Protein AF-0000000079774645 (afdb_homodimer)

Sequence (1010 aa):
MSSVELDLESVDPEIYQLCKGEEQRQRNCIELIASENFVSKAVLCAISSAFHNKYSEGVVGSRYYGGVEVVDAMESLCIERALKLFKLSPEDWGVNVQPYSGSPANIAVYMGLVGPQGRIMGLNLPDGGHLTHGFFTPSGKKISASSIFFESMPYCVDTSTGLIDFEALAASAKLFRPRLIVAGASAYPRQLDYSRFRQIADSVGALMMVDMAHISGLIASGLHPSPFEYADVVTTTTHKTLRAARGAMIFFRRRKLAPPPKKMVKNGPIVGGVSDKLLINGSTSASIDLSHQFCGILLVYEGDGPIYVATDFEQRISDAVFPGLQGGPHNNNIAGIAVGLHEALQPEFDQYIHRVVENSKYLAARLQDLGYTITTGGTDTHLFLMDFRPLKIDGVRVSTVLEAIGITVNKNTVPGDVSAFRPSGIRVGTPAVTSRGFGLAEMDRVAGFIHAGVQIAVKVAAGLKSPAIKEFEAALSLNAEAQAAISSLRREVTEFAATFPLPGFMSSVELDLESVDPEIYQLCKGEEQRQRNCIELIASENFVSKAVLCAISSAFHNKYSEGVVGSRYYGGVEVVDAMESLCIERALKLFKLSPEDWGVNVQPYSGSPANIAVYMGLVGPQGRIMGLNLPDGGHLTHGFFTPSGKKISASSIFFESMPYCVDTSTGLIDFEALAASAKLFRPRLIVAGASAYPRQLDYSRFRQIADSVGALMMVDMAHISGLIASGLHPSPFEYADVVTTTTHKTLRAARGAMIFFRRRKLAPPPKKMVKNGPIVGGVSDKLLINGSTSASIDLSHQFCGILLVYEGDGPIYVATDFEQRISDAVFPGLQGGPHNNNIAGIAVGLHEALQPEFDQYIHRVVENSKYLAARLQDLGYTITTGGTDTHLFLMDFRPLKIDGVRVSTVLEAIGITVNKNTVPGDVSAFRPSGIRVGTPAVTSRGFGLAEMDRVAGFIHAGVQIAVKVAAGLKSPAIKEFEAALSLNAEAQAAISSLRREVTEFAATFPLPGF

pLDDT: mean 90.16, std 19.74, range [22.38, 98.94]

InterPro domains:
  IPR001085 Serine hydroxymethyltransferase [MF_00051] (7-504)
  IPR001085 Serine hydroxymethyltransferase [PIRSF000412] (7-504)
  IPR001085 Serine hydroxymethyltransferase [cd00378] (11-461)
  IPR015421 Pyridoxal phosphate-dependent transferase, major domain [G3DSA:3.40.640.10] (37-278)
  IPR015421 Pyridoxal phosphate-dependent transferase, major domain [G3DSA:3.40.640.10] (293-349)
  IPR015422 Pyridoxal phosphate-dependent transferase, small domain [G3DSA:3.90.1150.10] (350-505)
  IPR015424 Pyridoxal phosphate-dependent transferase [SSF53383] (7-504)
  IPR019798 Serine hydroxymethyltransferase, pyridoxal phosphate binding site [PS00096] (232-248)
  IPR039429 Serine hydroxymethyltransferase-like domain [PF00464] (8-254)
  IPR039429 Serine hydroxymethyltransferase-like domain [PF00464] (309-450)
  IPR049943 Serine hydroxymethyltransferase-like [PTHR11680] (7-254)

Radius of gyration: 30.62 Å; Cα contacts (8 Å, |Δi|>4): 2106; chains: 2; bounding box: 86×91×86 Å

Foldseek 3Di:
DPLVPDDCCVNPVPVVVVVVVVVLLLLQFAEFALQAAFAFLVLVVLLPDPLQVDFFFDAQPDTPDPPCVVLSVLLVLLFVLVCVLLVHDPQWKGKDFFFAAQLLLLVLLCCLQQNFQAEEEEAEALLFADLSRQYDAPVRHNDGPNVVRYPYDYFHPDLVQSHGDLVVVLVVCQVRLGQEYEAEGRARQEATDLVSVLVSCVVSVHAYEYECASCVLCSSLVLGDDNSVRHQKYKYFCCRLLNFFGGMMIMGTFKDFDDDPDPPPPDDDPPDDDDPPPPPDPDDPPPPCPPPDDPPQPQPPDPPDTTIGGDCSVVSSSVCSPPNPDGGGSSSRSSRSSVSSVVSSDVVSSVLQVQLQVLQQLLQVLLVVVPWDWRSRGGSHQKTKTFCVVLVAWQLLLQVLSVLLRYHWARGAGRPDNDGVTHRIIMTGRNHVSSQPDGSVNSNVVSVLSVLSVVLSSVQVVPDPDPDPVVSVVSCVPPPVNVVSSVVSSVVSSVSSNVTDRRSD/DPLVPDDCCVNPVPVVVVVVVVVLLLLQFAEFALQAAFAFLVLVVLLPDPLQVDFFFDAQPDTPDPPCVVLSVLLVLLFVLVCVLLVHDPQWKGKDFFFAAQLLLLVLLCCLQQNFQAEEEEAEALLFADLSRQYDAPVRHNDGPNVVRYPYDYFHADLVQSHGDLVVVLVVCQVRLGQEYEAEGRARQEATDLVSVLVSCVVSVHAYEYECASCVLCSSLVLGDDNSVRHQKYKYFCCRLLNFFGGMMIMGTFKDFDDDPDPPPPDDDPPDDDDPPPPPDPDDPPPPCPPPDDPPQPQPPDDPDTTIGGDCSVVSSSVCSPPNPDGGGSSSRSSRSSVSSVVSSDVVSSVLQVQLQVLQQLLQVLLVVVPWDWRSRGGSHQKTKTFCVVLVAWQVLLQVLSVLLRYHWARGAGRPDNDGVTHRIIMTGRNHVSSQPDGSVNSNVVSVLSVLSVVLSSVQVVPDPDPDPVVSVVSCVPPPVNVVSSVVSSVVSSVSSNVTDRRSD

Organism: Taenia asiatica (NCBI:txid60517)

Nearest PDB structures (foldseek):
  6smn-assembly1_C  TM=9.754E-01  e=2.323E-60  Arabidopsis thaliana
  6fl5-assembly1_D  TM=9.600E-01  e=1.533E-59  Homo sapiens
  7e13-assembly1_A  TM=9.818E-01  e=2.817E-58  Erigeron canadensis
  8r7h-assembly1_A  TM=9.597E-01  e=2.271E-58  Homo sapiens
  6cd0-assembly1_C  TM=9.462E-01  e=1.993E-56  Medicago truncatula

Solvent-accessible surface area (backbone atoms only — not comparable to full-atom values): 51385 Å² total; per-residue (Å²): 127,68,76,34,71,37,50,33,60,76,76,36,48,68,61,38,51,43,42,51,49,40,42,49,50,60,34,33,25,48,54,20,34,56,73,29,26,58,40,32,28,28,26,33,51,34,42,45,33,54,41,60,41,47,67,51,35,68,50,80,95,50,56,75,44,58,88,38,67,53,56,37,52,53,52,50,50,28,45,52,40,55,33,54,49,65,71,46,51,75,77,45,33,47,63,47,63,53,38,77,25,43,45,49,41,54,49,19,46,42,50,36,75,52,33,81,60,28,36,35,29,9,30,28,47,50,54,16,17,38,60,70,37,25,32,52,46,95,87,63,49,57,52,13,47,39,25,64,51,23,36,51,51,65,35,51,44,33,58,87,54,54,42,74,31,60,68,59,39,45,57,47,39,68,73,67,50,32,48,31,38,45,52,45,50,72,56,61,29,59,83,78,64,53,68,60,51,40,54,47,23,60,74,52,71,21,42,35,34,31,43,34,32,63,46,46,30,38,34,53,58,65,69,36,83,71,56,76,88,59,40,50,30,39,37,27,35,28,24,24,51,44,32,18,32,72,22,16,38,40,36,31,34,36,42,42,78,48,73,76,78,75,79,77,78,78,70,78,83,76,69,74,77,78,81,72,76,80,69,78,72,82,84,74,93,73,79,79,78,71,63,78,80,58,67,89,59,59,66,57,74,76,70,101,59,87,46,42,33,68,49,65,45,62,59,33,36,46,36,19,41,43,59,17,53,33,64,50,41,61,44,7,41,40,47,5,32,32,45,17,40,55,49,56,64,36,72,68,36,43,54,51,48,52,47,17,32,50,42,27,38,50,35,50,50,53,38,37,74,73,68,47,48,44,52,67,77,41,46,66,32,46,30,38,40,40,47,30,60,90,74,72,46,44,9,58,57,34,39,52,42,27,43,67,26,36,33,32,44,31,59,24,46,36,59,78,49,86,47,81,87,70,12,36,5,33,35,44,12,27,46,28,40,37,67,34,64,54,47,66,69,49,34,52,52,49,41,50,53,51,49,54,26,44,50,51,34,51,56,59,51,69,74,48,91,63,87,47,66,68,57,49,54,50,48,48,73,68,32,64,68,56,43,51,52,36,54,52,45,25,51,50,40,26,58,58,34,53,74,39,61,42,52,46,102,126,67,77,33,72,38,49,33,59,78,74,37,46,67,61,39,51,44,41,51,48,40,42,48,49,61,34,34,26,48,52,20,35,55,74,31,25,58,40,32,27,26,28,34,50,34,43,46,31,55,40,60,42,47,68,50,35,68,49,79,97,48,57,74,46,59,88,38,66,53,56,35,51,52,52,49,51,27,46,52,40,54,33,56,49,66,71,46,52,76,77,44,34,47,65,46,64,52,38,75,26,44,45,49,40,54,49,18,47,42,52,37,75,53,34,81,60,27,36,35,30,9,31,29,47,52,54,15,16,38,59,70,37,26,32,52,44,95,89,62,50,58,54,13,46,40,24,63,50,23,36,52,49,66,36,51,44,34,58,87,55,54,43,75,33,61,68,60,39,43,56,48,39,66,72,66,51,31,49,31,39,44,53,42,50,74,57,61,29,59,82,79,64,50,67,60,52,41,53,47,23,59,73,51,70,21,42,34,34,31,44,33,33,62,47,46,29,37,35,53,58,64,71,33,82,71,54,76,87,58,39,47,31,38,36,26,35,28,24,23,52,44,33,17,32,71,20,16,37,40,36,28,34,36,42,42,75,48,74,74,78,74,77,76,76,81,70,80,81,78,69,77,75,80,81,73,78,78,71,79,73,83,86,73,92,73,79,76,78,70,64,77,82,58,69,89,58,58,66,57,73,75,70,102,58,87,48,42,32,65,50,65,46,62,61,33,36,46,37,20,42,43,58,18,55,34,65,50,42,60,45,7,41,41,45,3,32,32,45,18,40,56,50,56,63,36,71,68,34,44,52,50,47,52,47,16,33,50,41,27,37,50,34,50,50,53,36,39,74,73,69,46,48,44,53,67,78,42,47,65,32,45,30,37,38,41,47,30,61,89,74,72,46,44,10,58,55,35,41,51,40,26,42,67,26,36,32,32,44,31,59,24,45,37,59,78,48,87,48,80,86,70,11,35,6,34,34,44,13,27,46,28,40,38,69,35,62,53,46,64,72,48,32,53,52,50,41,50,52,52,51,53,28,43,51,51,33,51,55,57,52,69,73,48,93,62,88,48,66,69,56,47,55,51,47,48,72,66,32,64,67,56,43,52,53,37,55,52,44,25,51,52,39,26,59,57,33,54,73,41,60,42,52,46,101

Structure (mmCIF, N/CA/C/O backbone):
data_AF-0000000079774645-model_v1
#
loop_
_entity.id
_entity.type
_entity.pdbx_description
1 polymer 'Serine hydroxymethyltransferase'
#
loop_
_atom_site.group_PDB
_atom_site.id
_atom_site.type_symbol
_atom_site.label_atom_id
_atom_site.label_alt_id
_atom_site.label_comp_id
_atom_site.label_asym_id
_atom_site.label_entity_id
_atom_site.label_seq_id
_atom_site.pdbx_PDB_ins_code
_atom_site.Cartn_x
_atom_site.Cartn_y
_atom_site.Cartn_z
_atom_site.occupancy
_atom_site.B_iso_or_equiv
_atom_site.auth_seq_id
_atom_site.auth_comp_id
_atom_site.auth_asym_id
_atom_site.auth_atom_id
_atom_site.pdbx_PDB_model_num
ATOM 1 N N . MET A 1 1 ? 21.953 4.879 25.953 1 36.5 1 MET A N 1
ATOM 2 C CA . MET A 1 1 ? 21.688 4.805 24.516 1 36.5 1 MET A CA 1
ATOM 3 C C . MET A 1 1 ? 20.188 4.715 24.25 1 36.5 1 MET A C 1
ATOM 5 O O . MET A 1 1 ? 19.5 3.867 24.828 1 36.5 1 MET A O 1
ATOM 9 N N . SER A 1 2 ? 19.594 5.77 23.812 1 51.28 2 SER A N 1
ATOM 10 C CA . SER A 1 2 ? 18.156 5.844 23.562 1 51.28 2 SER A CA 1
ATOM 11 C C . SER A 1 2 ? 17.688 4.652 22.734 1 51.28 2 SER A C 1
ATOM 13 O O . SER A 1 2 ? 18.406 4.172 21.859 1 51.28 2 SER A O 1
ATOM 15 N N . SER A 1 3 ? 16.891 3.803 23.312 1 53.78 3 SER A N 1
ATOM 16 C CA . SER A 1 3 ? 16.312 2.578 22.781 1 53.78 3 SER A CA 1
ATOM 17 C C . SER A 1 3 ? 16.109 2.672 21.266 1 53.78 3 SER A C 1
ATOM 19 O O . SER A 1 3 ? 16.141 1.658 20.562 1 53.78 3 SER A O 1
ATOM 21 N N . VAL A 1 4 ? 16.359 3.828 20.688 1 70 4 VAL A N 1
ATOM 22 C CA . VAL A 1 4 ? 16.031 4.02 19.281 1 70 4 VAL A CA 1
ATOM 23 C C . VAL A 1 4 ? 17.234 3.666 18.406 1 70 4 VAL A C 1
ATOM 25 O O . VAL A 1 4 ? 17.094 3.428 17.203 1 70 4 VAL A O 1
ATOM 28 N N . GLU A 1 5 ? 18.375 3.303 19.047 1 75.81 5 GLU A N 1
ATOM 29 C CA . GLU A 1 5 ? 19.578 2.998 18.281 1 75.81 5 GLU A CA 1
ATOM 30 C C . GLU A 1 5 ? 19.953 1.525 18.406 1 75.81 5 GLU A C 1
ATOM 32 O O . GLU A 1 5 ? 20.875 1.053 17.734 1 75.81 5 GLU A O 1
ATOM 37 N N . LEU A 1 6 ? 19.109 0.853 19.125 1 80.44 6 LEU A N 1
ATOM 38 C CA . LEU A 1 6 ? 19.422 -0.55 19.375 1 80.44 6 LEU A CA 1
ATOM 39 C C . LEU A 1 6 ? 18.953 -1.424 18.219 1 80.44 6 LEU A C 1
ATOM 41 O O . LEU A 1 6 ? 18.031 -1.06 17.5 1 80.44 6 LEU A O 1
ATOM 45 N N . ASP A 1 7 ? 19.578 -2.514 18.156 1 89.81 7 ASP A N 1
ATOM 46 C CA . ASP A 1 7 ? 19.266 -3.426 17.062 1 89.81 7 ASP A CA 1
ATOM 47 C C . ASP A 1 7 ? 18 -4.223 17.375 1 89.81 7 ASP A C 1
ATOM 49 O O . ASP A 1 7 ? 17.484 -4.191 18.5 1 89.81 7 ASP A O 1
ATOM 53 N N . LEU A 1 8 ? 17.469 -4.883 16.422 1 95.44 8 LEU A N 1
ATOM 54 C CA . LEU A 1 8 ? 16.203 -5.609 16.5 1 95.44 8 LEU A CA 1
ATOM 55 C C . LEU A 1 8 ? 16.281 -6.703 17.562 1 95.44 8 LEU A C 1
ATOM 57 O O . LEU A 1 8 ? 15.336 -6.879 18.344 1 95.44 8 LEU A O 1
ATOM 61 N N . GLU A 1 9 ? 17.375 -7.422 17.625 1 96 9 GLU A N 1
ATOM 62 C CA . GLU A 1 9 ? 17.531 -8.516 18.578 1 96 9 GLU A CA 1
ATOM 63 C C . GLU A 1 9 ? 17.422 -8.008 20.016 1 96 9 GLU A C 1
ATOM 65 O O . GLU A 1 9 ? 16.828 -8.68 20.859 1 96 9 GLU A O 1
ATOM 70 N N . SER A 1 10 ? 17.938 -6.828 20.266 1 95.81 10 SER A N 1
ATOM 71 C CA . SER A 1 10 ? 17.922 -6.25 21.609 1 95.81 10 SER A CA 1
ATOM 72 C C . SER A 1 10 ? 16.547 -5.684 21.953 1 95.81 10 SER A C 1
ATOM 74 O O . SER A 1 10 ? 16.078 -5.832 23.078 1 95.81 10 SER A O 1
ATOM 76 N N . VAL A 1 11 ? 15.898 -5.07 21.016 1 96 11 VAL A N 1
ATOM 77 C CA . VAL A 1 11 ? 14.648 -4.355 21.266 1 96 11 VAL A CA 1
ATOM 78 C C . VAL A 1 11 ? 13.484 -5.34 21.281 1 96 11 VAL A C 1
ATOM 80 O O . VAL A 1 11 ? 12.594 -5.242 22.141 1 96 11 VAL A O 1
ATOM 83 N N . ASP A 1 12 ? 13.5 -6.273 20.359 1 97.94 12 ASP A N 1
ATOM 84 C CA . ASP A 1 12 ? 12.383 -7.199 20.172 1 97.94 12 ASP A CA 1
ATOM 85 C C . ASP A 1 12 ? 12.891 -8.578 19.766 1 97.94 12 ASP A C 1
ATOM 87 O O . ASP A 1 12 ? 12.766 -8.977 18.594 1 97.94 12 ASP A O 1
ATOM 91 N N . PRO A 1 13 ? 13.305 -9.336 20.703 1 98.12 13 PRO A N 1
ATOM 92 C CA . PRO A 1 13 ? 13.875 -10.656 20.406 1 98.12 13 PRO A CA 1
ATOM 93 C C . PRO A 1 13 ? 12.859 -11.602 19.75 1 98.12 13 PRO A C 1
ATOM 95 O O . PRO A 1 13 ? 13.242 -12.469 18.969 1 98.12 13 PRO A O 1
ATOM 98 N N . GLU A 1 14 ? 11.578 -11.461 20.031 1 98.56 14 GLU A N 1
ATOM 99 C CA . GLU A 1 14 ? 10.57 -12.344 19.469 1 98.56 14 GLU A CA 1
ATOM 100 C C . GLU A 1 14 ? 10.453 -12.148 17.953 1 98.56 14 GLU A C 1
ATOM 102 O O . GLU A 1 14 ? 10.5 -13.117 17.188 1 98.56 14 GLU A O 1
ATOM 107 N N . ILE A 1 15 ? 10.344 -10.883 17.531 1 98.75 15 ILE A N 1
ATOM 108 C CA . ILE A 1 15 ? 10.281 -10.617 16.094 1 98.75 15 ILE A CA 1
ATOM 109 C C . ILE A 1 15 ? 11.617 -10.969 15.445 1 98.75 15 ILE A C 1
ATOM 111 O O . ILE A 1 15 ? 11.656 -11.461 14.312 1 98.75 15 ILE A O 1
ATOM 115 N N . TYR A 1 16 ? 12.742 -10.711 16.172 1 98.44 16 TYR A N 1
ATOM 116 C CA . TYR A 1 16 ? 14.055 -11.078 15.648 1 98.44 16 TYR A CA 1
ATOM 117 C C . TYR A 1 16 ? 14.109 -12.562 15.32 1 98.44 16 TYR A C 1
ATOM 119 O O . TYR A 1 16 ? 14.57 -12.953 14.242 1 98.44 16 TYR A O 1
ATOM 127 N N . GLN A 1 17 ? 13.57 -13.398 16.203 1 98.69 17 GLN A N 1
ATOM 128 C CA . GLN A 1 17 ? 13.594 -14.844 16.016 1 98.69 17 GLN A CA 1
ATOM 129 C C . GLN A 1 17 ? 12.688 -15.25 14.859 1 98.69 17 GLN A C 1
ATOM 131 O O . GLN A 1 17 ? 13.008 -16.172 14.109 1 98.69 17 GLN A O 1
ATOM 136 N N . LEU A 1 18 ? 11.617 -14.617 14.703 1 98.81 18 LEU A N 1
ATOM 137 C CA . LEU A 1 18 ? 10.727 -14.906 13.586 1 98.81 18 LEU A CA 1
ATOM 138 C C . LEU A 1 18 ? 11.367 -14.516 12.258 1 98.81 18 LEU A C 1
ATOM 140 O O . LEU A 1 18 ? 11.219 -15.219 11.258 1 98.81 18 LEU A O 1
ATOM 144 N N . CYS A 1 19 ? 12.078 -13.328 12.242 1 98.31 19 CYS A N 1
ATOM 145 C CA . CYS A 1 19 ? 12.812 -12.93 11.047 1 98.31 19 CYS A CA 1
ATOM 146 C C . CYS A 1 19 ? 13.836 -14 10.664 1 98.31 19 CYS A C 1
ATOM 148 O O . CYS A 1 19 ? 13.922 -14.383 9.492 1 98.31 19 CYS A O 1
ATOM 150 N N . LYS A 1 20 ? 14.539 -14.5 11.625 1 98.12 20 LYS A N 1
ATOM 151 C CA . LYS A 1 20 ? 15.531 -15.539 11.383 1 98.12 20 LYS A CA 1
ATOM 152 C C . LYS A 1 20 ? 14.859 -16.844 10.953 1 98.12 20 LYS A C 1
ATOM 154 O O . LYS A 1 20 ? 15.391 -17.562 10.109 1 98.12 20 LYS A O 1
ATOM 159 N N . GLY A 1 21 ? 13.758 -17.125 11.594 1 98.38 21 GLY A N 1
ATOM 160 C CA . GLY A 1 21 ? 13 -18.312 11.211 1 98.38 21 GLY A CA 1
ATOM 161 C C . GLY A 1 21 ? 12.57 -18.297 9.758 1 98.38 21 GLY A C 1
ATOM 162 O O . GLY A 1 21 ? 12.664 -19.312 9.062 1 98.38 21 GLY A O 1
ATOM 163 N N . GLU A 1 22 ? 12.07 -17.172 9.273 1 98.31 22 GLU A N 1
ATOM 164 C CA . GLU A 1 22 ? 11.648 -17.047 7.879 1 98.31 22 GLU A CA 1
ATOM 165 C C . GLU A 1 22 ? 12.836 -17.156 6.93 1 98.31 22 GLU A C 1
ATOM 167 O O . GLU A 1 22 ? 12.734 -17.766 5.859 1 98.31 22 GLU A O 1
ATOM 172 N N . GLU A 1 23 ? 13.969 -16.547 7.324 1 97.69 23 GLU A N 1
ATOM 173 C CA . GLU A 1 23 ? 15.195 -16.672 6.547 1 97.69 23 GLU A CA 1
ATOM 174 C C . GLU A 1 23 ? 15.609 -18.125 6.391 1 97.69 23 GLU A C 1
ATOM 176 O O . GLU A 1 23 ? 15.938 -18.578 5.289 1 97.69 23 GLU A O 1
ATOM 181 N N . GLN A 1 24 ? 15.516 -18.844 7.465 1 97.81 24 GLN A N 1
ATOM 182 C CA . GLN A 1 24 ? 15.891 -20.25 7.457 1 97.81 24 GLN A CA 1
ATOM 183 C C . GLN A 1 24 ? 14.914 -21.078 6.617 1 97.81 24 GLN A C 1
ATOM 185 O O . GLN A 1 24 ? 15.328 -21.984 5.891 1 97.81 24 GLN A O 1
ATOM 190 N N . ARG A 1 25 ? 13.672 -20.766 6.77 1 97.81 25 ARG A N 1
ATOM 191 C CA . ARG A 1 25 ? 12.68 -21.469 5.965 1 97.81 25 ARG A CA 1
ATOM 192 C C . ARG A 1 25 ? 12.953 -21.281 4.477 1 97.81 25 ARG A C 1
ATOM 194 O O . ARG A 1 25 ? 12.93 -22.25 3.715 1 97.81 25 ARG A O 1
ATOM 201 N N . GLN A 1 26 ? 13.227 -20.094 4.09 1 97.81 26 GLN A N 1
ATOM 202 C CA . GLN A 1 26 ? 13.469 -19.797 2.684 1 97.81 26 GLN A CA 1
ATOM 203 C C . GLN A 1 26 ? 14.766 -20.438 2.203 1 97.81 26 GLN A C 1
ATOM 205 O O . GLN A 1 26 ? 14.867 -20.844 1.044 1 97.81 26 GLN A O 1
ATOM 210 N N . ARG A 1 27 ? 15.742 -20.578 3.061 1 97.81 27 ARG A N 1
ATOM 211 C CA . ARG A 1 27 ? 17.016 -21.219 2.736 1 97.81 27 ARG A CA 1
ATOM 212 C C . ARG A 1 27 ? 16.844 -22.719 2.559 1 97.81 27 ARG A C 1
ATOM 214 O O . ARG A 1 27 ? 17.484 -23.328 1.703 1 97.81 27 ARG A O 1
ATOM 221 N N . ASN A 1 28 ? 15.93 -23.281 3.346 1 98.12 28 ASN A N 1
ATOM 222 C CA . ASN A 1 28 ? 15.852 -24.719 3.465 1 98.12 28 ASN A CA 1
ATOM 223 C C . ASN A 1 28 ? 14.766 -25.312 2.568 1 98.12 28 ASN A C 1
ATOM 225 O O . ASN A 1 28 ? 14.609 -26.531 2.48 1 98.12 28 ASN A O 1
ATOM 229 N N . CYS A 1 29 ? 14.023 -24.469 1.898 1 98.31 29 CYS A N 1
ATOM 230 C CA . CYS A 1 29 ? 12.93 -24.938 1.051 1 98.31 29 CYS A CA 1
ATOM 231 C C . CYS A 1 29 ? 13.141 -24.5 -0.396 1 98.31 29 CYS A C 1
ATOM 233 O O . CYS A 1 29 ? 14.008 -23.688 -0.682 1 98.31 29 CYS A O 1
ATOM 235 N N . ILE A 1 30 ? 12.445 -25.156 -1.28 1 98.62 30 ILE A N 1
ATOM 236 C CA . ILE A 1 30 ? 12.445 -24.797 -2.695 1 98.62 30 ILE A CA 1
ATOM 237 C C . ILE A 1 30 ? 11.188 -24 -3.031 1 98.62 30 ILE A C 1
ATOM 239 O O . ILE A 1 30 ? 10.07 -24.516 -2.924 1 98.62 30 ILE A O 1
ATOM 243 N N . GLU A 1 31 ? 11.398 -22.719 -3.367 1 98.25 31 GLU A N 1
ATOM 244 C CA . GLU A 1 31 ? 10.281 -21.844 -3.674 1 98.25 31 GLU A CA 1
ATOM 245 C C . GLU A 1 31 ? 9.977 -21.828 -5.168 1 98.25 31 GLU A C 1
ATOM 247 O O . GLU A 1 31 ? 10.773 -21.328 -5.965 1 98.25 31 GLU A O 1
ATOM 252 N N . LEU A 1 32 ? 8.766 -22.312 -5.516 1 98.62 32 LEU A N 1
ATOM 253 C CA . LEU A 1 32 ? 8.383 -22.391 -6.918 1 98.62 32 LEU A CA 1
ATOM 254 C C . LEU A 1 32 ? 7.102 -21.609 -7.18 1 98.62 32 LEU A C 1
ATOM 256 O O . LEU A 1 32 ? 6.398 -21.859 -8.156 1 98.62 32 LEU A O 1
ATOM 260 N N . ILE A 1 33 ? 6.762 -20.719 -6.281 1 97.81 33 ILE A N 1
ATOM 261 C CA . ILE A 1 33 ? 5.652 -19.797 -6.516 1 97.81 33 ILE A CA 1
ATOM 262 C C . ILE A 1 33 ? 6.035 -18.781 -7.586 1 97.81 33 ILE A C 1
ATOM 264 O O . ILE A 1 33 ? 7.016 -18.047 -7.43 1 97.81 33 ILE A O 1
ATOM 268 N N . ALA A 1 34 ? 5.191 -18.641 -8.57 1 97.88 34 ALA A N 1
ATOM 269 C CA . ALA A 1 34 ? 5.535 -17.891 -9.773 1 97.88 34 ALA A CA 1
ATOM 270 C C . ALA A 1 34 ? 5.652 -16.391 -9.461 1 97.88 34 ALA A C 1
ATOM 272 O O . ALA A 1 34 ? 6.367 -15.664 -10.156 1 97.88 34 ALA A O 1
ATOM 273 N N . SER A 1 35 ? 4.973 -15.938 -8.438 1 97.19 35 SER A N 1
ATOM 274 C CA . SER A 1 35 ? 4.906 -14.508 -8.133 1 97.19 35 SER A CA 1
ATOM 275 C C . SER A 1 35 ? 5.898 -14.133 -7.039 1 97.19 35 SER A C 1
ATOM 277 O O . SER A 1 35 ? 5.867 -13.008 -6.527 1 97.19 35 SER A O 1
ATOM 279 N N . GLU A 1 36 ? 6.785 -15.031 -6.605 1 97.38 36 GLU A N 1
ATOM 280 C CA . GLU A 1 36 ? 7.746 -14.742 -5.547 1 97.38 36 GLU A CA 1
ATOM 281 C C . GLU A 1 36 ? 9.172 -14.742 -6.082 1 97.38 36 GLU A C 1
ATOM 283 O O . GLU A 1 36 ? 9.469 -15.414 -7.074 1 97.38 36 GLU A O 1
ATOM 288 N N . ASN A 1 37 ? 9.938 -13.93 -5.465 1 98.06 37 ASN A N 1
ATOM 289 C CA . ASN A 1 37 ? 11.352 -13.82 -5.785 1 98.06 37 ASN A CA 1
ATOM 290 C C . ASN A 1 37 ? 12.156 -13.289 -4.598 1 98.06 37 ASN A C 1
ATOM 292 O O . ASN A 1 37 ? 11.594 -13 -3.543 1 98.06 37 ASN A O 1
ATOM 296 N N . PHE A 1 38 ? 13.508 -13.312 -4.754 1 97.31 38 PHE A N 1
ATOM 297 C CA . PHE A 1 38 ? 14.422 -12.789 -3.74 1 97.31 38 PHE A CA 1
ATOM 298 C C . PHE A 1 38 ? 15.062 -11.492 -4.203 1 97.31 38 PHE A C 1
ATOM 300 O O . PHE A 1 38 ? 15.641 -11.43 -5.293 1 97.31 38 PHE A O 1
ATOM 307 N N . VAL A 1 39 ? 14.977 -10.492 -3.389 1 96.19 39 VAL A N 1
ATOM 308 C CA . VAL A 1 39 ? 15.609 -9.219 -3.709 1 96.19 39 VAL A CA 1
ATOM 309 C C . VAL A 1 39 ? 17.062 -9.219 -3.215 1 96.19 39 VAL A C 1
ATOM 311 O O . VAL A 1 39 ? 17.422 -10.031 -2.363 1 96.19 39 VAL A O 1
ATOM 314 N N . SER A 1 40 ? 17.844 -8.32 -3.754 1 96.62 40 SER A N 1
ATOM 315 C CA . SER A 1 40 ? 19.25 -8.188 -3.359 1 96.62 40 SER A CA 1
ATOM 316 C C . SER A 1 40 ? 19.375 -7.488 -2.01 1 96.62 40 SER A C 1
ATOM 318 O O . SER A 1 40 ? 18.438 -6.84 -1.55 1 96.62 40 SER A O 1
ATOM 320 N N . LYS A 1 41 ? 20.516 -7.645 -1.417 1 96.5 41 LYS A N 1
ATOM 321 C CA . LYS A 1 41 ? 20.844 -6.926 -0.185 1 96.5 41 LYS A CA 1
ATOM 322 C C . LYS A 1 41 ? 20.766 -5.414 -0.395 1 96.5 41 LYS A C 1
ATOM 324 O O . LYS A 1 41 ? 20.359 -4.676 0.506 1 96.5 41 LYS A O 1
ATOM 329 N N . ALA A 1 42 ? 21.203 -4.941 -1.561 1 97.69 42 ALA A N 1
ATOM 330 C CA . ALA A 1 42 ? 21.172 -3.514 -1.877 1 97.69 42 ALA A CA 1
ATOM 331 C C . ALA A 1 42 ? 19.75 -2.971 -1.866 1 97.69 42 ALA A C 1
ATOM 333 O O . ALA A 1 42 ? 19.5 -1.871 -1.368 1 97.69 42 ALA A O 1
ATOM 334 N N . VAL A 1 43 ? 18.812 -3.734 -2.465 1 97.88 43 VAL A N 1
ATOM 335 C CA . VAL A 1 43 ? 17.406 -3.34 -2.463 1 97.88 43 VAL A CA 1
ATOM 336 C C . VAL A 1 43 ? 16.906 -3.252 -1.026 1 97.88 43 VAL A C 1
ATOM 338 O O . VAL A 1 43 ? 16.234 -2.279 -0.656 1 97.88 43 VAL A O 1
ATOM 341 N N . LEU A 1 44 ? 17.219 -4.246 -0.207 1 97.12 44 LEU A N 1
ATOM 342 C CA . LEU A 1 44 ? 16.781 -4.266 1.185 1 97.12 44 LEU A CA 1
ATOM 343 C C . LEU A 1 44 ? 17.359 -3.086 1.954 1 97.12 44 LEU A C 1
ATOM 345 O O . LEU A 1 44 ? 16.688 -2.502 2.809 1 97.12 44 LEU A O 1
ATOM 349 N N . CYS A 1 45 ? 18.578 -2.736 1.661 1 96.62 45 CYS A N 1
ATOM 350 C CA . CYS A 1 45 ? 19.219 -1.597 2.303 1 96.62 45 CYS A CA 1
ATOM 351 C C . CYS A 1 45 ? 18.484 -0.302 1.979 1 96.62 45 CYS A C 1
ATOM 353 O O . CYS A 1 45 ? 18.281 0.542 2.855 1 96.62 45 CYS A O 1
ATOM 355 N N . ALA A 1 46 ? 18.094 -0.136 0.764 1 97.69 46 ALA A N 1
ATOM 356 C CA . ALA A 1 46 ? 17.391 1.071 0.344 1 97.69 46 ALA A CA 1
ATOM 357 C C . ALA A 1 46 ? 16.031 1.182 1.037 1 97.69 46 ALA A C 1
ATOM 359 O O . ALA A 1 46 ? 15.602 2.279 1.394 1 97.69 46 ALA A O 1
ATOM 360 N N . ILE A 1 47 ? 15.375 0.057 1.246 1 97.06 47 ILE A N 1
ATOM 361 C CA . ILE A 1 47 ? 14.062 0.027 1.877 1 97.06 47 ILE A CA 1
ATOM 362 C C . ILE A 1 47 ? 14.172 0.505 3.324 1 97.06 47 ILE A C 1
ATOM 364 O O . ILE A 1 47 ? 13.227 1.081 3.867 1 97.06 47 ILE A O 1
ATOM 368 N N . SER A 1 48 ? 15.273 0.318 3.938 1 95.44 48 SER A N 1
ATOM 369 C CA . SER A 1 48 ? 15.469 0.684 5.336 1 95.44 48 SER A CA 1
ATOM 370 C C . SER A 1 48 ? 16.172 2.035 5.461 1 95.44 48 SER A C 1
ATOM 372 O O . SER A 1 48 ? 16.812 2.314 6.477 1 95.44 48 SER A O 1
ATOM 374 N N . SER A 1 49 ? 16.062 2.875 4.453 1 96.69 49 SER A N 1
ATOM 375 C CA . SER A 1 49 ? 16.703 4.191 4.453 1 96.69 49 SER A CA 1
ATOM 376 C C . SER A 1 49 ? 15.805 5.234 5.117 1 96.69 49 SER A C 1
ATOM 378 O O . SER A 1 49 ? 14.656 4.949 5.457 1 96.69 49 SER A O 1
ATOM 380 N N . ALA A 1 50 ? 16.359 6.465 5.207 1 97.12 50 ALA A N 1
ATOM 381 C CA . ALA A 1 50 ? 15.672 7.582 5.848 1 97.12 50 ALA A CA 1
ATOM 382 C C . ALA A 1 50 ? 14.492 8.055 5 1 97.12 50 ALA A C 1
ATOM 384 O O . ALA A 1 50 ? 13.633 8.797 5.48 1 97.12 50 ALA A O 1
ATOM 385 N N . PHE A 1 51 ? 14.375 7.547 3.799 1 98.12 51 PHE A N 1
ATOM 386 C CA . PHE A 1 51 ? 13.234 7.883 2.957 1 98.12 51 PHE A CA 1
ATOM 387 C C . PHE A 1 51 ? 11.938 7.395 3.582 1 98.12 51 PHE A C 1
ATOM 389 O O . PHE A 1 51 ? 10.859 7.883 3.246 1 98.12 51 PHE A O 1
ATOM 396 N N . HIS A 1 52 ? 12.055 6.414 4.488 1 97.12 52 HIS A N 1
ATOM 397 C CA . HIS A 1 52 ? 10.891 5.859 5.172 1 97.12 52 HIS A CA 1
ATOM 398 C C . HIS A 1 52 ? 10.141 6.938 5.938 1 97.12 52 HIS A C 1
ATOM 400 O O . HIS A 1 52 ? 8.906 6.887 6.039 1 97.12 52 HIS A O 1
ATOM 406 N N . ASN A 1 53 ? 10.812 7.941 6.383 1 96.69 53 ASN A N 1
ATOM 407 C CA . ASN A 1 53 ? 10.266 8.891 7.352 1 96.69 53 ASN A CA 1
ATOM 408 C C . ASN A 1 53 ? 9.531 10.039 6.66 1 96.69 53 ASN A C 1
ATOM 410 O O . ASN A 1 53 ? 8.812 10.797 7.309 1 96.69 53 ASN A O 1
ATOM 414 N N . LYS A 1 54 ? 9.695 10.141 5.367 1 96.06 54 LYS A N 1
ATOM 415 C CA . LYS A 1 54 ? 9.289 11.383 4.715 1 96.06 54 LYS A CA 1
ATOM 416 C C . LYS A 1 54 ? 8.008 11.188 3.904 1 96.06 54 LYS A C 1
ATOM 418 O O . LYS A 1 54 ? 7.859 10.18 3.209 1 96.06 54 LYS A O 1
ATOM 423 N N . TYR A 1 55 ? 7.094 12.102 4.059 1 91.75 55 TYR A N 1
ATOM 424 C CA . TYR A 1 55 ? 5.934 12.219 3.182 1 91.75 55 TYR A CA 1
ATOM 425 C C . TYR A 1 55 ? 6.273 13.023 1.932 1 91.75 55 TYR A C 1
ATOM 427 O O . TYR A 1 55 ? 7.098 13.938 1.98 1 91.75 55 TYR A O 1
ATOM 435 N N . SER A 1 56 ? 5.586 12.688 0.852 1 96.19 56 SER A N 1
ATOM 436 C CA . SER A 1 56 ? 5.824 13.43 -0.382 1 96.19 56 SER A CA 1
ATOM 437 C C . SER A 1 56 ? 4.594 13.414 -1.28 1 96.19 56 SER A C 1
ATOM 439 O O . SER A 1 56 ? 4.695 13.141 -2.479 1 96.19 56 SER A O 1
ATOM 441 N N . GLU A 1 57 ? 3.424 13.695 -0.771 1 94.69 57 GLU A N 1
ATOM 442 C CA . GLU A 1 57 ? 2.219 13.781 -1.591 1 94.69 57 GLU A CA 1
ATOM 443 C C . GLU A 1 57 ? 2.418 14.727 -2.771 1 94.69 57 GLU A C 1
ATOM 445 O O . GLU A 1 57 ? 3.088 15.75 -2.645 1 94.69 57 GLU A O 1
ATOM 450 N N . GLY A 1 58 ? 1.815 14.375 -3.887 1 95.44 58 GLY A N 1
ATOM 451 C CA . GLY A 1 58 ? 2.051 15.078 -5.137 1 95.44 58 GLY A CA 1
ATOM 452 C C . GLY A 1 58 ? 3.037 14.367 -6.047 1 95.44 58 GLY A C 1
ATOM 453 O O . GLY A 1 58 ? 3.314 13.18 -5.859 1 95.44 58 GLY A O 1
ATOM 454 N N . VAL A 1 59 ? 3.477 15.086 -7.105 1 96 59 VAL A N 1
ATOM 455 C CA . VAL A 1 59 ? 4.426 14.531 -8.062 1 96 59 VAL A CA 1
ATOM 456 C C . VAL A 1 59 ? 5.719 15.344 -8.047 1 96 59 VAL A C 1
ATOM 458 O O . VAL A 1 59 ? 5.777 16.406 -7.43 1 96 59 VAL A O 1
ATOM 461 N N . VAL A 1 60 ? 6.73 14.82 -8.578 1 96.75 60 VAL A N 1
ATOM 462 C CA . VAL A 1 60 ? 8.016 15.5 -8.664 1 96.75 60 VAL A CA 1
ATOM 463 C C . VAL A 1 60 ? 7.82 16.922 -9.188 1 96.75 60 VAL A C 1
ATOM 465 O O . VAL A 1 60 ? 7.152 17.125 -10.203 1 96.75 60 VAL A O 1
ATOM 468 N N . GLY A 1 61 ? 8.297 17.844 -8.492 1 93.5 61 GLY A N 1
ATOM 469 C CA . GLY A 1 61 ? 8.219 19.234 -8.914 1 93.5 61 GLY A CA 1
ATOM 470 C C . GLY A 1 61 ? 6.949 19.922 -8.445 1 93.5 61 GLY A C 1
ATOM 471 O O . GLY A 1 61 ? 6.848 21.156 -8.516 1 93.5 61 GLY A O 1
ATOM 472 N N . SER A 1 62 ? 6 19.203 -7.934 1 92.12 62 SER A N 1
ATOM 473 C CA . SER A 1 62 ? 4.742 19.734 -7.418 1 92.12 62 SER A CA 1
ATOM 474 C C . SER A 1 62 ? 4.273 18.953 -6.199 1 92.12 62 SER A C 1
ATOM 476 O O . SER A 1 62 ? 3.41 18.078 -6.309 1 92.12 62 SER A O 1
ATOM 478 N N . ARG A 1 63 ? 4.809 19.359 -5.078 1 92.88 63 ARG A N 1
ATOM 479 C CA . ARG A 1 63 ? 4.57 18.625 -3.838 1 92.88 63 ARG A CA 1
ATOM 480 C C . ARG A 1 63 ? 3.732 19.453 -2.869 1 92.88 63 ARG A C 1
ATOM 482 O O . ARG A 1 63 ? 3.779 20.688 -2.896 1 92.88 63 ARG A O 1
ATOM 489 N N . TYR A 1 64 ? 3.02 18.766 -2.014 1 87.31 64 TYR A N 1
ATOM 490 C CA . TYR A 1 64 ? 2.232 19.406 -0.97 1 87.31 64 TYR A CA 1
ATOM 491 C C . TYR A 1 64 ? 3.049 19.578 0.305 1 87.31 64 TYR A C 1
ATOM 493 O O . TYR A 1 64 ? 2.631 20.281 1.231 1 87.31 64 TYR A O 1
ATOM 501 N N . TYR A 1 65 ? 4.156 18.953 0.285 1 86.31 65 TYR A N 1
ATOM 502 C CA . TYR A 1 65 ? 5.035 19 1.448 1 86.31 65 TYR A CA 1
ATOM 503 C C . TYR A 1 65 ? 6.34 19.719 1.121 1 86.31 65 TYR A C 1
ATOM 505 O O . TYR A 1 65 ? 6.777 19.719 -0.031 1 86.31 65 TYR A O 1
ATOM 513 N N . GLY A 1 66 ? 6.918 20.312 2.148 1 89.38 66 GLY A N 1
ATOM 514 C CA . GLY A 1 66 ? 8.273 20.828 2.031 1 89.38 66 GLY A CA 1
ATOM 515 C C . GLY A 1 66 ? 9.336 19.812 2.375 1 89.38 66 GLY A C 1
ATOM 516 O O . GLY A 1 66 ? 9.023 18.734 2.889 1 89.38 66 GLY A O 1
ATOM 517 N N . GLY A 1 67 ? 10.555 20.078 2.025 1 93.5 67 GLY A N 1
ATOM 518 C CA . GLY A 1 67 ? 11.672 19.219 2.373 1 93.5 67 GLY A CA 1
ATOM 519 C C . GLY A 1 67 ? 11.766 17.984 1.503 1 93.5 67 GLY A C 1
ATOM 520 O O . GLY A 1 67 ? 12.141 16.906 1.978 1 93.5 67 GLY A O 1
ATOM 521 N N . VAL A 1 68 ? 11.375 18.109 0.292 1 96.62 68 VAL A N 1
ATOM 522 C CA . VAL A 1 68 ? 11.25 16.922 -0.536 1 96.62 68 VAL A CA 1
ATOM 523 C C . VAL A 1 68 ? 12.297 16.953 -1.652 1 96.62 68 VAL A C 1
ATOM 525 O O . VAL A 1 68 ? 12.18 16.219 -2.639 1 96.62 68 VAL A O 1
ATOM 528 N N . GLU A 1 69 ? 13.32 17.781 -1.553 1 96.62 69 GLU A N 1
ATOM 529 C CA . GLU A 1 69 ? 14.281 17.938 -2.639 1 96.62 69 GLU A CA 1
ATOM 530 C C . GLU A 1 69 ? 14.992 16.609 -2.934 1 96.62 69 GLU A C 1
ATOM 532 O O . GLU A 1 69 ? 15.141 16.234 -4.094 1 96.62 69 GLU A O 1
ATOM 537 N N . VAL A 1 70 ? 15.438 15.938 -1.881 1 98.38 70 VAL A N 1
ATOM 538 C CA . VAL A 1 70 ? 16.156 14.68 -2.074 1 98.38 70 VAL A CA 1
ATOM 539 C C . VAL A 1 70 ? 15.188 13.594 -2.521 1 98.38 70 VAL A C 1
ATOM 541 O O . VAL A 1 70 ? 15.539 12.75 -3.354 1 98.38 70 VAL A O 1
ATOM 544 N N . VAL A 1 71 ? 14.008 13.617 -2.006 1 98.44 71 VAL A N 1
ATOM 545 C CA . VAL A 1 71 ? 12.961 12.68 -2.414 1 98.44 71 VAL A CA 1
ATOM 546 C C . VAL A 1 71 ? 12.672 12.844 -3.906 1 98.44 71 VAL A C 1
ATOM 548 O O . VAL A 1 71 ? 12.555 11.859 -4.633 1 98.44 71 VAL A O 1
ATOM 551 N N . ASP A 1 72 ? 12.57 14.094 -4.328 1 98.5 72 ASP A N 1
ATOM 552 C CA . ASP A 1 72 ? 12.297 14.367 -5.738 1 98.5 72 ASP A CA 1
ATOM 553 C C . ASP A 1 72 ? 13.43 13.844 -6.625 1 98.5 72 ASP A C 1
ATOM 555 O O . ASP A 1 72 ? 13.18 13.32 -7.711 1 98.5 72 ASP A O 1
ATOM 559 N N . ALA A 1 73 ? 14.648 14.055 -6.176 1 98.81 73 ALA A N 1
ATOM 560 C CA . ALA A 1 73 ? 15.789 13.555 -6.938 1 98.81 73 ALA A CA 1
ATOM 561 C C . ALA A 1 73 ? 15.734 12.031 -7.059 1 98.81 73 ALA A C 1
ATOM 563 O O . ALA A 1 73 ? 15.961 11.484 -8.141 1 98.81 73 ALA A O 1
ATOM 564 N N . MET A 1 74 ? 15.445 11.367 -5.992 1 98.81 74 MET A N 1
ATOM 565 C CA . MET A 1 74 ? 15.367 9.906 -5.965 1 98.81 74 MET A CA 1
ATOM 566 C C . MET A 1 74 ? 14.227 9.406 -6.844 1 98.81 74 MET A C 1
ATOM 568 O O . MET A 1 74 ? 14.406 8.477 -7.629 1 98.81 74 MET A O 1
ATOM 572 N N . GLU A 1 75 ? 13.039 10 -6.711 1 98.81 75 GLU A N 1
ATOM 573 C CA . GLU A 1 75 ? 11.891 9.594 -7.512 1 98.81 75 GLU A CA 1
ATOM 574 C C . GLU A 1 75 ? 12.133 9.859 -9 1 98.81 75 GLU A C 1
ATOM 576 O O . GLU A 1 75 ? 11.734 9.055 -9.852 1 98.81 75 GLU A O 1
ATOM 581 N N . SER A 1 76 ? 12.781 10.984 -9.312 1 98.81 76 SER A N 1
ATOM 582 C CA . SER A 1 76 ? 13.133 11.289 -10.695 1 98.81 76 SER A CA 1
ATOM 583 C C . SER A 1 76 ? 14.07 10.234 -11.273 1 98.81 76 SER A C 1
ATOM 585 O O . SER A 1 76 ? 13.922 9.828 -12.422 1 98.81 76 SER A O 1
ATOM 587 N N . LEU A 1 77 ? 15.016 9.844 -10.469 1 98.88 77 LEU A N 1
ATOM 588 C CA . LEU A 1 77 ? 15.945 8.805 -10.906 1 98.88 77 LEU A CA 1
ATOM 589 C C . LEU A 1 77 ? 15.211 7.492 -11.164 1 98.88 77 LEU A C 1
ATOM 591 O O . LEU A 1 77 ? 15.516 6.789 -12.133 1 98.88 77 LEU A O 1
ATOM 595 N N . CYS A 1 78 ? 14.297 7.152 -10.305 1 98.88 78 CYS A N 1
ATOM 596 C CA . CYS A 1 78 ? 13.492 5.953 -10.492 1 98.88 78 CYS A CA 1
ATOM 597 C C . CYS A 1 78 ? 12.719 6.012 -11.805 1 98.88 78 CYS A C 1
ATOM 599 O O . CYS A 1 78 ? 12.688 5.039 -12.555 1 98.88 78 CYS A O 1
ATOM 601 N N . ILE A 1 79 ? 12.102 7.152 -12.07 1 98.88 79 ILE A N 1
ATOM 602 C CA . ILE A 1 79 ? 11.328 7.371 -13.297 1 98.88 79 ILE A CA 1
ATOM 603 C C . ILE A 1 79 ? 12.234 7.207 -14.516 1 98.88 79 ILE A C 1
ATOM 605 O O . ILE A 1 79 ? 11.883 6.496 -15.461 1 98.88 79 ILE A O 1
ATOM 609 N N . GLU A 1 80 ? 13.367 7.797 -14.469 1 98.81 80 GLU A N 1
ATOM 610 C CA . GLU A 1 80 ? 14.32 7.727 -15.57 1 98.81 80 GLU A CA 1
ATOM 611 C C . GLU A 1 80 ? 14.75 6.285 -15.836 1 98.81 80 GLU A C 1
ATOM 613 O O . GLU A 1 80 ? 14.773 5.84 -16.984 1 98.81 80 GLU A O 1
ATOM 618 N N . ARG A 1 81 ? 15.062 5.562 -14.805 1 98.94 81 ARG A N 1
ATOM 619 C CA . ARG A 1 81 ? 15.531 4.188 -14.938 1 98.94 81 ARG A CA 1
ATOM 620 C C . ARG A 1 81 ? 14.43 3.281 -15.469 1 98.94 81 ARG A C 1
ATOM 622 O O . ARG A 1 81 ? 14.695 2.355 -16.234 1 98.94 81 ARG A O 1
ATOM 629 N N . ALA A 1 82 ? 13.211 3.525 -15.062 1 98.94 82 ALA A N 1
ATOM 630 C CA . ALA A 1 82 ? 12.078 2.742 -15.547 1 98.94 82 ALA A CA 1
ATOM 631 C C . ALA A 1 82 ? 11.906 2.916 -17.047 1 98.94 82 ALA A C 1
ATOM 633 O O . ALA A 1 82 ? 11.727 1.936 -17.781 1 98.94 82 ALA A O 1
ATOM 634 N N . LEU A 1 83 ? 11.906 4.148 -17.5 1 98.88 83 LEU A N 1
ATOM 635 C CA . LEU A 1 83 ? 11.766 4.418 -18.922 1 98.88 83 LEU A CA 1
ATOM 636 C C . LEU A 1 83 ? 12.93 3.828 -19.703 1 98.88 83 LEU A C 1
ATOM 638 O O . LEU A 1 83 ? 12.734 3.23 -20.766 1 98.88 83 LEU A O 1
ATOM 642 N N . LYS A 1 84 ? 14.094 3.949 -19.172 1 98.81 84 LYS A N 1
ATOM 643 C CA . LYS A 1 84 ? 15.289 3.438 -19.844 1 98.81 84 LYS A CA 1
ATOM 644 C C . LYS A 1 84 ? 15.234 1.918 -19.969 1 98.81 84 LYS A C 1
ATOM 646 O O . LYS A 1 84 ? 15.594 1.364 -21.016 1 98.81 84 LYS A O 1
ATOM 651 N N . LEU A 1 85 ? 14.812 1.231 -18.938 1 98.81 85 LEU A N 1
ATOM 652 C CA . LEU A 1 85 ? 14.797 -0.227 -18.906 1 98.81 85 LEU A CA 1
ATOM 653 C C . LEU A 1 85 ? 13.945 -0.787 -20.031 1 98.81 85 LEU A C 1
ATOM 655 O O . LEU A 1 85 ? 14.312 -1.793 -20.656 1 98.81 85 LEU A O 1
ATOM 659 N N . PHE A 1 86 ? 12.844 -0.163 -20.312 1 98.75 86 PHE A N 1
ATOM 660 C CA . PHE A 1 86 ? 11.93 -0.666 -21.328 1 98.75 86 PHE A CA 1
ATOM 661 C C . PHE A 1 86 ? 12.102 0.095 -22.641 1 98.75 86 PHE A C 1
ATOM 663 O O . PHE A 1 86 ? 11.258 0.005 -23.531 1 98.75 86 PHE A O 1
ATOM 670 N N . LYS A 1 87 ? 13.133 0.946 -22.766 1 98.19 87 LYS A N 1
ATOM 671 C CA . LYS A 1 87 ? 13.539 1.659 -23.969 1 98.19 87 LYS A CA 1
ATOM 672 C C . LYS A 1 87 ? 12.438 2.584 -24.469 1 98.19 87 LYS A C 1
ATOM 674 O O . LYS A 1 87 ? 12.102 2.582 -25.641 1 98.19 87 LYS A O 1
ATOM 679 N N . LEU A 1 88 ? 11.938 3.35 -23.547 1 98.56 88 LEU A N 1
ATOM 680 C CA . LEU A 1 88 ? 10.836 4.254 -23.859 1 98.56 88 LEU A CA 1
ATOM 681 C C . LEU A 1 88 ? 11.312 5.703 -23.875 1 98.56 88 LEU A C 1
ATOM 683 O O . LEU A 1 88 ? 12.055 6.133 -23 1 98.56 88 LEU A O 1
ATOM 687 N N . SER A 1 89 ? 10.906 6.402 -24.875 1 97 89 SER A N 1
ATOM 688 C CA . SER A 1 89 ? 11.195 7.828 -24.953 1 97 89 SER A CA 1
ATOM 689 C C . SER A 1 89 ? 10.289 8.625 -24.016 1 97 89 SER A C 1
ATOM 691 O O . SER A 1 89 ? 9.07 8.422 -24 1 97 89 SER A O 1
ATOM 693 N N . PRO A 1 90 ? 10.891 9.555 -23.297 1 96.75 90 PRO A N 1
ATOM 694 C CA . PRO A 1 90 ? 10.078 10.367 -22.391 1 96.75 90 PRO A CA 1
ATOM 695 C C . PRO A 1 90 ? 9.086 11.258 -23.125 1 96.75 90 PRO A C 1
ATOM 697 O O . PRO A 1 90 ? 8.164 11.805 -22.516 1 96.75 90 PRO A O 1
ATOM 700 N N . GLU A 1 91 ? 9.219 11.453 -24.391 1 95 91 GLU A N 1
ATOM 701 C CA . GLU A 1 91 ? 8.266 12.203 -25.203 1 95 91 GLU A CA 1
ATOM 702 C C . GLU A 1 91 ? 7 11.398 -25.453 1 95 91 GLU A C 1
ATOM 704 O O . GLU A 1 91 ? 5.902 11.953 -25.531 1 95 91 GLU A O 1
ATOM 709 N N . ASP A 1 92 ? 7.18 10.078 -25.547 1 96.56 92 ASP A N 1
ATOM 710 C CA . ASP A 1 92 ? 6.07 9.211 -25.922 1 96.56 92 ASP A CA 1
ATOM 711 C C . ASP A 1 92 ? 5.406 8.594 -24.703 1 96.56 92 ASP A C 1
ATOM 713 O O . ASP A 1 92 ? 4.199 8.336 -24.703 1 96.56 92 ASP A O 1
ATOM 717 N N . TRP A 1 93 ? 6.277 8.367 -23.734 1 98.38 93 TRP A N 1
ATOM 718 C CA . TRP A 1 93 ? 5.77 7.633 -22.578 1 98.38 93 TRP A CA 1
ATOM 719 C C . TRP A 1 93 ? 6.156 8.32 -21.266 1 98.38 93 TRP A C 1
ATOM 721 O O . TRP A 1 93 ? 7.234 8.906 -21.172 1 98.38 93 TRP A O 1
ATOM 731 N N . GLY A 1 94 ? 5.227 8.32 -20.312 1 98.56 94 GLY A N 1
ATOM 732 C CA . GLY A 1 94 ? 5.516 8.617 -18.922 1 98.56 94 GLY A CA 1
ATOM 733 C C . GLY A 1 94 ? 5.312 7.434 -18 1 98.56 94 GLY A C 1
ATOM 734 O O . GLY A 1 94 ? 4.809 6.391 -18.422 1 98.56 94 GLY A O 1
ATOM 735 N N . VAL A 1 95 ? 5.781 7.598 -16.781 1 98.88 95 VAL A N 1
ATOM 736 C CA . VAL A 1 95 ? 5.59 6.52 -15.812 1 98.88 95 VAL A CA 1
ATOM 737 C C . VAL A 1 95 ? 5.352 7.113 -14.422 1 98.88 95 VAL A C 1
ATOM 739 O O . VAL A 1 95 ? 5.988 8.094 -14.039 1 98.88 95 VAL A O 1
ATOM 742 N N . ASN A 1 96 ? 4.336 6.672 -13.734 1 98.88 96 ASN A N 1
ATOM 743 C CA . ASN A 1 96 ? 4.102 6.902 -12.312 1 98.88 96 ASN A CA 1
ATOM 744 C C . ASN A 1 96 ? 4.645 5.758 -11.461 1 98.88 96 ASN A C 1
ATOM 746 O O . ASN A 1 96 ? 4.234 4.609 -11.633 1 98.88 96 ASN A O 1
ATOM 750 N N . VAL A 1 97 ? 5.559 6.023 -10.5 1 98.88 97 VAL A N 1
ATOM 751 C CA . VAL A 1 97 ? 6.246 4.973 -9.75 1 98.88 97 VAL A CA 1
ATOM 752 C C . VAL A 1 97 ? 5.758 4.961 -8.305 1 98.88 97 VAL A C 1
ATOM 754 O O . VAL A 1 97 ? 6.43 4.426 -7.418 1 98.88 97 VAL A O 1
ATOM 757 N N . GLN A 1 98 ? 4.555 5.52 -8.047 1 98.75 98 GLN A N 1
ATOM 758 C CA . GLN A 1 98 ? 4.164 5.82 -6.676 1 98.75 98 GLN A CA 1
ATOM 759 C C . GLN A 1 98 ? 3.223 4.754 -6.125 1 98.75 98 GLN A C 1
ATOM 761 O O . GLN A 1 98 ? 3.027 4.656 -4.91 1 98.75 98 GLN A O 1
ATOM 766 N N . PRO A 1 99 ? 2.518 3.916 -7.004 1 98.69 99 PRO A N 1
ATOM 767 C CA . PRO A 1 99 ? 1.557 2.967 -6.438 1 98.69 99 PRO A CA 1
ATOM 768 C C . PRO A 1 99 ? 2.195 2.016 -5.426 1 98.69 99 PRO A C 1
ATOM 770 O O . PRO A 1 99 ? 3.332 1.576 -5.621 1 98.69 99 PRO A O 1
ATOM 773 N N . TYR A 1 100 ? 1.387 1.615 -4.41 1 98.06 100 TYR A N 1
ATOM 774 C CA . TYR A 1 100 ? 1.896 0.789 -3.32 1 98.06 100 TYR A CA 1
ATOM 775 C C . TYR A 1 100 ? 2.119 -0.646 -3.783 1 98.06 100 TYR A C 1
ATOM 777 O O . TYR A 1 100 ? 2.902 -1.384 -3.182 1 98.06 100 TYR A O 1
ATOM 785 N N . SER A 1 101 ? 1.347 -1.087 -4.758 1 98.19 101 SER A N 1
ATOM 786 C CA . SER A 1 101 ? 1.396 -2.451 -5.277 1 98.19 101 SER A CA 1
ATOM 787 C C . SER A 1 101 ? 0.609 -2.578 -6.578 1 98.19 101 SER A C 1
ATOM 789 O O . SER A 1 101 ? 0.098 -1.586 -7.098 1 98.19 101 SER A O 1
ATOM 791 N N . GLY A 1 102 ? 0.553 -3.801 -7.094 1 98.06 102 GLY A N 1
ATOM 792 C CA . GLY A 1 102 ? -0.054 -4.031 -8.398 1 98.06 102 GLY A CA 1
ATOM 793 C C . GLY A 1 102 ? -1.556 -3.814 -8.398 1 98.06 102 GLY A C 1
ATOM 794 O O . GLY A 1 102 ? -2.1 -3.223 -9.336 1 98.06 102 GLY A O 1
ATOM 795 N N . SER A 1 103 ? -2.27 -4.289 -7.387 1 98 103 SER A N 1
ATOM 796 C CA . SER A 1 103 ? -3.723 -4.16 -7.348 1 98 103 SER A CA 1
ATOM 797 C C . SER A 1 103 ? -4.148 -2.697 -7.301 1 98 103 SER A C 1
ATOM 799 O O . SER A 1 103 ? -4.977 -2.26 -8.102 1 98 103 SER A O 1
ATOM 801 N N . PRO A 1 104 ? -3.555 -1.921 -6.406 1 97.94 104 PRO A N 1
ATOM 802 C CA . PRO A 1 104 ? -3.912 -0.5 -6.422 1 97.94 104 PRO A CA 1
ATOM 803 C C . PRO A 1 104 ? -3.525 0.189 -7.73 1 97.94 104 PRO A C 1
ATOM 805 O O . PRO A 1 104 ? -4.203 1.125 -8.164 1 97.94 104 PRO A O 1
ATOM 808 N N . ALA A 1 105 ? -2.436 -0.214 -8.344 1 98.75 105 ALA A N 1
ATOM 809 C CA . ALA A 1 105 ? -2.047 0.37 -9.625 1 98.75 105 ALA A CA 1
ATOM 810 C C . ALA A 1 105 ? -3.117 0.123 -10.688 1 98.75 105 ALA A C 1
ATOM 812 O O . ALA A 1 105 ? -3.488 1.036 -11.422 1 98.75 105 ALA A O 1
ATOM 813 N N . ASN A 1 106 ? -3.605 -1.125 -10.766 1 98.81 106 ASN A N 1
ATOM 814 C CA . ASN A 1 106 ? -4.648 -1.443 -11.734 1 98.81 106 ASN A CA 1
ATOM 815 C C . ASN A 1 106 ? -5.926 -0.651 -11.461 1 98.81 106 ASN A C 1
ATOM 817 O O . ASN A 1 106 ? -6.551 -0.137 -12.391 1 98.81 106 ASN A O 1
ATOM 821 N N . ILE A 1 107 ? -6.293 -0.518 -10.227 1 98.44 107 ILE A N 1
ATOM 822 C CA . ILE A 1 107 ? -7.5 0.219 -9.867 1 98.44 107 ILE A CA 1
ATOM 823 C C . ILE A 1 107 ? -7.336 1.692 -10.234 1 98.44 107 ILE A C 1
ATOM 825 O O . ILE A 1 107 ? -8.289 2.342 -10.672 1 98.44 107 ILE A O 1
ATOM 829 N N . ALA A 1 108 ? -6.113 2.201 -10.023 1 98.75 108 ALA A N 1
ATOM 830 C CA . ALA A 1 108 ? -5.848 3.586 -10.406 1 98.75 108 ALA A CA 1
ATOM 831 C C . ALA A 1 108 ? -6.09 3.805 -11.898 1 98.75 108 ALA A C 1
ATOM 833 O O . ALA A 1 108 ? -6.656 4.824 -12.297 1 98.75 108 ALA A O 1
ATOM 834 N N . VAL A 1 109 ? -5.656 2.869 -12.711 1 98.88 109 VAL A N 1
ATOM 835 C CA . VAL A 1 109 ? -5.879 2.975 -14.148 1 98.88 109 VAL A CA 1
ATOM 836 C C . VAL A 1 109 ? -7.375 2.969 -14.445 1 98.88 109 VAL A C 1
ATOM 838 O O . VAL A 1 109 ? -7.867 3.797 -15.211 1 98.88 109 VAL A O 1
ATOM 841 N N . TYR A 1 110 ? -8.133 2.041 -13.82 1 98.81 110 TYR A N 1
ATOM 842 C CA . TYR A 1 110 ? -9.57 1.962 -14.055 1 98.81 110 TYR A CA 1
ATOM 843 C C . TYR A 1 110 ? -10.266 3.244 -13.609 1 98.81 110 TYR A C 1
ATOM 845 O O . TYR A 1 110 ? -11.109 3.783 -14.328 1 98.81 110 TYR A O 1
ATOM 853 N N . MET A 1 111 ? -9.891 3.721 -12.461 1 98.19 111 MET A N 1
ATOM 854 C CA . MET A 1 111 ? -10.508 4.93 -11.93 1 98.19 111 MET A CA 1
ATOM 855 C C . MET A 1 111 ? -10.18 6.141 -12.797 1 98.19 111 MET A C 1
ATOM 857 O O . MET A 1 111 ? -11.047 6.965 -13.078 1 98.19 111 MET A O 1
ATOM 861 N N . GLY A 1 112 ? -9 6.242 -13.203 1 98.38 112 GLY A N 1
ATOM 862 C CA . GLY A 1 112 ? -8.523 7.402 -13.945 1 98.38 112 GLY A CA 1
ATOM 863 C C . GLY A 1 112 ? -8.992 7.414 -15.391 1 98.38 112 GLY A C 1
ATOM 864 O O . GLY A 1 112 ? -9.305 8.469 -15.938 1 98.38 112 GLY A O 1
ATOM 865 N N . LEU A 1 113 ? -9.062 6.211 -16.016 1 98.44 113 LEU A N 1
ATOM 866 C CA . LEU A 1 113 ? -9.242 6.199 -17.469 1 98.44 113 LEU A CA 1
ATOM 867 C C . LEU A 1 113 ? -10.617 5.656 -17.828 1 98.44 113 LEU A C 1
ATOM 869 O O . LEU A 1 113 ? -11.148 5.965 -18.906 1 98.44 113 LEU A O 1
ATOM 873 N N . VAL A 1 114 ? -11.219 4.836 -16.984 1 98.06 114 VAL A N 1
ATOM 874 C CA . VAL A 1 114 ? -12.5 4.207 -17.281 1 98.06 114 VAL A CA 1
ATOM 875 C C . VAL A 1 114 ? -13.617 4.922 -16.516 1 98.06 114 VAL A C 1
ATOM 877 O O . VAL A 1 114 ? -14.664 5.227 -17.094 1 98.06 114 VAL A O 1
ATOM 880 N N . GLY A 1 115 ? -13.336 5.27 -15.234 1 96 115 GLY A N 1
ATOM 881 C CA . GLY A 1 115 ? -14.336 5.902 -14.391 1 96 115 GLY A CA 1
ATOM 882 C C . GLY A 1 115 ? -15.281 4.91 -13.727 1 96 115 GLY A C 1
ATOM 883 O O . GLY A 1 115 ? -15.414 3.775 -14.188 1 96 115 GLY A O 1
ATOM 884 N N . PRO A 1 116 ? -15.891 5.32 -12.664 1 94.56 116 PRO A N 1
ATOM 885 C CA . PRO A 1 116 ? -16.797 4.43 -11.938 1 94.56 116 PRO A CA 1
ATOM 886 C C . PRO A 1 116 ? -17.906 3.863 -12.82 1 94.56 116 PRO A C 1
ATOM 888 O O . PRO A 1 116 ? -18.438 4.57 -13.68 1 94.56 116 PRO A O 1
ATOM 891 N N . GLN A 1 117 ? -18.156 2.586 -12.703 1 95.44 117 GLN A N 1
ATOM 892 C CA . GLN A 1 117 ? -19.219 1.854 -13.406 1 95.44 117 GLN A CA 1
ATOM 893 C C . GLN A 1 117 ? -18.875 1.673 -14.883 1 95.44 117 GLN A C 1
ATOM 895 O O . GLN A 1 117 ? -19.688 1.16 -15.648 1 95.44 117 GLN A O 1
ATOM 900 N N . GLY A 1 118 ? -17.703 2.111 -15.25 1 97.62 118 GLY A N 1
ATOM 901 C CA . GLY A 1 118 ? -17.25 1.852 -16.609 1 97.62 118 GLY A CA 1
ATOM 902 C C . GLY A 1 118 ? -17.016 0.381 -16.891 1 97.62 118 GLY A C 1
ATOM 903 O O . GLY A 1 118 ? -16.844 -0.413 -15.961 1 97.62 118 GLY A O 1
ATOM 904 N N . ARG A 1 119 ? -16.969 0.017 -18.156 1 98.62 119 ARG A N 1
ATOM 905 C CA . ARG A 1 119 ? -16.938 -1.383 -18.562 1 98.62 119 ARG A CA 1
ATOM 906 C C . ARG A 1 119 ? -15.516 -1.82 -18.906 1 98.62 119 ARG A C 1
ATOM 908 O O . ARG A 1 119 ? -14.836 -1.168 -19.688 1 98.62 119 ARG A O 1
ATOM 915 N N . ILE A 1 120 ? -15.094 -2.928 -18.328 1 98.75 120 ILE A N 1
ATOM 916 C CA . ILE A 1 120 ? -13.758 -3.457 -18.609 1 98.75 120 ILE A CA 1
ATOM 917 C C . ILE A 1 120 ? -13.859 -4.941 -18.953 1 98.75 120 ILE A C 1
ATOM 919 O O . ILE A 1 120 ? -14.797 -5.621 -18.531 1 98.75 120 ILE A O 1
ATOM 923 N N . MET A 1 121 ? -12.961 -5.426 -19.75 1 98.81 121 MET A N 1
ATOM 924 C CA . MET A 1 121 ? -12.805 -6.848 -20.031 1 98.81 121 MET A CA 1
ATOM 925 C C . MET A 1 121 ? -11.398 -7.328 -19.672 1 98.81 121 MET A C 1
ATOM 927 O O . MET A 1 121 ? -10.414 -6.672 -20.016 1 98.81 121 MET A O 1
ATOM 931 N N . GLY A 1 122 ? -11.305 -8.336 -18.953 1 98.56 122 GLY A N 1
ATOM 932 C CA . GLY A 1 122 ? -10.055 -8.992 -18.609 1 98.56 122 GLY A CA 1
ATOM 933 C C . GLY A 1 122 ? -10.148 -10.508 -18.641 1 98.56 122 GLY A C 1
ATOM 934 O O . GLY A 1 122 ? -11.242 -11.062 -18.703 1 98.56 122 GLY A O 1
ATOM 935 N N . LEU A 1 123 ? -9.039 -11.133 -18.625 1 98.25 123 LEU A N 1
ATOM 936 C CA . LEU A 1 123 ? -9.016 -12.594 -18.641 1 98.25 123 LEU A CA 1
ATOM 937 C C . LEU A 1 123 ? -9.648 -13.164 -17.375 1 98.25 123 LEU A C 1
ATOM 939 O O . LEU A 1 123 ? -9.344 -12.711 -16.281 1 98.25 123 LEU A O 1
ATOM 943 N N . ASN A 1 124 ? -10.477 -14.164 -17.625 1 95.5 124 ASN A N 1
ATOM 944 C CA . ASN A 1 124 ? -11.156 -14.836 -16.516 1 95.5 124 ASN A CA 1
ATOM 945 C C . ASN A 1 124 ? -10.156 -15.469 -15.547 1 95.5 124 ASN A C 1
ATOM 947 O O . ASN A 1 124 ? -9.164 -16.062 -15.969 1 95.5 124 ASN A O 1
ATOM 951 N N . LEU A 1 125 ? -10.469 -15.359 -14.242 1 93.5 125 LEU A N 1
ATOM 952 C CA . LEU A 1 125 ? -9.547 -15.828 -13.211 1 93.5 125 LEU A CA 1
ATOM 953 C C . LEU A 1 125 ? -9.258 -17.312 -13.367 1 93.5 125 LEU A C 1
ATOM 955 O O . LEU A 1 125 ? -8.094 -17.734 -13.391 1 93.5 125 LEU A O 1
ATOM 959 N N . PRO A 1 126 ? -10.195 -18.234 -13.523 1 93.12 126 PRO A N 1
ATOM 960 C CA . PRO A 1 126 ? -9.906 -19.656 -13.664 1 93.12 126 PRO A CA 1
ATOM 961 C C . PRO A 1 126 ? -9.141 -19.984 -14.945 1 93.12 126 PRO A C 1
ATOM 963 O O . PRO A 1 126 ? -8.57 -21.062 -15.07 1 93.12 126 PRO A O 1
ATOM 966 N N . ASP A 1 127 ? -9.203 -19.031 -15.852 1 95.06 127 ASP A N 1
ATOM 967 C CA . ASP A 1 127 ? -8.531 -19.219 -17.125 1 95.06 127 ASP A CA 1
ATOM 968 C C . ASP A 1 127 ? -7.129 -18.625 -17.109 1 95.06 127 ASP A C 1
ATOM 970 O O . ASP A 1 127 ? -6.457 -18.562 -18.141 1 95.06 127 ASP A O 1
ATOM 974 N N . GLY A 1 128 ? -6.77 -18.109 -15.969 1 95.69 128 GLY A N 1
ATOM 975 C CA . GLY A 1 128 ? -5.402 -17.641 -15.828 1 95.69 128 GLY A CA 1
ATOM 976 C C . GLY A 1 128 ? -5.316 -16.141 -15.602 1 95.69 128 GLY A C 1
ATOM 977 O O . GLY A 1 128 ? -4.219 -15.586 -15.484 1 95.69 128 GLY A O 1
ATOM 978 N N . GLY A 1 129 ? -6.461 -15.453 -15.5 1 96.06 129 GLY A N 1
ATOM 979 C CA . GLY A 1 129 ? -6.477 -14.023 -15.234 1 96.06 129 GLY A CA 1
ATOM 980 C C . GLY A 1 129 ? -6.148 -13.68 -13.797 1 96.06 129 GLY A C 1
ATOM 981 O O . GLY A 1 129 ? -5.539 -14.484 -13.086 1 96.06 129 GLY A O 1
ATOM 982 N N . HIS A 1 130 ? -6.359 -12.492 -13.43 1 96.5 130 HIS A N 1
ATOM 983 C CA . HIS A 1 130 ? -6.121 -12 -12.078 1 96.5 130 HIS A CA 1
ATOM 984 C C . HIS A 1 130 ? -7.387 -11.398 -11.477 1 96.5 130 HIS A C 1
ATOM 986 O O . HIS A 1 130 ? -8.273 -10.953 -12.203 1 96.5 130 HIS A O 1
ATOM 992 N N . LEU A 1 131 ? -7.414 -11.375 -10.195 1 95.44 131 LEU A N 1
ATOM 993 C CA . LEU A 1 131 ? -8.555 -10.836 -9.469 1 95.44 131 LEU A CA 1
ATOM 994 C C . LEU A 1 131 ? -8.867 -9.414 -9.938 1 95.44 131 LEU A C 1
ATOM 996 O O . LEU A 1 131 ? -10.039 -9.039 -10.062 1 95.44 131 LEU A O 1
ATOM 1000 N N . THR A 1 132 ? -7.855 -8.641 -10.258 1 97.88 132 THR A N 1
ATOM 1001 C CA . THR A 1 132 ? -8.023 -7.223 -10.562 1 97.88 132 THR A CA 1
ATOM 1002 C C . THR A 1 132 ? -8.508 -7.035 -12 1 97.88 132 THR A C 1
ATOM 1004 O O . THR A 1 132 ? -8.742 -5.906 -12.438 1 97.88 132 THR A O 1
ATOM 1007 N N . HIS A 1 133 ? -8.617 -8.117 -12.766 1 98.19 133 HIS A N 1
ATOM 1008 C CA . HIS A 1 133 ? -9.023 -8.008 -14.164 1 98.19 133 HIS A CA 1
ATOM 1009 C C . HIS A 1 133 ? -10.539 -8.07 -14.305 1 98.19 133 HIS A C 1
ATOM 1011 O O . HIS A 1 133 ? -11.047 -8.492 -15.352 1 98.19 133 HIS A O 1
ATOM 1017 N N . GLY A 1 134 ? -11.266 -7.809 -13.195 1 96.88 134 GLY A N 1
ATOM 1018 C CA . GLY A 1 134 ? -12.719 -7.711 -13.234 1 96.88 134 GLY A CA 1
ATOM 1019 C C . GLY A 1 134 ? -13.406 -8.977 -12.758 1 96.88 134 GLY A C 1
ATOM 1020 O O . GLY A 1 134 ? -14.578 -9.203 -13.078 1 96.88 134 GLY A O 1
ATOM 1021 N N . PHE A 1 135 ? -12.789 -9.719 -11.922 1 93.06 135 PHE A N 1
ATOM 1022 C CA . PHE A 1 135 ? -13.305 -11.039 -11.562 1 93.06 135 PHE A CA 1
ATOM 1023 C C . PHE A 1 135 ? -14.531 -10.914 -10.672 1 93.06 135 PHE A C 1
ATOM 1025 O O . PHE A 1 135 ? -14.562 -10.086 -9.758 1 93.06 135 PHE A O 1
ATOM 1032 N N . PHE A 1 136 ? -15.508 -11.641 -10.969 1 91.56 136 PHE A N 1
ATOM 1033 C CA . PHE A 1 136 ? -16.656 -11.977 -10.133 1 91.56 136 PHE A CA 1
ATOM 1034 C C . PHE A 1 136 ? -16.984 -13.453 -10.234 1 91.56 136 PHE A C 1
ATOM 1036 O O . PHE A 1 136 ? -16.688 -14.102 -11.234 1 91.56 136 PHE A O 1
ATOM 1043 N N . THR A 1 137 ? -17.562 -13.992 -9.281 1 88.31 137 THR A N 1
ATOM 1044 C CA . THR A 1 137 ? -17.812 -15.43 -9.234 1 88.31 137 THR A CA 1
ATOM 1045 C C . THR A 1 137 ? -18.906 -15.828 -10.219 1 88.31 137 THR A C 1
ATOM 1047 O O . THR A 1 137 ? -19.672 -14.984 -10.68 1 88.31 137 THR A O 1
ATOM 1050 N N . PRO A 1 138 ? -18.953 -17.078 -10.484 1 85.44 138 PRO A N 1
ATOM 1051 C CA . PRO A 1 138 ? -20 -17.547 -11.391 1 85.44 138 PRO A CA 1
ATOM 1052 C C . PRO A 1 138 ? -21.406 -17.234 -10.883 1 85.44 138 PRO A C 1
ATOM 1054 O O . PRO A 1 138 ? -22.328 -17.078 -11.68 1 85.44 138 PRO A O 1
ATOM 1057 N N . SER A 1 139 ? -21.531 -17.109 -9.586 1 87.56 139 SER A N 1
ATOM 1058 C CA . SER A 1 139 ? -22.828 -16.766 -8.992 1 87.56 139 SER A CA 1
ATOM 1059 C C . SER A 1 139 ? -23.125 -15.281 -9.141 1 87.56 139 SER A C 1
ATOM 1061 O O . SER A 1 139 ? -24.219 -14.828 -8.805 1 87.56 139 SER A O 1
ATOM 1063 N N . GLY A 1 140 ? -22.141 -14.578 -9.578 1 89.94 140 GLY A N 1
ATOM 1064 C CA . GLY A 1 140 ? -22.328 -13.148 -9.789 1 89.94 140 GLY A CA 1
ATOM 1065 C C . GLY A 1 140 ? -21.844 -12.312 -8.625 1 89.94 140 GLY A C 1
ATOM 1066 O O . GLY A 1 140 ? -21.984 -11.086 -8.633 1 89.94 140 GLY A O 1
ATOM 1067 N N . LYS A 1 141 ? -21.312 -13.008 -7.77 1 91.5 141 LYS A N 1
ATOM 1068 C CA . LYS A 1 141 ? -20.797 -12.273 -6.613 1 91.5 141 LYS A CA 1
ATOM 1069 C C . LYS A 1 141 ? -19.547 -11.484 -6.965 1 91.5 141 LYS A C 1
ATOM 1071 O O . LYS A 1 141 ? -18.578 -12.047 -7.48 1 91.5 141 LYS A O 1
ATOM 1076 N N . LYS A 1 142 ? -19.578 -10.188 -6.66 1 94.38 142 LYS A N 1
ATOM 1077 C CA . LYS A 1 142 ? -18.453 -9.297 -6.895 1 94.38 142 LYS A CA 1
ATOM 1078 C C . LYS A 1 142 ? -17.5 -9.281 -5.695 1 94.38 142 LYS A C 1
ATOM 1080 O O . LYS A 1 142 ? -17.906 -8.938 -4.586 1 94.38 142 LYS A O 1
ATOM 1085 N N . ILE A 1 143 ? -16.25 -9.57 -5.965 1 91.31 143 ILE A N 1
ATOM 1086 C CA . ILE A 1 143 ? -15.391 -9.773 -4.805 1 91.31 143 ILE A CA 1
ATOM 1087 C C . ILE A 1 143 ? -14.203 -8.82 -4.871 1 91.31 143 ILE A C 1
ATOM 1089 O O . ILE A 1 143 ? -13.578 -8.523 -3.85 1 91.31 143 ILE A O 1
ATOM 1093 N N . SER A 1 144 ? -13.82 -8.367 -6.016 1 94.69 144 SER A N 1
ATOM 1094 C CA . SER A 1 144 ? -12.711 -7.434 -6.184 1 94.69 144 SER A CA 1
ATOM 1095 C C . SER A 1 144 ? -13.219 -6.027 -6.488 1 94.69 144 SER A C 1
ATOM 1097 O O . SER A 1 144 ? -14.289 -5.859 -7.074 1 94.69 144 SER A O 1
ATOM 1099 N N . ALA A 1 145 ? -12.383 -5.035 -6.121 1 96.88 145 ALA A N 1
ATOM 1100 C CA . ALA A 1 145 ? -12.75 -3.646 -6.383 1 96.88 145 ALA A CA 1
ATOM 1101 C C . ALA A 1 145 ? -13.031 -3.426 -7.867 1 96.88 145 ALA A C 1
ATOM 1103 O O . ALA A 1 145 ? -13.891 -2.619 -8.234 1 96.88 145 ALA A O 1
ATOM 1104 N N . SER A 1 146 ? -12.336 -4.184 -8.711 1 96.88 146 SER A N 1
ATOM 1105 C CA . SER A 1 146 ? -12.492 -4.027 -10.156 1 96.88 146 SER A CA 1
ATOM 1106 C C . SER A 1 146 ? -13.859 -4.512 -10.617 1 96.88 146 SER A C 1
ATOM 1108 O O . SER A 1 146 ? -14.336 -4.109 -11.68 1 96.88 146 SER A O 1
ATOM 1110 N N . SER A 1 147 ? -14.492 -5.383 -9.852 1 96.69 147 SER A N 1
ATOM 1111 C CA . SER A 1 147 ? -15.844 -5.82 -10.195 1 96.69 147 SER A CA 1
ATOM 1112 C C . SER A 1 147 ? -16.891 -5.086 -9.367 1 96.69 147 SER A C 1
ATOM 1114 O O . SER A 1 147 ? -18.031 -4.938 -9.805 1 96.69 147 SER A O 1
ATOM 1116 N N . ILE A 1 148 ? -16.469 -4.605 -8.234 1 96.81 148 ILE A N 1
ATOM 1117 C CA . ILE A 1 148 ? -17.406 -3.943 -7.332 1 96.81 148 ILE A CA 1
ATOM 1118 C C . ILE A 1 148 ? -17.688 -2.531 -7.836 1 96.81 148 ILE A C 1
ATOM 1120 O O . ILE A 1 148 ? -18.844 -2.098 -7.859 1 96.81 148 ILE A O 1
ATOM 1124 N N . PHE A 1 149 ? -16.656 -1.855 -8.305 1 97.44 149 PHE A N 1
ATOM 1125 C CA . PHE A 1 149 ? -16.812 -0.446 -8.648 1 97.44 149 PHE A CA 1
ATOM 1126 C C . PHE A 1 149 ? -16.938 -0.266 -10.156 1 97.44 149 PHE A C 1
ATOM 1128 O O . PHE A 1 149 ? -17.234 0.835 -10.633 1 97.44 149 PHE A O 1
ATOM 1135 N N . PHE A 1 150 ? -16.75 -1.376 -10.938 1 97.88 150 PHE A N 1
ATOM 1136 C CA . PHE A 1 150 ? -16.828 -1.33 -12.398 1 97.88 150 PHE A CA 1
ATOM 1137 C C . PHE A 1 150 ? -17.703 -2.469 -12.922 1 97.88 150 PHE A C 1
ATOM 1139 O O . PHE A 1 150 ? -18.062 -3.381 -12.172 1 97.88 150 PHE A O 1
ATOM 1146 N N . GLU A 1 151 ? -18.062 -2.318 -14.188 1 97.5 151 GLU A N 1
ATOM 1147 C CA . GLU A 1 151 ? -18.719 -3.422 -14.883 1 97.5 151 GLU A CA 1
ATOM 1148 C C . GLU A 1 151 ? -17.703 -4.27 -15.648 1 97.5 151 GLU A C 1
ATOM 1150 O O . GLU A 1 151 ? -16.812 -3.732 -16.297 1 97.5 151 GLU A O 1
ATOM 1155 N N . SER A 1 152 ? -17.875 -5.574 -15.469 1 97.38 152 SER A N 1
ATOM 1156 C CA . SER A 1 152 ? -16.844 -6.406 -16.094 1 97.38 152 SER A CA 1
ATOM 1157 C C . SER A 1 152 ? -17.469 -7.594 -16.812 1 97.38 152 SER A C 1
ATOM 1159 O O . SER A 1 152 ? -18.531 -8.07 -16.438 1 97.38 152 SER A O 1
ATOM 1161 N N . MET A 1 153 ? -16.891 -7.945 -17.875 1 97.56 153 MET A N 1
ATOM 1162 C CA . MET A 1 153 ? -17.141 -9.188 -18.609 1 97.56 153 MET A CA 1
ATOM 1163 C C . MET A 1 153 ? -15.828 -9.867 -18.969 1 97.56 153 MET A C 1
ATOM 1165 O O . MET A 1 153 ? -14.984 -9.281 -19.656 1 97.56 153 MET A O 1
ATOM 1169 N N . PRO A 1 154 ? -15.695 -11.062 -18.562 1 97.19 154 PRO A N 1
ATOM 1170 C CA . PRO A 1 154 ? -14.422 -11.727 -18.828 1 97.19 154 PRO A CA 1
ATOM 1171 C C . PRO A 1 154 ? -14.328 -12.289 -20.234 1 97.19 154 PRO A C 1
ATOM 1173 O O . PRO A 1 154 ? -15.352 -12.602 -20.844 1 97.19 154 PRO A O 1
ATOM 1176 N N . TYR A 1 155 ? -13.109 -12.305 -20.766 1 98.06 155 TYR A N 1
ATOM 1177 C CA . TYR A 1 155 ? -12.82 -13.203 -21.891 1 98.06 155 TYR A CA 1
ATOM 1178 C C . TYR A 1 155 ? -12.094 -14.453 -21.406 1 98.06 155 TYR A C 1
ATOM 1180 O O . TYR A 1 155 ? -11.609 -14.492 -20.266 1 98.06 155 TYR A O 1
ATOM 1188 N N . CYS A 1 156 ? -12.039 -15.5 -22.266 1 97.38 156 CYS A N 1
ATOM 1189 C CA . CYS A 1 156 ? -11.617 -16.812 -21.797 1 97.38 156 CYS A CA 1
ATOM 1190 C C . CYS A 1 156 ? -10.602 -17.438 -22.75 1 97.38 156 CYS A C 1
ATOM 1192 O O . CYS A 1 156 ? -10.312 -16.875 -23.797 1 97.38 156 CYS A O 1
ATOM 1194 N N . VAL A 1 157 ? -10.078 -18.5 -22.266 1 97.75 157 VAL A N 1
ATOM 1195 C CA . VAL A 1 157 ? -9.242 -19.328 -23.125 1 97.75 157 VAL A CA 1
ATOM 1196 C C . VAL A 1 157 ? -10.094 -20.438 -23.75 1 97.75 157 VAL A C 1
ATOM 1198 O O . VAL A 1 157 ? -11.195 -20.719 -23.266 1 97.75 157 VAL A O 1
ATOM 1201 N N . ASP A 1 158 ? -9.555 -20.922 -24.875 1 96.94 158 ASP A N 1
ATOM 1202 C CA . ASP A 1 158 ? -10.102 -22.172 -25.406 1 96.94 158 ASP A CA 1
ATOM 1203 C C . ASP A 1 158 ? -9.766 -23.344 -24.484 1 96.94 158 ASP A C 1
ATOM 1205 O O . ASP A 1 158 ? -8.602 -23.594 -24.188 1 96.94 158 ASP A O 1
ATOM 1209 N N . THR A 1 159 ? -10.742 -24.094 -24.094 1 93.5 159 THR A N 1
ATOM 1210 C CA . THR A 1 159 ? -10.547 -25.109 -23.062 1 93.5 159 THR A CA 1
ATOM 1211 C C . THR A 1 159 ? -9.703 -26.25 -23.594 1 93.5 159 THR A C 1
ATOM 1213 O O . THR A 1 159 ? -9.07 -26.969 -22.812 1 93.5 159 THR A O 1
ATOM 1216 N N . SER A 1 160 ? -9.664 -26.438 -24.859 1 94 160 SER A N 1
ATOM 1217 C CA . SER A 1 160 ? -8.914 -27.547 -25.438 1 94 160 SER A CA 1
ATOM 1218 C C . SER A 1 160 ? -7.441 -27.188 -25.609 1 94 160 SER A C 1
ATOM 1220 O O . SER A 1 160 ? -6.562 -28 -25.328 1 94 160 SER A O 1
ATOM 1222 N N . THR A 1 161 ? -7.223 -25.938 -25.984 1 95.81 161 THR A N 1
ATOM 1223 C CA . THR A 1 161 ? -5.848 -25.562 -26.297 1 95.81 161 THR A CA 1
ATOM 1224 C C . THR A 1 161 ? -5.207 -24.828 -25.109 1 95.81 161 THR A C 1
ATOM 1226 O O . THR A 1 161 ? -3.982 -24.781 -25 1 95.81 161 THR A O 1
ATOM 1229 N N . GLY A 1 162 ? -6.027 -24.25 -24.328 1 96.62 162 GLY A N 1
ATOM 1230 C CA . GLY A 1 162 ? -5.531 -23.453 -23.219 1 96.62 162 GLY A CA 1
ATOM 1231 C C . GLY A 1 162 ? -5.059 -22.078 -23.656 1 96.62 162 GLY A C 1
ATOM 1232 O O . GLY A 1 162 ? -4.512 -21.312 -22.844 1 96.62 162 GLY A O 1
ATOM 1233 N N . LEU A 1 163 ? -5.246 -21.734 -24.906 1 98.06 163 LEU A N 1
ATOM 1234 C CA . LEU A 1 163 ? -4.836 -20.438 -25.453 1 98.06 163 LEU A CA 1
ATOM 1235 C C . LEU A 1 163 ? -6.008 -19.453 -25.469 1 98.06 163 LEU A C 1
ATOM 1237 O O . LEU A 1 163 ? -7.164 -19.875 -25.547 1 98.06 163 LEU A O 1
ATOM 1241 N N . ILE A 1 164 ? -5.746 -18.188 -25.391 1 98.44 164 ILE A N 1
ATOM 1242 C CA . ILE A 1 164 ? -6.777 -17.156 -25.375 1 98.44 164 ILE A CA 1
ATOM 1243 C C . ILE A 1 164 ? -7.652 -17.281 -26.625 1 98.44 164 ILE A C 1
ATOM 1245 O O . ILE A 1 164 ? -7.137 -17.406 -27.734 1 98.44 164 ILE A O 1
ATOM 1249 N N . ASP A 1 165 ? -8.977 -17.281 -26.438 1 98.44 165 ASP A N 1
ATOM 1250 C CA . ASP A 1 165 ? -9.938 -17.359 -27.531 1 98.44 165 ASP A CA 1
ATOM 1251 C C . ASP A 1 165 ? -10.227 -15.977 -28.109 1 98.44 165 ASP A C 1
ATOM 1253 O O . ASP A 1 165 ? -11.25 -15.367 -27.797 1 98.44 165 ASP A O 1
ATOM 1257 N N . PHE A 1 166 ? -9.445 -15.602 -29.062 1 98.62 166 PHE A N 1
ATOM 1258 C CA . PHE A 1 166 ? -9.523 -14.242 -29.609 1 98.62 166 PHE A CA 1
ATOM 1259 C C . PHE A 1 166 ? -10.805 -14.047 -30.406 1 98.62 166 PHE A C 1
ATOM 1261 O O . PHE A 1 166 ? -11.328 -12.938 -30.484 1 98.62 166 PHE A O 1
ATOM 1268 N N . GLU A 1 167 ? -11.312 -15.094 -31.016 1 98.25 167 GLU A N 1
ATOM 1269 C CA . GLU A 1 167 ? -12.57 -14.977 -31.75 1 98.25 167 GLU A CA 1
ATOM 1270 C C . GLU A 1 167 ? -13.727 -14.664 -30.797 1 98.25 167 GLU A C 1
ATOM 1272 O O . GLU A 1 167 ? -14.523 -13.758 -31.062 1 98.25 167 GLU A O 1
ATOM 1277 N N . ALA A 1 168 ? -13.742 -15.398 -29.781 1 98.5 168 ALA A N 1
ATOM 1278 C CA . ALA A 1 168 ? -14.789 -15.141 -28.781 1 98.5 168 ALA A CA 1
ATOM 1279 C C . ALA A 1 168 ? -14.617 -13.773 -28.141 1 98.5 168 ALA A C 1
ATOM 1281 O O . ALA A 1 168 ? -15.594 -13.078 -27.859 1 98.5 168 ALA A O 1
ATOM 1282 N N . LEU A 1 169 ? -13.391 -13.398 -27.891 1 98.75 169 LEU A N 1
ATOM 1283 C CA . LEU A 1 169 ? -13.102 -12.086 -27.328 1 98.75 169 LEU A CA 1
ATOM 1284 C C . LEU A 1 169 ? -13.594 -10.977 -28.25 1 98.75 169 LEU A C 1
ATOM 1286 O O . LEU A 1 169 ? -14.25 -10.031 -27.797 1 98.75 169 LEU A O 1
ATOM 1290 N N . ALA A 1 170 ? -13.312 -11.133 -29.484 1 98.75 170 ALA A N 1
ATOM 1291 C CA . ALA A 1 170 ? -13.734 -10.125 -30.453 1 98.75 170 ALA A CA 1
ATOM 1292 C C . ALA A 1 170 ? -15.25 -10.008 -30.516 1 98.75 170 ALA A C 1
ATOM 1294 O O . ALA A 1 170 ? -15.797 -8.906 -30.531 1 98.75 170 ALA A O 1
ATOM 1295 N N . ALA A 1 171 ? -15.938 -11.109 -30.516 1 98.62 171 ALA A N 1
ATOM 1296 C CA . ALA A 1 171 ? -17.406 -11.125 -30.594 1 98.62 171 ALA A CA 1
ATOM 1297 C C . ALA A 1 171 ? -18.016 -10.492 -29.344 1 98.62 171 ALA A C 1
ATOM 1299 O O . ALA A 1 171 ? -18.953 -9.695 -29.453 1 98.62 171 ALA A O 1
ATOM 1300 N N . SER A 1 172 ? -17.453 -10.859 -28.25 1 98.56 172 SER A N 1
ATOM 1301 C CA . SER A 1 172 ? -17.969 -10.344 -26.984 1 98.56 172 SER A CA 1
ATOM 1302 C C . SER A 1 172 ? -17.703 -8.852 -26.844 1 98.56 172 SER A C 1
ATOM 1304 O O . SER A 1 172 ? -18.531 -8.109 -26.312 1 98.56 172 SER A O 1
ATOM 1306 N N . ALA A 1 173 ? -16.531 -8.422 -27.266 1 98.75 173 ALA A N 1
ATOM 1307 C CA . ALA A 1 173 ? -16.188 -7.008 -27.188 1 98.75 173 ALA A CA 1
ATOM 1308 C C . ALA A 1 173 ? -17.141 -6.156 -28.016 1 98.75 173 ALA A C 1
ATOM 1310 O O . ALA A 1 173 ? -17.5 -5.051 -27.609 1 98.75 173 ALA A O 1
ATOM 1311 N N . LYS A 1 174 ? -17.547 -6.645 -29.141 1 98.38 174 LYS A N 1
ATOM 1312 C CA . LYS A 1 174 ? -18.469 -5.93 -30.016 1 98.38 174 LYS A CA 1
ATOM 1313 C C . LYS A 1 174 ? -19.828 -5.738 -29.344 1 98.38 174 LYS A C 1
ATOM 1315 O O . LYS A 1 174 ? -20.484 -4.715 -29.547 1 98.38 174 LYS A O 1
ATOM 1320 N N . LEU A 1 175 ? -20.219 -6.699 -28.578 1 98.25 175 LEU A N 1
ATOM 1321 C CA . LEU A 1 175 ? -21.516 -6.648 -27.922 1 98.25 175 LEU A CA 1
ATOM 1322 C C . LEU A 1 175 ? -21.422 -5.863 -26.609 1 98.25 175 LEU A C 1
ATOM 1324 O O . LEU A 1 175 ? -22.312 -5.07 -26.312 1 98.25 175 LEU A O 1
ATOM 1328 N N . PHE A 1 176 ? -20.344 -6.031 -25.859 1 98.25 176 PHE A N 1
ATOM 1329 C CA . PHE A 1 176 ? -20.203 -5.473 -24.516 1 98.25 176 PHE A CA 1
ATOM 1330 C C . PHE A 1 176 ? -19.703 -4.031 -24.594 1 98.25 176 PHE A C 1
ATOM 1332 O O . PHE A 1 176 ? -20.031 -3.221 -23.703 1 98.25 176 PHE A O 1
ATOM 1339 N N . ARG A 1 177 ? -18.969 -3.715 -25.578 1 98.31 177 ARG A N 1
ATOM 1340 C CA . ARG A 1 177 ? -18.422 -2.381 -25.828 1 98.31 177 ARG A CA 1
ATOM 1341 C C . ARG A 1 177 ? -17.688 -1.854 -24.609 1 98.31 177 ARG A C 1
ATOM 1343 O O . ARG A 1 177 ? -18.031 -0.807 -24.062 1 98.31 177 ARG A O 1
ATOM 1350 N N . PRO A 1 178 ? -16.609 -2.514 -24.266 1 98.75 178 PRO A N 1
ATOM 1351 C CA . PRO A 1 178 ? -15.828 -2.047 -23.125 1 98.75 178 PRO A CA 1
ATOM 1352 C C . PRO A 1 178 ? -15.109 -0.727 -23.391 1 98.75 178 PRO A C 1
ATOM 1354 O O . PRO A 1 178 ? -14.812 -0.406 -24.547 1 98.75 178 PRO A O 1
ATOM 1357 N N . ARG A 1 179 ? -14.875 -0.008 -22.281 1 98.69 179 ARG A N 1
ATOM 1358 C CA . ARG A 1 179 ? -14.023 1.173 -22.375 1 98.69 179 ARG A CA 1
ATOM 1359 C C . ARG A 1 179 ? -12.547 0.784 -22.391 1 98.69 179 ARG A C 1
ATOM 1361 O O . ARG A 1 179 ? -11.711 1.51 -22.922 1 98.69 179 ARG A O 1
ATOM 1368 N N . LEU A 1 180 ? -12.234 -0.362 -21.828 1 98.88 180 LEU A N 1
ATOM 1369 C CA . LEU A 1 180 ? -10.852 -0.803 -21.672 1 98.88 180 LEU A CA 1
ATOM 1370 C C . LEU A 1 180 ? -10.758 -2.324 -21.703 1 98.88 180 LEU A C 1
ATOM 1372 O O . LEU A 1 180 ? -11.586 -3.016 -21.109 1 98.88 180 LEU A O 1
ATOM 1376 N N . ILE A 1 181 ? -9.82 -2.83 -22.438 1 98.94 181 ILE A N 1
ATOM 1377 C CA . ILE A 1 181 ? -9.508 -4.254 -22.484 1 98.94 181 ILE A CA 1
ATOM 1378 C C . ILE A 1 181 ? -8.133 -4.492 -21.859 1 98.94 181 ILE A C 1
ATOM 1380 O O . ILE A 1 181 ? -7.148 -3.852 -22.25 1 98.94 181 ILE A O 1
ATOM 1384 N N . VAL A 1 182 ? -8.07 -5.414 -20.922 1 98.88 182 VAL A N 1
ATOM 1385 C CA . VAL A 1 182 ? -6.832 -5.734 -20.203 1 98.88 182 VAL A CA 1
ATOM 1386 C C . VAL A 1 182 ? -6.176 -6.961 -20.844 1 98.88 182 VAL A C 1
ATOM 1388 O O . VAL A 1 182 ? -6.777 -8.039 -20.891 1 98.88 182 VAL A O 1
ATOM 1391 N N . ALA A 1 183 ? -5.004 -6.785 -21.344 1 98.81 183 ALA A N 1
ATOM 1392 C CA . ALA A 1 183 ? -4.145 -7.898 -21.734 1 98.81 183 ALA A CA 1
ATOM 1393 C C . ALA A 1 183 ? -3.156 -8.25 -20.625 1 98.81 183 ALA A C 1
ATOM 1395 O O . ALA A 1 183 ? -2.127 -7.586 -20.469 1 98.81 183 ALA A O 1
ATOM 1396 N N . GLY A 1 184 ? -3.439 -9.234 -19.875 1 98.19 184 GLY A N 1
ATOM 1397 C CA . GLY A 1 184 ? -2.596 -9.664 -18.766 1 98.19 184 GLY A CA 1
ATOM 1398 C C . GLY A 1 184 ? -3.037 -10.984 -18.156 1 98.19 184 GLY A C 1
ATOM 1399 O O . GLY A 1 184 ? -4.211 -11.352 -18.25 1 98.19 184 GLY A O 1
ATOM 1400 N N . ALA A 1 185 ? -2.123 -11.609 -17.547 1 97.88 185 ALA A N 1
ATOM 1401 C CA . ALA A 1 185 ? -2.432 -12.906 -16.953 1 97.88 185 ALA A CA 1
ATOM 1402 C C . ALA A 1 185 ? -1.479 -13.234 -15.812 1 97.88 185 ALA A C 1
ATOM 1404 O O . ALA A 1 185 ? -0.326 -12.797 -15.812 1 97.88 185 ALA A O 1
ATOM 1405 N N . SER A 1 186 ? -1.986 -14.055 -14.867 1 96.56 186 SER A N 1
ATOM 1406 C CA . SER A 1 186 ? -1.177 -14.555 -13.758 1 96.56 186 SER A CA 1
ATOM 1407 C C . SER A 1 186 ? -0.767 -16 -13.984 1 96.56 186 SER A C 1
ATOM 1409 O O . SER A 1 186 ? 0.194 -16.484 -13.375 1 96.56 186 SER A O 1
ATOM 1411 N N . ALA A 1 187 ? -1.542 -16.688 -14.789 1 97.31 187 ALA A N 1
ATOM 1412 C CA . ALA A 1 187 ? -1.301 -18.109 -15.039 1 97.31 187 ALA A CA 1
ATOM 1413 C C . ALA A 1 187 ? -1.508 -18.453 -16.516 1 97.31 187 ALA A C 1
ATOM 1415 O O . ALA A 1 187 ? -2.393 -19.25 -16.859 1 97.31 187 ALA A O 1
ATOM 1416 N N . TYR A 1 188 ? -0.726 -17.875 -17.359 1 97.81 188 TYR A N 1
ATOM 1417 C CA . TYR A 1 188 ? -0.709 -18.094 -18.797 1 97.81 188 TYR A CA 1
ATOM 1418 C C . TYR A 1 188 ? 0.711 -18.328 -19.297 1 97.81 188 TYR A C 1
ATOM 1420 O O . TYR A 1 188 ? 1.515 -17.391 -19.359 1 97.81 188 TYR A O 1
ATOM 1428 N N . PRO A 1 189 ? 1.036 -19.5 -19.719 1 98.12 189 PRO A N 1
ATOM 1429 C CA . PRO A 1 189 ? 2.434 -19.875 -19.938 1 98.12 189 PRO A CA 1
ATOM 1430 C C . PRO A 1 189 ? 2.908 -19.531 -21.359 1 98.12 189 PRO A C 1
ATOM 1432 O O . PRO A 1 189 ? 3.949 -20.016 -21.797 1 98.12 189 PRO A O 1
ATOM 1435 N N . ARG A 1 190 ? 2.156 -18.703 -22.125 1 98.31 190 ARG A N 1
ATOM 1436 C CA . ARG A 1 190 ? 2.498 -18.391 -23.5 1 98.31 190 ARG A CA 1
ATOM 1437 C C . ARG A 1 190 ? 2.582 -16.875 -23.703 1 98.31 190 ARG A C 1
ATOM 1439 O O . ARG A 1 190 ? 2.141 -16.109 -22.859 1 98.31 190 ARG A O 1
ATOM 1446 N N . GLN A 1 191 ? 3.191 -16.531 -24.781 1 97.69 191 GLN A N 1
ATOM 1447 C CA . GLN A 1 191 ? 3.293 -15.117 -25.125 1 97.69 191 GLN A CA 1
ATOM 1448 C C . GLN A 1 191 ? 1.928 -14.531 -25.469 1 97.69 191 GLN A C 1
ATOM 1450 O O . GLN A 1 191 ? 1.084 -15.227 -26.047 1 97.69 191 GLN A O 1
ATOM 1455 N N . LEU A 1 192 ? 1.692 -13.297 -25.141 1 97.31 192 LEU A N 1
ATOM 1456 C CA . LEU A 1 192 ? 0.449 -12.602 -25.453 1 97.31 192 LEU A CA 1
ATOM 1457 C C . LEU A 1 192 ? 0.524 -11.953 -26.828 1 97.31 192 LEU A C 1
ATOM 1459 O O . LEU A 1 192 ? 1.561 -11.406 -27.203 1 97.31 192 LEU A O 1
ATOM 1463 N N . ASP A 1 193 ? -0.498 -12.109 -27.609 1 97.69 193 ASP A N 1
ATOM 1464 C CA . ASP A 1 193 ? -0.583 -11.508 -28.938 1 97.69 193 ASP A CA 1
ATOM 1465 C C . ASP A 1 193 ? -1.116 -10.078 -28.859 1 97.69 193 ASP A C 1
ATOM 1467 O O . ASP A 1 193 ? -2.287 -9.828 -29.156 1 97.69 193 ASP A O 1
ATOM 1471 N N . TYR A 1 194 ? -0.235 -9.141 -28.641 1 98.5 194 TYR A N 1
ATOM 1472 C CA . TYR A 1 194 ? -0.629 -7.75 -28.438 1 98.5 194 TYR A CA 1
ATOM 1473 C C . TYR A 1 194 ? -1.243 -7.152 -29.688 1 98.5 194 TYR A C 1
ATOM 1475 O O . TYR A 1 194 ? -2.117 -6.289 -29.609 1 98.5 194 TYR A O 1
ATOM 1483 N N . SER A 1 195 ? -0.781 -7.598 -30.844 1 98.25 195 SER A N 1
ATOM 1484 C CA . SER A 1 195 ? -1.325 -7.102 -32.094 1 98.25 195 SER A CA 1
ATOM 1485 C C . SER A 1 195 ? -2.809 -7.426 -32.25 1 98.25 195 SER A C 1
ATOM 1487 O O . SER A 1 195 ? -3.605 -6.574 -32.625 1 98.25 195 SER A O 1
ATOM 1489 N N . ARG A 1 196 ? -3.16 -8.609 -31.906 1 98.38 196 ARG A N 1
ATOM 1490 C CA . ARG A 1 196 ? -4.559 -9.023 -31.969 1 98.38 196 ARG A CA 1
ATOM 1491 C C . ARG A 1 196 ? -5.395 -8.266 -30.938 1 98.38 196 ARG A C 1
ATOM 1493 O O . ARG A 1 196 ? -6.523 -7.859 -31.219 1 98.38 196 ARG A O 1
ATOM 1500 N N . PHE A 1 197 ? -4.891 -8.086 -29.766 1 98.81 197 PHE A N 1
ATOM 1501 C CA . PHE A 1 197 ? -5.578 -7.297 -28.75 1 98.81 197 PHE A CA 1
ATOM 1502 C C . PHE A 1 197 ? -5.836 -5.879 -29.25 1 98.81 197 PHE A C 1
ATOM 1504 O O . PHE A 1 197 ? -6.93 -5.344 -29.078 1 98.81 197 PHE A O 1
ATOM 1511 N N . ARG A 1 198 ? -4.824 -5.301 -29.844 1 98.44 198 ARG A N 1
ATOM 1512 C CA . ARG A 1 198 ? -4.941 -3.936 -30.359 1 98.44 198 ARG A CA 1
ATOM 1513 C C . ARG A 1 198 ? -6.027 -3.84 -31.422 1 98.44 198 ARG A C 1
ATOM 1515 O O . ARG A 1 198 ? -6.828 -2.904 -31.422 1 98.44 198 ARG A O 1
ATOM 1522 N N . GLN A 1 199 ? -6.066 -4.797 -32.312 1 98.5 199 GLN A N 1
ATOM 1523 C CA . GLN A 1 199 ? -7.078 -4.832 -33.344 1 98.5 199 GLN A CA 1
ATOM 1524 C C . GLN A 1 199 ? -8.484 -4.875 -32.75 1 98.5 199 GLN A C 1
ATOM 1526 O O . GLN A 1 199 ? -9.375 -4.148 -33.219 1 98.5 199 GLN A O 1
ATOM 1531 N N . ILE A 1 200 ? -8.664 -5.684 -31.797 1 98.81 200 ILE A N 1
ATOM 1532 C CA . ILE A 1 200 ? -9.969 -5.836 -31.172 1 98.81 200 ILE A CA 1
ATOM 1533 C C . ILE A 1 200 ? -10.336 -4.555 -30.422 1 98.81 200 ILE A C 1
ATOM 1535 O O . ILE A 1 200 ? -11.461 -4.062 -30.547 1 98.81 200 ILE A O 1
ATOM 1539 N N . ALA A 1 201 ? -9.391 -4.016 -29.672 1 98.75 201 ALA A N 1
ATOM 1540 C CA . ALA A 1 201 ? -9.648 -2.773 -28.953 1 98.75 201 ALA A CA 1
ATOM 1541 C C . ALA A 1 201 ? -10.047 -1.653 -29.906 1 98.75 201 ALA A C 1
ATOM 1543 O O . ALA A 1 201 ? -11.023 -0.939 -29.672 1 98.75 201 ALA A O 1
ATOM 1544 N N . ASP A 1 202 ? -9.352 -1.488 -31.031 1 97.75 202 ASP A N 1
ATOM 1545 C CA . ASP A 1 202 ? -9.625 -0.447 -32 1 97.75 202 ASP A CA 1
ATOM 1546 C C . ASP A 1 202 ? -11.008 -0.636 -32.625 1 97.75 202 ASP A C 1
ATOM 1548 O O . ASP A 1 202 ? -11.703 0.34 -32.938 1 97.75 202 ASP A O 1
ATOM 1552 N N . SER A 1 203 ? -11.359 -1.825 -32.812 1 98.25 203 SER A N 1
ATOM 1553 C CA . SER A 1 203 ? -12.617 -2.121 -33.5 1 98.25 203 SER A CA 1
ATOM 1554 C C . SER A 1 203 ? -13.812 -1.628 -32.688 1 98.25 203 SER A C 1
ATOM 1556 O O . SER A 1 203 ? -14.891 -1.384 -33.25 1 98.25 203 SER A O 1
ATOM 1558 N N . VAL A 1 204 ? -13.648 -1.479 -31.422 1 98.38 204 VAL A N 1
ATOM 1559 C CA . VAL A 1 204 ? -14.781 -1.07 -30.594 1 98.38 204 VAL A CA 1
ATOM 1560 C C . VAL A 1 204 ? -14.461 0.244 -29.875 1 98.38 204 VAL A C 1
ATOM 1562 O O . VAL A 1 204 ? -15.188 0.672 -28.984 1 98.38 204 VAL A O 1
ATOM 1565 N N . GLY A 1 205 ? -13.328 0.844 -30.156 1 97.38 205 GLY A N 1
ATOM 1566 C CA . GLY A 1 205 ? -12.938 2.119 -29.578 1 97.38 205 GLY A CA 1
ATOM 1567 C C . GLY A 1 205 ? -12.492 2.004 -28.125 1 97.38 205 GLY A C 1
ATOM 1568 O O . GLY A 1 205 ? -12.609 2.961 -27.359 1 97.38 205 GLY A O 1
ATOM 1569 N N . ALA A 1 206 ? -11.984 0.837 -27.719 1 98.69 206 ALA A N 1
ATOM 1570 C CA . ALA A 1 206 ? -11.555 0.606 -26.344 1 98.69 206 ALA A CA 1
ATOM 1571 C C . ALA A 1 206 ? -10.078 0.966 -26.156 1 98.69 206 ALA A C 1
ATOM 1573 O O . ALA A 1 206 ? -9.281 0.841 -27.094 1 98.69 206 ALA A O 1
ATOM 1574 N N . LEU A 1 207 ? -9.742 1.407 -24.969 1 98.69 207 LEU A N 1
ATOM 1575 C CA . LEU A 1 207 ? -8.336 1.487 -24.578 1 98.69 207 LEU A CA 1
ATOM 1576 C C . LEU A 1 207 ? -7.746 0.095 -24.375 1 98.69 207 LEU A C 1
ATOM 1578 O O . LEU A 1 207 ? -8.461 -0.842 -24.016 1 98.69 207 LEU A O 1
ATOM 1582 N N . MET A 1 208 ? -6.465 -0.034 -24.641 1 98.75 208 MET A N 1
ATOM 1583 C CA . MET A 1 208 ? -5.742 -1.273 -24.375 1 98.75 208 MET A CA 1
ATOM 1584 C C . MET A 1 208 ? -4.781 -1.103 -23.203 1 98.75 208 MET A C 1
ATOM 1586 O O . MET A 1 208 ? -3.852 -0.295 -23.281 1 98.75 208 MET A O 1
ATOM 1590 N N . MET A 1 209 ? -5.02 -1.817 -22.172 1 98.94 209 MET A N 1
ATOM 1591 C CA . MET A 1 209 ? -4.129 -1.896 -21.016 1 98.94 209 MET A CA 1
ATOM 1592 C C . MET A 1 209 ? -3.385 -3.229 -21 1 98.94 209 MET A C 1
ATOM 1594 O O . MET A 1 209 ? -3.971 -4.273 -21.281 1 98.94 209 MET A O 1
ATOM 1598 N N . VAL A 1 210 ? -2.121 -3.154 -20.75 1 98.94 210 VAL A N 1
ATOM 1599 C CA . VAL A 1 210 ? -1.363 -4.387 -20.531 1 98.94 210 VAL A CA 1
ATOM 1600 C C . VAL A 1 210 ? -0.893 -4.465 -19.094 1 98.94 210 VAL A C 1
ATOM 1602 O O . VAL A 1 210 ? -0.257 -3.537 -18.578 1 98.94 210 VAL A O 1
ATOM 1605 N N . ASP A 1 211 ? -1.264 -5.516 -18.391 1 98.81 211 ASP A N 1
ATOM 1606 C CA . ASP A 1 211 ? -0.701 -5.875 -17.094 1 98.81 211 ASP A CA 1
ATOM 1607 C C . ASP A 1 211 ? 0.461 -6.852 -17.25 1 98.81 211 ASP A C 1
ATOM 1609 O O . ASP A 1 211 ? 0.248 -8.047 -17.469 1 98.81 211 ASP A O 1
ATOM 1613 N N . MET A 1 212 ? 1.657 -6.352 -17.078 1 98.75 212 MET A N 1
ATOM 1614 C CA . MET A 1 212 ? 2.812 -7.207 -17.328 1 98.75 212 MET A CA 1
ATOM 1615 C C . MET A 1 212 ? 3.488 -7.605 -16.016 1 98.75 212 MET A C 1
ATOM 1617 O O . MET A 1 212 ? 4.688 -7.887 -16 1 98.75 212 MET A O 1
ATOM 1621 N N . ALA A 1 213 ? 2.771 -7.648 -14.906 1 98.44 213 ALA A N 1
ATOM 1622 C CA . ALA A 1 213 ? 3.295 -7.895 -13.562 1 98.44 213 ALA A CA 1
ATOM 1623 C C . ALA A 1 213 ? 4.191 -9.133 -13.539 1 98.44 213 ALA A C 1
ATOM 1625 O O . ALA A 1 213 ? 5.289 -9.102 -12.984 1 98.44 213 ALA A O 1
ATOM 1626 N N . HIS A 1 214 ? 3.75 -10.172 -14.203 1 98.31 214 HIS A N 1
ATOM 1627 C CA . HIS A 1 214 ? 4.473 -11.438 -14.148 1 98.31 214 HIS A CA 1
ATOM 1628 C C . HIS A 1 214 ? 5.633 -11.453 -15.141 1 98.31 214 HIS A C 1
ATOM 1630 O O . HIS A 1 214 ? 6.645 -12.117 -14.906 1 98.31 214 HIS A O 1
ATOM 1636 N N . ILE A 1 215 ? 5.531 -10.68 -16.266 1 98.5 215 ILE A N 1
ATOM 1637 C CA . ILE A 1 215 ? 6.457 -10.945 -17.375 1 98.5 215 ILE A CA 1
ATOM 1638 C C . ILE A 1 215 ? 7.305 -9.703 -17.641 1 98.5 215 ILE A C 1
ATOM 1640 O O . ILE A 1 215 ? 7.988 -9.617 -18.656 1 98.5 215 ILE A O 1
ATOM 1644 N N . SER A 1 216 ? 7.297 -8.742 -16.75 1 98.62 216 SER A N 1
ATOM 1645 C CA . SER A 1 216 ? 8.031 -7.496 -16.969 1 98.62 216 SER A CA 1
ATOM 1646 C C . SER A 1 216 ? 9.523 -7.758 -17.141 1 98.62 216 SER A C 1
ATOM 1648 O O . SER A 1 216 ? 10.18 -7.129 -17.969 1 98.62 216 SER A O 1
ATOM 1650 N N . GLY A 1 217 ? 10.07 -8.695 -16.344 1 98.62 217 GLY A N 1
ATOM 1651 C CA . GLY A 1 217 ? 11.469 -9.039 -16.516 1 98.62 217 GLY A CA 1
ATOM 1652 C C . GLY A 1 217 ? 11.766 -9.609 -17.891 1 98.62 217 GLY A C 1
ATOM 1653 O O . GLY A 1 217 ? 12.789 -9.281 -18.5 1 98.62 217 GLY A O 1
ATOM 1654 N N . LEU A 1 218 ? 10.898 -10.438 -18.391 1 98.69 218 LEU A N 1
ATOM 1655 C CA . LEU A 1 218 ? 11.07 -11.039 -19.703 1 98.69 218 LEU A CA 1
ATOM 1656 C C . LEU A 1 218 ? 11 -9.992 -20.812 1 98.69 218 LEU A C 1
ATOM 1658 O O . LEU A 1 218 ? 11.766 -10.039 -21.766 1 98.69 218 LEU A O 1
ATOM 1662 N N . ILE A 1 219 ? 10.094 -9.07 -20.656 1 98.62 219 ILE A N 1
ATOM 1663 C CA . ILE A 1 219 ? 9.945 -7.992 -21.625 1 98.62 219 ILE A CA 1
ATOM 1664 C C . ILE A 1 219 ? 11.188 -7.105 -21.609 1 98.62 219 ILE A C 1
ATOM 1666 O O . ILE A 1 219 ? 11.703 -6.738 -22.656 1 98.62 219 ILE A O 1
ATOM 1670 N N . ALA A 1 220 ? 11.688 -6.785 -20.422 1 98.44 220 ALA A N 1
ATOM 1671 C CA . ALA A 1 220 ? 12.867 -5.938 -20.281 1 98.44 220 ALA A CA 1
ATOM 1672 C C . ALA A 1 220 ? 14.086 -6.574 -20.938 1 98.44 220 ALA A C 1
ATOM 1674 O O . ALA A 1 220 ? 14.961 -5.871 -21.453 1 98.44 220 ALA A O 1
ATOM 1675 N N . SER A 1 221 ? 14.109 -7.902 -21 1 97.62 221 SER A N 1
ATOM 1676 C CA . SER A 1 221 ? 15.266 -8.617 -21.531 1 97.62 221 SER A CA 1
ATOM 1677 C C . SER A 1 221 ? 15.047 -9.023 -22.984 1 97.62 221 SER A C 1
ATOM 1679 O O . SER A 1 221 ? 15.914 -9.656 -23.594 1 97.62 221 SER A O 1
ATOM 1681 N N . GLY A 1 222 ? 13.891 -8.727 -23.516 1 96.94 222 GLY A N 1
ATOM 1682 C CA . GLY A 1 222 ? 13.617 -9 -24.906 1 96.94 222 GLY A CA 1
ATOM 1683 C C . GLY A 1 222 ? 13.164 -10.422 -25.172 1 96.94 222 GLY A C 1
ATOM 1684 O O . GLY A 1 222 ? 13.102 -10.859 -26.312 1 96.94 222 GLY A O 1
ATOM 1685 N N . LEU A 1 223 ? 12.82 -11.172 -24.141 1 97.5 223 LEU A N 1
ATOM 1686 C CA . LEU A 1 223 ? 12.438 -12.57 -24.281 1 97.5 223 LEU A CA 1
ATOM 1687 C C . LEU A 1 223 ? 10.922 -12.711 -24.406 1 97.5 223 LEU A C 1
ATOM 1689 O O . LEU A 1 223 ? 10.406 -13.805 -24.625 1 97.5 223 LEU A O 1
ATOM 1693 N N . HIS A 1 224 ? 10.211 -11.664 -24.281 1 97.56 224 HIS A N 1
ATOM 1694 C CA . HIS A 1 224 ? 8.781 -11.547 -24.5 1 97.56 224 HIS A CA 1
ATOM 1695 C C . HIS A 1 224 ? 8.453 -10.312 -25.344 1 97.56 224 HIS A C 1
ATOM 1697 O O . HIS A 1 224 ? 9.109 -9.281 -25.219 1 97.56 224 HIS A O 1
ATOM 1703 N N . PRO A 1 225 ? 7.418 -10.422 -26.219 1 97.69 225 PRO A N 1
ATOM 1704 C CA . PRO A 1 225 ? 7.09 -9.242 -27.016 1 97.69 225 PRO A CA 1
ATOM 1705 C C . PRO A 1 225 ? 6.789 -8.016 -26.156 1 97.69 225 PRO A C 1
ATOM 1707 O O . PRO A 1 225 ? 6.168 -8.133 -25.109 1 97.69 225 PRO A O 1
ATOM 1710 N N . SER A 1 226 ? 7.223 -6.887 -26.688 1 98.12 226 SER A N 1
ATOM 1711 C CA . SER A 1 226 ? 6.969 -5.637 -25.984 1 98.12 226 SER A CA 1
ATOM 1712 C C . SER A 1 226 ? 5.547 -5.145 -26.234 1 98.12 226 SER A C 1
ATOM 1714 O O . SER A 1 226 ? 5.082 -5.105 -27.375 1 98.12 226 SER A O 1
ATOM 1716 N N . PRO A 1 227 ? 4.898 -4.738 -25.203 1 98.44 227 PRO A N 1
ATOM 1717 C CA . PRO A 1 227 ? 3.537 -4.227 -25.375 1 98.44 227 PRO A CA 1
ATOM 1718 C C . PRO A 1 227 ? 3.506 -2.752 -25.766 1 98.44 227 PRO A C 1
ATOM 1720 O O . PRO A 1 227 ? 2.457 -2.236 -26.156 1 98.44 227 PRO A O 1
ATOM 1723 N N . PHE A 1 228 ? 4.562 -2.025 -25.703 1 98.19 228 PHE A N 1
ATOM 1724 C CA . PHE A 1 228 ? 4.574 -0.567 -25.688 1 98.19 228 PHE A CA 1
ATOM 1725 C C . PHE A 1 228 ? 4.234 -0.002 -27.062 1 98.19 228 PHE A C 1
ATOM 1727 O O . PHE A 1 228 ? 3.828 1.156 -27.172 1 98.19 228 PHE A O 1
ATOM 1734 N N . GLU A 1 229 ? 4.352 -0.775 -28.109 1 95.81 229 GLU A N 1
ATOM 1735 C CA . GLU A 1 229 ? 3.928 -0.341 -29.438 1 95.81 229 GLU A CA 1
ATOM 1736 C C . GLU A 1 229 ? 2.408 -0.351 -29.562 1 95.81 229 GLU A C 1
ATOM 1738 O O . GLU A 1 229 ? 1.841 0.381 -30.375 1 95.81 229 GLU A O 1
ATOM 1743 N N . TYR A 1 230 ? 1.743 -1.114 -28.734 1 97.62 230 TYR A N 1
ATOM 1744 C CA . TYR A 1 230 ? 0.321 -1.382 -28.922 1 97.62 230 TYR A CA 1
ATOM 1745 C C . TYR A 1 230 ? -0.505 -0.738 -27.812 1 97.62 230 TYR A C 1
ATOM 1747 O O . TYR A 1 230 ? -1.601 -0.229 -28.062 1 97.62 230 TYR A O 1
ATOM 1755 N N . ALA A 1 231 ? -0.011 -0.716 -26.625 1 98.56 231 ALA A N 1
ATOM 1756 C CA . ALA A 1 231 ? -0.78 -0.412 -25.422 1 98.56 231 ALA A CA 1
ATOM 1757 C C . ALA A 1 231 ? -0.97 1.094 -25.266 1 98.56 231 ALA A C 1
ATOM 1759 O O . ALA A 1 231 ? -0.133 1.883 -25.703 1 98.56 231 ALA A O 1
ATOM 1760 N N . ASP A 1 232 ? -2.066 1.479 -24.609 1 98.5 232 ASP A N 1
ATOM 1761 C CA . ASP A 1 232 ? -2.27 2.854 -24.172 1 98.5 232 ASP A CA 1
ATOM 1762 C C . ASP A 1 232 ? -1.677 3.074 -22.781 1 98.5 232 ASP A C 1
ATOM 1764 O O . ASP A 1 232 ? -1.221 4.172 -22.453 1 98.5 232 ASP A O 1
ATOM 1768 N N . VAL A 1 233 ? -1.762 2.072 -22.016 1 98.88 233 VAL A N 1
ATOM 1769 C CA . VAL A 1 233 ? -1.265 2.074 -20.641 1 98.88 233 VAL A CA 1
ATOM 1770 C C . VAL A 1 233 ? -0.718 0.693 -20.281 1 98.88 233 VAL A C 1
ATOM 1772 O O . VAL A 1 233 ? -1.251 -0.325 -20.734 1 98.88 233 VAL A O 1
ATOM 1775 N N . VAL A 1 234 ? 0.38 0.649 -19.516 1 98.94 234 VAL A N 1
ATOM 1776 C CA . VAL A 1 234 ? 1.004 -0.592 -19.078 1 98.94 234 VAL A CA 1
ATOM 1777 C C . VAL A 1 234 ? 1.255 -0.53 -17.562 1 98.94 234 VAL A C 1
ATOM 1779 O O . VAL A 1 234 ? 1.818 0.445 -17.062 1 98.94 234 VAL A O 1
ATOM 1782 N N . THR A 1 235 ? 0.789 -1.508 -16.828 1 98.94 235 THR A N 1
ATOM 1783 C CA . THR A 1 235 ? 1.06 -1.602 -15.406 1 98.94 235 THR A CA 1
ATOM 1784 C C . THR A 1 235 ? 1.966 -2.791 -15.102 1 98.94 235 THR A C 1
ATOM 1786 O O . THR A 1 235 ? 2.016 -3.752 -15.875 1 98.94 235 THR A O 1
ATOM 1789 N N . THR A 1 236 ? 2.689 -2.689 -14.016 1 98.81 236 THR A N 1
ATOM 1790 C CA . THR A 1 236 ? 3.502 -3.816 -13.57 1 98.81 236 THR A CA 1
ATOM 1791 C C . THR A 1 236 ? 3.744 -3.748 -12.07 1 98.81 236 THR A C 1
ATOM 1793 O O . THR A 1 236 ? 3.869 -2.658 -11.5 1 98.81 236 THR A O 1
ATOM 1796 N N . THR A 1 237 ? 3.752 -4.914 -11.43 1 98.19 237 THR A N 1
ATOM 1797 C CA . THR A 1 237 ? 4.438 -5.004 -10.148 1 98.19 237 THR A CA 1
ATOM 1798 C C . THR A 1 237 ? 5.949 -5.02 -10.344 1 98.19 237 THR A C 1
ATOM 1800 O O . THR A 1 237 ? 6.438 -5.188 -11.461 1 98.19 237 THR A O 1
ATOM 1803 N N . THR A 1 238 ? 6.699 -4.887 -9.266 1 98.12 238 THR A N 1
ATOM 1804 C CA . THR A 1 238 ? 8.133 -4.688 -9.453 1 98.12 238 THR A CA 1
ATOM 1805 C C . THR A 1 238 ? 8.922 -5.82 -8.812 1 98.12 238 THR A C 1
ATOM 1807 O O . THR A 1 238 ? 10.148 -5.898 -8.977 1 98.12 238 THR A O 1
ATOM 1810 N N . HIS A 1 239 ? 8.297 -6.797 -8.141 1 95.81 239 HIS A N 1
ATOM 1811 C CA . HIS A 1 239 ? 9.07 -7.719 -7.312 1 95.81 239 HIS A CA 1
ATOM 1812 C C . HIS A 1 239 ? 9.062 -9.125 -7.906 1 95.81 239 HIS A C 1
ATOM 1814 O O . HIS A 1 239 ? 9.781 -10.008 -7.422 1 95.81 239 HIS A O 1
ATOM 1820 N N . LYS A 1 240 ? 8.234 -9.438 -8.867 1 97.56 240 LYS A N 1
ATOM 1821 C CA . LYS A 1 240 ? 8.172 -10.797 -9.406 1 97.56 240 LYS A CA 1
ATOM 1822 C C . LYS A 1 240 ? 9.391 -11.109 -10.266 1 97.56 240 LYS A C 1
ATOM 1824 O O . LYS A 1 240 ? 10.508 -11.211 -9.75 1 97.56 240 LYS A O 1
ATOM 1829 N N . THR A 1 241 ? 9.25 -11.039 -11.586 1 98.38 241 THR A N 1
ATOM 1830 C CA . THR A 1 241 ? 10.383 -11.352 -12.445 1 98.38 241 THR A CA 1
ATOM 1831 C C . THR A 1 241 ? 11.352 -10.172 -12.508 1 98.38 241 THR A C 1
ATOM 1833 O O . THR A 1 241 ? 12.531 -10.344 -12.82 1 98.38 241 THR A O 1
ATOM 1836 N N . LEU A 1 242 ? 10.875 -8.953 -12.125 1 97.5 242 LEU A N 1
ATOM 1837 C CA . LEU A 1 242 ? 11.734 -7.777 -12.133 1 97.5 242 LEU A CA 1
ATOM 1838 C C . LEU A 1 242 ? 12.633 -7.754 -10.906 1 97.5 242 LEU A C 1
ATOM 1840 O O . LEU A 1 242 ? 13.641 -7.035 -10.875 1 97.5 242 LEU A O 1
ATOM 1844 N N . ARG A 1 243 ? 12.281 -8.422 -9.859 1 96.75 243 ARG A N 1
ATOM 1845 C CA . ARG A 1 243 ? 13.102 -8.695 -8.688 1 96.75 243 ARG A CA 1
ATOM 1846 C C . ARG A 1 243 ? 13.5 -7.402 -7.984 1 96.75 243 ARG A C 1
ATOM 1848 O O . ARG A 1 243 ? 14.664 -7.219 -7.629 1 96.75 243 ARG A O 1
ATOM 1855 N N . ALA A 1 244 ? 12.711 -6.387 -8.016 1 97.69 244 ALA A N 1
ATOM 1856 C CA . ALA A 1 244 ? 12.883 -5.16 -7.242 1 97.69 244 ALA A CA 1
ATOM 1857 C C . ALA A 1 244 ? 11.992 -5.156 -6.008 1 97.69 244 ALA A C 1
ATOM 1859 O O . ALA A 1 244 ? 11.359 -6.168 -5.691 1 97.69 244 ALA A O 1
ATOM 1860 N N . ALA A 1 245 ? 12.078 -4.047 -5.254 1 97.56 245 ALA A N 1
ATOM 1861 C CA . ALA A 1 245 ? 11.227 -3.934 -4.07 1 97.56 245 ALA A CA 1
ATOM 1862 C C . ALA A 1 245 ? 9.75 -4.043 -4.445 1 97.56 245 ALA A C 1
ATOM 1864 O O . ALA A 1 245 ? 9.352 -3.645 -5.539 1 97.56 245 ALA A O 1
ATOM 1865 N N . ARG A 1 246 ? 8.977 -4.59 -3.557 1 97 246 ARG A N 1
ATOM 1866 C CA . ARG A 1 246 ? 7.547 -4.734 -3.803 1 97 246 ARG A CA 1
ATOM 1867 C C . ARG A 1 246 ? 6.891 -3.379 -4.035 1 97 246 ARG A C 1
ATOM 1869 O O . ARG A 1 246 ? 7.051 -2.459 -3.23 1 97 246 ARG A O 1
ATOM 1876 N N . GLY A 1 247 ? 6.242 -3.139 -5.02 1 97.62 247 GLY A N 1
ATOM 1877 C CA . GLY A 1 247 ? 5.566 -1.944 -5.5 1 97.62 247 GLY A CA 1
ATOM 1878 C C . GLY A 1 247 ? 4.969 -2.113 -6.883 1 97.62 247 GLY A C 1
ATOM 1879 O O . GLY A 1 247 ? 4.582 -3.221 -7.27 1 97.62 247 GLY A O 1
ATOM 1880 N N . ALA A 1 248 ? 4.73 -1.015 -7.543 1 98.81 248 ALA A N 1
ATOM 1881 C CA . ALA A 1 248 ? 4.168 -1.067 -8.891 1 98.81 248 ALA A CA 1
ATOM 1882 C C . ALA A 1 248 ? 4.477 0.212 -9.664 1 98.81 248 ALA A C 1
ATOM 1884 O O . ALA A 1 248 ? 4.902 1.21 -9.078 1 98.81 248 ALA A O 1
ATOM 1885 N N . MET A 1 249 ? 4.363 0.14 -10.906 1 98.94 249 MET A N 1
ATOM 1886 C CA . MET A 1 249 ? 4.527 1.272 -11.82 1 98.94 249 MET A CA 1
ATOM 1887 C C . MET A 1 249 ? 3.418 1.295 -12.867 1 98.94 249 MET A C 1
ATOM 1889 O O . MET A 1 249 ? 2.9 0.245 -13.25 1 98.94 249 MET A O 1
ATOM 1893 N N . ILE A 1 250 ? 3.033 2.453 -13.25 1 98.94 250 ILE A N 1
ATOM 1894 C CA . ILE A 1 250 ? 2.059 2.652 -14.32 1 98.94 250 ILE A CA 1
ATOM 1895 C C . ILE A 1 250 ? 2.691 3.461 -15.453 1 98.94 250 ILE A C 1
ATOM 1897 O O . ILE A 1 250 ? 2.949 4.656 -15.297 1 98.94 250 ILE A O 1
ATOM 1901 N N . PHE A 1 251 ? 2.938 2.803 -16.578 1 98.94 251 PHE A N 1
ATOM 1902 C CA . PHE A 1 251 ? 3.367 3.492 -17.797 1 98.94 251 PHE A CA 1
ATOM 1903 C C . PHE A 1 251 ? 2.166 3.973 -18.594 1 98.94 251 PHE A C 1
ATOM 1905 O O . PHE A 1 251 ? 1.164 3.264 -18.719 1 98.94 251 PHE A O 1
ATOM 1912 N N . PHE A 1 252 ? 2.238 5.188 -19.125 1 98.88 252 PHE A N 1
ATOM 1913 C CA . PHE A 1 252 ? 1.129 5.727 -19.906 1 98.88 252 PHE A CA 1
ATOM 1914 C C . PHE A 1 25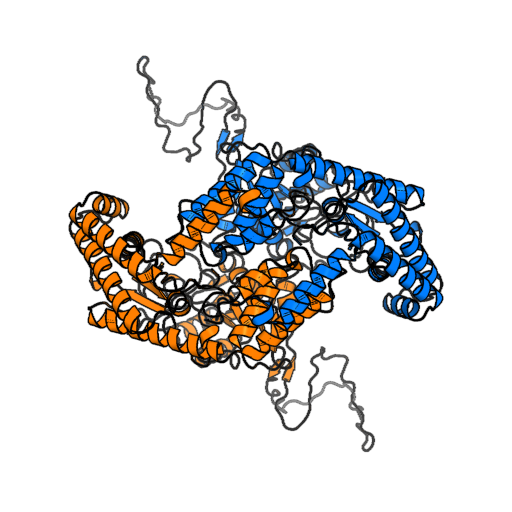2 ? 1.64 6.488 -21.125 1 98.88 252 PHE A C 1
ATOM 1916 O O . PHE A 1 252 ? 2.684 7.141 -21.062 1 98.88 252 PHE A O 1
ATOM 1923 N N . ARG A 1 253 ? 0.921 6.43 -22.203 1 97.94 253 ARG A N 1
ATOM 1924 C CA . ARG A 1 253 ? 1.248 7.184 -23.406 1 97.94 253 ARG A CA 1
ATOM 1925 C C . ARG A 1 253 ? 1.021 8.68 -23.203 1 97.94 253 ARG A C 1
ATOM 1927 O O . ARG A 1 253 ? -0.03 9.086 -22.703 1 97.94 253 ARG A O 1
ATOM 1934 N N . ARG A 1 254 ? 1.939 9.414 -23.625 1 96.88 254 ARG A N 1
ATOM 1935 C CA . ARG A 1 254 ? 1.812 10.867 -23.531 1 96.88 254 ARG A CA 1
ATOM 1936 C C . ARG A 1 254 ? 1.224 11.453 -24.812 1 96.88 254 ARG A C 1
ATOM 1938 O O . ARG A 1 254 ? 0.638 12.539 -24.781 1 96.88 254 ARG A O 1
ATOM 1945 N N . ARG A 1 255 ? 1.419 10.773 -25.922 1 92.88 255 ARG A N 1
ATOM 1946 C CA . ARG A 1 255 ? 0.866 11.203 -27.188 1 92.88 255 ARG A CA 1
ATOM 1947 C C . ARG A 1 255 ? 0.484 10.008 -28.062 1 92.88 255 ARG A C 1
ATOM 1949 O O . ARG A 1 255 ? 0.966 8.898 -27.844 1 92.88 255 ARG A O 1
ATOM 1956 N N . LYS A 1 256 ? -0.509 10.227 -28.906 1 86.62 256 LYS A N 1
ATOM 1957 C CA . LYS A 1 256 ? -0.957 9.211 -29.844 1 86.62 256 LYS A CA 1
ATOM 1958 C C . LYS A 1 256 ? -1.044 9.781 -31.266 1 86.62 256 LYS A C 1
ATOM 1960 O O . LYS A 1 256 ? -1.073 11 -31.453 1 86.62 256 LYS A O 1
ATOM 1965 N N . LEU A 1 257 ? -0.966 8.812 -32.25 1 79.31 257 LEU A N 1
ATOM 1966 C CA . LEU A 1 257 ? -1.089 9.234 -33.625 1 79.31 257 LEU A CA 1
ATOM 1967 C C . LEU A 1 257 ? -2.449 9.867 -33.906 1 79.31 257 LEU A C 1
ATOM 1969 O O . LEU A 1 257 ? -3.473 9.375 -33.406 1 79.31 257 LEU A O 1
ATOM 1973 N N . ALA A 1 258 ? -2.365 11.062 -34.5 1 73.38 258 ALA A N 1
ATOM 1974 C CA . ALA A 1 258 ? -3.607 11.75 -34.844 1 73.38 258 ALA A CA 1
ATOM 1975 C C . ALA A 1 258 ? -4.402 10.961 -35.875 1 73.38 258 ALA A C 1
ATOM 1977 O O . ALA A 1 258 ? -3.824 10.32 -36.75 1 73.38 258 ALA A O 1
ATOM 1978 N N . PRO A 1 259 ? -5.668 10.891 -35.594 1 65.56 259 PRO A N 1
ATOM 1979 C CA . PRO A 1 259 ? -6.457 10.242 -36.625 1 65.56 259 PRO A CA 1
ATOM 1980 C C . PRO A 1 259 ? -6.309 10.922 -38 1 65.56 259 PRO A C 1
ATOM 1982 O O . PRO A 1 259 ? -6.023 12.117 -38.062 1 65.56 259 PRO A O 1
ATOM 1985 N N . PRO A 1 260 ? -6.246 10.164 -39.031 1 61.34 260 PRO A N 1
ATOM 1986 C CA . PRO A 1 260 ? -6.164 10.797 -40.344 1 61.34 260 PRO A CA 1
ATOM 1987 C C . PRO A 1 260 ? -7.254 11.836 -40.562 1 61.34 260 PRO A C 1
ATOM 1989 O O . PRO A 1 260 ? -8.359 11.703 -40.031 1 61.34 260 PRO A O 1
ATOM 1992 N N . PRO A 1 261 ? -6.859 13.023 -41.031 1 52.41 261 PRO A N 1
ATOM 1993 C CA . PRO A 1 261 ? -7.895 14.031 -41.281 1 52.41 261 PRO A CA 1
ATOM 1994 C C . PRO A 1 261 ? -9.094 13.461 -42.031 1 52.41 261 PRO A C 1
ATOM 1996 O O . PRO A 1 261 ? -8.922 12.586 -42.875 1 52.41 261 PRO A O 1
ATOM 1999 N N . LYS A 1 262 ? -10.297 13.609 -41.469 1 44.16 262 LYS A N 1
ATOM 2000 C CA . LYS A 1 262 ? -11.469 13.258 -42.25 1 44.16 262 LYS A CA 1
ATOM 2001 C C . LYS A 1 262 ? -11.484 13.984 -43.594 1 44.16 262 LYS A C 1
ATOM 2003 O O . LYS A 1 262 ? -11.219 15.188 -43.625 1 44.16 262 LYS A O 1
ATOM 2008 N N . LYS A 1 263 ? -11.5 13.32 -44.625 1 36.16 263 LYS A N 1
ATOM 2009 C CA . LYS A 1 263 ? -11.75 13.953 -45.906 1 36.16 263 LYS A CA 1
ATOM 2010 C C . LYS A 1 263 ? -13.023 14.789 -45.875 1 36.16 263 LYS A C 1
ATOM 2012 O O . LYS A 1 263 ? -14.094 14.281 -45.531 1 36.16 263 LYS A O 1
ATOM 2017 N N . MET A 1 264 ? -13.055 16.078 -45.625 1 31.52 264 MET A N 1
ATOM 2018 C CA . MET A 1 264 ? -14.227 16.938 -45.812 1 31.52 264 MET A CA 1
ATOM 2019 C C . MET A 1 264 ? -14.828 16.734 -47.219 1 31.52 264 MET A C 1
ATOM 2021 O O . MET A 1 264 ? -14.148 16.938 -48.219 1 31.52 264 MET A O 1
ATOM 2025 N N . VAL A 1 265 ? -15.758 15.883 -47.406 1 26.62 265 VAL A N 1
ATOM 2026 C CA . VAL A 1 265 ? -16.516 15.891 -48.656 1 26.62 265 VAL A CA 1
ATOM 2027 C C . VAL A 1 265 ? -17.078 17.297 -48.906 1 26.62 265 VAL A C 1
ATOM 2029 O O . VAL A 1 265 ? -17.719 17.875 -48 1 26.62 265 VAL A O 1
ATOM 2032 N N . LYS A 1 266 ? -16.609 18.094 -49.812 1 31.19 266 LYS A N 1
ATOM 2033 C CA . LYS A 1 266 ? -16.969 19.391 -50.375 1 31.19 266 LYS A CA 1
ATOM 2034 C C . LYS A 1 266 ? -18.422 19.406 -50.812 1 31.19 266 LYS A C 1
ATOM 2036 O O . LYS A 1 266 ? -18.828 20.266 -51.594 1 31.19 266 LYS A O 1
ATOM 2041 N N . ASN A 1 267 ? -19.359 18.516 -50.344 1 29.39 267 ASN A N 1
ATOM 2042 C CA . ASN A 1 267 ? -20.531 18.75 -51.188 1 29.39 267 ASN A CA 1
ATOM 2043 C C . ASN A 1 267 ? -21.062 20.172 -51 1 29.39 267 ASN A C 1
ATOM 2045 O O . ASN A 1 267 ? -21.328 20.875 -52 1 29.39 267 ASN A O 1
ATOM 2049 N N . GLY A 1 268 ? -22.094 20.5 -50.094 1 30.41 268 GLY A N 1
ATOM 2050 C CA . GLY A 1 268 ? -23.125 21.469 -50.375 1 30.41 268 GLY A CA 1
ATOM 2051 C C . GLY A 1 268 ? -22.672 22.906 -50.188 1 30.41 268 GLY A C 1
ATOM 2052 O O . GLY A 1 268 ? -21.625 23.156 -49.562 1 30.41 268 GLY A O 1
ATOM 2053 N N . PRO A 1 269 ? -23.234 23.969 -50.969 1 28.44 269 PRO A N 1
ATOM 2054 C CA . PRO A 1 269 ? -23 25.422 -50.969 1 28.44 269 PRO A CA 1
ATOM 2055 C C . PRO A 1 269 ? -22.969 26 -49.562 1 28.44 269 PRO A C 1
ATOM 2057 O O . PRO A 1 269 ? -23.719 25.562 -48.688 1 28.44 269 PRO A O 1
ATOM 2060 N N . ILE A 1 270 ? -21.797 26.219 -49.062 1 28.5 270 ILE A N 1
ATOM 2061 C CA . ILE A 1 270 ? -21.641 26.875 -47.781 1 28.5 270 ILE A CA 1
ATOM 2062 C C . ILE A 1 270 ? -22.484 28.156 -47.75 1 28.5 270 ILE A C 1
ATOM 2064 O O . ILE A 1 270 ? -22.203 29.109 -48.5 1 28.5 270 ILE A O 1
ATOM 2068 N N . VAL A 1 271 ? -23.703 28.109 -47.969 1 25.95 271 VAL A N 1
ATOM 2069 C CA . VAL A 1 271 ? -24.469 29.344 -48.031 1 25.95 271 VAL A CA 1
ATOM 2070 C C . VAL A 1 271 ? -24.156 30.203 -46.812 1 25.95 271 VAL A C 1
ATOM 2072 O O . VAL A 1 271 ? -24.562 31.359 -46.719 1 25.95 271 VAL A O 1
ATOM 2075 N N . GLY A 1 272 ? -23.875 29.609 -45.656 1 25.09 272 GLY A N 1
ATOM 2076 C CA . GLY A 1 272 ? -23.984 30.641 -44.625 1 25.09 272 GLY A CA 1
ATOM 2077 C C . GLY A 1 272 ? -22.844 31.641 -44.656 1 25.09 272 GLY A C 1
ATOM 2078 O O . GLY A 1 272 ? -21.781 31.359 -45.219 1 25.09 272 GLY A O 1
ATOM 2079 N N . GLY A 1 273 ? -22.953 32.969 -44.438 1 23.56 273 GLY A N 1
ATOM 2080 C CA . GLY A 1 273 ? -22.438 34.344 -44.5 1 23.56 273 GLY A CA 1
ATOM 2081 C C . GLY A 1 273 ? -21.094 34.5 -43.812 1 23.56 273 GLY A C 1
ATOM 2082 O O . GLY A 1 273 ? -20.656 35.625 -43.562 1 23.56 273 GLY A O 1
ATOM 2083 N N . VAL A 1 274 ? -20.359 33.531 -43.312 1 22.38 274 VAL A N 1
ATOM 2084 C CA . VAL A 1 274 ? -19.203 34.156 -42.625 1 22.38 274 VAL A CA 1
ATOM 2085 C C . VAL A 1 274 ? -18.219 34.688 -43.688 1 22.38 274 VAL A C 1
ATOM 2087 O O . VAL A 1 274 ? -17.953 34.031 -44.688 1 22.38 274 VAL A O 1
ATOM 2090 N N . SER A 1 275 ? -17.984 35.969 -43.781 1 23.41 275 SER A N 1
ATOM 2091 C CA . SER A 1 275 ? -17.078 36.844 -44.5 1 23.41 275 SER A CA 1
ATOM 2092 C C . SER A 1 275 ? -15.672 36.281 -44.562 1 23.41 275 SER A C 1
ATOM 2094 O O . SER A 1 275 ? -15.203 35.656 -43.594 1 23.41 275 SER A O 1
ATOM 2096 N N . ASP A 1 276 ? -15.086 36 -45.719 1 25.08 276 ASP A N 1
ATOM 2097 C CA . ASP A 1 276 ? -13.914 35.5 -46.438 1 25.08 276 ASP A CA 1
ATOM 2098 C C . ASP A 1 276 ? -12.641 36.188 -45.969 1 25.08 276 ASP A C 1
ATOM 2100 O O . ASP A 1 276 ? -11.562 35.969 -46.531 1 25.08 276 ASP A O 1
ATOM 2104 N N . LYS A 1 277 ? -12.727 37.438 -45.438 1 24.06 277 LYS A N 1
ATOM 2105 C CA . LYS A 1 277 ? -11.578 38.312 -45.688 1 24.06 277 LYS A CA 1
ATOM 2106 C C . LYS A 1 277 ? -10.312 37.719 -45.062 1 24.06 277 LYS A C 1
ATOM 2108 O O . LYS A 1 277 ? -9.344 38.469 -44.812 1 24.06 277 LYS A O 1
ATOM 2113 N N . LEU A 1 278 ? -10.219 36.469 -44.594 1 23.14 278 LEU A N 1
ATOM 2114 C CA . LEU A 1 278 ? -8.875 36.25 -44.062 1 23.14 278 LEU A CA 1
ATOM 2115 C C . LEU A 1 278 ? -7.836 36.25 -45.188 1 23.14 278 LEU A C 1
ATOM 2117 O O . LEU A 1 278 ? -7.746 35.281 -45.938 1 23.14 278 LEU A O 1
ATOM 2121 N N . LEU A 1 279 ? -7.648 37.281 -45.906 1 22.78 279 LEU A N 1
ATOM 2122 C CA . LEU A 1 279 ? -6.629 37.469 -46.938 1 22.78 279 LEU A CA 1
ATOM 2123 C C . LEU A 1 279 ? -5.242 37.156 -46.375 1 22.78 279 LEU A C 1
ATOM 2125 O O . LEU A 1 279 ? -4.789 37.75 -45.406 1 22.78 279 LEU A O 1
ATOM 2129 N N . ILE A 1 280 ? -4.836 35.938 -46.406 1 24.25 280 ILE A N 1
ATOM 2130 C CA . ILE A 1 280 ? -3.457 35.531 -46.156 1 24.25 280 ILE A CA 1
ATOM 2131 C C . ILE A 1 280 ? -2.527 36.219 -47.156 1 24.25 280 ILE A C 1
ATOM 2133 O O . ILE A 1 280 ? -2.57 35.938 -48.375 1 24.25 280 ILE A O 1
ATOM 2137 N N . ASN A 1 281 ? -2.367 37.5 -47 1 23.59 281 ASN A N 1
ATOM 2138 C CA . ASN A 1 281 ? -1.393 38.188 -47.875 1 23.59 281 ASN A CA 1
ATOM 2139 C C . ASN A 1 281 ? -0.062 37.438 -47.906 1 23.59 281 ASN A C 1
ATOM 2141 O O . ASN A 1 281 ? 0.245 36.656 -46.969 1 23.59 281 ASN A O 1
ATOM 2145 N N . GLY A 1 282 ? 0.779 37.5 -48.938 1 24.05 282 GLY A N 1
ATOM 2146 C CA . GLY A 1 282 ? 1.978 36.906 -49.5 1 24.05 282 GLY A CA 1
ATOM 2147 C C . GLY A 1 282 ? 3.115 36.781 -48.5 1 24.05 282 GLY A C 1
ATOM 2148 O O . GLY A 1 282 ? 3.756 35.719 -48.438 1 24.05 282 GLY A O 1
ATOM 2149 N N . SER A 1 283 ? 3.92 37.812 -48.281 1 23.78 283 SER A N 1
ATOM 2150 C CA . SER A 1 283 ? 5.344 37.719 -47.969 1 23.78 283 SER A CA 1
ATOM 2151 C C . SER A 1 283 ? 5.582 37.094 -46.594 1 23.78 283 SER A C 1
ATOM 2153 O O . SER A 1 283 ? 6.5 36.312 -46.438 1 23.78 283 SER A O 1
ATOM 2155 N N . THR A 1 284 ? 5.352 37.875 -45.438 1 23.66 284 THR A N 1
ATOM 2156 C CA . THR A 1 284 ? 5.949 37.781 -44.094 1 23.66 284 THR A CA 1
ATOM 2157 C C . THR A 1 284 ? 5.379 36.594 -43.312 1 23.66 284 THR A C 1
ATOM 2159 O O . THR A 1 284 ? 4.207 36.25 -43.5 1 23.66 284 THR A O 1
ATOM 2162 N N . SER A 1 285 ? 6.238 35.688 -42.5 1 25.42 285 SER A N 1
ATOM 2163 C CA . SER A 1 285 ? 6.055 34.469 -41.719 1 25.42 285 SER A CA 1
ATOM 2164 C C . SER A 1 285 ? 4.836 34.562 -40.812 1 25.42 285 SER A C 1
ATOM 2166 O O . SER A 1 285 ? 4.914 35.125 -39.719 1 25.42 285 SER A O 1
ATOM 2168 N N . ALA A 1 286 ? 3.617 34.938 -41.156 1 23.75 286 ALA A N 1
ATOM 2169 C CA . ALA A 1 286 ? 2.467 35.25 -40.312 1 23.75 286 ALA A CA 1
ATOM 2170 C C . ALA A 1 286 ? 1.965 34 -39.594 1 23.75 286 ALA A C 1
ATOM 2172 O O . ALA A 1 286 ? 1.529 33.031 -40.219 1 23.75 286 ALA A O 1
ATOM 2173 N N . SER A 1 287 ? 2.414 33.688 -38.281 1 26.78 287 SER A N 1
ATOM 2174 C CA . SER A 1 287 ? 1.99 32.688 -37.312 1 26.78 287 SER A CA 1
ATOM 2175 C C . SER A 1 287 ? 0.49 32.75 -37.062 1 26.78 287 SER A C 1
ATOM 2177 O O . SER A 1 287 ? -0.017 33.812 -36.625 1 26.78 287 SER A O 1
ATOM 2179 N N . ILE A 1 288 ? -0.394 32.312 -37.906 1 26.45 288 ILE A N 1
ATOM 2180 C CA . ILE A 1 288 ? -1.832 32.312 -37.656 1 26.45 288 ILE A CA 1
ATOM 2181 C C . ILE A 1 288 ? -2.121 31.672 -36.281 1 26.45 288 ILE A C 1
ATOM 2183 O O . ILE A 1 288 ? -1.721 30.531 -36.031 1 26.45 288 ILE A O 1
ATOM 2187 N N . ASP A 1 289 ? -2.395 32.531 -35.281 1 26.48 289 ASP A N 1
ATOM 2188 C CA . ASP A 1 289 ? -2.754 32.188 -33.906 1 26.48 289 ASP A CA 1
ATOM 2189 C C . ASP A 1 289 ? -4.109 31.484 -33.844 1 26.48 289 ASP A C 1
ATOM 2191 O O . ASP A 1 289 ? -5.152 32.125 -33.875 1 26.48 289 ASP A O 1
ATOM 2195 N N . LEU A 1 290 ? -4.395 30.438 -34.594 1 27 290 LEU A N 1
ATOM 2196 C CA . LEU A 1 290 ? -5.609 29.641 -34.469 1 27 290 LEU A CA 1
ATOM 2197 C C . LEU A 1 290 ? -5.758 29.125 -33.031 1 27 290 LEU A C 1
ATOM 2199 O O . LEU A 1 290 ? -6.352 28.078 -32.812 1 27 290 LEU A O 1
ATOM 2203 N N . SER A 1 291 ? -5.176 29.812 -32.062 1 28.44 291 SER A N 1
ATOM 2204 C CA . SER A 1 291 ? -5.137 29.344 -30.672 1 28.44 291 SER A CA 1
ATOM 2205 C C . SER A 1 291 ? -6.543 29.203 -30.094 1 28.44 291 SER A C 1
ATOM 2207 O O . SER A 1 291 ? -6.73 28.547 -29.062 1 28.44 291 SER A O 1
ATOM 2209 N N . HIS A 1 292 ? -7.5 29.969 -30.469 1 28.77 292 HIS A N 1
ATOM 2210 C CA . HIS A 1 292 ? -8.617 30.109 -29.531 1 28.77 292 HIS A CA 1
ATOM 2211 C C . HIS A 1 292 ? -9.477 28.844 -29.5 1 28.77 292 HIS A C 1
ATOM 2213 O O . HIS A 1 292 ? -10.055 28.516 -28.469 1 28.77 292 HIS A O 1
ATOM 2219 N N . GLN A 1 293 ? -10.125 28.547 -30.641 1 28.28 293 GLN A N 1
ATOM 2220 C CA . GLN A 1 293 ? -11.211 27.594 -30.516 1 28.28 293 GLN A CA 1
ATOM 2221 C C . GLN A 1 293 ? -10.688 26.203 -30.172 1 28.28 293 GLN A C 1
ATOM 2223 O O . GLN A 1 293 ? -11.445 25.328 -29.734 1 28.28 293 GLN A O 1
ATOM 2228 N N . PHE A 1 294 ? -9.719 25.688 -30.953 1 27.92 294 PHE A N 1
ATOM 2229 C CA . PHE A 1 294 ? -9.273 24.312 -30.812 1 27.92 294 PHE A CA 1
ATOM 2230 C C . PHE A 1 294 ? -8.523 24.109 -29.5 1 27.92 294 PHE A C 1
ATOM 2232 O O . PHE A 1 294 ? -7.633 24.891 -29.172 1 27.92 294 PHE A O 1
ATOM 2239 N N . CYS A 1 295 ? -9.164 23.438 -28.484 1 29.11 295 CYS A N 1
ATOM 2240 C CA . CYS A 1 295 ? -8.461 22.969 -27.297 1 29.11 295 CYS A CA 1
ATOM 2241 C C . CYS A 1 295 ? -7 22.672 -27.609 1 29.11 295 CYS A C 1
ATOM 2243 O O . CYS A 1 295 ? -6.645 22.438 -28.766 1 29.11 295 CYS A O 1
ATOM 2245 N N . GLY A 1 296 ? -6.074 22.859 -26.531 1 31.23 296 GLY A N 1
ATOM 2246 C CA . GLY A 1 296 ? -4.633 22.734 -26.391 1 31.23 296 GLY A CA 1
ATOM 2247 C C . GLY A 1 296 ? -4.059 21.547 -27.141 1 31.23 296 GLY A C 1
ATOM 2248 O O . GLY A 1 296 ? -3.391 20.703 -26.547 1 31.23 296 GLY A O 1
ATOM 2249 N N . ILE A 1 297 ? -4.867 21.031 -28.016 1 33.75 297 ILE A N 1
ATOM 2250 C CA . ILE A 1 297 ? -4.156 20 -28.766 1 33.75 297 ILE A CA 1
ATOM 2251 C C . ILE A 1 297 ? -2.959 20.609 -29.484 1 33.75 297 ILE A C 1
ATOM 2253 O O . ILE A 1 297 ? -3.123 21.484 -30.344 1 33.75 297 ILE A O 1
ATOM 2257 N N . LEU A 1 298 ? -1.91 20.969 -28.844 1 32.59 298 LEU A N 1
ATOM 2258 C CA . LEU A 1 298 ? -0.669 21.297 -29.531 1 32.59 298 LEU A CA 1
ATOM 2259 C C . LEU A 1 298 ? -0.38 20.266 -30.625 1 32.59 298 LEU A C 1
ATOM 2261 O O . LEU A 1 298 ? -0.148 19.094 -30.328 1 32.59 298 LEU A O 1
ATOM 2265 N N . LEU A 1 299 ? -1.014 20.5 -31.75 1 36.47 299 LEU A N 1
ATOM 2266 C CA . LEU A 1 299 ? -0.51 19.781 -32.906 1 36.47 299 LEU A CA 1
ATOM 2267 C C . LEU A 1 299 ? 0.967 20.078 -33.125 1 36.47 299 LEU A C 1
ATOM 2269 O O . LEU A 1 299 ? 1.35 21.234 -33.281 1 36.47 299 LEU A O 1
ATOM 2273 N N . VAL A 1 300 ? 1.822 19.406 -32.562 1 35.62 300 VAL A N 1
ATOM 2274 C CA . VAL A 1 300 ? 3.23 19.562 -32.906 1 35.62 300 VAL A CA 1
ATOM 2275 C C . VAL A 1 300 ? 3.447 19.156 -34.344 1 35.62 300 VAL A C 1
ATOM 2277 O O . VAL A 1 300 ? 3.254 18 -34.719 1 35.62 300 VAL A O 1
ATOM 2280 N N . TYR A 1 301 ? 3.098 20.078 -35.188 1 36.84 301 TYR A N 1
ATOM 2281 C CA . TYR A 1 301 ? 3.332 19.859 -36.625 1 36.84 301 TYR A CA 1
ATOM 2282 C C . TYR A 1 301 ? 4.82 19.938 -36.938 1 36.84 301 TYR A C 1
ATOM 2284 O O . TYR A 1 301 ? 5.41 21.016 -36.938 1 36.84 301 TYR A O 1
ATOM 2292 N N . GLU A 1 302 ? 5.648 19.109 -36.5 1 39.97 302 GLU A N 1
ATOM 2293 C CA . GLU A 1 302 ? 6.934 19.312 -37.156 1 39.97 302 GLU A CA 1
ATOM 2294 C C . GLU A 1 302 ? 6.824 19.125 -38.656 1 39.97 302 GLU A C 1
ATOM 2296 O O . GLU A 1 302 ? 7.035 20.062 -39.438 1 39.97 302 GLU A O 1
ATOM 2301 N N . GLY A 1 303 ? 7.734 18.375 -39.406 1 42.59 303 GLY A N 1
ATOM 2302 C CA . GLY A 1 303 ? 7.957 18.016 -40.812 1 42.59 303 GLY A CA 1
ATOM 2303 C C . GLY A 1 303 ? 6.914 17.062 -41.344 1 42.59 303 GLY A C 1
ATOM 2304 O O . GLY A 1 303 ? 5.898 16.812 -40.688 1 42.59 303 GLY A O 1
ATOM 2305 N N . ASP A 1 304 ? 7.215 16.391 -42.562 1 51.69 304 ASP A N 1
ATOM 2306 C CA . ASP A 1 304 ? 6.492 15.398 -43.344 1 51.69 304 ASP A CA 1
ATOM 2307 C C . ASP A 1 304 ? 6.121 14.195 -42.5 1 51.69 304 ASP A C 1
ATOM 2309 O O . ASP A 1 304 ? 5.656 13.172 -43 1 51.69 304 ASP A O 1
ATOM 2313 N N . GLY A 1 305 ? 6.344 14.219 -41.156 1 59 305 GLY A N 1
ATOM 2314 C CA . GLY A 1 305 ? 6.141 13.031 -40.312 1 59 305 GLY A CA 1
ATOM 2315 C C . GLY A 1 305 ? 4.766 12.977 -39.688 1 59 305 GLY A C 1
ATOM 2316 O O . GLY A 1 305 ? 3.959 13.898 -39.844 1 59 305 GLY A O 1
ATOM 2317 N N . PRO A 1 306 ? 4.391 11.828 -39.125 1 69.69 306 PRO A N 1
ATOM 2318 C CA . PRO A 1 306 ? 3.1 11.617 -38.469 1 69.69 306 PRO A CA 1
ATOM 2319 C C . PRO A 1 306 ? 2.785 12.688 -37.406 1 69.69 306 PRO A C 1
ATOM 2321 O O . PRO A 1 306 ? 3.699 13.227 -36.781 1 69.69 306 PRO A O 1
ATOM 2324 N N . ILE A 1 307 ? 1.556 13.18 -37.469 1 76.25 307 ILE A N 1
ATOM 2325 C CA . ILE A 1 307 ? 1.06 14.172 -36.5 1 76.25 307 ILE A CA 1
ATOM 2326 C C . ILE A 1 307 ? 0.59 13.469 -35.25 1 76.25 307 ILE A C 1
ATOM 2328 O O . ILE A 1 307 ? -0.148 12.484 -35.312 1 76.25 307 ILE A O 1
ATOM 2332 N N . TYR A 1 308 ? 1.2 13.836 -34.031 1 84.25 308 TYR A N 1
ATOM 2333 C CA . TYR A 1 308 ? 0.832 13.273 -32.719 1 84.25 308 TYR A CA 1
ATOM 2334 C C . TYR A 1 308 ? -0.026 14.242 -31.938 1 84.25 308 TYR A C 1
ATOM 2336 O O . TYR A 1 308 ? 0.126 15.461 -32.062 1 84.25 308 TYR A O 1
ATOM 2344 N N . VAL A 1 309 ? -1.002 13.711 -31.25 1 87 309 VAL A N 1
ATOM 2345 C CA . VAL A 1 309 ? -1.828 14.484 -30.328 1 87 309 VAL A CA 1
ATOM 2346 C C . VAL A 1 309 ? -1.536 14.062 -28.891 1 87 309 VAL A C 1
ATOM 2348 O O . VAL A 1 309 ? -1.377 12.875 -28.594 1 87 309 VAL A O 1
ATOM 2351 N N . ALA A 1 310 ? -1.472 14.992 -28.031 1 91.75 310 ALA A N 1
ATOM 2352 C CA . ALA A 1 310 ? -1.193 14.734 -26.625 1 91.75 310 ALA A CA 1
ATOM 2353 C C . ALA A 1 310 ? -2.363 14.008 -25.953 1 91.75 310 ALA A C 1
ATOM 2355 O O . ALA A 1 310 ? -3.525 14.305 -26.234 1 91.75 310 ALA A O 1
ATOM 2356 N N . THR A 1 311 ? -1.987 13.031 -25.062 1 95.94 311 THR A N 1
ATOM 2357 C CA . THR A 1 311 ? -3.018 12.422 -24.234 1 95.94 311 THR A CA 1
ATOM 2358 C C . THR A 1 311 ? -3.105 13.125 -22.875 1 95.94 311 THR A C 1
ATOM 2360 O O . THR A 1 311 ? -2.236 13.93 -22.531 1 95.94 311 THR A O 1
ATOM 2363 N N . ASP A 1 312 ? -4.164 12.867 -22.141 1 97.12 312 ASP A N 1
ATOM 2364 C CA . ASP A 1 312 ? -4.301 13.406 -20.781 1 97.12 312 ASP A CA 1
ATOM 2365 C C . ASP A 1 312 ? -4.105 12.312 -19.734 1 97.12 312 ASP A C 1
ATOM 2367 O O . ASP A 1 312 ? -4.555 12.445 -18.594 1 97.12 312 ASP A O 1
ATOM 2371 N N . PHE A 1 313 ? -3.469 11.195 -20.203 1 98.25 313 PHE A N 1
ATOM 2372 C CA . PHE A 1 313 ? -3.34 10.016 -19.344 1 98.25 313 PHE A CA 1
ATOM 2373 C C . PHE A 1 313 ? -2.492 10.336 -18.109 1 98.25 313 PHE A C 1
ATOM 2375 O O . PHE A 1 313 ? -2.777 9.852 -17.016 1 98.25 313 PHE A O 1
ATOM 2382 N N . GLU A 1 314 ? -1.473 11.102 -18.281 1 98 314 GLU A N 1
ATOM 2383 C CA . GLU A 1 314 ? -0.566 11.422 -17.172 1 98 314 GLU A CA 1
ATOM 2384 C C . GLU A 1 314 ? -1.313 12.07 -16.016 1 98 314 GLU A C 1
ATOM 2386 O O . GLU A 1 314 ? -1.177 11.648 -14.867 1 98 314 GLU A O 1
ATOM 2391 N N . GLN A 1 315 ? -2.053 13.055 -16.328 1 97.44 315 GLN A N 1
ATOM 2392 C CA . GLN A 1 315 ? -2.797 13.766 -15.289 1 97.44 315 GLN A CA 1
ATOM 2393 C C . GLN A 1 315 ? -3.848 12.867 -14.641 1 97.44 315 GLN A C 1
ATOM 2395 O O . GLN A 1 315 ? -3.957 12.812 -13.414 1 97.44 315 GLN A O 1
ATOM 2400 N N . ARG A 1 316 ? -4.59 12.172 -15.445 1 98 316 ARG A N 1
ATOM 2401 C CA . ARG A 1 316 ? -5.691 11.344 -14.953 1 98 316 ARG A CA 1
ATOM 2402 C C . ARG A 1 316 ? -5.172 10.211 -14.078 1 98 316 ARG A C 1
ATOM 2404 O O . ARG A 1 316 ? -5.762 9.898 -13.039 1 98 316 ARG A O 1
ATOM 2411 N N . ILE A 1 317 ? -4.098 9.594 -14.508 1 98.5 317 ILE A N 1
ATOM 2412 C CA . ILE A 1 317 ? -3.516 8.492 -13.75 1 98.5 317 ILE A CA 1
ATOM 2413 C C . ILE A 1 317 ? -2.896 9.016 -12.461 1 98.5 317 ILE A C 1
ATOM 2415 O O . ILE A 1 317 ? -3.08 8.43 -11.391 1 98.5 317 ILE A O 1
ATOM 2419 N N . SER A 1 318 ? -2.182 10.086 -12.508 1 98.12 318 SER A N 1
ATOM 2420 C CA . SER A 1 318 ? -1.567 10.664 -11.32 1 98.12 318 SER A CA 1
ATOM 2421 C C . SER A 1 318 ? -2.621 11.078 -10.297 1 98.12 318 SER A C 1
ATOM 2423 O O . SER A 1 318 ? -2.445 10.875 -9.094 1 98.12 318 SER A O 1
ATOM 2425 N N . ASP A 1 319 ? -3.732 11.664 -10.812 1 97.56 319 ASP A N 1
ATOM 2426 C CA . ASP A 1 319 ? -4.824 12.055 -9.93 1 97.56 319 ASP A CA 1
ATOM 2427 C C . ASP A 1 319 ? -5.484 10.836 -9.289 1 97.56 319 ASP A C 1
ATOM 2429 O O . ASP A 1 319 ? -5.949 10.898 -8.148 1 97.56 319 ASP A O 1
ATOM 2433 N N . ALA A 1 320 ? -5.531 9.766 -10.07 1 98.44 320 ALA A N 1
ATOM 2434 C CA . ALA A 1 320 ? -6.125 8.539 -9.547 1 98.44 320 ALA A CA 1
ATOM 2435 C C . ALA A 1 320 ? -5.258 7.934 -8.453 1 98.44 320 ALA A C 1
ATOM 2437 O O . ALA A 1 320 ? -5.773 7.402 -7.465 1 98.44 320 ALA A O 1
ATOM 2438 N N . VAL A 1 321 ? -3.953 7.984 -8.664 1 98.5 321 VAL A N 1
ATOM 2439 C CA . VAL A 1 321 ? -3.037 7.488 -7.645 1 98.5 321 VAL A CA 1
ATOM 2440 C C . VAL A 1 321 ? -3.113 8.375 -6.402 1 98.5 321 VAL A C 1
ATOM 2442 O O . VAL A 1 321 ? -3.486 7.906 -5.324 1 98.5 321 VAL A O 1
ATOM 2445 N N . PHE A 1 322 ? -2.881 9.602 -6.52 1 97.75 322 PHE A N 1
ATOM 2446 C CA . PHE A 1 322 ? -3.068 10.609 -5.48 1 97.75 322 PHE A CA 1
ATOM 2447 C C . PHE A 1 322 ? -3.67 11.883 -6.062 1 97.75 322 PHE A C 1
ATOM 2449 O O . PHE A 1 322 ? -3.156 12.43 -7.039 1 97.75 322 PHE A O 1
ATOM 2456 N N . PRO A 1 323 ? -4.66 12.297 -5.492 1 95.5 323 PRO A N 1
ATOM 2457 C CA . PRO A 1 323 ? -5.266 12.039 -4.184 1 95.5 323 PRO A CA 1
ATOM 2458 C C . PRO A 1 323 ? -6.363 10.977 -4.238 1 95.5 323 PRO A C 1
ATOM 2460 O O . PRO A 1 323 ? -7.129 10.836 -3.285 1 95.5 323 PRO A O 1
ATOM 2463 N N . GLY A 1 324 ? -6.449 10.242 -5.258 1 96.94 324 GLY A N 1
ATOM 2464 C CA . GLY A 1 324 ? -7.559 9.328 -5.469 1 96.94 324 GLY A CA 1
ATOM 2465 C C . GLY A 1 324 ? -7.551 8.156 -4.508 1 96.94 324 GLY A C 1
ATOM 2466 O O . GLY A 1 324 ? -8.375 8.086 -3.596 1 96.94 324 GLY A O 1
ATOM 2467 N N . LEU A 1 325 ? -6.523 7.344 -4.633 1 97.69 325 LEU A N 1
ATOM 2468 C CA . LEU A 1 325 ? -6.594 6.035 -3.994 1 97.69 325 LEU A CA 1
ATOM 2469 C C . LEU A 1 325 ? -5.652 5.969 -2.795 1 97.69 325 LEU A C 1
ATOM 2471 O O . LEU A 1 325 ? -5.785 5.082 -1.948 1 97.69 325 LEU A O 1
ATOM 2475 N N . GLN A 1 326 ? -4.672 6.797 -2.793 1 97.62 326 GLN A N 1
ATOM 2476 C CA . GLN A 1 326 ? -3.703 6.73 -1.704 1 97.62 326 GLN A CA 1
ATOM 2477 C C . GLN A 1 326 ? -3.262 8.125 -1.273 1 97.62 326 GLN A C 1
ATOM 2479 O O . GLN A 1 326 ? -3.65 9.125 -1.887 1 97.62 326 GLN A O 1
ATOM 2484 N N . GLY A 1 327 ? -2.602 8.195 -0.102 1 94.94 327 GLY A N 1
ATOM 2485 C CA . GLY A 1 327 ? -1.888 9.391 0.308 1 94.94 327 GLY A CA 1
ATOM 2486 C C . GLY A 1 327 ? -0.469 9.453 -0.226 1 94.94 327 GLY A C 1
ATOM 2487 O O . GLY A 1 327 ? -0.237 9.219 -1.414 1 94.94 327 GLY A O 1
ATOM 2488 N N . GLY A 1 328 ? 0.44 9.789 0.601 1 93.69 328 GLY A N 1
ATOM 2489 C CA . GLY A 1 328 ? 1.819 9.883 0.152 1 93.69 328 GLY A CA 1
ATOM 2490 C C . GLY A 1 328 ? 2.414 8.539 -0.235 1 93.69 328 GLY A C 1
ATOM 2491 O O . GLY A 1 328 ? 2.094 7.516 0.371 1 93.69 328 GLY A O 1
ATOM 2492 N N . PRO A 1 329 ? 3.246 8.555 -1.261 1 97.25 329 PRO A N 1
ATOM 2493 C CA . PRO A 1 329 ? 3.945 7.312 -1.604 1 97.25 329 PRO A CA 1
ATOM 2494 C C . PRO A 1 329 ? 4.926 6.867 -0.521 1 97.25 329 PRO A C 1
ATOM 2496 O O . PRO A 1 329 ? 5.242 7.641 0.386 1 97.25 329 PRO A O 1
ATOM 2499 N N . HIS A 1 330 ? 5.23 5.598 -0.516 1 97.88 330 HIS A N 1
ATOM 2500 C CA . HIS A 1 330 ? 6.301 5.078 0.333 1 97.88 330 HIS A CA 1
ATOM 2501 C C . HIS A 1 330 ? 7.664 5.273 -0.318 1 97.88 330 HIS A C 1
ATOM 2503 O O . HIS A 1 330 ? 8.109 4.43 -1.101 1 97.88 330 HIS A O 1
ATOM 2509 N N . ASN A 1 331 ? 8.32 6.348 0.111 1 98.5 331 ASN A N 1
ATOM 2510 C CA . ASN A 1 331 ? 9.531 6.793 -0.571 1 98.5 331 ASN A CA 1
ATOM 2511 C C . ASN A 1 331 ? 10.656 5.766 -0.457 1 98.5 331 ASN A C 1
ATOM 2513 O O . ASN A 1 331 ? 11.453 5.613 -1.379 1 98.5 331 ASN A O 1
ATOM 2517 N N . ASN A 1 332 ? 10.766 5.113 0.668 1 98.31 332 ASN A N 1
ATOM 2518 C CA . ASN A 1 332 ? 11.789 4.082 0.819 1 98.31 332 ASN A CA 1
ATOM 2519 C C . ASN A 1 332 ? 11.586 2.941 -0.175 1 98.31 332 ASN A C 1
ATOM 2521 O O . ASN A 1 332 ? 12.547 2.385 -0.696 1 98.31 332 ASN A O 1
ATOM 2525 N N . ASN A 1 333 ? 10.359 2.576 -0.418 1 98.06 333 ASN A N 1
ATOM 2526 C CA . ASN A 1 333 ? 10.062 1.543 -1.404 1 98.06 333 ASN A CA 1
ATOM 2527 C C . ASN A 1 333 ? 10.438 1.991 -2.814 1 98.06 333 ASN A C 1
ATOM 2529 O O . ASN A 1 333 ? 10.938 1.196 -3.611 1 98.06 333 ASN A O 1
ATOM 2533 N N . ILE A 1 334 ? 10.102 3.25 -3.125 1 98.81 334 ILE A N 1
ATOM 2534 C CA . ILE A 1 334 ? 10.477 3.775 -4.434 1 98.81 334 ILE A CA 1
ATOM 2535 C C . ILE A 1 334 ? 11.992 3.721 -4.594 1 98.81 334 ILE A C 1
ATOM 2537 O O . ILE A 1 334 ? 12.5 3.393 -5.672 1 98.81 334 ILE A O 1
ATOM 2541 N N . ALA A 1 335 ? 12.719 4.043 -3.529 1 98.88 335 ALA A N 1
ATOM 2542 C CA . ALA A 1 335 ? 14.172 3.912 -3.564 1 98.88 335 ALA A CA 1
ATOM 2543 C C . ALA A 1 335 ? 14.586 2.473 -3.854 1 98.88 335 ALA A C 1
ATOM 2545 O O . ALA A 1 335 ? 15.5 2.23 -4.645 1 98.88 335 ALA A O 1
ATOM 2546 N N . GLY A 1 336 ? 13.914 1.521 -3.189 1 98.69 336 GLY A N 1
ATOM 2547 C CA . GLY A 1 336 ? 14.18 0.116 -3.455 1 98.69 336 GLY A CA 1
ATOM 2548 C C . GLY A 1 336 ? 13.883 -0.287 -4.887 1 98.69 336 GLY A C 1
ATOM 2549 O O . GLY A 1 336 ? 14.617 -1.084 -5.477 1 98.69 336 GLY A O 1
ATOM 2550 N N . ILE A 1 337 ? 12.828 0.227 -5.441 1 98.88 337 ILE A N 1
ATOM 2551 C CA . ILE A 1 337 ? 12.484 -0.035 -6.836 1 98.88 337 ILE A CA 1
ATOM 2552 C C . ILE A 1 337 ? 13.578 0.527 -7.746 1 98.88 337 ILE A C 1
ATOM 2554 O O . ILE A 1 337 ? 14 -0.132 -8.703 1 98.88 337 ILE A O 1
ATOM 2558 N N . ALA A 1 338 ? 14.055 1.713 -7.418 1 98.94 338 ALA A N 1
ATOM 2559 C CA . ALA A 1 338 ? 15.094 2.35 -8.219 1 98.94 338 ALA A CA 1
ATOM 2560 C C . ALA A 1 338 ? 16.359 1.491 -8.258 1 98.94 338 ALA A C 1
ATOM 2562 O O . ALA A 1 338 ? 17 1.366 -9.305 1 98.94 338 ALA A O 1
ATOM 2563 N N . VAL A 1 339 ? 16.734 0.922 -7.137 1 98.81 339 VAL A N 1
ATOM 2564 C CA . VAL A 1 339 ? 17.906 0.05 -7.07 1 98.81 339 VAL A CA 1
ATOM 2565 C C . VAL A 1 339 ? 17.672 -1.192 -7.926 1 98.81 339 VAL A C 1
ATOM 2567 O O . VAL A 1 339 ? 18.547 -1.599 -8.695 1 98.81 339 VAL A O 1
ATOM 2570 N N . GLY A 1 340 ? 16.469 -1.796 -7.793 1 98.44 340 GLY A N 1
ATOM 2571 C CA . GLY A 1 340 ? 16.141 -2.961 -8.602 1 98.44 340 GLY A CA 1
ATOM 2572 C C . GLY A 1 340 ? 16.188 -2.682 -10.094 1 98.44 340 GLY A C 1
ATOM 2573 O O . GLY A 1 340 ? 16.625 -3.527 -10.875 1 98.44 340 GLY A O 1
ATOM 2574 N N . LEU A 1 341 ? 15.688 -1.52 -10.461 1 98.88 341 LEU A N 1
ATOM 2575 C CA . LEU A 1 341 ? 15.719 -1.136 -11.867 1 98.88 341 LEU A CA 1
ATOM 2576 C C . LEU A 1 341 ? 17.156 -0.951 -12.352 1 98.88 341 LEU A C 1
ATOM 2578 O O . LEU A 1 341 ? 17.469 -1.281 -13.492 1 98.88 341 LEU A O 1
ATOM 2582 N N . HIS A 1 342 ? 18.016 -0.381 -11.508 1 98.69 342 HIS A N 1
ATOM 2583 C CA . HIS A 1 342 ? 19.422 -0.273 -11.828 1 98.69 342 HIS A CA 1
ATOM 2584 C C . HIS A 1 342 ? 20.047 -1.646 -12.078 1 98.69 342 HIS A C 1
ATOM 2586 O O . HIS A 1 342 ? 20.797 -1.829 -13.039 1 98.69 342 HIS A O 1
ATOM 2592 N N . GLU A 1 343 ? 19.719 -2.59 -11.234 1 98 343 GLU A N 1
ATOM 2593 C CA . GLU A 1 343 ? 20.188 -3.959 -11.406 1 98 343 GLU A CA 1
ATOM 2594 C C . GLU A 1 343 ? 19.672 -4.559 -12.711 1 98 343 GLU A C 1
ATOM 2596 O O . GLU A 1 343 ? 20.406 -5.25 -13.422 1 98 343 GLU A O 1
ATOM 2601 N N . ALA A 1 344 ? 18.438 -4.277 -13.055 1 98.44 344 ALA A N 1
ATOM 2602 C CA . ALA A 1 344 ? 17.797 -4.836 -14.242 1 98.44 344 ALA A CA 1
ATOM 2603 C C . ALA A 1 344 ? 18.391 -4.254 -15.516 1 98.44 344 ALA A C 1
ATOM 2605 O O . ALA A 1 344 ? 18.25 -4.828 -16.594 1 98.44 344 ALA A O 1
ATOM 2606 N N . LEU A 1 345 ? 19.062 -3.143 -15.383 1 98.38 345 LEU A N 1
ATOM 2607 C CA . LEU A 1 345 ? 19.688 -2.484 -16.516 1 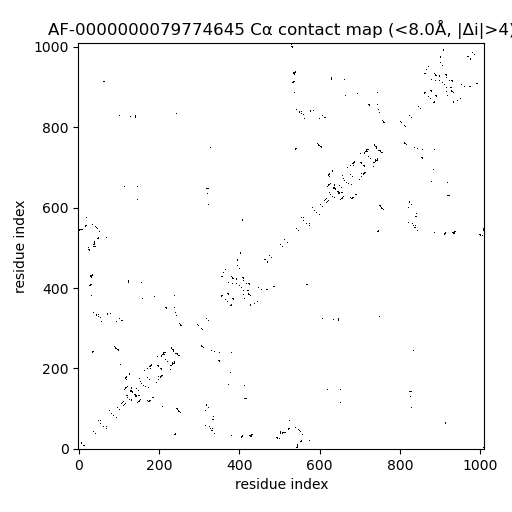98.38 345 LEU A CA 1
ATOM 2608 C C . LEU A 1 345 ? 21.078 -3.068 -16.781 1 98.38 345 LEU A C 1
ATOM 2610 O O . LEU A 1 345 ? 21.688 -2.783 -17.828 1 98.38 345 LEU A O 1
ATOM 2614 N N . GLN A 1 346 ? 21.578 -3.932 -15.844 1 97.5 346 GLN A N 1
ATOM 2615 C CA . GLN A 1 346 ? 22.906 -4.516 -16 1 97.5 346 GLN A CA 1
ATOM 2616 C C . GLN A 1 346 ? 22.859 -5.781 -16.859 1 97.5 346 GLN A C 1
ATOM 2618 O O . GLN A 1 346 ? 21.828 -6.465 -16.891 1 97.5 346 GLN A O 1
ATOM 2623 N N . PRO A 1 347 ? 23.906 -6.195 -17.516 1 97.25 347 PRO A N 1
ATOM 2624 C CA . PRO A 1 347 ? 23.938 -7.398 -18.344 1 97.25 347 PRO A CA 1
ATOM 2625 C C . PRO A 1 347 ? 23.656 -8.672 -17.562 1 97.25 347 PRO A C 1
ATOM 2627 O O . PRO A 1 347 ? 23.094 -9.625 -18.094 1 97.25 347 PRO A O 1
ATOM 2630 N N . GLU A 1 348 ? 24.062 -8.648 -16.297 1 96.38 348 GLU A N 1
ATOM 2631 C CA . GLU A 1 348 ? 23.844 -9.812 -15.453 1 96.38 348 GLU A CA 1
ATOM 2632 C C . GLU A 1 348 ? 22.359 -10.125 -15.312 1 96.38 348 GLU A C 1
ATOM 2634 O O . GLU A 1 348 ? 21.969 -11.289 -15.18 1 96.38 348 GLU A O 1
ATOM 2639 N N . PHE A 1 349 ? 21.578 -9.094 -15.398 1 97.44 349 PHE A N 1
ATOM 2640 C CA . PHE A 1 349 ? 20.141 -9.289 -15.289 1 97.44 349 PHE A CA 1
ATOM 2641 C C . PHE A 1 349 ? 19.609 -10.008 -16.531 1 97.44 349 PHE A C 1
ATOM 2643 O O . PHE A 1 349 ? 18.75 -10.883 -16.422 1 97.44 349 PHE A O 1
ATOM 2650 N N . ASP A 1 350 ? 20.031 -9.656 -17.625 1 97.56 350 ASP A N 1
ATOM 2651 C CA . ASP A 1 350 ? 19.641 -10.328 -18.859 1 97.56 350 ASP A CA 1
ATOM 2652 C C . ASP A 1 350 ? 19.984 -11.812 -18.812 1 97.56 350 ASP A C 1
ATOM 2654 O O . ASP A 1 350 ? 19.188 -12.656 -19.219 1 97.56 350 ASP A O 1
ATOM 2658 N N . GLN A 1 351 ? 21.125 -12.109 -18.328 1 97.88 351 GLN A N 1
ATOM 2659 C CA . GLN A 1 351 ? 21.531 -13.5 -18.172 1 97.88 351 GLN A CA 1
ATOM 2660 C C . GLN A 1 351 ? 20.625 -14.234 -17.203 1 97.88 351 GLN A C 1
ATOM 2662 O O . GLN A 1 351 ? 20.25 -15.383 -17.453 1 97.88 351 GLN A O 1
ATOM 2667 N N . TYR A 1 352 ? 20.391 -13.578 -16.125 1 97.81 352 TYR A N 1
ATOM 2668 C CA . TYR A 1 352 ? 19.484 -14.141 -15.125 1 97.81 352 TYR A CA 1
ATOM 2669 C C . TYR A 1 352 ? 18.141 -14.492 -15.742 1 97.81 352 TYR A C 1
ATOM 2671 O O . TYR A 1 352 ? 17.625 -15.602 -15.539 1 97.81 352 TYR A O 1
ATOM 2679 N N . ILE A 1 353 ? 17.5 -13.594 -16.531 1 98.69 353 ILE A N 1
ATOM 2680 C CA . ILE A 1 353 ? 16.172 -13.812 -17.094 1 98.69 353 ILE A CA 1
ATOM 2681 C C . ILE A 1 353 ? 16.234 -14.938 -18.125 1 98.69 353 ILE A C 1
ATOM 2683 O O . ILE A 1 353 ? 15.312 -15.75 -18.219 1 98.69 353 ILE A O 1
ATOM 2687 N N . HIS A 1 354 ? 17.234 -15.008 -18.906 1 98.5 354 HIS A N 1
ATOM 2688 C CA . HIS A 1 354 ? 17.406 -16.109 -19.844 1 98.5 354 HIS A CA 1
ATOM 2689 C C . HIS A 1 354 ? 17.406 -17.453 -19.125 1 98.5 354 HIS A C 1
ATOM 2691 O O . HIS A 1 354 ? 16.766 -18.406 -19.562 1 98.5 354 HIS A O 1
ATOM 2697 N N . ARG A 1 355 ? 18.109 -17.484 -18.016 1 98.69 355 ARG A N 1
ATOM 2698 C CA . ARG A 1 355 ? 18.156 -18.719 -17.234 1 98.69 355 ARG A CA 1
ATOM 2699 C C . ARG A 1 355 ? 16.781 -19.031 -16.641 1 98.69 355 ARG A C 1
ATOM 2701 O O . ARG A 1 355 ? 16.406 -20.203 -16.531 1 98.69 355 ARG A O 1
ATOM 2708 N N . VAL A 1 356 ? 16.031 -18 -16.234 1 98.81 356 VAL A N 1
ATOM 2709 C CA . VAL A 1 356 ? 14.688 -18.203 -15.688 1 98.81 356 VAL A CA 1
ATOM 2710 C C . VAL A 1 356 ? 13.82 -18.938 -16.703 1 98.81 356 VAL A C 1
ATOM 2712 O O . VAL A 1 356 ? 13.164 -19.922 -16.375 1 98.81 356 VAL A O 1
ATOM 2715 N N . VAL A 1 357 ? 13.82 -18.484 -17.938 1 98.81 357 VAL A N 1
ATOM 2716 C CA . VAL A 1 357 ? 12.977 -19.062 -18.984 1 98.81 357 VAL A CA 1
ATOM 2717 C C . VAL A 1 357 ? 13.508 -20.438 -19.375 1 98.81 357 VAL A C 1
ATOM 2719 O O . VAL A 1 357 ? 12.734 -21.375 -19.578 1 98.81 357 VAL A O 1
ATOM 2722 N N . GLU A 1 358 ? 14.812 -20.594 -19.438 1 98.75 358 GLU A N 1
ATOM 2723 C CA . GLU A 1 358 ? 15.422 -21.875 -19.75 1 98.75 358 GLU A CA 1
ATOM 2724 C C . GLU A 1 358 ? 15.062 -22.922 -18.703 1 98.75 358 GLU A C 1
ATOM 2726 O O . GLU A 1 358 ? 14.719 -24.062 -19.031 1 98.75 358 GLU A O 1
ATOM 2731 N N . ASN A 1 359 ? 15.203 -22.516 -17.453 1 98.88 359 ASN A N 1
ATOM 2732 C CA . ASN A 1 359 ? 14.836 -23.406 -16.344 1 98.88 359 ASN A CA 1
ATOM 2733 C C . ASN A 1 359 ? 13.375 -23.828 -16.438 1 98.88 359 ASN A C 1
ATOM 2735 O O . ASN A 1 359 ? 13.047 -24.984 -16.203 1 98.88 359 ASN A O 1
ATOM 2739 N N . SER A 1 360 ? 12.531 -22.891 -16.734 1 98.88 360 SER A N 1
ATOM 2740 C CA . SER A 1 360 ? 11.102 -23.172 -16.828 1 98.88 360 SER A CA 1
ATOM 2741 C C . SER A 1 360 ? 10.797 -24.156 -17.953 1 98.88 360 SER A C 1
ATOM 2743 O O . SER A 1 360 ? 10.07 -25.125 -17.766 1 98.88 360 SER A O 1
ATOM 2745 N N . LYS A 1 361 ? 11.336 -23.953 -19.094 1 98.75 361 LYS A N 1
ATOM 2746 C CA . LYS A 1 361 ? 11.148 -24.828 -20.25 1 98.75 361 LYS A CA 1
ATOM 2747 C C . LYS A 1 361 ? 11.672 -26.234 -19.969 1 98.75 361 LYS A C 1
ATOM 2749 O O . LYS A 1 361 ? 11.016 -27.219 -20.281 1 98.75 361 LYS A O 1
ATOM 2754 N N . TYR A 1 362 ? 12.82 -26.266 -19.391 1 98.88 362 TYR A N 1
ATOM 2755 C CA . TYR A 1 362 ? 13.445 -27.547 -19.094 1 98.88 362 TYR A CA 1
ATOM 2756 C C . TYR A 1 362 ? 12.625 -28.328 -18.062 1 98.88 362 TYR A C 1
ATOM 2758 O O . TYR A 1 362 ? 12.375 -29.516 -18.25 1 98.88 362 TYR A O 1
ATOM 2766 N N . LEU A 1 363 ? 12.266 -27.672 -16.969 1 98.88 363 LEU A N 1
ATOM 2767 C CA . LEU A 1 363 ? 11.492 -28.328 -15.922 1 98.88 363 LEU A CA 1
ATOM 2768 C C . LEU A 1 363 ? 10.172 -28.859 -16.469 1 98.88 363 LEU A C 1
ATOM 2770 O O . LEU A 1 363 ? 9.773 -29.984 -16.156 1 98.88 363 LEU A O 1
ATOM 2774 N N . ALA A 1 364 ? 9.477 -28.047 -17.281 1 98.88 364 ALA A N 1
ATOM 2775 C CA . ALA A 1 364 ? 8.219 -28.469 -17.891 1 98.88 364 ALA A CA 1
ATOM 2776 C C . ALA A 1 364 ? 8.43 -29.703 -18.766 1 98.88 364 ALA A C 1
ATOM 2778 O O . ALA A 1 364 ? 7.656 -30.672 -18.688 1 98.88 364 ALA A O 1
ATOM 2779 N N . ALA A 1 365 ? 9.453 -29.688 -19.547 1 98.75 365 ALA A N 1
ATOM 2780 C CA . ALA A 1 365 ? 9.742 -30.812 -20.438 1 98.75 365 ALA A CA 1
ATOM 2781 C C . ALA A 1 365 ? 10.086 -32.062 -19.656 1 98.75 365 ALA A C 1
ATOM 2783 O O . ALA A 1 365 ? 9.641 -33.156 -20.016 1 98.75 365 ALA A O 1
ATOM 2784 N N . ARG A 1 366 ? 10.875 -31.906 -18.672 1 98.75 366 ARG A N 1
ATOM 2785 C CA . ARG A 1 366 ? 11.266 -33.031 -17.844 1 98.75 366 ARG A CA 1
ATOM 2786 C C . ARG A 1 366 ? 10.055 -33.688 -17.172 1 98.75 366 ARG A C 1
ATOM 2788 O O . ARG A 1 366 ? 9.977 -34.906 -17.047 1 98.75 366 ARG A O 1
ATOM 2795 N N . LEU A 1 367 ? 9.18 -32.875 -16.703 1 98.81 367 LEU A N 1
ATOM 2796 C CA . LEU A 1 367 ? 7.969 -33.406 -16.078 1 98.81 367 LEU A CA 1
ATOM 2797 C C . LEU A 1 367 ? 7.059 -34.062 -17.094 1 98.81 367 LEU A C 1
ATOM 2799 O O . LEU A 1 367 ? 6.367 -35.031 -16.781 1 98.81 367 LEU A O 1
ATOM 2803 N N . GLN A 1 368 ? 7.031 -33.562 -18.281 1 98.56 368 GLN A N 1
ATOM 2804 C CA . GLN A 1 368 ? 6.312 -34.25 -19.359 1 98.56 368 GLN A CA 1
ATOM 2805 C C . GLN A 1 368 ? 6.914 -35.625 -19.641 1 98.56 368 GLN A C 1
ATOM 2807 O O . GLN A 1 368 ? 6.184 -36.594 -19.859 1 98.56 368 GLN A O 1
ATOM 2812 N N . ASP A 1 369 ? 8.219 -35.656 -19.625 1 98.44 369 ASP A N 1
ATOM 2813 C CA . ASP A 1 369 ? 8.906 -36.938 -19.828 1 98.44 369 ASP A CA 1
ATOM 2814 C C . ASP A 1 369 ? 8.508 -37.969 -18.766 1 98.44 369 ASP A C 1
ATOM 2816 O O . ASP A 1 369 ? 8.508 -39.156 -19.016 1 98.44 369 ASP A O 1
ATOM 2820 N N . LEU A 1 370 ? 8.219 -37.406 -17.656 1 98.38 370 LEU A N 1
ATOM 2821 C CA . LEU A 1 370 ? 7.82 -38.281 -16.547 1 98.38 370 LEU A CA 1
ATOM 2822 C C . LEU A 1 370 ? 6.34 -38.625 -16.641 1 98.38 370 LEU A C 1
ATOM 2824 O O . LEU A 1 370 ? 5.809 -39.312 -15.773 1 98.38 370 LEU A O 1
ATOM 2828 N N . GLY A 1 371 ? 5.602 -38.062 -17.609 1 98 371 GLY A N 1
ATOM 2829 C CA . GLY A 1 371 ? 4.242 -38.5 -17.906 1 98 371 GLY A CA 1
ATOM 2830 C C . GLY A 1 371 ? 3.195 -37.469 -17.484 1 98 371 GLY A C 1
ATOM 2831 O O . GLY A 1 371 ? 1.995 -37.75 -17.578 1 98 371 GLY A O 1
ATOM 2832 N N . TYR A 1 372 ? 3.611 -36.344 -17.125 1 98.56 372 TYR A N 1
ATOM 2833 C CA . TYR A 1 372 ? 2.652 -35.344 -16.641 1 98.56 372 TYR A CA 1
ATOM 2834 C C . TYR A 1 372 ? 2.156 -34.469 -17.781 1 98.56 372 TYR A C 1
ATOM 2836 O O . TYR A 1 372 ? 2.854 -34.281 -18.781 1 98.56 372 TYR A O 1
ATOM 2844 N N . THR A 1 373 ? 0.942 -34 -17.594 1 98.06 373 THR A N 1
ATOM 2845 C CA . THR A 1 373 ? 0.346 -33.094 -18.578 1 98.06 373 THR A CA 1
ATOM 2846 C C . THR A 1 373 ? 0.647 -31.625 -18.234 1 98.06 373 THR A C 1
ATOM 2848 O O . THR A 1 373 ? 0.31 -31.172 -17.141 1 98.06 373 THR A O 1
ATOM 2851 N N . ILE A 1 374 ? 1.284 -30.969 -19.125 1 98.19 374 ILE A N 1
ATOM 2852 C CA . ILE A 1 374 ? 1.537 -29.531 -19.031 1 98.19 374 ILE A CA 1
ATOM 2853 C C . ILE A 1 374 ? 0.581 -28.781 -19.953 1 98.19 374 ILE A C 1
ATOM 2855 O O . ILE A 1 374 ? 0.523 -29.047 -21.156 1 98.19 374 ILE A O 1
ATOM 2859 N N . THR A 1 375 ? -0.203 -27.859 -19.359 1 97.06 375 THR A N 1
ATOM 2860 C CA . THR A 1 375 ? -1.163 -27.109 -20.156 1 97.06 375 THR A CA 1
ATOM 2861 C C . THR A 1 375 ? -0.459 -26.375 -21.297 1 97.06 375 THR A C 1
ATOM 2863 O O . THR A 1 375 ? 0.686 -25.938 -21.141 1 97.06 375 THR A O 1
ATOM 2866 N N . THR A 1 376 ? -1.08 -26.266 -22.453 1 97.5 376 THR A N 1
ATOM 2867 C CA . THR A 1 376 ? -0.649 -25.578 -23.656 1 97.5 376 THR A CA 1
ATOM 2868 C C . THR A 1 376 ? 0.553 -26.297 -24.281 1 97.5 376 THR A C 1
ATOM 2870 O O . THR A 1 376 ? 1.179 -25.766 -25.203 1 97.5 376 THR A O 1
ATOM 2873 N N . GLY A 1 377 ? 1.037 -27.375 -23.734 1 97.19 377 GLY A N 1
ATOM 2874 C CA . GLY A 1 377 ? 2.09 -28.203 -24.297 1 97.19 377 GLY A CA 1
ATOM 2875 C C . GLY A 1 377 ? 3.482 -27.75 -23.891 1 97.19 377 GLY A C 1
ATOM 2876 O O . GLY A 1 377 ? 4.477 -28.281 -24.391 1 97.19 377 GLY A O 1
ATOM 2877 N N . GLY A 1 378 ? 3.553 -26.844 -23.047 1 97.81 378 GLY A N 1
ATOM 2878 C CA . GLY A 1 378 ? 4.82 -26.281 -22.625 1 97.81 378 GLY A CA 1
ATOM 2879 C C . GLY A 1 378 ? 4.707 -24.844 -22.172 1 97.81 378 GLY A C 1
ATOM 2880 O O . GLY A 1 378 ? 3.656 -24.422 -21.672 1 97.81 378 GLY A O 1
ATOM 2881 N N . THR A 1 379 ? 5.848 -24.141 -22.203 1 98.56 379 THR A N 1
ATOM 2882 C CA . THR A 1 379 ? 5.824 -22.75 -21.781 1 98.56 379 THR A CA 1
ATOM 2883 C C . THR A 1 379 ? 6.828 -21.922 -22.578 1 98.56 379 THR A C 1
ATOM 2885 O O . THR A 1 379 ? 7.816 -22.453 -23.078 1 98.56 379 THR A O 1
ATOM 2888 N N . ASP A 1 380 ? 6.473 -20.625 -22.75 1 97.38 380 ASP A N 1
ATOM 2889 C CA . ASP A 1 380 ? 7.383 -19.625 -23.297 1 97.38 380 ASP A CA 1
ATOM 2890 C C . ASP A 1 380 ? 7.816 -18.625 -22.219 1 97.38 380 ASP A C 1
ATOM 2892 O O . ASP A 1 380 ? 8.523 -17.656 -22.516 1 97.38 380 ASP A O 1
ATOM 2896 N N . THR A 1 381 ? 7.398 -18.828 -21.016 1 98.44 381 THR A N 1
ATOM 2897 C CA . THR A 1 381 ? 7.582 -17.828 -19.984 1 98.44 381 THR A CA 1
ATOM 2898 C C . THR A 1 381 ? 8.273 -18.422 -18.766 1 98.44 381 THR A C 1
ATOM 2900 O O . THR A 1 381 ? 8.969 -19.438 -18.875 1 98.44 381 THR A O 1
ATOM 2903 N N . HIS A 1 382 ? 8.133 -17.734 -17.625 1 98.75 382 HIS A N 1
ATOM 2904 C CA . HIS A 1 382 ? 8.797 -18.125 -16.391 1 98.75 382 HIS A CA 1
ATOM 2905 C C . HIS A 1 382 ? 7.953 -19.125 -15.602 1 98.75 382 HIS A C 1
ATOM 2907 O O . HIS A 1 382 ? 8.352 -19.562 -14.516 1 98.75 382 HIS A O 1
ATOM 2913 N N . LEU A 1 383 ? 6.77 -19.516 -16.125 1 98.75 383 LEU A N 1
ATOM 2914 C CA . LEU A 1 383 ? 5.867 -20.375 -15.359 1 98.75 383 LEU A CA 1
ATOM 2915 C C . LEU A 1 383 ? 5.16 -21.375 -16.266 1 98.75 383 LEU A C 1
ATOM 2917 O O . LEU A 1 383 ? 5.18 -21.219 -17.5 1 98.75 383 LEU A O 1
ATOM 2921 N N . PHE A 1 384 ? 4.641 -22.422 -15.688 1 98.69 384 PHE A N 1
ATOM 2922 C CA . PHE A 1 384 ? 3.797 -23.391 -16.391 1 98.69 384 PHE A CA 1
ATOM 2923 C C . PHE A 1 384 ? 2.795 -24.031 -15.438 1 98.69 384 PHE A C 1
ATOM 2925 O O . PHE A 1 384 ? 2.9 -23.859 -14.219 1 98.69 384 PHE A O 1
ATOM 2932 N N . LEU A 1 385 ? 1.788 -24.641 -16.031 1 98.38 385 LEU A N 1
ATOM 2933 C CA . LEU A 1 385 ? 0.731 -25.281 -15.258 1 98.38 385 LEU A CA 1
ATOM 2934 C C . LEU A 1 385 ? 0.73 -26.797 -15.469 1 98.38 385 LEU A C 1
ATOM 2936 O O . LEU A 1 385 ? 0.848 -27.266 -16.594 1 98.38 385 LEU A O 1
ATOM 2940 N N . MET A 1 386 ? 0.659 -27.5 -14.391 1 98.62 386 MET A N 1
ATOM 2941 C CA . MET A 1 386 ? 0.48 -28.953 -14.438 1 98.62 386 MET A CA 1
ATOM 2942 C C . MET A 1 386 ? -0.979 -29.328 -14.211 1 98.62 386 MET A C 1
ATOM 2944 O O . MET A 1 386 ? -1.603 -28.859 -13.25 1 98.62 386 MET A O 1
ATOM 2948 N N . ASP A 1 387 ? -1.476 -30.141 -15.055 1 97.69 387 ASP A N 1
ATOM 2949 C CA . ASP A 1 387 ? -2.848 -30.625 -14.977 1 97.69 387 ASP A CA 1
ATOM 2950 C C . ASP A 1 387 ? -2.885 -32.062 -14.445 1 97.69 387 ASP A C 1
ATOM 2952 O O . ASP A 1 387 ? -2.355 -32.969 -15.07 1 97.69 387 ASP A O 1
ATOM 2956 N N . PHE A 1 388 ? -3.619 -32.281 -13.359 1 97.31 388 PHE A N 1
ATOM 2957 C CA . PHE A 1 388 ? -3.58 -33.594 -12.703 1 97.31 388 PHE A CA 1
ATOM 2958 C C . PHE A 1 388 ? -4.863 -34.375 -12.961 1 97.31 388 PHE A C 1
ATOM 2960 O O . PHE A 1 388 ? -5.043 -35.469 -12.445 1 97.31 388 PHE A O 1
ATOM 2967 N N . ARG A 1 389 ? -5.754 -33.906 -13.758 1 93.62 389 ARG A N 1
ATOM 2968 C CA . ARG A 1 389 ? -7.004 -34.594 -14.07 1 93.62 389 ARG A CA 1
ATOM 2969 C C . ARG A 1 389 ? -6.738 -36 -14.641 1 93.62 389 ARG A C 1
ATOM 2971 O O . ARG A 1 389 ? -7.449 -36.938 -14.328 1 93.62 389 ARG A O 1
ATOM 2978 N N . PRO A 1 390 ? -5.707 -36.094 -15.453 1 95.88 390 PRO A N 1
ATOM 2979 C CA . PRO A 1 390 ? -5.414 -37.438 -15.969 1 95.88 390 PRO A CA 1
ATOM 2980 C C . PRO A 1 390 ? -5.035 -38.438 -14.875 1 95.88 390 PRO A C 1
ATOM 2982 O O . PRO A 1 390 ? -5.168 -39.656 -15.055 1 95.88 390 PRO A O 1
ATOM 2985 N N . LEU A 1 391 ? -4.551 -37.969 -13.797 1 96.19 391 LEU A N 1
ATOM 2986 C CA . LEU A 1 391 ? -4.152 -38.812 -12.68 1 96.19 391 LEU A CA 1
ATOM 2987 C C . LEU A 1 391 ? -5.277 -38.938 -11.664 1 96.19 391 LEU A C 1
ATOM 2989 O O . LEU A 1 391 ? -5.117 -39.594 -10.625 1 96.19 391 LEU A O 1
ATOM 2993 N N . LYS A 1 392 ? -6.391 -38.25 -11.891 1 93.56 392 LYS A N 1
ATOM 2994 C CA . LYS A 1 392 ? -7.582 -38.281 -11.047 1 93.56 392 LYS A CA 1
ATOM 2995 C C . LYS A 1 392 ? -7.273 -37.75 -9.648 1 93.56 392 LYS A C 1
ATOM 2997 O O . LYS A 1 392 ? -7.688 -38.344 -8.648 1 93.56 392 LYS A O 1
ATOM 3002 N N . ILE A 1 393 ? -6.523 -36.75 -9.578 1 94.69 393 ILE A N 1
ATOM 3003 C CA . ILE A 1 393 ? -6.223 -36.062 -8.336 1 94.69 393 ILE A CA 1
ATOM 3004 C C . ILE A 1 393 ? -6.281 -34.531 -8.555 1 94.69 393 ILE A C 1
ATOM 3006 O O . ILE A 1 393 ? -6.477 -34.094 -9.68 1 94.69 393 ILE A O 1
ATOM 3010 N N . ASP A 1 394 ? -6.316 -33.781 -7.465 1 94.31 394 ASP A N 1
ATOM 3011 C CA . ASP A 1 394 ? -6.434 -32.344 -7.598 1 94.31 394 ASP A CA 1
ATOM 3012 C C . ASP A 1 394 ? -5.172 -31.625 -7.102 1 94.31 394 ASP A C 1
ATOM 3014 O O . ASP A 1 394 ? -4.266 -32.281 -6.57 1 94.31 394 ASP A O 1
ATOM 3018 N N . GLY A 1 395 ? -5.16 -30.344 -7.352 1 95.88 395 GLY A N 1
ATOM 3019 C CA . GLY A 1 395 ? -3.99 -29.547 -7.023 1 95.88 395 GLY A CA 1
ATOM 3020 C C . GLY A 1 395 ? -3.799 -29.344 -5.531 1 95.88 395 GLY A C 1
ATOM 3021 O O . GLY A 1 395 ? -2.678 -29.125 -5.066 1 95.88 395 GLY A O 1
ATOM 3022 N N . VAL A 1 396 ? -4.848 -29.422 -4.773 1 95.19 396 VAL A N 1
ATOM 3023 C CA . VAL A 1 396 ? -4.773 -29.203 -3.332 1 95.19 396 VAL A CA 1
ATOM 3024 C C . VAL A 1 396 ? -3.98 -30.328 -2.676 1 95.19 396 VAL A C 1
ATOM 3026 O O . VAL A 1 396 ? -3.084 -30.078 -1.867 1 95.19 396 VAL A O 1
ATOM 3029 N N . ARG A 1 397 ? -4.27 -31.578 -3.025 1 96 397 ARG A N 1
ATOM 3030 C CA . ARG A 1 397 ? -3.602 -32.719 -2.441 1 96 397 ARG A CA 1
ATOM 3031 C C . ARG A 1 397 ? -2.127 -32.75 -2.828 1 96 397 ARG A C 1
ATOM 3033 O O . ARG A 1 397 ? -1.265 -33.031 -1.984 1 96 397 ARG A O 1
ATOM 3040 N N . VAL A 1 398 ? -1.904 -32.469 -4.078 1 97.69 398 VAL A N 1
ATOM 3041 C CA . VAL A 1 398 ? -0.524 -32.469 -4.551 1 97.69 398 VAL A CA 1
ATOM 3042 C C . VAL A 1 398 ? 0.272 -31.375 -3.852 1 97.69 398 VAL A C 1
ATOM 3044 O O . VAL A 1 398 ? 1.379 -31.609 -3.363 1 97.69 398 VAL A O 1
ATOM 3047 N N . SER A 1 399 ? -0.271 -30.156 -3.832 1 97.06 399 SER A N 1
ATOM 3048 C CA . SER A 1 399 ? 0.432 -29.047 -3.209 1 97.06 399 SER A CA 1
ATOM 3049 C C . SER A 1 399 ? 0.663 -29.297 -1.724 1 97.06 399 SER A C 1
ATOM 3051 O O . SER A 1 399 ? 1.676 -28.875 -1.166 1 97.06 399 SER A O 1
ATOM 3053 N N . THR A 1 400 ? -0.231 -29.984 -1.067 1 96.19 400 THR A N 1
ATOM 3054 C CA . THR A 1 400 ? -0.099 -30.312 0.348 1 96.19 400 THR A CA 1
ATOM 3055 C C . THR A 1 400 ? 1.113 -31.219 0.584 1 96.19 400 THR A C 1
ATOM 3057 O O . THR A 1 400 ? 1.899 -30.969 1.504 1 96.19 400 THR A O 1
ATOM 3060 N N . VAL A 1 401 ? 1.246 -32.219 -0.203 1 98.19 401 VAL A N 1
ATOM 3061 C CA . VAL A 1 401 ? 2.367 -33.125 -0.056 1 98.19 401 VAL A CA 1
ATOM 3062 C C . VAL A 1 401 ? 3.672 -32.406 -0.399 1 98.19 401 VAL A C 1
ATOM 3064 O O . VAL A 1 401 ? 4.68 -32.594 0.291 1 98.19 401 VAL A O 1
ATOM 3067 N N . LEU A 1 402 ? 3.635 -31.625 -1.477 1 98.62 402 LEU A N 1
ATOM 3068 C CA . LEU A 1 402 ? 4.832 -30.891 -1.857 1 98.62 402 LEU A CA 1
ATOM 3069 C C . LEU A 1 402 ? 5.27 -29.953 -0.739 1 98.62 402 LEU A C 1
ATOM 3071 O O . LEU A 1 402 ? 6.465 -29.828 -0.449 1 98.62 402 LEU A O 1
ATOM 3075 N N . GLU A 1 403 ? 4.363 -29.312 -0.143 1 97.31 403 GLU A N 1
ATOM 3076 C CA . GLU A 1 403 ? 4.68 -28.438 0.981 1 97.31 403 GLU A CA 1
ATOM 3077 C C . GLU A 1 403 ? 5.305 -29.219 2.133 1 97.31 403 GLU A C 1
ATOM 3079 O O . GLU A 1 403 ? 6.23 -28.734 2.789 1 97.31 403 GLU A O 1
ATOM 3084 N N . ALA A 1 404 ? 4.773 -30.359 2.385 1 97.5 404 ALA A N 1
ATOM 3085 C CA . ALA A 1 404 ? 5.273 -31.203 3.467 1 97.5 404 ALA A CA 1
ATOM 3086 C C . ALA A 1 404 ? 6.727 -31.594 3.221 1 97.5 404 ALA A C 1
ATOM 3088 O O . ALA A 1 404 ? 7.492 -31.781 4.168 1 97.5 404 ALA A O 1
ATOM 3089 N N . ILE A 1 405 ? 7.109 -31.719 1.988 1 98.31 405 ILE A N 1
ATOM 3090 C CA . ILE A 1 405 ? 8.477 -32.156 1.722 1 98.31 405 ILE A CA 1
ATOM 3091 C C . ILE A 1 405 ? 9.367 -30.938 1.5 1 98.31 405 ILE A C 1
ATOM 3093 O O . ILE A 1 405 ? 10.547 -31.078 1.16 1 98.31 405 ILE A O 1
ATOM 3097 N N . GLY A 1 406 ? 8.789 -29.672 1.582 1 98.25 406 GLY A N 1
ATOM 3098 C CA . GLY A 1 406 ? 9.594 -28.469 1.557 1 98.25 406 GLY A CA 1
ATOM 3099 C C . GLY A 1 406 ? 9.586 -27.766 0.21 1 98.25 406 GLY A C 1
ATOM 3100 O O . GLY A 1 406 ? 10.484 -26.984 -0.096 1 98.25 406 GLY A O 1
ATOM 3101 N N . ILE A 1 407 ? 8.633 -28.078 -0.63 1 98.62 407 ILE A N 1
ATOM 3102 C CA . ILE A 1 407 ? 8.469 -27.406 -1.919 1 98.62 407 ILE A CA 1
ATOM 3103 C C . ILE A 1 407 ? 7.16 -26.609 -1.928 1 98.62 407 ILE A C 1
ATOM 3105 O O . ILE A 1 407 ? 6.09 -27.172 -1.687 1 98.62 407 ILE A O 1
ATOM 3109 N N . THR A 1 408 ? 7.316 -25.328 -2.215 1 97.75 408 THR A N 1
ATOM 3110 C CA . THR A 1 408 ? 6.117 -24.5 -2.219 1 97.75 408 THR A CA 1
ATOM 3111 C C . THR A 1 408 ? 5.699 -24.156 -3.646 1 97.75 408 THR A C 1
ATOM 3113 O O . THR A 1 408 ? 6.504 -23.656 -4.43 1 97.75 408 THR A O 1
ATOM 3116 N N . VAL A 1 409 ? 4.434 -24.469 -3.977 1 97.62 409 VAL A N 1
ATOM 3117 C CA . VAL A 1 409 ? 3.814 -24.141 -5.258 1 97.62 409 VAL A CA 1
ATOM 3118 C C . VAL A 1 409 ? 2.428 -23.547 -5.031 1 97.62 409 VAL A C 1
ATOM 3120 O O . VAL A 1 409 ? 1.944 -23.5 -3.896 1 97.62 409 VAL A O 1
ATOM 3123 N N . ASN A 1 410 ? 1.851 -23.094 -6.094 1 95 410 ASN A N 1
ATOM 3124 C CA . ASN A 1 410 ? 0.464 -22.641 -6.031 1 95 410 ASN A CA 1
ATOM 3125 C C . ASN A 1 410 ? -0.497 -23.719 -6.539 1 95 410 ASN A C 1
ATOM 3127 O O . ASN A 1 410 ? -0.345 -24.219 -7.652 1 95 410 ASN A O 1
ATOM 3131 N N . LYS A 1 411 ? -1.496 -24.062 -5.664 1 95 411 LYS A N 1
ATOM 3132 C CA . LYS A 1 411 ? -2.637 -24.703 -6.301 1 95 411 LYS A CA 1
ATOM 3133 C C . LYS A 1 411 ? -3.32 -23.766 -7.293 1 95 411 LYS A C 1
ATOM 3135 O O . LYS A 1 411 ? -3.447 -22.578 -7.039 1 95 411 LYS A O 1
ATOM 3140 N N . ASN A 1 412 ? -3.633 -24.281 -8.438 1 95.81 412 ASN A N 1
ATOM 3141 C CA . ASN A 1 412 ? -4.074 -23.391 -9.508 1 95.81 412 ASN A CA 1
ATOM 3142 C C . ASN A 1 412 ? -5.07 -24.078 -10.43 1 95.81 412 ASN A C 1
ATOM 3144 O O . ASN A 1 412 ? -4.93 -25.266 -10.727 1 95.81 412 ASN A O 1
ATOM 3148 N N . THR A 1 413 ? -5.996 -23.312 -10.859 1 94.94 413 THR A N 1
ATOM 3149 C CA . THR A 1 413 ? -6.914 -23.797 -11.883 1 94.94 413 THR A CA 1
ATOM 3150 C C . THR A 1 413 ? -6.184 -24.016 -13.203 1 94.94 413 THR A C 1
ATOM 3152 O O . THR A 1 413 ? -5.172 -23.375 -13.477 1 94.94 413 THR A O 1
ATOM 3155 N N . VAL A 1 414 ? -6.68 -24.969 -13.922 1 95.62 414 VAL A N 1
ATOM 3156 C CA . VAL A 1 414 ? -6.273 -25.188 -15.305 1 95.62 414 VAL A CA 1
ATOM 3157 C C . VAL A 1 414 ? -7.477 -25.047 -16.234 1 95.62 414 VAL A C 1
ATOM 3159 O O . VAL A 1 414 ? -8.625 -25.062 -15.773 1 95.62 414 VAL A O 1
ATOM 3162 N N . PRO A 1 415 ? -7.195 -24.766 -17.5 1 92.5 415 PRO A N 1
ATOM 3163 C CA . PRO A 1 415 ? -8.328 -24.578 -18.406 1 92.5 415 PRO A CA 1
ATOM 3164 C C . PRO A 1 415 ? -9.383 -25.688 -18.266 1 92.5 415 PRO A C 1
ATOM 3166 O O . PRO A 1 415 ? -9.047 -26.875 -18.328 1 92.5 415 PRO A O 1
ATOM 3169 N N . GLY A 1 416 ? -10.648 -25.234 -18.031 1 89.94 416 GLY A N 1
ATOM 3170 C CA . GLY A 1 416 ? -11.734 -26.188 -17.875 1 89.94 416 GLY A CA 1
ATOM 3171 C C . GLY A 1 416 ? -12.211 -26.297 -16.438 1 89.94 416 GLY A C 1
ATOM 3172 O O . GLY A 1 416 ? -13.305 -26.797 -16.172 1 89.94 416 GLY A O 1
ATOM 3173 N N . ASP A 1 417 ? -11.414 -25.828 -15.531 1 90.94 417 ASP A N 1
ATOM 3174 C CA . ASP A 1 417 ? -11.828 -25.812 -14.133 1 90.94 417 ASP A CA 1
ATOM 3175 C C . ASP A 1 417 ? -12.945 -24.797 -13.898 1 90.94 417 ASP A C 1
ATOM 3177 O O . ASP A 1 417 ? -12.977 -23.75 -14.539 1 90.94 417 ASP A O 1
ATOM 3181 N N . VAL A 1 418 ? -13.797 -25.156 -12.961 1 77.31 418 VAL A N 1
ATOM 3182 C CA . VAL A 1 418 ? -14.891 -24.25 -12.648 1 77.31 418 VAL A CA 1
ATOM 3183 C C . VAL A 1 418 ? -14.641 -23.578 -11.305 1 77.31 418 VAL A C 1
ATOM 3185 O O . VAL A 1 418 ? -15.023 -22.422 -11.094 1 77.31 418 VAL A O 1
ATOM 3188 N N . SER A 1 419 ? -14.023 -24.328 -10.438 1 75.12 419 SER A N 1
ATOM 3189 C CA . SER A 1 419 ? -13.867 -23.797 -9.086 1 75.12 419 SER A CA 1
ATOM 3190 C C . SER A 1 419 ? -12.398 -23.531 -8.766 1 75.12 419 SER A C 1
ATOM 3192 O O . SER A 1 419 ? -11.547 -24.375 -9.031 1 75.12 419 SER A O 1
ATOM 3194 N N . ALA A 1 420 ? -12.156 -22.344 -8.094 1 76.25 420 ALA A N 1
ATOM 3195 C CA . ALA A 1 420 ? -10.805 -21.984 -7.656 1 76.25 420 ALA A CA 1
ATOM 3196 C C . ALA A 1 420 ? -10.484 -22.625 -6.309 1 76.25 420 ALA A C 1
ATOM 3198 O O . ALA A 1 420 ? -9.32 -22.703 -5.914 1 76.25 420 ALA A O 1
ATOM 3199 N N . PHE A 1 421 ? -11.398 -23.203 -5.637 1 77.94 421 PHE A N 1
ATOM 3200 C CA . PHE A 1 421 ? -11.195 -23.781 -4.309 1 77.94 421 PHE A CA 1
ATOM 3201 C C . PHE A 1 421 ? -10.609 -25.172 -4.402 1 77.94 421 PHE A C 1
ATOM 3203 O O . PHE A 1 421 ? -9.828 -25.594 -3.543 1 77.94 421 PHE A O 1
ATOM 3210 N N . ARG A 1 422 ? -10.984 -25.891 -5.418 1 85.94 422 ARG A N 1
ATOM 3211 C CA . ARG A 1 422 ? -10.414 -27.219 -5.668 1 85.94 422 ARG A CA 1
ATOM 3212 C C . ARG A 1 422 ? -9.922 -27.344 -7.105 1 85.94 422 ARG A C 1
ATOM 3214 O O . ARG A 1 422 ? -10.461 -28.125 -7.883 1 85.94 422 ARG A O 1
ATOM 3221 N N . PRO A 1 423 ? -8.836 -26.672 -7.273 1 94.06 423 PRO A N 1
ATOM 3222 C CA . PRO A 1 423 ? -8.328 -26.672 -8.648 1 94.06 423 PRO A CA 1
ATOM 3223 C C . PRO A 1 423 ? -7.656 -27.984 -9.039 1 94.06 423 PRO A C 1
ATOM 3225 O O . PRO A 1 423 ? -7.148 -28.703 -8.172 1 94.06 423 PRO A O 1
ATOM 3228 N N . SER A 1 424 ? -7.59 -28.234 -10.289 1 95.75 424 SER A N 1
ATOM 3229 C CA . SER A 1 424 ? -7.121 -29.5 -10.82 1 95.75 424 SER A CA 1
ATOM 3230 C C . SER A 1 424 ? -5.609 -29.5 -11.023 1 95.75 424 SER A C 1
ATOM 3232 O O . SER A 1 424 ? -5.02 -30.516 -11.398 1 95.75 424 SER A O 1
ATOM 3234 N N . GLY A 1 425 ? -5.035 -28.375 -10.742 1 97.38 425 GLY A N 1
ATOM 3235 C CA . GLY A 1 425 ? -3.617 -28.328 -11.062 1 97.38 425 GLY A CA 1
ATOM 3236 C C . GLY A 1 425 ? -2.814 -27.469 -10.109 1 97.38 425 GLY A C 1
ATOM 3237 O O . GLY A 1 425 ? -3.289 -27.125 -9.023 1 97.38 425 GLY A O 1
ATOM 3238 N N . ILE A 1 426 ? -1.491 -27.312 -10.492 1 98.06 426 ILE A N 1
ATOM 3239 C CA . ILE A 1 426 ? -0.6 -26.406 -9.781 1 98.06 426 ILE A CA 1
ATOM 3240 C C . ILE A 1 426 ? 0.108 -25.484 -10.789 1 98.06 426 ILE A C 1
ATOM 3242 O O . ILE A 1 426 ? 0.203 -25.828 -11.969 1 98.06 426 ILE A O 1
ATOM 3246 N N . ARG A 1 427 ? 0.456 -24.312 -10.352 1 98.31 427 ARG A N 1
ATOM 3247 C CA . ARG A 1 427 ? 1.294 -23.375 -11.086 1 98.31 427 ARG A CA 1
ATOM 3248 C C . ARG A 1 427 ? 2.717 -23.359 -10.539 1 98.31 427 ARG A C 1
ATOM 3250 O O . ARG A 1 427 ? 2.922 -23.234 -9.328 1 98.31 427 ARG A O 1
ATOM 3257 N N . VAL A 1 428 ? 3.674 -23.562 -11.422 1 98.75 428 VAL A N 1
ATOM 3258 C CA . VAL A 1 428 ? 5.082 -23.641 -11.055 1 98.75 428 VAL A CA 1
ATOM 3259 C C . VAL A 1 428 ? 5.855 -22.5 -11.719 1 98.75 428 VAL A C 1
ATOM 3261 O O . VAL A 1 428 ? 5.738 -22.297 -12.93 1 98.75 428 VAL A O 1
ATOM 3264 N N . GLY A 1 429 ? 6.617 -21.75 -10.93 1 98.62 429 GLY A N 1
ATOM 3265 C CA . GLY A 1 429 ? 7.453 -20.688 -11.438 1 98.62 429 GLY A CA 1
ATOM 3266 C C . GLY A 1 429 ? 8.914 -20.828 -11.055 1 98.62 429 GLY A C 1
ATOM 3267 O O . GLY A 1 429 ? 9.227 -21.375 -9.992 1 98.62 429 GLY A O 1
ATOM 3268 N N . THR A 1 430 ? 9.836 -20.25 -11.852 1 98.81 430 THR A N 1
ATOM 3269 C CA . THR A 1 430 ? 11.25 -20.578 -11.656 1 98.81 430 THR A CA 1
ATOM 3270 C C . THR A 1 430 ? 12.055 -19.344 -11.289 1 98.81 430 THR A C 1
ATOM 3272 O O . THR A 1 430 ? 13.281 -19.406 -11.18 1 98.81 430 THR A O 1
ATOM 3275 N N . PRO A 1 431 ? 11.398 -18.156 -11.109 1 98.62 431 PRO A N 1
ATOM 3276 C CA . PRO A 1 431 ? 12.211 -16.969 -10.82 1 98.62 431 PRO A CA 1
ATOM 3277 C C . PRO A 1 431 ? 12.984 -17.094 -9.516 1 98.62 431 PRO A C 1
ATOM 3279 O O . PRO A 1 431 ? 14.188 -16.797 -9.477 1 98.62 431 PRO A O 1
ATOM 3282 N N . ALA A 1 432 ? 12.414 -17.516 -8.477 1 98.31 432 ALA A N 1
ATOM 3283 C CA . ALA A 1 432 ? 13.023 -17.547 -7.152 1 98.31 432 ALA A CA 1
ATOM 3284 C C . ALA A 1 432 ? 14.203 -18.516 -7.113 1 98.31 432 ALA A C 1
ATOM 3286 O O . ALA A 1 432 ? 15.281 -18.172 -6.621 1 98.31 432 ALA A O 1
ATOM 3287 N N . VAL A 1 433 ? 14.023 -19.719 -7.637 1 98.56 433 VAL A N 1
ATOM 3288 C CA . VAL A 1 433 ? 15.086 -20.719 -7.578 1 98.56 433 VAL A CA 1
ATOM 3289 C C . VAL A 1 433 ? 16.234 -20.297 -8.484 1 98.56 433 VAL A C 1
ATOM 3291 O O . VAL A 1 433 ? 17.406 -20.609 -8.203 1 98.56 433 VAL A O 1
ATOM 3294 N N . THR A 1 434 ? 15.914 -19.641 -9.609 1 98.56 434 THR A N 1
ATOM 3295 C CA . THR A 1 434 ? 16.969 -19.141 -10.484 1 98.56 434 THR A CA 1
ATOM 3296 C C . THR A 1 434 ? 17.781 -18.062 -9.781 1 98.56 434 THR A C 1
ATOM 3298 O O . THR A 1 434 ? 19 -18 -9.93 1 98.56 434 THR A O 1
ATOM 3301 N N . SER A 1 435 ? 17.125 -17.219 -8.992 1 97.62 435 SER A N 1
ATOM 3302 C CA . SER A 1 435 ? 17.812 -16.188 -8.211 1 97.62 435 SER A CA 1
ATOM 3303 C C . SER A 1 435 ? 18.797 -16.797 -7.227 1 97.62 435 SER A C 1
ATOM 3305 O O . SER A 1 435 ? 19.812 -16.188 -6.895 1 97.62 435 SER A O 1
ATOM 3307 N N . ARG A 1 436 ? 18.516 -18.062 -6.809 1 97.25 436 ARG A N 1
ATOM 3308 C CA . ARG A 1 436 ? 19.375 -18.75 -5.852 1 97.25 436 ARG A CA 1
ATOM 3309 C C . ARG A 1 436 ? 20.547 -19.422 -6.555 1 97.25 436 ARG A C 1
ATOM 3311 O O . ARG A 1 436 ? 21.484 -19.906 -5.902 1 97.25 436 ARG A O 1
ATOM 3318 N N . GLY A 1 437 ? 20.422 -19.594 -7.875 1 97.12 437 GLY A N 1
ATOM 3319 C CA . GLY A 1 437 ? 21.531 -20.156 -8.625 1 97.12 437 GLY A CA 1
ATOM 3320 C C . GLY A 1 437 ? 21.219 -21.5 -9.227 1 97.12 437 GLY A C 1
ATOM 3321 O O . GLY A 1 437 ? 22.109 -22.156 -9.789 1 97.12 437 GLY A O 1
ATOM 3322 N N . PHE A 1 438 ? 19.953 -21.938 -9.164 1 98.31 438 PHE A N 1
ATOM 3323 C CA . PHE A 1 438 ? 19.578 -23.219 -9.758 1 98.31 438 PHE A CA 1
ATOM 3324 C C . PHE A 1 438 ? 19.75 -23.172 -11.273 1 98.31 438 PHE A C 1
ATOM 3326 O O . PHE A 1 438 ? 19.344 -22.203 -11.922 1 98.31 438 PHE A O 1
ATOM 3333 N N . GLY A 1 439 ? 20.359 -24.188 -11.844 1 98.12 439 GLY A N 1
ATOM 3334 C CA . GLY A 1 439 ? 20.453 -24.391 -13.281 1 98.12 439 GLY A CA 1
ATOM 3335 C C . GLY A 1 439 ? 19.734 -25.641 -13.75 1 98.12 439 GLY A C 1
ATOM 3336 O O . GLY A 1 439 ? 18.844 -26.156 -13.062 1 98.12 439 GLY A O 1
ATOM 3337 N N . LEU A 1 440 ? 20.047 -26.109 -14.898 1 98.5 440 LEU A N 1
ATOM 3338 C CA . LEU A 1 440 ? 19.344 -27.234 -15.523 1 98.5 440 LEU A CA 1
ATOM 3339 C C . LEU A 1 440 ? 19.531 -28.516 -14.719 1 98.5 440 LEU A C 1
ATOM 3341 O O . LEU A 1 440 ? 18.609 -29.312 -14.586 1 98.5 440 LEU A O 1
ATOM 3345 N N . ALA A 1 441 ? 20.719 -28.703 -14.18 1 98.44 441 ALA A N 1
ATOM 3346 C CA . ALA A 1 441 ? 20.953 -29.875 -13.352 1 98.44 441 ALA A CA 1
ATOM 3347 C C . ALA A 1 441 ? 20.078 -29.859 -12.102 1 98.44 441 ALA A C 1
ATOM 3349 O O . ALA A 1 441 ? 19.562 -30.906 -11.688 1 98.44 441 ALA A O 1
ATOM 3350 N N . GLU A 1 442 ? 20.047 -28.688 -11.539 1 98.62 442 GLU A N 1
ATOM 3351 C CA . GLU A 1 442 ? 19.203 -28.516 -10.367 1 98.62 442 GLU A CA 1
ATOM 3352 C C . GLU A 1 442 ? 17.719 -28.703 -10.711 1 98.62 442 GLU A C 1
ATOM 3354 O O . GLU A 1 442 ? 16.953 -29.25 -9.914 1 98.62 442 GLU A O 1
ATOM 3359 N N . MET A 1 443 ? 17.281 -28.281 -11.906 1 98.75 443 MET A N 1
ATOM 3360 C CA . MET A 1 443 ? 15.906 -28.484 -12.344 1 98.75 443 MET A CA 1
ATOM 3361 C C . MET A 1 443 ? 15.578 -29.969 -12.477 1 98.75 443 MET A C 1
ATOM 3363 O O . MET A 1 443 ? 14.445 -30.375 -12.234 1 98.75 443 MET A O 1
ATOM 3367 N N . ASP A 1 444 ? 16.562 -30.719 -12.883 1 98.56 444 ASP A N 1
ATOM 3368 C CA . ASP A 1 444 ? 16.359 -32.156 -12.945 1 98.56 444 ASP A CA 1
ATOM 3369 C C . ASP A 1 444 ? 16.047 -32.719 -11.562 1 98.56 444 ASP A C 1
ATOM 3371 O O . ASP A 1 444 ? 15.148 -33.562 -11.43 1 98.56 444 ASP A O 1
ATOM 3375 N N . ARG A 1 445 ? 16.797 -32.281 -10.586 1 98.56 445 ARG A N 1
ATOM 3376 C CA . ARG A 1 445 ? 16.547 -32.719 -9.211 1 98.56 445 ARG A CA 1
ATOM 3377 C C . ARG A 1 445 ? 15.172 -32.281 -8.734 1 98.56 445 ARG A C 1
ATOM 3379 O O . ARG A 1 445 ? 14.453 -33.031 -8.094 1 98.56 445 ARG A O 1
ATOM 3386 N N . VAL A 1 446 ? 14.836 -31.062 -9.07 1 98.88 446 VAL A N 1
ATOM 3387 C CA . VAL A 1 446 ? 13.539 -30.516 -8.688 1 98.88 446 VAL A CA 1
ATOM 3388 C C . VAL A 1 446 ? 12.422 -31.344 -9.312 1 98.88 446 VAL A C 1
ATOM 3390 O O . VAL A 1 446 ? 11.422 -31.656 -8.656 1 98.88 446 VAL A O 1
ATOM 3393 N N . ALA A 1 447 ? 12.562 -31.719 -10.578 1 98.88 447 ALA A N 1
ATOM 3394 C CA . ALA A 1 447 ? 11.586 -32.562 -11.25 1 98.88 447 ALA A CA 1
ATOM 3395 C C . ALA A 1 447 ? 11.414 -33.906 -10.516 1 98.88 447 ALA A C 1
ATOM 3397 O O . ALA A 1 447 ? 10.289 -34.375 -10.375 1 98.88 447 ALA A O 1
ATOM 3398 N N . GLY A 1 448 ? 12.508 -34.406 -10.102 1 98.75 448 GLY A N 1
ATOM 3399 C CA . GLY A 1 448 ? 12.469 -35.656 -9.336 1 98.75 448 GLY A CA 1
ATOM 3400 C C . GLY A 1 448 ? 11.711 -35.5 -8.031 1 98.75 448 GLY A C 1
ATOM 3401 O O . GLY A 1 448 ? 10.93 -36.406 -7.66 1 98.75 448 GLY A O 1
ATOM 3402 N N . PHE A 1 449 ? 11.984 -34.406 -7.312 1 98.81 449 PHE A N 1
ATOM 3403 C CA . PHE A 1 449 ? 11.281 -34.156 -6.059 1 98.81 449 PHE A CA 1
ATOM 3404 C C . PHE A 1 449 ? 9.789 -34 -6.293 1 98.81 449 PHE A C 1
ATOM 3406 O O . PHE A 1 449 ? 8.977 -34.531 -5.539 1 98.81 449 PHE A O 1
ATOM 3413 N N . ILE A 1 450 ? 9.406 -33.25 -7.328 1 98.88 450 ILE A N 1
ATOM 3414 C CA . ILE A 1 450 ? 8 -33.031 -7.645 1 98.88 450 ILE A CA 1
ATOM 3415 C C . ILE A 1 450 ? 7.348 -34.375 -7.977 1 98.88 450 ILE A C 1
ATOM 3417 O O . ILE A 1 450 ? 6.262 -34.688 -7.484 1 98.88 450 ILE A O 1
ATOM 3421 N N . HIS A 1 451 ? 8.016 -35.188 -8.789 1 98.81 451 HIS A N 1
ATOM 3422 C CA . HIS A 1 451 ? 7.516 -36.5 -9.164 1 98.81 451 HIS A CA 1
ATOM 3423 C C . HIS A 1 451 ? 7.262 -37.375 -7.93 1 98.81 451 HIS A C 1
ATOM 3425 O O . HIS A 1 451 ? 6.195 -37.969 -7.801 1 98.81 451 HIS A O 1
ATOM 3431 N N . ALA A 1 452 ? 8.25 -37.406 -7.043 1 98.69 452 ALA A N 1
ATOM 3432 C CA . ALA A 1 452 ? 8.109 -38.219 -5.82 1 98.69 452 ALA A CA 1
ATOM 3433 C C . ALA A 1 452 ? 6.918 -37.719 -4.992 1 98.69 452 ALA A C 1
ATOM 3435 O O . ALA A 1 452 ? 6.156 -38.531 -4.461 1 98.69 452 ALA A O 1
ATOM 3436 N N . GLY A 1 453 ? 6.805 -36.406 -4.867 1 98.62 453 GLY A N 1
ATOM 3437 C CA . GLY A 1 453 ? 5.68 -35.844 -4.133 1 98.62 453 GLY A CA 1
ATOM 3438 C C . GLY A 1 453 ? 4.336 -36.219 -4.742 1 98.62 453 GLY A C 1
ATOM 3439 O O . GLY A 1 453 ? 3.398 -36.562 -4.023 1 98.62 453 GLY A O 1
ATOM 3440 N N . VAL A 1 454 ? 4.215 -36.125 -6.051 1 98.62 454 VAL A N 1
ATOM 3441 C CA . VAL A 1 454 ? 2.975 -36.438 -6.746 1 98.62 454 VAL A CA 1
ATOM 3442 C C . VAL A 1 454 ? 2.633 -37.906 -6.543 1 98.62 454 VAL A C 1
ATOM 3444 O O . VAL A 1 454 ? 1.471 -38.281 -6.316 1 98.62 454 VAL A O 1
ATOM 3447 N N . GLN A 1 455 ? 3.604 -38.75 -6.578 1 98.12 455 GLN A N 1
ATOM 3448 C CA . GLN A 1 455 ? 3.375 -40.188 -6.406 1 98.12 455 GLN A CA 1
ATOM 3449 C C . GLN A 1 455 ? 2.842 -40.5 -5.008 1 98.12 455 GLN A C 1
ATOM 3451 O O . GLN A 1 455 ? 1.963 -41.344 -4.848 1 98.12 455 GLN A O 1
ATOM 3456 N N . ILE A 1 456 ? 3.404 -39.812 -4.035 1 98.25 456 ILE A N 1
ATOM 3457 C CA . ILE A 1 456 ? 2.914 -40 -2.672 1 98.25 456 ILE A CA 1
ATOM 3458 C C . ILE A 1 456 ? 1.452 -39.562 -2.59 1 98.25 456 ILE A C 1
ATOM 3460 O O . ILE A 1 456 ? 0.624 -40.281 -2.004 1 98.25 456 ILE A O 1
ATOM 3464 N N . ALA A 1 457 ? 1.14 -38.438 -3.176 1 97.94 457 ALA A N 1
ATOM 3465 C CA . ALA A 1 457 ? -0.225 -37.906 -3.156 1 97.94 457 ALA A CA 1
ATOM 3466 C C . ALA A 1 457 ? -1.192 -38.875 -3.82 1 97.94 457 ALA A C 1
ATOM 3468 O O . ALA A 1 457 ? -2.273 -39.156 -3.293 1 97.94 457 ALA A O 1
ATOM 3469 N N . VAL A 1 458 ? -0.795 -39.438 -4.941 1 97.12 458 VAL A N 1
ATOM 3470 C CA . VAL A 1 458 ? -1.63 -40.375 -5.703 1 97.12 458 VAL A CA 1
ATOM 3471 C C . VAL A 1 458 ? -1.873 -41.625 -4.887 1 97.12 458 VAL A C 1
ATOM 3473 O O . VAL A 1 458 ? -3.002 -42.125 -4.805 1 97.12 458 VAL A O 1
ATOM 3476 N N . LYS A 1 459 ? -0.869 -42.094 -4.297 1 96.5 459 LYS A N 1
ATOM 3477 C CA . LYS A 1 459 ? -0.962 -43.344 -3.523 1 96.5 459 LYS A CA 1
ATOM 3478 C C . LYS A 1 459 ? -1.896 -43.156 -2.328 1 96.5 459 LYS A C 1
ATOM 3480 O O . LYS A 1 459 ? -2.744 -44.031 -2.07 1 96.5 459 LYS A O 1
ATOM 3485 N N . VAL A 1 460 ? -1.705 -42.094 -1.601 1 96.38 460 VAL A N 1
ATOM 3486 C CA . VAL A 1 460 ? -2.521 -41.844 -0.417 1 96.38 460 VAL A CA 1
ATOM 3487 C C . VAL A 1 460 ? -3.973 -41.625 -0.829 1 96.38 460 VAL A C 1
ATOM 3489 O O . VAL A 1 460 ? -4.898 -42.094 -0.175 1 96.38 460 VAL A O 1
ATOM 3492 N N . ALA A 1 461 ? -4.176 -40.875 -1.877 1 95.12 461 ALA A N 1
ATOM 3493 C CA . ALA A 1 461 ? -5.52 -40.562 -2.357 1 95.12 461 ALA A CA 1
ATOM 3494 C C . ALA A 1 461 ? -6.242 -41.844 -2.832 1 95.12 461 ALA A C 1
ATOM 3496 O O . ALA A 1 461 ? -7.461 -41.938 -2.68 1 95.12 461 ALA A O 1
ATOM 3497 N N . ALA A 1 462 ? -5.551 -42.719 -3.412 1 92 462 ALA A N 1
ATOM 3498 C CA . ALA A 1 462 ? -6.125 -43.938 -3.959 1 92 462 ALA A CA 1
ATOM 3499 C C . ALA A 1 462 ? -6.738 -44.812 -2.857 1 92 462 ALA A C 1
ATOM 3501 O O . ALA A 1 462 ? -7.684 -45.562 -3.102 1 92 462 ALA A O 1
ATOM 3502 N N . GLY A 1 463 ? -6.301 -44.594 -1.693 1 88.12 463 GLY A N 1
ATOM 3503 C CA . GLY A 1 463 ? -6.785 -45.375 -0.58 1 88.12 463 GLY A CA 1
ATOM 3504 C C . GLY A 1 463 ? -8.016 -44.812 0.083 1 88.12 463 GLY A C 1
ATOM 3505 O O . GLY A 1 463 ? -8.594 -45.406 0.982 1 88.12 463 GLY A O 1
ATOM 3506 N N . LEU A 1 464 ? -8.398 -43.688 -0.425 1 89.62 464 LEU A N 1
ATOM 3507 C CA . LEU A 1 464 ? -9.5 -43 0.238 1 89.62 464 LEU A CA 1
ATOM 3508 C C . LEU A 1 464 ? -10.805 -43.188 -0.532 1 89.62 464 LEU A C 1
ATOM 3510 O O . LEU A 1 464 ? -10.805 -43.219 -1.764 1 89.62 464 LEU A O 1
ATOM 3514 N N . LYS A 1 465 ? -11.914 -43.281 0.208 1 84.19 465 LYS A N 1
ATOM 3515 C CA . LYS A 1 465 ? -13.242 -43.406 -0.388 1 84.19 465 LYS A CA 1
ATOM 3516 C C . LYS A 1 465 ? -13.891 -42.031 -0.552 1 84.19 465 LYS A C 1
ATOM 3518 O O . LYS A 1 465 ? -14.797 -41.844 -1.378 1 84.19 465 LYS A O 1
ATOM 3523 N N . SER A 1 466 ? -13.391 -41.094 0.241 1 82.12 466 SER A N 1
ATOM 3524 C CA . SER A 1 466 ? -13.992 -39.781 0.249 1 82.12 466 SER A CA 1
ATOM 3525 C C . SER A 1 466 ? -13.125 -38.781 -0.497 1 82.12 466 SER A C 1
ATOM 3527 O O . SER A 1 466 ? -11.891 -38.812 -0.41 1 82.12 466 SER A O 1
ATOM 3529 N N . PRO A 1 467 ? -13.82 -37.938 -1.18 1 82.56 467 PRO A N 1
ATOM 3530 C CA . PRO A 1 467 ? -13.055 -36.906 -1.866 1 82.56 467 PRO A CA 1
ATOM 3531 C C . PRO A 1 467 ? -12.727 -35.719 -0.958 1 82.56 467 PRO A C 1
ATOM 3533 O O . PRO A 1 467 ? -12.102 -34.75 -1.4 1 82.56 467 PRO A O 1
ATOM 3536 N N . ALA A 1 468 ? -13.047 -35.812 0.221 1 88.88 468 ALA A N 1
ATOM 3537 C CA . ALA A 1 468 ? -12.859 -34.688 1.139 1 88.88 468 ALA A CA 1
ATOM 3538 C C . ALA A 1 468 ? -11.375 -34.438 1.414 1 88.88 468 ALA A C 1
ATOM 3540 O O . ALA A 1 468 ? -10.633 -35.375 1.725 1 88.88 468 ALA A O 1
ATOM 3541 N N . ILE A 1 469 ? -10.969 -33.188 1.311 1 90.44 469 ILE A N 1
ATOM 3542 C CA . ILE A 1 469 ? -9.578 -32.781 1.501 1 90.44 469 ILE A CA 1
ATOM 3543 C C . ILE A 1 469 ? -9.141 -33.125 2.932 1 90.44 469 ILE A C 1
ATOM 3545 O O . ILE A 1 469 ? -8.008 -33.531 3.164 1 90.44 469 ILE A O 1
ATOM 3549 N N . LYS A 1 470 ? -10.047 -32.938 3.887 1 91.19 470 LYS A N 1
ATOM 3550 C CA . LYS A 1 470 ? -9.742 -33.188 5.293 1 91.19 470 LYS A CA 1
ATOM 3551 C C . LYS A 1 470 ? -9.391 -34.656 5.523 1 91.19 470 LYS A C 1
ATOM 3553 O O . LYS A 1 470 ? -8.531 -34.969 6.348 1 91.19 470 LYS A O 1
ATOM 3558 N N . GLU A 1 471 ? -10.094 -35.469 4.828 1 93.19 471 GLU A N 1
ATOM 3559 C CA . GLU A 1 471 ? -9.82 -36.906 4.953 1 93.19 471 GLU A CA 1
ATOM 3560 C C . GLU A 1 471 ? -8.461 -37.25 4.355 1 93.19 471 GLU A C 1
ATOM 3562 O O . GLU A 1 471 ? -7.766 -38.125 4.871 1 93.19 471 GLU A O 1
ATOM 3567 N N . PHE A 1 472 ? -8.195 -36.656 3.305 1 95.12 472 PHE A N 1
ATOM 3568 C CA . PHE A 1 472 ? -6.879 -36.875 2.703 1 95.12 472 PHE A CA 1
ATOM 3569 C C . PHE A 1 472 ? -5.773 -36.438 3.664 1 95.12 472 PHE A C 1
ATOM 3571 O O . PHE A 1 472 ? -4.789 -37.156 3.838 1 95.12 472 PHE A O 1
ATOM 3578 N N . GLU A 1 473 ? -5.871 -35.25 4.266 1 94.19 473 GLU A N 1
ATOM 3579 C CA . GLU A 1 473 ? -4.879 -34.75 5.207 1 94.19 473 GLU A CA 1
ATOM 3580 C C . GLU A 1 473 ? -4.715 -35.688 6.398 1 94.19 473 GLU A C 1
ATOM 3582 O O . GLU A 1 473 ? -3.594 -35.938 6.855 1 94.19 473 GLU A O 1
ATOM 3587 N N . ALA A 1 474 ? -5.828 -36.219 6.848 1 94.5 474 ALA A N 1
ATOM 3588 C CA . ALA A 1 474 ? -5.793 -37.156 7.945 1 94.5 474 ALA A CA 1
ATOM 3589 C C . ALA A 1 474 ? -5.09 -38.469 7.523 1 94.5 474 ALA A C 1
ATOM 3591 O O . ALA A 1 474 ? -4.273 -39 8.273 1 94.5 474 ALA A O 1
ATOM 3592 N N . ALA A 1 475 ? -5.434 -38.906 6.375 1 94.88 475 ALA A N 1
ATOM 3593 C CA . ALA A 1 475 ? -4.824 -40.125 5.859 1 94.88 475 ALA A CA 1
ATOM 3594 C C . ALA A 1 475 ? -3.32 -39.938 5.664 1 94.88 475 ALA A C 1
ATOM 3596 O O . ALA A 1 475 ? -2.541 -40.875 5.926 1 94.88 475 ALA A O 1
ATOM 3597 N N . LEU A 1 476 ? -2.979 -38.844 5.18 1 95.69 476 LEU A N 1
ATOM 3598 C CA . LEU A 1 476 ? -1.566 -38.531 4.977 1 95.69 476 LEU A CA 1
ATOM 3599 C C . LEU A 1 476 ? -0.805 -38.562 6.297 1 95.69 476 LEU A C 1
ATOM 3601 O O . LEU A 1 476 ? 0.304 -39.094 6.363 1 95.69 476 LEU A O 1
ATOM 3605 N N . SER A 1 477 ? -1.393 -38.031 7.293 1 94.94 477 SER A N 1
ATOM 3606 C CA . SER A 1 477 ? -0.75 -37.969 8.602 1 94.94 477 SER A CA 1
ATOM 3607 C C . SER A 1 477 ? -0.684 -39.312 9.266 1 94.94 477 SER A C 1
ATOM 3609 O O . SER A 1 477 ? 0.242 -39.594 10.031 1 94.94 477 SER A O 1
ATOM 3611 N N . LEU A 1 478 ? -1.588 -40.219 8.984 1 94.12 478 LEU A N 1
ATOM 3612 C CA . LEU A 1 478 ? -1.704 -41.5 9.664 1 94.12 478 LEU A CA 1
ATOM 3613 C C . LEU A 1 478 ? -0.979 -42.594 8.898 1 94.12 478 LEU A C 1
ATOM 3615 O O . LEU A 1 478 ? -0.688 -43.656 9.445 1 94.12 478 LEU A O 1
ATOM 3619 N N . ASN A 1 479 ? -0.735 -42.375 7.684 1 95.06 479 ASN A N 1
ATOM 3620 C CA . ASN A 1 479 ? -0.043 -43.344 6.855 1 95.06 479 ASN A CA 1
ATOM 3621 C C . ASN A 1 479 ? 1.453 -43.375 7.16 1 95.06 479 ASN A C 1
ATOM 3623 O O . ASN A 1 479 ? 2.197 -42.5 6.727 1 95.06 479 ASN A O 1
ATOM 3627 N N . ALA A 1 480 ? 1.906 -44.438 7.746 1 95.88 480 ALA A N 1
ATOM 3628 C CA . ALA A 1 480 ? 3.287 -44.531 8.211 1 95.88 480 ALA A CA 1
ATOM 3629 C C . ALA A 1 480 ? 4.262 -44.531 7.043 1 95.88 480 ALA A C 1
ATOM 3631 O O . ALA A 1 480 ? 5.348 -43.969 7.125 1 95.88 480 ALA A O 1
ATOM 3632 N N . GLU A 1 481 ? 3.926 -45.188 6.051 1 96 481 GLU A N 1
ATOM 3633 C CA . GLU A 1 481 ? 4.785 -45.281 4.871 1 96 481 GLU A CA 1
ATOM 3634 C C . GLU A 1 481 ? 4.93 -43.906 4.215 1 96 481 GLU A C 1
ATOM 3636 O O . GLU A 1 481 ? 6.035 -43.5 3.846 1 96 481 GLU A O 1
ATOM 3641 N N . ALA A 1 482 ? 3.805 -43.25 4.074 1 96.81 482 ALA A N 1
ATOM 3642 C CA . ALA A 1 482 ? 3.822 -41.906 3.486 1 96.81 482 ALA A CA 1
ATOM 3643 C C . ALA A 1 482 ? 4.633 -40.938 4.344 1 96.81 482 ALA A C 1
ATOM 3645 O O . ALA A 1 482 ? 5.41 -40.156 3.822 1 96.81 482 ALA A O 1
ATOM 3646 N N . GLN A 1 483 ? 4.484 -41.094 5.598 1 97.69 483 GLN A N 1
ATOM 3647 C CA . GLN A 1 483 ? 5.191 -40.188 6.516 1 97.69 483 GLN A CA 1
ATOM 3648 C C . GLN A 1 483 ? 6.695 -40.438 6.469 1 97.69 483 GLN A C 1
ATOM 3650 O O . GLN A 1 483 ? 7.488 -39.5 6.543 1 97.69 483 GLN A O 1
ATOM 3655 N N . ALA A 1 484 ? 7.055 -41.656 6.363 1 98 484 ALA A N 1
ATOM 3656 C CA . ALA A 1 484 ? 8.477 -42 6.258 1 98 484 ALA A CA 1
ATOM 3657 C C . ALA A 1 484 ? 9.07 -41.438 4.969 1 98 484 ALA A C 1
ATOM 3659 O O . ALA A 1 484 ? 10.188 -40.906 4.973 1 98 484 ALA A O 1
ATOM 3660 N N . ALA A 1 485 ? 8.359 -41.625 3.91 1 98.19 485 ALA A N 1
ATOM 3661 C CA . ALA A 1 485 ? 8.812 -41.125 2.621 1 98.19 485 ALA A CA 1
ATOM 3662 C C . ALA A 1 485 ? 8.922 -39.594 2.643 1 98.19 485 ALA A C 1
ATOM 3664 O O . ALA A 1 485 ? 9.883 -39.031 2.129 1 98.19 485 ALA A O 1
ATOM 3665 N N . ILE A 1 486 ? 7.934 -38.938 3.234 1 98.44 486 ILE A N 1
ATOM 3666 C CA . ILE A 1 486 ? 7.895 -37.469 3.32 1 98.44 486 ILE A CA 1
ATOM 3667 C C . ILE A 1 486 ? 9.07 -36.969 4.148 1 98.44 486 ILE A C 1
ATOM 3669 O O . ILE A 1 486 ? 9.75 -36.031 3.758 1 98.44 486 ILE A O 1
ATOM 3673 N N . SER A 1 487 ? 9.328 -37.594 5.25 1 98.31 487 SER A N 1
ATOM 3674 C CA . SER A 1 487 ? 10.438 -37.188 6.117 1 98.31 487 SER A CA 1
ATOM 3675 C C . SER A 1 487 ? 11.773 -37.312 5.398 1 98.31 487 SER A C 1
ATOM 3677 O O . SER A 1 487 ? 12.648 -36.469 5.547 1 98.31 487 SER A O 1
ATOM 3679 N N . SER A 1 488 ? 11.914 -38.375 4.699 1 98.5 488 SER A N 1
ATOM 3680 C CA . SER A 1 488 ? 13.148 -38.594 3.953 1 98.5 488 SER A CA 1
ATOM 3681 C C . SER A 1 488 ? 13.328 -37.562 2.852 1 98.5 488 SER A C 1
ATOM 3683 O O . SER A 1 488 ? 14.406 -36.969 2.703 1 98.5 488 SER A O 1
ATOM 3685 N N . LEU A 1 489 ? 12.297 -37.312 2.121 1 98.69 489 LEU A N 1
ATOM 3686 C CA . LEU A 1 489 ? 12.344 -36.344 1.035 1 98.69 489 LEU A CA 1
ATOM 3687 C C . LEU A 1 489 ? 12.562 -34.938 1.574 1 98.69 489 LEU A C 1
ATOM 3689 O O . LEU A 1 489 ? 13.273 -34.156 0.959 1 98.69 489 LEU A O 1
ATOM 3693 N N . ARG A 1 490 ? 11.922 -34.625 2.707 1 98.56 490 ARG A N 1
ATOM 3694 C CA . ARG A 1 490 ? 12.102 -33.344 3.34 1 98.56 490 ARG A CA 1
ATOM 3695 C C . ARG A 1 490 ? 13.562 -33.094 3.691 1 98.56 490 ARG A C 1
ATOM 3697 O O . ARG A 1 490 ? 14.086 -32 3.482 1 98.56 490 ARG A O 1
ATOM 3704 N N . ARG A 1 491 ? 14.195 -34.062 4.191 1 98.56 491 ARG A N 1
ATOM 3705 C CA . ARG A 1 491 ? 15.617 -34 4.516 1 98.56 491 ARG A CA 1
ATOM 3706 C C . ARG A 1 491 ? 16.453 -33.781 3.256 1 98.56 491 ARG A C 1
ATOM 3708 O O . ARG A 1 491 ? 17.359 -32.938 3.238 1 98.56 491 ARG A O 1
ATOM 3715 N N . GLU A 1 492 ? 16.125 -34.5 2.238 1 98.62 492 GLU A N 1
ATOM 3716 C CA . GLU A 1 492 ? 16.859 -34.375 0.983 1 98.62 492 GLU A CA 1
ATOM 3717 C C . GLU A 1 492 ? 16.672 -33 0.372 1 98.62 492 GLU A C 1
ATOM 3719 O O . GLU A 1 492 ? 17.641 -32.375 -0.115 1 98.62 492 GLU A O 1
ATOM 3724 N N . VAL A 1 493 ? 15.469 -32.5 0.392 1 98.75 493 VAL A N 1
ATOM 3725 C CA . VAL A 1 493 ? 15.156 -31.172 -0.147 1 98.75 493 VAL A CA 1
ATOM 3726 C C . VAL A 1 493 ? 15.922 -30.109 0.637 1 98.75 493 VAL A C 1
ATOM 3728 O O . VAL A 1 493 ? 16.5 -29.203 0.049 1 98.75 493 VAL A O 1
ATOM 3731 N N . THR A 1 494 ? 15.922 -30.219 1.934 1 98.69 494 THR A N 1
ATOM 3732 C CA . THR A 1 494 ? 16.609 -29.266 2.797 1 98.69 494 THR A CA 1
ATOM 3733 C C . THR A 1 494 ? 18.109 -29.25 2.514 1 98.69 494 THR A C 1
ATOM 3735 O O . THR A 1 494 ? 18.703 -28.188 2.357 1 98.69 494 THR A O 1
ATOM 3738 N N . GLU A 1 495 ? 18.672 -30.438 2.408 1 98.5 495 GLU A N 1
ATOM 3739 C CA . GLU A 1 495 ? 20.109 -30.578 2.148 1 98.5 495 GLU A CA 1
ATOM 3740 C C . GLU A 1 495 ? 20.469 -30 0.78 1 98.5 495 GLU A C 1
ATOM 3742 O O . GLU A 1 495 ? 21.5 -29.344 0.632 1 98.5 495 GLU A O 1
ATOM 3747 N N . PHE A 1 496 ? 19.688 -30.281 -0.132 1 98.44 496 PHE A N 1
ATOM 3748 C CA . PHE A 1 496 ? 19.891 -29.797 -1.489 1 98.44 496 PHE A CA 1
ATOM 3749 C C . PHE A 1 496 ? 19.781 -28.266 -1.542 1 98.44 496 PHE A C 1
ATOM 3751 O O . PHE A 1 496 ? 20.703 -27.594 -1.994 1 98.44 496 PHE A O 1
ATOM 3758 N N . ALA A 1 497 ? 18.672 -27.703 -0.998 1 98.44 497 ALA A N 1
ATOM 3759 C CA . ALA A 1 497 ? 18.375 -26.281 -1.062 1 98.44 497 ALA A CA 1
ATOM 3760 C C . ALA A 1 497 ? 19.406 -25.469 -0.286 1 98.44 497 ALA A C 1
ATOM 3762 O O . ALA A 1 497 ? 19.797 -24.375 -0.71 1 98.44 497 ALA A O 1
ATOM 3763 N N . ALA A 1 498 ? 19.906 -25.969 0.802 1 97.56 498 ALA A N 1
ATOM 3764 C CA . ALA A 1 498 ? 20.781 -25.266 1.719 1 97.56 498 ALA A CA 1
ATOM 3765 C C . ALA A 1 498 ? 22.156 -25.047 1.097 1 97.56 498 ALA A C 1
ATOM 3767 O O . ALA A 1 498 ? 22.938 -24.219 1.583 1 97.56 498 ALA A O 1
ATOM 3768 N N . THR A 1 499 ? 22.469 -25.734 0.016 1 96.81 499 THR A N 1
ATOM 3769 C CA . THR A 1 499 ? 23.781 -25.594 -0.614 1 96.81 499 THR A CA 1
ATOM 3770 C C . THR A 1 499 ? 23.844 -24.328 -1.457 1 96.81 499 THR A C 1
ATOM 3772 O O . THR A 1 499 ? 24.938 -23.891 -1.846 1 96.81 499 THR A O 1
ATOM 3775 N N . PHE A 1 500 ? 22.75 -23.719 -1.703 1 97 500 PHE A N 1
ATOM 3776 C CA . PHE A 1 500 ? 22.703 -22.531 -2.551 1 97 500 PHE A CA 1
ATOM 3777 C C . PHE A 1 500 ? 22.547 -21.281 -1.711 1 97 500 PHE A C 1
ATOM 3779 O O . PHE A 1 500 ? 21.922 -21.312 -0.647 1 97 500 PHE A O 1
ATOM 3786 N N . PRO A 1 501 ? 23.094 -20.203 -2.145 1 94.88 501 PRO A N 1
ATOM 3787 C CA . PRO A 1 501 ? 22.953 -18.953 -1.395 1 94.88 501 PRO A CA 1
ATOM 3788 C C . PRO A 1 501 ? 21.531 -18.406 -1.392 1 94.88 501 PRO A C 1
ATOM 3790 O O . PRO A 1 501 ? 20.734 -18.75 -2.271 1 94.88 501 PRO A O 1
ATOM 3793 N N . LEU A 1 502 ? 21.219 -17.672 -0.392 1 95 502 LEU A N 1
ATOM 3794 C CA . LEU A 1 502 ? 19.969 -16.938 -0.325 1 95 502 LEU A CA 1
ATOM 3795 C C . LEU A 1 502 ? 20.188 -15.453 -0.571 1 95 502 LEU A C 1
ATOM 3797 O O . LEU A 1 502 ? 20.625 -14.727 0.325 1 95 502 LEU A O 1
ATOM 3801 N N . PRO A 1 503 ? 19.828 -14.969 -1.774 1 93.38 503 PRO A N 1
ATOM 3802 C CA . PRO A 1 503 ? 20.031 -13.547 -2.035 1 93.38 503 PRO A CA 1
ATOM 3803 C C . PRO A 1 503 ? 19.453 -12.656 -0.94 1 93.38 503 PRO A C 1
ATOM 3805 O O . PRO A 1 503 ? 18.359 -12.914 -0.436 1 93.38 503 PRO A O 1
ATOM 3808 N N . GLY A 1 504 ? 20.281 -11.625 -0.622 1 91.19 504 GLY A N 1
ATOM 3809 C CA . GLY A 1 504 ? 19.844 -10.688 0.403 1 91.19 504 GLY A CA 1
ATOM 3810 C C . GLY A 1 504 ? 20.312 -11.078 1.797 1 91.19 504 GLY A C 1
ATOM 3811 O O . GLY A 1 504 ? 20.312 -10.242 2.707 1 91.19 504 GLY A O 1
ATOM 3812 N N . PHE A 1 505 ? 20.672 -12.367 1.958 1 91.25 505 PHE A N 1
ATOM 3813 C CA . PHE A 1 505 ? 20.969 -12.859 3.297 1 91.25 505 PHE A CA 1
ATOM 3814 C C . PHE A 1 505 ? 22.141 -13.844 3.262 1 91.25 505 PHE A C 1
ATOM 3816 O O . PHE A 1 505 ? 22.359 -14.508 2.246 1 91.25 505 PHE A O 1
ATOM 3823 N N . MET B 1 1 ? 31.562 -13.07 -5.914 1 36.91 1 MET B N 1
ATOM 3824 C CA . MET B 1 1 ? 30.422 -12.805 -5.031 1 36.91 1 MET B CA 1
ATOM 3825 C C . MET B 1 1 ? 29.219 -12.297 -5.82 1 36.91 1 MET B C 1
ATOM 3827 O O . MET B 1 1 ? 29.344 -11.359 -6.613 1 36.91 1 MET B O 1
ATOM 3831 N N . SER B 1 2 ? 28.25 -13.125 -6 1 51.34 2 SER B N 1
ATOM 3832 C CA . SER B 1 2 ? 27.047 -12.789 -6.77 1 51.34 2 SER B CA 1
ATOM 3833 C C . SER B 1 2 ? 26.484 -11.438 -6.348 1 51.34 2 SER B C 1
ATOM 3835 O O . SER B 1 2 ? 26.547 -11.07 -5.176 1 51.34 2 SER B O 1
ATOM 3837 N N . SER B 1 3 ? 26.516 -10.484 -7.211 1 54.34 3 SER B N 1
ATOM 3838 C CA . SER B 1 3 ? 26.078 -9.102 -7.078 1 54.34 3 SER B CA 1
ATOM 3839 C C . SER B 1 3 ? 24.9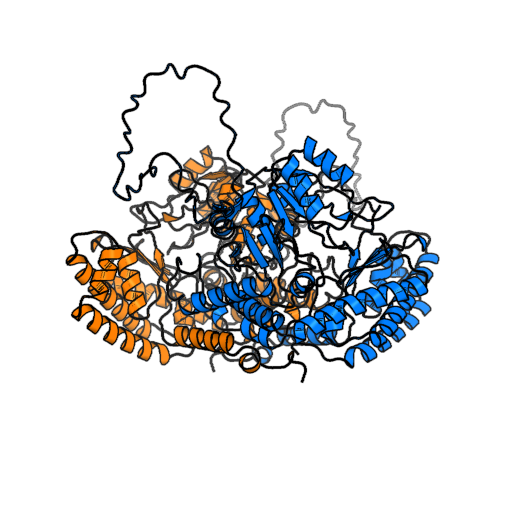06 -8.984 -6.105 1 54.34 3 SER B C 1
ATOM 3841 O O . SER B 1 3 ? 24.734 -7.945 -5.465 1 54.34 3 SER B O 1
ATOM 3843 N N . VAL B 1 4 ? 24.406 -10.102 -5.613 1 70.25 4 VAL B N 1
ATOM 3844 C CA . VAL B 1 4 ? 23.203 -10.055 -4.805 1 70.25 4 VAL B CA 1
ATOM 3845 C C . VAL B 1 4 ? 23.562 -9.945 -3.326 1 70.25 4 VAL B C 1
ATOM 3847 O O . VAL B 1 4 ? 22.734 -9.562 -2.5 1 70.25 4 VAL B O 1
ATOM 3850 N N . GLU B 1 5 ? 24.891 -9.938 -3.008 1 75.81 5 GLU B N 1
ATOM 3851 C CA . GLU B 1 5 ? 25.312 -9.883 -1.61 1 75.81 5 GLU B CA 1
ATOM 3852 C C . GLU B 1 5 ? 26.047 -8.586 -1.309 1 75.81 5 GLU B C 1
ATOM 3854 O O . GLU B 1 5 ? 26.375 -8.305 -0.153 1 75.81 5 GLU B O 1
ATOM 3859 N N . LEU B 1 6 ? 26.094 -7.793 -2.334 1 80.5 6 LEU B N 1
ATOM 3860 C CA . LEU B 1 6 ? 26.844 -6.555 -2.172 1 80.5 6 LEU B CA 1
ATOM 3861 C C . LEU B 1 6 ? 25.984 -5.473 -1.531 1 80.5 6 LEU B C 1
ATOM 3863 O O . LEU B 1 6 ? 24.766 -5.5 -1.651 1 80.5 6 LEU B O 1
ATOM 3867 N N . ASP B 1 7 ? 26.672 -4.594 -0.962 1 89.88 7 ASP B N 1
ATOM 3868 C CA . ASP B 1 7 ? 25.969 -3.523 -0.267 1 89.88 7 ASP B CA 1
ATOM 3869 C C . ASP B 1 7 ? 25.484 -2.453 -1.247 1 89.88 7 ASP B C 1
ATOM 3871 O O . ASP B 1 7 ? 25.859 -2.469 -2.422 1 89.88 7 ASP B O 1
ATOM 3875 N N . LEU B 1 8 ? 24.672 -1.589 -0.816 1 95.44 8 LEU B N 1
ATOM 3876 C CA . LEU B 1 8 ? 24.031 -0.566 -1.637 1 95.44 8 LEU B CA 1
ATOM 3877 C C . LEU B 1 8 ? 25.062 0.354 -2.268 1 95.44 8 LEU B C 1
ATOM 3879 O O . LEU B 1 8 ? 24.969 0.693 -3.447 1 95.44 8 LEU B O 1
ATOM 3883 N N . GLU B 1 9 ? 26.062 0.753 -1.505 1 96.06 9 GLU B N 1
ATOM 3884 C CA . GLU B 1 9 ? 27.078 1.663 -2.004 1 96.06 9 GLU B CA 1
ATOM 3885 C C . GLU B 1 9 ? 27.828 1.062 -3.197 1 96.06 9 GLU B C 1
ATOM 3887 O O . GLU B 1 9 ? 28.141 1.771 -4.152 1 96.06 9 GLU B O 1
ATOM 3892 N N . SER B 1 10 ? 28.047 -0.229 -3.168 1 95.88 10 SER B N 1
AT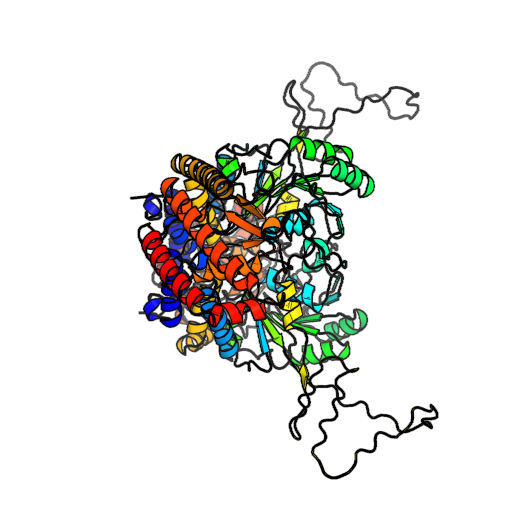OM 3893 C CA . SER B 1 10 ? 28.766 -0.92 -4.23 1 95.88 10 SER B CA 1
ATOM 3894 C C . SER B 1 10 ? 27.891 -1.138 -5.453 1 95.88 10 SER B C 1
ATOM 3896 O O . SER B 1 10 ? 28.344 -0.979 -6.59 1 95.88 10 SER B O 1
ATOM 3898 N N . VAL B 1 11 ? 26.641 -1.46 -5.258 1 96.12 11 VAL B N 1
ATOM 3899 C CA . VAL B 1 11 ? 25.75 -1.846 -6.336 1 96.12 11 VAL B CA 1
ATOM 3900 C C . VAL B 1 11 ? 25.188 -0.596 -7.023 1 96.12 11 VAL B C 1
ATOM 3902 O O . VAL B 1 11 ? 25.109 -0.543 -8.25 1 96.12 11 VAL B O 1
ATOM 3905 N N . ASP B 1 12 ? 24.844 0.383 -6.23 1 98 12 ASP B N 1
ATOM 3906 C CA . ASP B 1 12 ? 24.172 1.584 -6.727 1 98 12 ASP B CA 1
ATOM 3907 C C . ASP B 1 12 ? 24.625 2.82 -5.949 1 98 12 ASP B C 1
ATOM 3909 O O . ASP B 1 12 ? 23.875 3.352 -5.133 1 98 12 ASP B O 1
ATOM 3913 N N . PRO B 1 13 ? 25.734 3.346 -6.297 1 98.19 13 PRO B N 1
ATOM 3914 C CA . PRO B 1 13 ? 26.281 4.488 -5.562 1 98.19 13 PRO B CA 1
ATOM 3915 C C . PRO B 1 13 ? 25.391 5.727 -5.652 1 98.19 13 PRO B C 1
ATOM 3917 O O . PRO B 1 13 ? 25.359 6.543 -4.727 1 98.19 13 PRO B O 1
ATOM 3920 N N . GLU B 1 14 ? 24.625 5.895 -6.73 1 98.56 14 GLU B N 1
ATOM 3921 C CA . GLU B 1 14 ? 23.766 7.066 -6.887 1 98.56 14 GLU B CA 1
ATOM 3922 C C . GLU B 1 14 ? 22.641 7.066 -5.855 1 98.56 14 GLU B C 1
ATOM 3924 O O . GLU B 1 14 ? 22.422 8.062 -5.164 1 98.56 14 GLU B O 1
ATOM 3929 N N . ILE B 1 15 ? 21.969 5.918 -5.742 1 98.75 15 ILE B N 1
ATOM 3930 C CA . ILE B 1 15 ? 20.891 5.828 -4.746 1 98.75 15 ILE B CA 1
ATOM 3931 C C . ILE B 1 15 ? 21.5 5.879 -3.344 1 98.75 15 ILE B C 1
ATOM 3933 O O . ILE B 1 15 ? 20.906 6.457 -2.43 1 98.75 15 ILE B O 1
ATOM 3937 N N . TYR B 1 16 ? 22.703 5.27 -3.162 1 98.44 16 TYR B N 1
ATOM 3938 C CA . TYR B 1 16 ? 23.375 5.332 -1.867 1 98.44 16 TYR B CA 1
ATOM 3939 C C . TYR B 1 16 ? 23.594 6.777 -1.436 1 98.44 16 TYR B C 1
ATOM 3941 O O . TYR B 1 16 ? 23.297 7.141 -0.293 1 98.44 16 TYR B O 1
ATOM 3949 N N . GLN B 1 17 ? 24.016 7.625 -2.367 1 98.69 17 GLN B N 1
ATOM 3950 C CA . GLN B 1 17 ? 24.281 9.031 -2.066 1 98.69 17 GLN B CA 1
ATOM 3951 C C . GLN B 1 17 ? 22.984 9.773 -1.762 1 98.69 17 GLN B C 1
ATOM 3953 O O . GLN B 1 17 ? 22.953 10.656 -0.902 1 98.69 17 GLN B O 1
ATOM 3958 N N . LEU B 1 18 ? 21.969 9.461 -2.412 1 98.81 18 LEU B N 1
ATOM 3959 C CA . LEU B 1 18 ? 20.672 10.086 -2.145 1 98.81 18 LEU B CA 1
ATOM 3960 C C . LEU B 1 18 ? 20.141 9.68 -0.774 1 98.81 18 LEU B C 1
ATOM 3962 O O . LEU B 1 18 ? 19.562 10.492 -0.06 1 98.81 18 LEU B O 1
ATOM 3966 N N . CYS B 1 19 ? 20.328 8.352 -0.415 1 98.31 19 CYS B N 1
ATOM 3967 C CA . CYS B 1 19 ? 19.953 7.902 0.922 1 98.31 19 CYS B CA 1
ATOM 3968 C C . CYS B 1 19 ? 20.688 8.695 1.991 1 98.31 19 CYS B C 1
ATOM 3970 O O . CYS B 1 19 ? 20.078 9.164 2.957 1 98.31 19 CYS B O 1
ATOM 3972 N N . LYS B 1 20 ? 21.953 8.898 1.795 1 98.12 20 LYS B N 1
ATOM 3973 C CA . LYS B 1 20 ? 22.766 9.664 2.738 1 98.12 20 LYS B CA 1
ATOM 3974 C C . LYS B 1 20 ? 22.344 11.133 2.746 1 98.12 20 LYS B C 1
ATOM 3976 O O . LYS B 1 20 ? 22.344 11.781 3.799 1 98.12 20 LYS B O 1
ATOM 3981 N N . GLY B 1 21 ? 22.078 11.633 1.572 1 98.38 21 GLY B N 1
ATOM 3982 C CA . GLY B 1 21 ? 21.594 13.008 1.476 1 98.38 21 GLY B CA 1
ATOM 3983 C C . GLY B 1 21 ? 20.328 13.258 2.27 1 98.38 21 GLY B C 1
ATOM 3984 O O . GLY B 1 21 ? 20.203 14.281 2.945 1 98.38 21 GLY B O 1
ATOM 3985 N N . GLU B 1 22 ? 19.359 12.344 2.188 1 98.25 22 GLU B N 1
ATOM 3986 C CA . GLU B 1 22 ? 18.109 12.492 2.934 1 98.25 22 GLU B CA 1
ATOM 3987 C C . GLU B 1 22 ? 18.359 12.375 4.438 1 98.25 22 GLU B C 1
ATOM 3989 O O . GLU B 1 22 ? 17.734 13.086 5.227 1 98.25 22 GLU B O 1
ATOM 3994 N N . GLU B 1 23 ? 19.25 11.453 4.828 1 97.62 23 GLU B N 1
ATOM 3995 C CA . GLU B 1 23 ? 19.641 11.328 6.23 1 97.62 23 GLU B CA 1
ATOM 3996 C C . GLU B 1 23 ? 20.203 12.641 6.762 1 97.62 23 GLU B C 1
ATOM 3998 O O . GLU B 1 23 ? 19.828 13.094 7.844 1 97.62 23 GLU B O 1
ATOM 4003 N N . GLN B 1 24 ? 21.031 13.234 5.984 1 97.81 24 GLN B N 1
ATOM 4004 C CA . GLN B 1 24 ? 21.672 14.484 6.379 1 97.81 24 GLN B CA 1
ATOM 4005 C C . GLN B 1 24 ? 20.641 15.617 6.441 1 97.81 24 GLN B C 1
ATOM 4007 O O . GLN B 1 24 ? 20.688 16.453 7.344 1 97.81 24 GLN B O 1
ATOM 4012 N N . ARG B 1 25 ? 19.781 15.641 5.465 1 97.75 25 ARG B N 1
ATOM 4013 C CA . ARG B 1 25 ? 18.75 16.656 5.48 1 97.75 25 ARG B CA 1
ATOM 4014 C C . ARG B 1 25 ? 17.906 16.562 6.75 1 97.75 25 ARG B C 1
ATOM 4016 O O . ARG B 1 25 ? 17.641 17.578 7.402 1 97.75 25 ARG B O 1
ATOM 4023 N N . GLN B 1 26 ? 17.531 15.383 7.098 1 97.81 26 GLN B N 1
ATOM 4024 C CA . GLN B 1 26 ? 16.688 15.172 8.273 1 97.81 26 GLN B CA 1
ATOM 4025 C C . GLN B 1 26 ? 17.453 15.5 9.555 1 97.81 26 GLN B C 1
ATOM 4027 O O . GLN B 1 26 ? 16.859 15.977 10.531 1 97.81 26 GLN B O 1
ATOM 4032 N N . ARG B 1 27 ? 18.734 15.297 9.578 1 97.81 27 ARG B N 1
ATOM 4033 C CA . ARG B 1 27 ? 19.594 15.609 10.727 1 97.81 27 ARG B CA 1
ATOM 4034 C C . ARG B 1 27 ? 19.734 17.109 10.898 1 97.81 27 ARG B C 1
ATOM 4036 O O . ARG B 1 27 ? 19.797 17.609 12.023 1 97.81 27 ARG B O 1
ATOM 4043 N N . ASN B 1 28 ? 19.766 17.812 9.766 1 98.06 28 ASN B N 1
ATOM 4044 C CA . ASN B 1 28 ? 20.172 19.203 9.773 1 98.06 28 ASN B CA 1
ATOM 4045 C C . ASN B 1 28 ? 18.969 20.141 9.781 1 98.06 28 ASN B C 1
ATOM 4047 O O . ASN B 1 28 ? 19.125 21.359 9.859 1 98.06 28 ASN B O 1
ATOM 4051 N N . CYS B 1 29 ? 17.781 19.609 9.711 1 98.25 29 CYS B N 1
ATOM 4052 C CA . CYS B 1 29 ? 16.578 20.422 9.664 1 98.25 29 CYS B CA 1
ATOM 4053 C C . CYS B 1 29 ? 15.656 20.094 10.844 1 98.25 29 CYS B C 1
ATOM 4055 O O . CYS B 1 29 ? 15.859 19.109 11.547 1 98.25 29 CYS B O 1
ATOM 4057 N N . ILE B 1 30 ? 14.758 20.984 11.109 1 98.62 30 ILE B N 1
ATOM 4058 C CA . ILE B 1 30 ? 13.727 20.781 12.125 1 98.62 30 ILE B CA 1
ATOM 4059 C C . ILE B 1 30 ? 12.414 20.391 11.461 1 98.62 30 ILE B C 1
ATOM 4061 O O . ILE B 1 30 ? 11.836 21.172 10.695 1 98.62 30 ILE B O 1
ATOM 4065 N N . GLU B 1 31 ? 12.008 19.141 11.719 1 98.19 31 GLU B N 1
ATOM 4066 C CA . GLU B 1 31 ? 10.781 18.609 11.125 1 98.19 31 GLU B CA 1
ATOM 4067 C C . GLU B 1 31 ? 9.578 18.844 12.031 1 98.19 31 GLU B C 1
ATOM 4069 O O . GLU B 1 31 ? 9.484 18.234 13.102 1 98.19 31 GLU B O 1
ATOM 4074 N N . LEU B 1 32 ? 8.625 19.656 11.531 1 98.62 32 LEU B N 1
ATOM 4075 C CA . LEU B 1 32 ? 7.449 19.984 12.336 1 98.62 32 LEU B CA 1
ATOM 4076 C C . LEU B 1 32 ? 6.172 19.578 11.602 1 98.62 32 LEU B C 1
ATOM 4078 O O . LEU B 1 32 ? 5.094 20.094 11.906 1 98.62 32 LEU B O 1
ATOM 4082 N N . ILE B 1 33 ? 6.293 18.719 10.625 1 97.81 33 ILE B N 1
ATOM 4083 C CA . ILE B 1 33 ? 5.117 18.156 9.969 1 97.81 33 ILE B CA 1
ATOM 4084 C C . ILE B 1 33 ? 4.418 17.188 10.914 1 97.81 33 ILE B C 1
ATOM 4086 O O . ILE B 1 33 ? 5.016 16.219 11.367 1 97.81 33 ILE B O 1
ATOM 4090 N N . ALA B 1 34 ? 3.129 17.391 11.086 1 97.81 34 ALA B N 1
ATOM 4091 C CA . ALA B 1 34 ? 2.381 16.688 12.125 1 97.81 34 ALA B CA 1
ATOM 4092 C C . ALA B 1 34 ? 2.273 15.195 11.82 1 97.81 34 ALA B C 1
ATOM 4094 O O . ALA B 1 34 ? 2.125 14.383 12.734 1 97.81 34 ALA B O 1
ATOM 4095 N N . SER B 1 35 ? 2.354 14.828 10.562 1 97.19 35 SER B N 1
ATOM 4096 C CA . SER B 1 35 ? 2.131 13.445 10.141 1 97.19 35 SER B CA 1
ATOM 4097 C C . SER B 1 35 ? 3.451 12.711 9.945 1 97.19 35 SER B C 1
ATOM 4099 O O . SER B 1 35 ? 3.471 11.586 9.43 1 97.19 35 SER B O 1
ATOM 4101 N N . GLU B 1 36 ? 4.598 13.297 10.297 1 97.38 36 GLU B N 1
ATOM 4102 C CA . GLU B 1 36 ? 5.898 12.656 10.109 1 97.38 36 GLU B CA 1
ATOM 4103 C C . GLU B 1 36 ? 6.551 12.336 11.445 1 97.38 36 GLU B C 1
ATOM 4105 O O . GLU B 1 36 ? 6.281 13 12.453 1 97.38 36 GLU B O 1
ATOM 4110 N N . ASN B 1 37 ? 7.285 11.297 11.406 1 98.06 37 ASN B N 1
ATOM 4111 C CA . ASN B 1 37 ? 8.039 10.844 12.57 1 98.06 37 ASN B CA 1
ATOM 4112 C C . ASN B 1 37 ? 9.25 10.008 12.164 1 98.06 37 ASN B C 1
ATOM 4114 O O . ASN B 1 37 ? 9.469 9.766 10.977 1 98.06 37 ASN B O 1
ATOM 4118 N N . PHE B 1 38 ? 10.102 9.695 13.172 1 97.25 38 PHE B N 1
ATOM 4119 C CA . PHE B 1 38 ? 11.273 8.852 12.961 1 97.25 38 PHE B CA 1
ATOM 4120 C C . PHE B 1 38 ? 11.07 7.48 13.602 1 97.25 38 PHE B C 1
ATOM 4122 O O . PHE B 1 38 ? 10.727 7.383 14.773 1 97.25 38 PHE B O 1
ATOM 4129 N N . VAL B 1 39 ? 11.297 6.457 12.828 1 96.12 39 VAL B N 1
ATOM 4130 C CA . VAL B 1 39 ? 11.195 5.102 13.359 1 96.12 39 VAL B CA 1
ATOM 4131 C C . VAL B 1 39 ? 12.539 4.68 13.945 1 96.12 39 VAL B C 1
ATOM 4133 O O . VAL B 1 39 ? 13.578 5.27 13.641 1 96.12 39 VAL B O 1
ATOM 4136 N N . SER B 1 40 ? 12.508 3.668 14.789 1 96.62 40 SER B N 1
ATOM 4137 C CA . SER B 1 40 ? 13.719 3.133 15.406 1 96.62 40 SER B CA 1
ATOM 4138 C C . SER B 1 40 ? 14.516 2.289 14.422 1 96.62 40 SER B C 1
ATOM 4140 O O . SER B 1 40 ? 13.984 1.863 13.391 1 96.62 40 SER B O 1
ATOM 4142 N N . LYS B 1 41 ? 15.75 2.076 14.758 1 96.56 41 LYS B N 1
ATOM 4143 C CA . LYS B 1 41 ? 16.594 1.182 13.977 1 96.56 41 LYS B CA 1
ATOM 4144 C C . LYS B 1 41 ? 16.016 -0.227 13.93 1 96.56 41 LYS B C 1
ATOM 4146 O O . LYS B 1 41 ? 16.141 -0.92 12.914 1 96.56 41 LYS B O 1
ATOM 4151 N N . ALA B 1 42 ? 15.43 -0.679 15.031 1 97.75 42 ALA B N 1
ATOM 4152 C CA . ALA B 1 42 ? 14.836 -2.01 15.102 1 97.75 42 ALA B CA 1
ATOM 4153 C C . ALA B 1 42 ? 13.695 -2.156 14.094 1 97.75 42 ALA B C 1
ATOM 4155 O O . ALA B 1 42 ? 13.562 -3.197 13.445 1 97.75 42 ALA B O 1
ATOM 4156 N N . VAL B 1 43 ? 12.836 -1.122 14 1 97.88 43 VAL B N 1
ATOM 4157 C CA . VAL B 1 43 ? 11.75 -1.132 13.031 1 97.88 43 VAL B CA 1
ATOM 4158 C C . VAL B 1 43 ? 12.312 -1.229 11.617 1 97.88 43 VAL B C 1
ATOM 4160 O O . VAL B 1 43 ? 11.836 -2.023 10.805 1 97.88 43 VAL B O 1
ATOM 4163 N N . LEU B 1 44 ? 13.336 -0.437 11.32 1 97.12 44 LEU B N 1
ATOM 4164 C CA . LEU B 1 44 ? 13.953 -0.446 9.992 1 97.12 44 LEU B CA 1
ATOM 4165 C C . LEU B 1 44 ? 14.562 -1.81 9.688 1 97.12 44 LEU B C 1
ATOM 4167 O O . LEU B 1 44 ? 14.5 -2.281 8.555 1 97.12 44 LEU B O 1
ATOM 4171 N N . CYS B 1 45 ? 15.141 -2.428 10.68 1 96.62 45 CYS B N 1
ATOM 4172 C CA . CYS B 1 45 ? 15.711 -3.756 10.508 1 96.62 45 CYS B CA 1
ATOM 4173 C C . CYS B 1 45 ? 14.641 -4.773 10.133 1 96.62 45 CYS B C 1
ATOM 4175 O O . CYS B 1 45 ? 14.859 -5.617 9.266 1 96.62 45 CYS B O 1
ATOM 4177 N N . ALA B 1 46 ? 13.531 -4.715 10.766 1 97.69 46 ALA B N 1
ATOM 4178 C CA . ALA B 1 46 ? 12.438 -5.645 10.484 1 97.69 46 ALA B CA 1
ATOM 4179 C C . ALA B 1 46 ? 11.914 -5.465 9.062 1 97.69 46 ALA B C 1
ATOM 4181 O O . ALA B 1 46 ? 11.555 -6.441 8.406 1 97.69 46 ALA B O 1
ATOM 4182 N N . ILE B 1 47 ? 11.875 -4.234 8.586 1 97.06 47 ILE B N 1
ATOM 4183 C CA . ILE B 1 47 ? 11.375 -3.926 7.254 1 97.06 47 ILE B CA 1
ATOM 4184 C C . ILE B 1 47 ? 12.281 -4.562 6.203 1 97.06 47 ILE B C 1
ATOM 4186 O O . ILE B 1 47 ? 11.828 -4.922 5.113 1 97.06 47 ILE B O 1
ATOM 4190 N N . SER B 1 48 ? 13.516 -4.727 6.488 1 95.5 48 SER B N 1
ATOM 4191 C CA . SER B 1 48 ? 14.477 -5.273 5.535 1 95.5 48 SER B CA 1
ATOM 4192 C C . SER B 1 48 ? 14.695 -6.766 5.766 1 95.5 48 SER B C 1
ATOM 4194 O O . SER B 1 48 ? 15.742 -7.309 5.402 1 95.5 48 SER B O 1
ATOM 4196 N N . SER B 1 49 ? 13.734 -7.445 6.375 1 96.69 49 SER B N 1
ATOM 4197 C CA . SER B 1 49 ? 13.836 -8.875 6.656 1 96.69 49 SER B CA 1
ATOM 4198 C C . SER B 1 49 ? 13.367 -9.703 5.465 1 96.69 49 SER B C 1
ATOM 4200 O O . SER B 1 49 ? 12.859 -9.156 4.484 1 96.69 49 SER B O 1
ATOM 4202 N N . ALA B 1 50 ? 13.492 -11.047 5.641 1 97.19 50 ALA B N 1
ATOM 4203 C CA . ALA B 1 50 ? 13.141 -11.992 4.59 1 97.19 50 ALA B CA 1
ATOM 4204 C C . ALA B 1 50 ? 11.625 -12.055 4.395 1 97.19 50 ALA B C 1
ATOM 4206 O O . ALA B 1 50 ? 11.148 -12.594 3.393 1 97.19 50 ALA B O 1
ATOM 4207 N N . PHE B 1 51 ? 10.891 -11.422 5.262 1 98.12 51 PHE B N 1
ATOM 4208 C CA . PHE B 1 51 ? 9.445 -11.359 5.102 1 98.12 51 PHE B CA 1
ATOM 4209 C C . PHE B 1 51 ? 9.07 -10.617 3.824 1 98.12 51 PHE B C 1
ATOM 4211 O O . PHE B 1 51 ? 7.957 -10.766 3.314 1 98.12 51 PHE B O 1
ATOM 4218 N N . HIS B 1 52 ? 10.016 -9.797 3.326 1 97.19 52 HIS B N 1
ATOM 4219 C CA . HIS B 1 52 ? 9.789 -9.031 2.107 1 97.19 52 HIS B CA 1
ATOM 4220 C C . HIS B 1 52 ? 9.477 -9.945 0.93 1 97.19 52 HIS B C 1
ATOM 4222 O O . HIS B 1 52 ? 8.688 -9.586 0.051 1 97.19 52 HIS B O 1
ATOM 4228 N N . ASN B 1 53 ? 9.977 -11.125 0.947 1 96.81 53 ASN B N 1
ATOM 4229 C CA . ASN B 1 53 ? 9.984 -11.992 -0.228 1 96.81 53 ASN B CA 1
ATOM 4230 C C . ASN B 1 53 ? 8.711 -12.828 -0.315 1 96.81 53 ASN B C 1
ATOM 4232 O O . ASN B 1 53 ? 8.43 -13.43 -1.353 1 96.81 53 ASN B O 1
ATOM 4236 N N . LYS B 1 54 ? 7.949 -12.844 0.746 1 96.19 54 LYS B N 1
ATOM 4237 C CA . LYS B 1 54 ? 6.906 -13.859 0.833 1 96.19 54 LYS B CA 1
ATOM 4238 C C . LYS B 1 54 ? 5.523 -13.25 0.609 1 96.19 54 LYS B C 1
ATOM 4240 O O . LYS B 1 54 ? 5.23 -12.164 1.116 1 96.19 54 LYS B O 1
ATOM 4245 N N . TYR B 1 55 ? 4.734 -13.914 -0.198 1 92 55 TYR B N 1
ATOM 4246 C CA . TYR B 1 55 ? 3.309 -13.633 -0.323 1 92 55 TYR B CA 1
ATOM 4247 C C . TYR B 1 55 ? 2.508 -14.367 0.748 1 92 55 TYR B C 1
ATOM 4249 O O . TYR B 1 55 ? 2.877 -15.469 1.161 1 92 55 TYR B O 1
ATOM 4257 N N . SER B 1 56 ? 1.406 -13.742 1.131 1 96.38 56 SER B N 1
ATOM 4258 C CA . SER B 1 56 ? 0.563 -14.383 2.133 1 96.38 56 SER B CA 1
ATOM 4259 C C . SER B 1 56 ? -0.894 -13.961 1.987 1 96.38 56 SER B C 1
ATOM 4261 O O . SER B 1 56 ? -1.541 -13.594 2.973 1 96.38 56 SER B O 1
ATOM 4263 N N . GLU B 1 57 ? -1.445 -13.969 0.805 1 94.81 57 GLU B N 1
ATOM 4264 C CA . GLU B 1 57 ? -2.855 -13.648 0.607 1 94.81 57 GLU B CA 1
ATOM 4265 C C . GLU B 1 57 ? -3.746 -14.492 1.516 1 94.81 57 GLU B C 1
ATOM 4267 O O . GLU B 1 57 ? -3.461 -15.672 1.751 1 94.81 57 GLU B O 1
ATOM 4272 N N . GLY B 1 58 ? -4.816 -13.898 1.992 1 95.5 58 GLY B N 1
ATOM 4273 C CA . GLY B 1 58 ? -5.66 -14.508 3.008 1 95.5 58 GLY B CA 1
ATOM 4274 C C . GLY B 1 58 ? -5.379 -13.992 4.406 1 95.5 58 GLY B C 1
ATOM 4275 O O . GLY B 1 58 ? -4.738 -12.945 4.57 1 95.5 58 GLY B O 1
ATOM 4276 N N . VAL B 1 59 ? -5.957 -14.688 5.406 1 96.06 59 VAL B N 1
ATOM 4277 C CA . VAL B 1 59 ? -5.77 -14.297 6.801 1 96.06 59 VAL B CA 1
ATOM 4278 C C . VAL B 1 59 ? -5.062 -15.414 7.559 1 96.06 59 VAL B C 1
ATOM 4280 O O . VAL B 1 59 ? -4.898 -16.516 7.035 1 96.06 59 VAL B O 1
ATOM 4283 N N . VAL B 1 60 ? -4.562 -15.117 8.688 1 96.88 60 VAL B N 1
ATOM 4284 C CA . VAL B 1 60 ? -3.887 -16.094 9.531 1 96.88 60 VAL B CA 1
ATOM 4285 C C . VAL B 1 60 ? -4.742 -17.359 9.641 1 96.88 60 VAL B C 1
ATOM 4287 O O . VAL B 1 60 ? -5.938 -17.281 9.938 1 96.88 60 VAL B O 1
ATOM 4290 N N . GLY B 1 61 ? -4.191 -18.438 9.344 1 93.69 61 GLY B N 1
ATOM 4291 C CA . GLY B 1 61 ? -4.887 -19.719 9.469 1 93.69 61 GLY B CA 1
ATOM 4292 C C . GLY B 1 61 ? -5.648 -20.094 8.211 1 93.69 61 GLY B C 1
ATOM 4293 O O . GLY B 1 61 ? -6.078 -21.25 8.07 1 93.69 61 GLY B O 1
ATOM 4294 N N . SER B 1 62 ? -5.801 -19.219 7.281 1 92.25 62 SER B N 1
ATOM 4295 C CA . SER B 1 62 ? -6.484 -19.438 6.016 1 92.25 62 SER B CA 1
ATOM 4296 C C . SER B 1 62 ? -5.805 -18.688 4.875 1 92.25 62 SER B C 1
ATOM 4298 O O . SER B 1 62 ? -6.242 -17.594 4.496 1 92.25 62 SER B O 1
ATOM 4300 N N . ARG B 1 63 ? -4.809 -19.344 4.34 1 93 63 ARG B N 1
ATOM 4301 C CA . ARG B 1 63 ? -3.967 -18.703 3.334 1 93 63 ARG B CA 1
ATOM 4302 C C . ARG B 1 63 ? -4.129 -19.375 1.977 1 93 63 ARG B C 1
ATOM 4304 O O . ARG B 1 63 ? -4.441 -20.562 1.901 1 93 63 ARG B O 1
ATOM 4311 N N . TYR B 1 64 ? -3.883 -18.609 0.938 1 87.69 64 TYR B N 1
ATOM 4312 C CA . TYR B 1 64 ? -3.916 -19.125 -0.423 1 87.69 64 TYR B CA 1
ATOM 4313 C C . TYR B 1 64 ? -2.541 -19.625 -0.848 1 87.69 64 TYR B C 1
ATOM 4315 O O . TYR B 1 64 ? -2.404 -20.266 -1.891 1 87.69 64 TYR B O 1
ATOM 4323 N N . TYR B 1 65 ? -1.609 -19.344 -0.035 1 86.75 65 TYR B N 1
ATOM 4324 C CA . TYR B 1 65 ? -0.232 -19.719 -0.323 1 86.75 65 TYR B CA 1
ATOM 4325 C C . TYR B 1 65 ? 0.284 -20.719 0.71 1 86.75 65 TYR B C 1
ATOM 4327 O O . TYR B 1 65 ? -0.166 -20.719 1.858 1 86.75 65 TYR B O 1
ATOM 4335 N N . GLY B 1 66 ? 1.2 -21.562 0.268 1 89.81 66 GLY B N 1
ATOM 4336 C CA . GLY B 1 66 ? 1.944 -22.391 1.201 1 89.81 66 GLY B CA 1
ATOM 4337 C C . GLY B 1 66 ? 3.188 -21.719 1.745 1 89.81 66 GLY B C 1
ATOM 4338 O O . GLY B 1 66 ? 3.584 -20.656 1.259 1 89.81 66 GLY B O 1
ATOM 4339 N N . GLY B 1 67 ? 3.748 -22.266 2.783 1 93.88 67 GLY B N 1
ATOM 4340 C CA . GLY B 1 67 ? 4.988 -21.75 3.346 1 93.88 67 GLY B CA 1
ATOM 4341 C C . GLY B 1 67 ? 4.793 -20.5 4.18 1 93.88 67 GLY B C 1
ATOM 4342 O O . GLY B 1 67 ? 5.645 -19.609 4.18 1 93.88 67 GLY B O 1
ATOM 4343 N N . VAL B 1 68 ? 3.693 -20.406 4.824 1 96.75 68 VAL B N 1
ATOM 4344 C CA . VAL B 1 68 ? 3.367 -19.141 5.48 1 96.75 68 VAL B CA 1
ATOM 4345 C C . VAL B 1 68 ? 3.354 -19.344 6.996 1 96.75 68 VAL B C 1
ATOM 4347 O O . VAL B 1 68 ? 2.812 -18.516 7.73 1 96.75 68 VAL B O 1
ATOM 4350 N N . GLU B 1 69 ? 3.92 -20.422 7.512 1 96.75 69 GLU B N 1
ATOM 4351 C CA . GLU B 1 69 ? 3.842 -20.703 8.945 1 96.75 69 GLU B CA 1
ATOM 4352 C C . GLU B 1 69 ? 4.492 -19.594 9.766 1 96.75 69 GLU B C 1
ATOM 4354 O O . GLU B 1 69 ? 3.93 -19.141 10.766 1 96.75 69 GLU B O 1
ATOM 4359 N N . VAL B 1 70 ? 5.68 -19.172 9.344 1 98.38 70 VAL B N 1
ATOM 4360 C CA . VAL B 1 70 ? 6.387 -18.141 10.094 1 98.38 70 VAL B CA 1
ATOM 4361 C C . VAL B 1 70 ? 5.699 -16.797 9.891 1 98.38 70 VAL B C 1
ATOM 4363 O O . VAL B 1 70 ? 5.613 -15.984 10.828 1 98.38 70 VAL B O 1
ATOM 4366 N N . VAL B 1 71 ? 5.203 -16.562 8.711 1 98.44 71 VAL B N 1
ATOM 4367 C CA . VAL B 1 71 ? 4.445 -15.344 8.422 1 98.44 71 VAL B CA 1
ATOM 4368 C C . VAL B 1 71 ? 3.215 -15.273 9.328 1 98.44 71 VAL B C 1
ATOM 4370 O O . VAL B 1 71 ? 2.908 -14.227 9.891 1 98.44 71 VAL B O 1
ATOM 4373 N N . ASP B 1 72 ? 2.535 -16.406 9.445 1 98.5 72 ASP B N 1
ATOM 4374 C CA . ASP B 1 72 ? 1.344 -16.453 10.281 1 98.5 72 ASP B CA 1
ATOM 4375 C C . ASP B 1 72 ? 1.689 -16.156 11.742 1 98.5 72 ASP B C 1
ATOM 4377 O O . ASP B 1 72 ? 0.934 -15.484 12.445 1 98.5 72 ASP B O 1
ATOM 4381 N N . ALA B 1 73 ? 2.781 -16.719 12.188 1 98.81 73 ALA B N 1
ATOM 4382 C CA . ALA B 1 73 ? 3.209 -16.469 13.562 1 98.81 73 ALA B CA 1
ATOM 4383 C C . ALA B 1 73 ? 3.494 -14.977 13.773 1 98.81 73 ALA B C 1
ATOM 4385 O O . ALA B 1 73 ? 3.084 -14.398 14.781 1 98.81 73 ALA B O 1
ATOM 4386 N N . MET B 1 74 ? 4.172 -14.367 12.859 1 98.88 74 MET B N 1
ATOM 4387 C CA . MET B 1 74 ? 4.52 -12.953 12.938 1 98.88 74 MET B CA 1
ATOM 4388 C C . MET B 1 74 ? 3.266 -12.086 12.891 1 98.88 74 MET B C 1
ATOM 4390 O O . MET B 1 74 ? 3.119 -11.156 13.688 1 98.88 74 MET B O 1
ATOM 4394 N N . GLU B 1 75 ? 2.36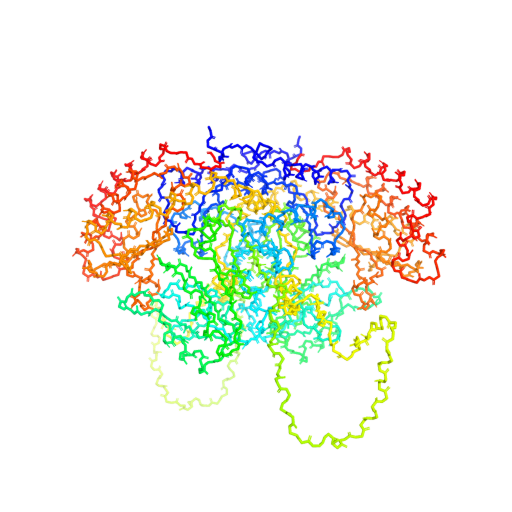5 -12.359 11.945 1 98.81 75 GLU B N 1
ATOM 4395 C CA . GLU B 1 75 ? 1.132 -11.586 11.82 1 98.81 75 GLU B CA 1
ATOM 4396 C C . GLU B 1 75 ? 0.254 -11.758 13.062 1 98.81 75 GLU B C 1
ATOM 4398 O O . GLU B 1 75 ? -0.377 -10.797 13.516 1 98.81 75 GLU B O 1
ATOM 4403 N N . SER B 1 76 ? 0.211 -12.961 13.609 1 98.81 76 SER B N 1
ATOM 4404 C CA . SER B 1 76 ? -0.533 -13.211 14.836 1 98.81 76 SER B CA 1
ATOM 4405 C C . SER B 1 76 ? 0.022 -12.391 15.992 1 98.81 76 SER B C 1
ATOM 4407 O O . SER B 1 76 ? -0.739 -11.844 16.797 1 98.81 76 SER B O 1
ATOM 4409 N N . LEU B 1 77 ? 1.314 -12.344 16.062 1 98.88 77 LEU B N 1
ATOM 4410 C CA . LEU B 1 77 ? 1.951 -11.547 17.109 1 98.88 77 LEU B CA 1
ATOM 4411 C C . LEU B 1 77 ? 1.611 -10.07 16.953 1 98.88 77 LEU B C 1
ATOM 4413 O O . LEU B 1 77 ? 1.365 -9.375 17.953 1 98.88 77 LEU B O 1
ATOM 4417 N N . CYS B 1 78 ? 1.616 -9.594 15.742 1 98.88 78 CYS B N 1
ATOM 4418 C CA . CYS B 1 78 ? 1.241 -8.211 15.469 1 98.88 78 CYS B CA 1
ATOM 4419 C C . CYS B 1 78 ? -0.186 -7.93 15.93 1 98.88 78 CYS B C 1
ATOM 4421 O O . CYS B 1 78 ? -0.448 -6.91 16.578 1 98.88 78 CYS B O 1
ATOM 4423 N N . ILE B 1 79 ? -1.089 -8.836 15.602 1 98.88 79 ILE B N 1
ATOM 4424 C CA . ILE B 1 79 ? -2.494 -8.719 15.977 1 98.88 79 ILE B CA 1
ATOM 4425 C C . ILE B 1 79 ? -2.619 -8.68 17.5 1 98.88 79 ILE B C 1
ATOM 4427 O O . ILE B 1 79 ? -3.307 -7.809 18.047 1 98.88 79 ILE B O 1
ATOM 4431 N N . GLU B 1 80 ? -1.948 -9.547 18.156 1 98.81 80 GLU B N 1
ATOM 4432 C CA . GLU B 1 80 ? -1.982 -9.617 19.609 1 98.81 80 GLU B CA 1
ATOM 4433 C C . GLU B 1 80 ? -1.482 -8.32 20.234 1 98.81 80 GLU B C 1
ATOM 4435 O O . GLU B 1 80 ? -2.109 -7.781 21.156 1 98.81 80 GLU B O 1
ATOM 4440 N N . ARG B 1 81 ? -0.4 -7.812 19.766 1 98.94 81 ARG B N 1
ATOM 4441 C CA . ARG B 1 81 ? 0.206 -6.605 20.297 1 98.94 81 ARG B CA 1
ATOM 4442 C C . ARG B 1 81 ? -0.685 -5.391 20.062 1 98.94 81 ARG B C 1
ATOM 4444 O O . ARG B 1 81 ? -0.762 -4.492 20.906 1 98.94 81 ARG B O 1
ATOM 4451 N N . ALA B 1 82 ? -1.326 -5.344 18.938 1 98.94 82 ALA B N 1
ATOM 4452 C CA . ALA B 1 82 ? -2.238 -4.246 18.625 1 98.94 82 ALA B CA 1
ATOM 4453 C C . ALA B 1 82 ? -3.404 -4.211 19.609 1 98.94 82 ALA B C 1
ATOM 4455 O O . ALA B 1 82 ? -3.752 -3.152 20.141 1 98.94 82 ALA B O 1
ATOM 4456 N N . LEU B 1 83 ? -4.016 -5.344 19.812 1 98.88 83 LEU B N 1
ATOM 4457 C CA . LEU B 1 83 ? -5.133 -5.422 20.75 1 98.88 83 LEU B CA 1
ATOM 4458 C C . LEU B 1 83 ? -4.676 -5.082 22.172 1 98.88 83 LEU B C 1
ATOM 4460 O O . LEU B 1 83 ? -5.355 -4.352 22.891 1 98.88 83 LEU B O 1
ATOM 4464 N N . LYS B 1 84 ? -3.547 -5.559 22.531 1 98.81 84 LYS B N 1
ATOM 4465 C CA . LYS B 1 84 ? -3.012 -5.316 23.859 1 98.81 84 LYS B CA 1
ATOM 4466 C C . LYS B 1 84 ? -2.732 -3.832 24.078 1 98.81 84 LYS B C 1
ATOM 4468 O O . LYS B 1 84 ? -3.025 -3.291 25.156 1 98.81 84 LYS B O 1
ATOM 4473 N N . LEU B 1 85 ? -2.158 -3.168 23.109 1 98.81 85 LEU B N 1
ATOM 4474 C CA . LEU B 1 85 ? -1.766 -1.767 23.219 1 98.81 85 LEU B CA 1
ATOM 4475 C C . LEU B 1 85 ? -2.967 -0.892 23.562 1 98.81 85 LEU B C 1
ATOM 4477 O O . LEU B 1 85 ? -2.852 0.041 24.359 1 98.81 85 LEU B O 1
ATOM 4481 N N . PHE B 1 86 ? -4.086 -1.17 22.969 1 98.75 86 PHE B N 1
ATOM 4482 C CA . PHE B 1 86 ? -5.27 -0.344 23.188 1 98.75 86 PHE B CA 1
ATOM 4483 C C . PHE B 1 86 ? -6.211 -0.99 24.188 1 98.75 86 PHE B C 1
ATOM 4485 O O . PHE B 1 86 ? -7.375 -0.594 24.297 1 98.75 86 PHE B O 1
ATOM 4492 N N . LYS B 1 87 ? -5.789 -2.066 24.875 1 98.19 87 LYS B N 1
ATOM 4493 C CA . LYS B 1 87 ? -6.484 -2.736 25.969 1 98.19 87 LYS B CA 1
ATOM 4494 C C . LYS B 1 87 ? -7.832 -3.285 25.516 1 98.19 87 LYS B C 1
ATOM 4496 O O . LYS B 1 87 ? -8.852 -3.074 26.172 1 98.19 87 LYS B O 1
ATOM 4501 N N . LEU B 1 88 ? -7.785 -3.982 24.422 1 98.56 88 LEU B N 1
ATOM 4502 C CA . LEU B 1 88 ? -9 -4.531 23.828 1 98.56 88 LEU B CA 1
ATOM 4503 C C . LEU B 1 88 ? -9.062 -6.043 24.016 1 98.56 88 LEU B C 1
ATOM 4505 O O . LEU B 1 88 ? -8.07 -6.742 23.797 1 98.56 88 LEU B O 1
ATOM 4509 N N . SER B 1 89 ? -10.188 -6.504 24.422 1 97 89 SER B N 1
ATOM 4510 C CA . SER B 1 89 ? -10.406 -7.945 24.516 1 97 89 SER B CA 1
ATOM 4511 C C . SER B 1 89 ? -10.633 -8.562 23.141 1 97 89 SER B C 1
ATOM 4513 O O . SER B 1 89 ? -11.414 -8.039 22.328 1 97 89 SER B O 1
ATOM 4515 N N . PRO B 1 90 ? -9.977 -9.688 22.906 1 96.75 90 PRO B N 1
ATOM 4516 C CA . PRO B 1 90 ? -10.164 -10.344 21.609 1 96.75 90 PRO B CA 1
ATOM 4517 C C . PRO B 1 90 ? -11.586 -10.867 21.422 1 96.75 90 PRO B C 1
ATOM 4519 O O . PRO B 1 90 ? -11.969 -11.219 20.297 1 96.75 90 PRO B O 1
ATOM 4522 N N . GLU B 1 91 ? -12.375 -10.953 22.422 1 95 91 GLU B N 1
ATOM 4523 C CA . GLU B 1 91 ? -13.773 -11.336 22.312 1 95 91 GLU B CA 1
ATOM 4524 C C . GLU B 1 91 ? -14.625 -10.203 21.75 1 95 91 GLU B C 1
ATOM 4526 O O . GLU B 1 91 ? -15.586 -10.438 21.016 1 95 91 GLU B O 1
ATOM 4531 N N . ASP B 1 92 ? -14.211 -8.984 22.078 1 96.56 92 ASP B N 1
ATOM 4532 C CA . ASP B 1 92 ? -15.016 -7.82 21.719 1 96.56 92 ASP B CA 1
ATOM 4533 C C . ASP B 1 92 ? -14.508 -7.18 20.422 1 96.56 92 ASP B C 1
ATOM 4535 O O . ASP B 1 92 ? -15.289 -6.621 19.656 1 96.56 92 ASP B O 1
ATOM 4539 N N . TRP B 1 93 ? -13.195 -7.293 20.297 1 98.38 93 TRP B N 1
ATOM 4540 C CA . TRP B 1 93 ? -12.602 -6.57 19.188 1 98.38 93 TRP B CA 1
ATOM 4541 C C . TRP B 1 93 ? -11.648 -7.465 18.406 1 98.38 93 TRP B C 1
ATOM 4543 O O . TRP B 1 93 ? -10.961 -8.305 18.984 1 98.38 93 TRP B O 1
ATOM 4553 N N . GLY B 1 94 ? -11.664 -7.324 17.062 1 98.56 94 GLY B N 1
ATOM 4554 C CA . GLY B 1 94 ? -10.617 -7.828 16.188 1 98.56 94 GLY B CA 1
ATOM 4555 C C . GLY B 1 94 ? -9.844 -6.727 15.492 1 98.56 94 GLY B C 1
ATOM 4556 O O . GLY B 1 94 ? -10.211 -5.551 15.578 1 98.56 94 GLY B O 1
ATOM 4557 N N . VAL B 1 95 ? -8.758 -7.125 14.891 1 98.88 95 VAL B N 1
ATOM 4558 C CA . VAL B 1 95 ? -7.977 -6.141 14.148 1 98.88 95 VAL B CA 1
ATOM 4559 C C . VAL B 1 95 ? -7.379 -6.785 12.898 1 98.88 95 VAL B C 1
ATOM 4561 O O . VAL B 1 95 ? -6.934 -7.938 12.938 1 98.88 95 VAL B O 1
ATOM 4564 N N . ASN B 1 96 ? -7.52 -6.168 11.766 1 98.88 96 ASN B N 1
ATOM 4565 C CA . ASN B 1 96 ? -6.809 -6.477 10.523 1 98.88 96 ASN B CA 1
ATOM 4566 C C . ASN B 1 96 ? -5.566 -5.605 10.367 1 98.88 96 ASN B C 1
ATOM 4568 O O . ASN B 1 96 ? -5.66 -4.379 10.336 1 98.88 96 ASN B O 1
ATOM 4572 N N . VAL B 1 97 ? -4.352 -6.199 10.219 1 98.88 97 VAL B N 1
ATOM 4573 C CA . VAL B 1 97 ? -3.102 -5.449 10.219 1 98.88 97 VAL B CA 1
ATOM 4574 C C . VAL B 1 97 ? -2.488 -5.465 8.828 1 98.88 97 VAL B C 1
ATOM 4576 O O . VAL B 1 97 ? -1.29 -5.215 8.664 1 98.88 97 VAL B O 1
ATOM 4579 N N . GLN B 1 98 ? -3.312 -5.707 7.793 1 98.75 98 GLN B N 1
ATOM 4580 C CA . GLN B 1 98 ? -2.766 -6.031 6.48 1 98.75 98 GLN B CA 1
ATOM 4581 C C . GLN B 1 98 ? -2.785 -4.816 5.559 1 98.75 98 GLN B C 1
ATOM 4583 O O . GLN B 1 98 ? -2.104 -4.797 4.531 1 98.75 98 GLN B O 1
ATOM 4588 N N . PRO B 1 99 ? -3.639 -3.732 5.832 1 98.69 99 PRO B N 1
ATOM 4589 C CA . PRO B 1 99 ? -3.691 -2.625 4.875 1 98.69 99 PRO B CA 1
ATOM 4590 C C . PRO B 1 99 ? -2.324 -1.983 4.641 1 98.69 99 PRO B C 1
ATOM 4592 O O . PRO B 1 99 ? -1.537 -1.842 5.578 1 98.69 99 PRO B O 1
ATOM 4595 N N . TYR B 1 100 ? -2.111 -1.485 3.398 1 98.06 100 TYR B N 1
ATOM 4596 C CA . TYR B 1 100 ? -0.818 -0.933 3.01 1 98.06 100 TYR B CA 1
ATOM 4597 C C . TYR B 1 100 ? -0.593 0.431 3.65 1 98.06 100 TYR B C 1
ATOM 4599 O O . TYR B 1 100 ? 0.549 0.871 3.805 1 98.06 100 TYR B O 1
ATOM 4607 N N . SER B 1 101 ? -1.668 1.161 3.904 1 98.19 101 SER B N 1
ATOM 4608 C CA . SER B 1 101 ? -1.618 2.508 4.465 1 98.19 101 SER B CA 1
ATOM 4609 C C . SER B 1 101 ? -2.998 2.969 4.918 1 98.19 101 SER B C 1
ATOM 4611 O O . SER B 1 101 ? -3.963 2.205 4.863 1 98.19 101 SER B O 1
ATOM 4613 N N . GLY B 1 102 ? -3.059 4.203 5.391 1 98.06 102 GLY B N 1
ATOM 4614 C CA . GLY B 1 102 ? -4.285 4.719 5.98 1 98.06 102 GLY B CA 1
ATOM 4615 C C . GLY B 1 102 ? -5.398 4.906 4.969 1 98.06 102 GLY B C 1
ATOM 4616 O O . GLY B 1 102 ? -6.555 4.574 5.242 1 98.06 102 GLY B O 1
ATOM 4617 N N . SER B 1 103 ? -5.109 5.449 3.795 1 98.06 103 SER B N 1
ATOM 4618 C CA . SER B 1 103 ? -6.137 5.707 2.791 1 98.06 103 SER B CA 1
ATOM 4619 C C . SER B 1 103 ? -6.789 4.41 2.324 1 98.06 103 SER B C 1
ATOM 4621 O O . SER B 1 103 ? -8.016 4.285 2.33 1 98.06 103 SER B O 1
ATOM 4623 N N . PRO B 1 104 ? -5.984 3.416 1.968 1 97.94 104 PRO B N 1
ATOM 4624 C CA . PRO B 1 104 ? -6.617 2.148 1.598 1 97.94 104 PRO B CA 1
ATOM 4625 C C . PRO B 1 104 ? -7.387 1.516 2.754 1 97.94 104 PRO B C 1
ATOM 4627 O O . PRO B 1 104 ? -8.398 0.841 2.531 1 97.94 104 PRO B O 1
ATOM 4630 N N . ALA B 1 105 ? -6.914 1.674 3.971 1 98.75 105 ALA B N 1
ATOM 4631 C CA . ALA B 1 105 ? -7.645 1.14 5.117 1 98.75 105 ALA B CA 1
ATOM 4632 C C . ALA B 1 105 ? -9.031 1.764 5.227 1 98.75 105 ALA B C 1
ATOM 4634 O O . ALA B 1 105 ? -10.023 1.058 5.438 1 98.75 105 ALA B O 1
ATOM 4635 N N . ASN B 1 106 ? -9.109 3.102 5.102 1 98.81 106 ASN B N 1
ATOM 4636 C CA . ASN B 1 106 ? -10.398 3.777 5.168 1 98.81 106 ASN B CA 1
ATOM 4637 C C . ASN B 1 106 ? -11.328 3.326 4.043 1 98.81 106 ASN B C 1
ATOM 4639 O O . ASN B 1 106 ? -12.516 3.09 4.27 1 98.81 106 ASN B O 1
ATOM 4643 N N . ILE B 1 107 ? -10.805 3.168 2.863 1 98.44 107 ILE B N 1
ATOM 4644 C CA . ILE B 1 107 ? -11.617 2.742 1.726 1 98.44 107 ILE B CA 1
ATOM 4645 C C . ILE B 1 107 ? -12.125 1.321 1.958 1 98.44 107 ILE B C 1
ATOM 4647 O O . ILE B 1 107 ? -13.25 0.992 1.589 1 98.44 107 ILE B O 1
ATOM 4651 N N . ALA B 1 108 ? -11.258 0.494 2.555 1 98.75 108 ALA B N 1
ATOM 4652 C CA . ALA B 1 108 ? -11.68 -0.868 2.867 1 98.75 108 ALA B CA 1
ATOM 4653 C C . ALA B 1 108 ? -12.891 -0.863 3.795 1 98.75 108 ALA B C 1
ATOM 4655 O O . ALA B 1 108 ? -13.828 -1.65 3.613 1 98.75 108 ALA B O 1
ATOM 4656 N N . VAL B 1 109 ? -12.883 0.002 4.785 1 98.88 109 VAL B N 1
ATOM 4657 C CA . VAL B 1 109 ? -14.016 0.104 5.699 1 98.88 109 VAL B CA 1
ATOM 4658 C C . VAL B 1 109 ? -15.266 0.533 4.93 1 98.88 109 VAL B C 1
ATOM 4660 O O . VAL B 1 109 ? -16.328 -0.055 5.09 1 98.88 109 VAL B O 1
ATOM 4663 N N . TYR B 1 110 ? -15.141 1.567 4.066 1 98.75 110 TYR B N 1
ATOM 4664 C CA . TYR B 1 110 ? -16.281 2.045 3.295 1 98.75 110 TYR B CA 1
ATOM 4665 C C . TYR B 1 110 ? -16.812 0.952 2.377 1 98.75 110 TYR B C 1
ATOM 4667 O O . TYR B 1 110 ? -18.031 0.729 2.305 1 98.75 110 TYR B O 1
ATOM 4675 N N . MET B 1 111 ? -15.922 0.282 1.71 1 98.19 111 MET B N 1
ATOM 4676 C CA . MET B 1 111 ? -16.328 -0.768 0.779 1 98.19 111 MET B CA 1
ATOM 4677 C C . MET B 1 111 ? -16.984 -1.93 1.52 1 98.19 111 MET B C 1
ATOM 4679 O O . MET B 1 111 ? -18 -2.463 1.072 1 98.19 111 MET B O 1
ATOM 4683 N N . GLY B 1 112 ? -16.438 -2.303 2.6 1 98.38 112 GLY B N 1
ATOM 4684 C CA . GLY B 1 112 ? -16.906 -3.467 3.34 1 98.38 112 GLY B CA 1
ATOM 4685 C C . GLY B 1 112 ? -18.188 -3.211 4.113 1 98.38 112 GLY B C 1
ATOM 4686 O O . GLY B 1 112 ? -19.047 -4.086 4.199 1 98.38 112 GLY B O 1
ATOM 4687 N N . LEU B 1 113 ? -18.328 -1.97 4.668 1 98.44 113 LEU B N 1
ATOM 4688 C CA . LEU B 1 113 ? -19.406 -1.763 5.625 1 98.44 113 LEU B CA 1
ATOM 4689 C C . LEU B 1 113 ? -20.484 -0.842 5.047 1 98.44 113 LEU B C 1
ATOM 4691 O O . LEU B 1 113 ? -21.641 -0.888 5.465 1 98.44 113 LEU B O 1
ATOM 4695 N N . VAL B 1 114 ? -20.141 0.014 4.098 1 98.06 114 VAL B N 1
ATOM 4696 C CA . VAL B 1 114 ? -21.062 0.985 3.537 1 98.06 114 VAL B CA 1
ATOM 4697 C C . VAL B 1 114 ? -21.531 0.518 2.16 1 98.06 114 VAL B C 1
ATOM 4699 O O . VAL B 1 114 ? -22.734 0.56 1.857 1 98.06 114 VAL B O 1
ATOM 4702 N N . GLY B 1 115 ? -20.578 -0.014 1.347 1 95.94 115 GLY B N 1
ATOM 4703 C CA . GLY B 1 115 ? -20.891 -0.447 -0.006 1 95.94 115 GLY B CA 1
ATOM 4704 C C . GLY B 1 115 ? -20.859 0.684 -1.017 1 95.94 115 GLY B C 1
ATOM 4705 O O . GLY B 1 115 ? -20.969 1.855 -0.649 1 95.94 115 GLY B O 1
ATOM 4706 N N . PRO B 1 116 ? -20.703 0.341 -2.26 1 94.5 116 PRO B N 1
ATOM 4707 C CA . PRO B 1 116 ? -20.625 1.358 -3.311 1 94.5 116 PRO B CA 1
ATOM 4708 C C . PRO B 1 116 ? -21.844 2.285 -3.324 1 94.5 116 PRO B C 1
ATOM 4710 O O . PRO B 1 116 ? -22.969 1.835 -3.113 1 94.5 116 PRO B O 1
ATOM 4713 N N . GLN B 1 117 ? -21.609 3.568 -3.449 1 95.44 117 GLN B N 1
ATOM 4714 C CA . GLN B 1 117 ? -22.609 4.617 -3.551 1 95.44 117 GLN B CA 1
ATOM 4715 C C . GLN B 1 117 ? -23.297 4.852 -2.209 1 95.44 117 GLN B C 1
ATOM 4717 O O . GLN B 1 117 ? -24.25 5.637 -2.119 1 95.44 117 GLN B O 1
ATOM 4722 N N . GLY B 1 118 ? -22.828 4.16 -1.2 1 97.56 118 GLY B N 1
ATOM 4723 C CA . GLY B 1 118 ? -23.344 4.43 0.13 1 97.56 118 GLY B CA 1
ATOM 4724 C C . GLY B 1 118 ? -22.969 5.809 0.648 1 97.56 118 GLY B C 1
ATOM 4725 O O . GLY B 1 118 ? -22.031 6.434 0.15 1 97.56 118 GLY B O 1
ATOM 4726 N N . ARG B 1 119 ? -23.703 6.273 1.658 1 98.62 119 ARG B N 1
ATOM 4727 C CA . ARG B 1 119 ? -23.578 7.652 2.131 1 98.62 119 ARG B CA 1
ATOM 4728 C C . ARG B 1 119 ? -22.688 7.73 3.365 1 98.62 119 ARG B C 1
ATOM 4730 O O . ARG B 1 119 ? -22.906 7.008 4.34 1 98.62 119 ARG B O 1
ATOM 4737 N N . ILE B 1 120 ? -21.719 8.617 3.334 1 98.75 120 ILE B N 1
ATOM 4738 C CA . ILE B 1 120 ? -20.828 8.805 4.473 1 98.75 120 ILE B CA 1
ATOM 4739 C C . ILE B 1 120 ? -20.734 10.289 4.824 1 98.75 120 ILE B C 1
ATOM 4741 O O . ILE B 1 120 ? -20.938 11.148 3.963 1 98.75 120 ILE B O 1
ATOM 4745 N N . MET B 1 121 ? -20.5 10.594 6.051 1 98.88 121 MET B N 1
ATOM 4746 C CA . MET B 1 121 ? -20.203 11.953 6.512 1 98.88 121 MET B CA 1
ATOM 4747 C C . MET B 1 121 ? -18.859 12.008 7.223 1 98.88 121 MET B C 1
ATOM 4749 O O . MET B 1 121 ? -18.562 11.148 8.055 1 98.88 121 MET B O 1
ATOM 4753 N N . GLY B 1 122 ? -18.031 12.875 6.848 1 98.56 122 GLY B N 1
ATOM 4754 C CA . GLY B 1 122 ? -16.766 13.141 7.488 1 98.56 122 GLY B CA 1
ATOM 4755 C C . GLY B 1 122 ? -16.453 14.617 7.605 1 98.56 122 GLY B C 1
ATOM 4756 O O . GLY B 1 122 ? -17.125 15.453 6.988 1 98.56 122 GLY B O 1
ATOM 4757 N N . LEU B 1 123 ? -15.5 14.938 8.391 1 98.25 123 LEU B N 1
ATOM 4758 C CA . LEU B 1 123 ? -15.117 16.344 8.57 1 98.25 123 LEU B CA 1
ATOM 4759 C C . LEU B 1 123 ? -14.57 16.922 7.277 1 98.25 123 LEU B C 1
ATOM 4761 O O . LEU B 1 123 ? -13.742 16.297 6.605 1 98.25 123 LEU B O 1
ATOM 4765 N N . ASN B 1 124 ? -15.047 18.109 7.008 1 95.5 124 ASN B N 1
ATOM 4766 C CA . ASN B 1 124 ? -14.617 18.828 5.805 1 95.5 124 ASN B CA 1
ATOM 4767 C C . ASN B 1 124 ? -13.109 19.062 5.812 1 95.5 124 ASN B C 1
ATOM 4769 O O . ASN B 1 124 ? -12.539 19.422 6.844 1 95.5 124 ASN B O 1
ATOM 4773 N N . LEU B 1 125 ? -12.5 18.922 4.629 1 93.5 125 LEU B N 1
ATOM 4774 C CA . LEU B 1 125 ? -11.047 19.016 4.516 1 93.5 125 LEU B CA 1
ATOM 4775 C C . LEU B 1 125 ? -10.562 20.391 4.977 1 93.5 125 LEU B C 1
ATOM 4777 O O . LEU B 1 125 ? -9.648 20.484 5.797 1 93.5 125 LEU B O 1
ATOM 4781 N N . PRO B 1 126 ? -11.078 21.531 4.555 1 93.06 126 PRO B N 1
ATOM 4782 C CA . PRO B 1 126 ? -10.602 22.844 5 1 93.06 126 PRO B CA 1
ATOM 4783 C C . PRO B 1 126 ? -10.82 23.078 6.492 1 93.06 126 PRO B C 1
ATOM 4785 O O . PRO B 1 126 ? -10.219 23.984 7.074 1 93.06 126 PRO B O 1
ATOM 4788 N N . ASP B 1 127 ? -11.719 22.266 7.035 1 95.06 127 ASP B N 1
ATOM 4789 C CA . ASP B 1 127 ? -12.031 22.406 8.453 1 95.06 127 ASP B CA 1
ATOM 4790 C C . ASP B 1 127 ? -11.195 21.453 9.305 1 95.06 127 ASP B C 1
ATOM 4792 O O . ASP B 1 127 ? -11.422 21.328 10.508 1 95.06 127 ASP B O 1
ATOM 4796 N N . GLY B 1 128 ? -10.32 20.766 8.633 1 95.69 128 GLY B N 1
ATOM 4797 C CA . GLY B 1 128 ? -9.398 19.938 9.383 1 95.69 128 GLY B CA 1
ATOM 4798 C C . GLY B 1 128 ? -9.57 18.453 9.117 1 95.69 128 GLY B C 1
ATOM 4799 O O . GLY B 1 128 ? -8.867 17.625 9.695 1 95.69 128 GLY B O 1
ATOM 4800 N N . GLY B 1 129 ? -10.492 18.078 8.219 1 96 129 GLY B N 1
ATOM 4801 C CA . GLY B 1 129 ? -10.695 16.688 7.859 1 96 129 GLY B CA 1
ATOM 4802 C C . GLY B 1 129 ? -9.609 16.141 6.965 1 96 129 GLY B C 1
ATOM 4803 O O . GLY B 1 129 ? -8.5 16.672 6.914 1 96 129 GLY B O 1
ATOM 4804 N N . HIS B 1 130 ? -9.828 15.008 6.438 1 96.5 130 HIS B N 1
ATOM 4805 C CA . HIS B 1 130 ? -8.891 14.344 5.535 1 96.5 130 HIS B CA 1
ATOM 4806 C C . HIS B 1 130 ? -9.539 14.039 4.191 1 96.5 130 HIS B C 1
ATOM 4808 O O . HIS B 1 130 ? -10.766 13.914 4.102 1 96.5 130 HIS B O 1
ATOM 4814 N N . LEU B 1 131 ? -8.727 13.898 3.217 1 95.44 131 LEU B N 1
ATOM 4815 C CA . LEU B 1 131 ? -9.195 13.602 1.868 1 95.44 131 LEU B CA 1
ATOM 4816 C C . LEU B 1 131 ? -10.094 12.367 1.862 1 95.44 131 LEU B C 1
ATOM 4818 O O . LEU B 1 131 ? -11.094 12.328 1.147 1 95.44 131 LEU B O 1
ATOM 4822 N N . THR B 1 132 ? -9.789 11.391 2.691 1 97.88 132 THR B N 1
ATOM 4823 C CA . THR B 1 132 ? -10.477 10.102 2.664 1 97.88 132 THR B CA 1
ATOM 4824 C C . THR B 1 132 ? -11.82 10.195 3.391 1 97.88 132 THR B C 1
ATOM 4826 O O . THR B 1 132 ? -12.57 9.219 3.438 1 97.88 132 THR B O 1
ATOM 4829 N N . HIS B 1 133 ? -12.125 11.344 4.004 1 98.19 133 HIS B N 1
ATOM 4830 C CA . HIS B 1 133 ? -13.359 11.484 4.766 1 98.19 133 HIS B CA 1
ATOM 4831 C C . HIS B 1 133 ? -14.5 11.953 3.873 1 98.19 133 HIS B C 1
ATOM 4833 O O . HIS B 1 133 ? -15.438 12.609 4.348 1 98.19 133 HIS B O 1
ATOM 4839 N N . GLY B 1 134 ? -14.352 11.773 2.533 1 96.88 134 GLY B N 1
ATOM 4840 C CA . GLY B 1 134 ? -15.422 12.07 1.593 1 96.88 134 GLY B CA 1
ATOM 4841 C C . GLY B 1 134 ? -15.266 13.414 0.913 1 96.88 134 GLY B C 1
ATOM 4842 O O . GLY B 1 134 ? -16.234 13.977 0.406 1 96.88 134 GLY B O 1
ATOM 4843 N N . PHE B 1 135 ? -14.078 13.891 0.777 1 93.19 135 PHE B N 1
ATOM 4844 C CA . PHE B 1 135 ? -13.867 15.25 0.305 1 93.19 135 PHE B CA 1
ATOM 4845 C C . PHE B 1 135 ? -14.172 15.359 -1.184 1 93.19 135 PHE B C 1
ATOM 4847 O O . PHE B 1 135 ? -13.805 14.484 -1.966 1 93.19 135 PHE B O 1
ATOM 4854 N N . PHE B 1 136 ? -14.852 16.344 -1.528 1 91.75 136 PHE B N 1
ATOM 4855 C CA . PHE B 1 136 ? -15.023 16.875 -2.875 1 91.75 136 PHE B CA 1
ATOM 4856 C C . PHE B 1 136 ? -14.938 18.406 -2.873 1 91.75 136 PHE B C 1
ATOM 4858 O O . PHE B 1 136 ? -15.211 19.047 -1.855 1 91.75 136 PHE B O 1
ATOM 4865 N N . THR B 1 137 ? -14.578 18.969 -3.914 1 88.44 137 THR B N 1
ATOM 4866 C CA . THR B 1 137 ? -14.336 20.406 -3.961 1 88.44 137 THR B CA 1
ATOM 4867 C C . THR B 1 137 ? -15.656 21.172 -3.904 1 88.44 137 THR B C 1
ATOM 4869 O O . THR B 1 137 ? -16.719 20.609 -4.156 1 88.44 137 THR B O 1
ATOM 4872 N N . PRO B 1 138 ? -15.523 22.406 -3.604 1 85.31 138 PRO B N 1
ATOM 4873 C CA . PRO B 1 138 ? -16.734 23.234 -3.57 1 85.31 138 PRO B CA 1
ATOM 4874 C C . PRO B 1 138 ? -17.484 23.25 -4.906 1 85.31 138 PRO B C 1
ATOM 4876 O O . PRO B 1 138 ? -18.703 23.406 -4.938 1 85.31 138 PRO B O 1
ATOM 4879 N N . SER B 1 139 ? -16.75 23.031 -5.969 1 87.75 139 SER B N 1
ATOM 4880 C CA . SER B 1 139 ? -17.359 22.984 -7.293 1 87.75 139 SER B CA 1
ATOM 4881 C C . SER B 1 139 ? -18.062 21.641 -7.531 1 87.75 139 SER B C 1
ATOM 4883 O O . SER B 1 139 ? -18.734 21.469 -8.547 1 87.75 139 SER B O 1
ATOM 4885 N N . GLY B 1 140 ? -17.844 20.75 -6.633 1 90.06 140 GLY B N 1
ATOM 4886 C CA . GLY B 1 140 ? -18.484 19.453 -6.75 1 90.06 140 GLY B CA 1
ATOM 4887 C C . GLY B 1 140 ? -17.578 18.406 -7.375 1 90.06 140 GLY B C 1
ATOM 4888 O O . GLY B 1 140 ? -18 17.266 -7.582 1 90.06 140 GLY B O 1
ATOM 4889 N N . LYS B 1 141 ? -16.453 18.844 -7.598 1 91.5 141 LYS B N 1
ATOM 4890 C CA . LYS B 1 141 ? -15.531 17.891 -8.203 1 91.5 141 LYS B CA 1
ATOM 4891 C C . LYS B 1 141 ? -15.086 16.844 -7.188 1 91.5 141 LYS B C 1
ATOM 4893 O O . LYS B 1 141 ? -14.594 17.172 -6.109 1 91.5 141 LYS B O 1
ATOM 4898 N N . LYS B 1 142 ? -15.258 15.586 -7.57 1 94.44 142 LYS B N 1
ATOM 4899 C CA . LYS B 1 142 ? -14.844 14.453 -6.742 1 94.44 142 LYS B CA 1
ATOM 4900 C C . LYS B 1 142 ? -13.391 14.078 -7 1 94.44 142 LYS B C 1
ATOM 4902 O O . LYS B 1 142 ? -13.023 13.75 -8.133 1 94.44 142 LYS B O 1
ATOM 4907 N N . ILE B 1 143 ? -12.617 14.047 -5.945 1 91.44 143 ILE B N 1
ATOM 4908 C CA . ILE B 1 143 ? -11.188 13.906 -6.211 1 91.44 143 ILE B CA 1
ATOM 4909 C C . ILE B 1 143 ? -10.641 12.68 -5.473 1 91.44 143 ILE B C 1
ATOM 4911 O O . ILE B 1 143 ? -9.594 12.141 -5.844 1 91.44 143 ILE B O 1
ATOM 4915 N N . SER B 1 144 ? -11.258 12.258 -4.43 1 94.75 144 SER B N 1
ATOM 4916 C CA . SER B 1 144 ? -10.836 11.086 -3.668 1 94.75 144 SER B CA 1
ATOM 4917 C C . SER B 1 144 ? -11.758 9.898 -3.918 1 94.75 144 SER B C 1
ATOM 4919 O O . SER B 1 144 ? -12.938 10.078 -4.211 1 94.75 144 SER B O 1
ATOM 4921 N N . ALA B 1 145 ? -11.188 8.695 -3.75 1 96.94 145 ALA B N 1
ATOM 4922 C CA . ALA B 1 145 ? -11.984 7.484 -3.939 1 96.94 145 ALA B CA 1
ATOM 4923 C C . ALA B 1 145 ? -13.219 7.492 -3.043 1 96.94 145 ALA B C 1
ATOM 4925 O O . ALA B 1 145 ? -14.273 6.984 -3.424 1 96.94 145 ALA B O 1
ATOM 4926 N N . SER B 1 146 ? -13.094 8.133 -1.873 1 96.88 146 SER B N 1
ATOM 4927 C CA . SER B 1 146 ? -14.195 8.164 -0.918 1 96.88 146 SER B CA 1
ATOM 4928 C C . SER B 1 146 ? -15.336 9.031 -1.427 1 96.88 146 SER B C 1
ATOM 4930 O O . SER B 1 146 ? -16.484 8.883 -0.987 1 96.88 146 SER B O 1
ATOM 4932 N N . SER B 1 147 ? -15.055 9.961 -2.33 1 96.75 147 SER B N 1
ATOM 4933 C CA . SER B 1 147 ? -16.109 10.766 -2.92 1 96.75 147 SER B CA 1
ATOM 4934 C C . SER B 1 147 ? -16.5 10.25 -4.305 1 96.75 147 SER B C 1
ATOM 4936 O O . SER B 1 147 ? -17.625 10.453 -4.758 1 96.75 147 SER B O 1
ATOM 4938 N N . ILE B 1 148 ? -15.57 9.562 -4.922 1 96.88 148 ILE B N 1
ATOM 4939 C CA . ILE B 1 148 ? -15.805 9.078 -6.281 1 96.88 148 ILE B CA 1
ATOM 4940 C C . ILE B 1 148 ? -16.719 7.852 -6.242 1 96.88 148 ILE B C 1
ATOM 4942 O O . ILE B 1 148 ? -17.641 7.742 -7.039 1 96.88 148 ILE B O 1
ATOM 4946 N N . PHE B 1 149 ? -16.484 6.98 -5.281 1 97.5 149 PHE B N 1
ATOM 4947 C CA . PHE B 1 149 ? -17.172 5.699 -5.27 1 97.5 149 PHE B CA 1
ATOM 4948 C C . PHE B 1 149 ? -18.312 5.711 -4.254 1 97.5 149 PHE B C 1
ATOM 4950 O O . PHE B 1 149 ? -19.109 4.773 -4.199 1 97.5 149 PHE B O 1
ATOM 4957 N N . PHE B 1 150 ? -18.406 6.812 -3.428 1 97.88 150 PHE B N 1
ATOM 4958 C CA . PHE B 1 150 ? -19.438 6.941 -2.406 1 97.88 150 PHE B CA 1
ATOM 4959 C C . PHE B 1 150 ? -20.094 8.312 -2.469 1 97.88 150 PHE B C 1
ATOM 4961 O O . PHE B 1 150 ? -19.625 9.203 -3.18 1 97.88 150 PHE B O 1
ATOM 4968 N N . GLU B 1 151 ? -21.234 8.398 -1.775 1 97.5 151 GLU B N 1
ATOM 4969 C CA . GLU B 1 151 ? -21.859 9.703 -1.578 1 97.5 151 GLU B CA 1
ATOM 4970 C C . GLU B 1 151 ? -21.438 10.328 -0.251 1 97.5 151 GLU B C 1
ATOM 4972 O O . GLU B 1 151 ? -21.375 9.641 0.771 1 97.5 151 GLU B O 1
ATOM 4977 N N . SER B 1 152 ? -21.078 11.594 -0.36 1 97.44 152 SER B N 1
ATOM 4978 C CA . SER B 1 152 ? -20.562 12.18 0.865 1 97.44 152 SER B CA 1
ATOM 4979 C C . SER B 1 152 ? -21.172 13.555 1.12 1 97.44 152 SER B C 1
ATOM 4981 O O . SER B 1 152 ? -21.531 14.266 0.179 1 97.44 152 SER B O 1
ATOM 4983 N N . MET B 1 153 ? -21.375 13.859 2.324 1 97.56 153 MET B N 1
ATOM 4984 C CA . MET B 1 153 ? -21.703 15.188 2.834 1 97.56 153 MET B CA 1
ATOM 4985 C C . MET B 1 153 ? -20.844 15.531 4.043 1 97.56 153 MET B C 1
ATOM 4987 O O . MET B 1 153 ? -20.844 14.82 5.047 1 97.56 153 MET B O 1
ATOM 4991 N N . PRO B 1 154 ? -20.156 16.594 3.938 1 97.19 154 PRO B N 1
ATOM 4992 C CA . PRO B 1 154 ? -19.266 16.922 5.047 1 97.19 154 PRO B CA 1
ATOM 4993 C C . PRO B 1 154 ? -19.984 17.578 6.219 1 97.19 154 PRO B C 1
ATOM 4995 O O . PRO B 1 154 ? -21.031 18.203 6.035 1 97.19 154 PRO B O 1
ATOM 4998 N N . TYR B 1 155 ? -19.469 17.344 7.41 1 98.06 155 TYR B N 1
ATOM 4999 C CA . TYR B 1 155 ? -19.766 18.25 8.523 1 98.06 155 TYR B CA 1
ATOM 5000 C C . TYR B 1 155 ? -18.609 19.203 8.773 1 98.06 155 TYR B C 1
ATOM 5002 O O . TYR B 1 155 ? -17.5 19 8.266 1 98.06 155 TYR B O 1
ATOM 5010 N N . CYS B 1 156 ? -18.859 20.266 9.562 1 97.38 156 CYS B N 1
ATOM 5011 C CA . CYS B 1 156 ? -17.906 21.359 9.633 1 97.38 156 CYS B CA 1
ATOM 5012 C C . CYS B 1 156 ? -17.656 21.781 11.078 1 97.38 156 CYS B C 1
ATOM 5014 O O . CYS B 1 156 ? -18.297 21.266 11.992 1 97.38 156 CYS B O 1
ATOM 5016 N N . VAL B 1 157 ? -16.688 22.625 11.172 1 97.75 157 VAL B N 1
ATOM 5017 C CA . VAL B 1 157 ? -16.453 23.297 12.453 1 97.75 157 VAL B CA 1
ATOM 5018 C C . VAL B 1 157 ? -17.172 24.641 12.477 1 97.75 157 VAL B C 1
ATOM 5020 O O . VAL B 1 157 ? -17.562 25.172 11.43 1 97.75 157 VAL B O 1
ATOM 5023 N N . ASP B 1 158 ? -17.406 25.078 13.719 1 96.94 158 ASP B N 1
ATOM 5024 C CA . ASP B 1 158 ? -17.812 26.469 13.875 1 96.94 158 ASP B CA 1
ATOM 5025 C C . ASP B 1 158 ? -16.672 27.422 13.539 1 96.94 158 ASP B C 1
ATOM 5027 O O . ASP B 1 158 ? -15.586 27.328 14.125 1 96.94 158 ASP B O 1
ATOM 5031 N N . THR B 1 159 ? -16.891 28.344 12.664 1 93.5 159 THR B N 1
ATOM 5032 C CA . THR B 1 159 ? -15.812 29.172 12.125 1 93.5 159 THR B CA 1
ATOM 5033 C C . THR B 1 159 ? -15.266 30.109 13.195 1 93.5 159 THR B C 1
ATOM 5035 O O . THR B 1 159 ? -14.117 30.547 13.117 1 93.5 159 THR B O 1
ATOM 5038 N N . SER B 1 160 ? -16.031 30.406 14.188 1 94 160 SER B N 1
ATOM 5039 C CA . SER B 1 160 ? -15.602 31.328 15.227 1 94 160 SER B CA 1
ATOM 5040 C C . SER B 1 160 ? -14.766 30.625 16.281 1 94 160 SER B C 1
ATOM 5042 O O . SER B 1 160 ? -13.758 31.156 16.75 1 94 160 SER B O 1
ATOM 5044 N N . THR B 1 161 ? -15.18 29.391 16.578 1 95.75 161 THR B N 1
ATOM 5045 C CA . THR B 1 161 ? -14.523 28.703 17.688 1 95.75 161 THR B CA 1
ATOM 5046 C C . THR B 1 161 ? -13.484 27.719 17.156 1 95.75 161 THR B C 1
ATOM 5048 O O . THR B 1 161 ? -12.555 27.344 17.875 1 95.75 161 THR B O 1
ATOM 5051 N N . GLY B 1 162 ? -13.695 27.297 15.977 1 96.56 162 GLY B N 1
ATOM 5052 C CA . GLY B 1 162 ? -12.82 26.281 15.398 1 96.56 162 GLY B CA 1
ATOM 5053 C C . GLY B 1 162 ? -13.133 24.891 15.883 1 96.56 162 GLY B C 1
ATOM 5054 O O . GLY B 1 162 ? -12.406 23.938 15.562 1 96.56 162 GLY B O 1
ATOM 5055 N N . LEU B 1 163 ? -14.195 24.734 16.656 1 98.06 163 LEU B N 1
ATOM 5056 C CA . LEU B 1 163 ? -14.594 23.438 17.188 1 98.06 163 LEU B CA 1
ATOM 5057 C C . LEU B 1 163 ? -15.688 22.812 16.328 1 98.06 163 LEU B C 1
ATOM 5059 O O . LEU B 1 163 ? -16.453 23.516 15.672 1 98.06 163 LEU B O 1
ATOM 5063 N N . ILE B 1 164 ? -15.789 21.5 16.328 1 98.44 164 ILE B N 1
ATOM 5064 C CA . ILE B 1 164 ? -16.781 20.781 15.539 1 98.44 164 ILE B CA 1
ATOM 5065 C C . ILE B 1 164 ? -18.188 21.266 15.906 1 98.44 164 ILE B C 1
ATOM 5067 O O . ILE B 1 164 ? -18.531 21.359 17.078 1 98.44 164 ILE B O 1
ATOM 5071 N N . ASP B 1 165 ? -19 21.594 14.898 1 98.44 165 ASP B N 1
ATOM 5072 C CA . ASP B 1 165 ? -20.375 22.031 15.086 1 98.44 165 ASP B CA 1
ATOM 5073 C C . ASP B 1 165 ? -21.328 20.844 15.172 1 98.44 165 ASP B C 1
ATOM 5075 O O . ASP B 1 165 ? -21.984 20.5 14.195 1 98.44 165 ASP B O 1
ATOM 5079 N N . PHE B 1 166 ? -21.5 20.359 16.359 1 98.62 166 PHE B N 1
ATOM 5080 C CA . PHE B 1 166 ? -22.266 19.141 16.578 1 98.62 166 PHE B CA 1
ATOM 5081 C C . PHE B 1 166 ? -23.75 19.375 16.297 1 98.62 166 PHE B C 1
ATOM 5083 O O . PHE B 1 166 ? -24.469 18.453 15.898 1 98.62 166 PHE B O 1
ATOM 5090 N N . GLU B 1 167 ? -24.234 20.562 16.531 1 98.25 167 GLU B N 1
ATOM 5091 C CA . GLU B 1 167 ? -25.625 20.859 16.234 1 98.25 167 GLU B CA 1
ATOM 5092 C C . GLU B 1 167 ? -25.906 20.781 14.734 1 98.25 167 GLU B C 1
ATOM 5094 O O . GLU B 1 167 ? -26.875 20.141 14.312 1 98.25 167 GLU B O 1
ATOM 5099 N N . ALA B 1 168 ? -25.062 21.375 14.031 1 98.5 168 ALA B N 1
ATOM 5100 C CA . ALA B 1 168 ? -25.203 21.312 12.578 1 98.5 168 ALA B CA 1
ATOM 5101 C C . ALA B 1 168 ? -25.016 19.891 12.07 1 98.5 168 ALA B C 1
ATOM 5103 O O . ALA B 1 168 ? -25.703 19.453 11.141 1 98.5 168 ALA B O 1
ATOM 5104 N N . LEU B 1 169 ? -24.094 19.172 12.656 1 98.75 169 LEU B N 1
ATOM 5105 C CA . LEU B 1 169 ? -23.859 17.781 12.289 1 98.75 169 LEU B CA 1
ATOM 5106 C C . LEU B 1 169 ? -25.109 16.938 12.531 1 98.75 169 LEU B C 1
ATOM 5108 O O . LEU B 1 169 ? -25.516 16.172 11.672 1 98.75 169 LEU B O 1
ATOM 5112 N N . ALA B 1 170 ? -25.688 17.141 13.656 1 98.75 170 ALA B N 1
ATOM 5113 C CA . ALA B 1 170 ? -26.875 16.375 14 1 98.75 170 ALA B CA 1
ATOM 5114 C C . ALA B 1 170 ? -28.016 16.672 13.023 1 98.75 170 ALA B C 1
ATOM 5116 O O . ALA B 1 170 ? -28.703 15.758 12.562 1 98.75 170 ALA B O 1
ATOM 5117 N N . ALA B 1 171 ? -28.219 17.922 12.688 1 98.62 171 ALA B N 1
ATOM 5118 C CA . ALA B 1 171 ? -29.281 18.328 11.781 1 98.62 171 ALA B CA 1
ATOM 5119 C C . ALA B 1 171 ? -29.062 17.75 10.383 1 98.62 171 ALA B C 1
ATOM 5121 O O . ALA B 1 171 ? -30 17.234 9.758 1 98.62 171 ALA B O 1
ATOM 5122 N N . SER B 1 172 ? -27.844 17.844 9.969 1 98.56 172 SER B N 1
ATOM 5123 C CA . SER B 1 172 ? -27.5 17.344 8.633 1 98.56 172 SER B CA 1
ATOM 5124 C C . SER B 1 172 ? -27.609 15.828 8.555 1 98.56 172 SER B C 1
ATOM 5126 O O . SER B 1 172 ? -28.047 15.289 7.535 1 98.56 172 SER B O 1
ATOM 5128 N N . ALA B 1 173 ? -27.188 15.164 9.594 1 98.75 173 ALA B N 1
ATOM 5129 C CA . ALA B 1 173 ? -27.266 13.711 9.625 1 98.75 173 ALA B CA 1
ATOM 5130 C C . ALA B 1 173 ? -28.703 13.227 9.523 1 98.75 173 ALA B C 1
ATOM 5132 O O . ALA B 1 173 ? -28.984 12.219 8.867 1 98.75 173 ALA B O 1
ATOM 5133 N N . LYS B 1 174 ? -29.609 13.922 10.133 1 98.38 174 LYS B N 1
ATOM 5134 C CA . LYS B 1 174 ? -31.031 13.562 10.102 1 98.38 174 LYS B CA 1
ATOM 5135 C C . LYS B 1 174 ? -31.594 13.672 8.688 1 98.38 174 LYS B C 1
ATOM 5137 O O . LYS B 1 174 ? -32.469 12.883 8.297 1 98.38 174 LYS B O 1
ATOM 5142 N N . LEU B 1 175 ? -31.094 14.617 7.969 1 98.31 175 LEU B N 1
ATOM 5143 C CA . LEU B 1 175 ? -31.578 14.844 6.609 1 98.31 175 LEU B CA 1
ATOM 5144 C C . LEU B 1 175 ? -30.875 13.938 5.617 1 98.31 175 LEU B C 1
ATOM 5146 O O . LEU B 1 175 ? -31.5 13.375 4.719 1 98.31 175 LEU B O 1
ATOM 5150 N N . PHE B 1 176 ? -29.578 13.727 5.785 1 98.31 176 PHE B N 1
ATOM 5151 C CA . PHE B 1 176 ? -28.734 13.016 4.828 1 98.31 176 PHE B CA 1
ATOM 5152 C C . PHE B 1 176 ? -28.812 11.508 5.047 1 98.31 176 PHE B C 1
ATOM 5154 O O . PHE B 1 176 ? -28.656 10.734 4.105 1 98.31 176 PHE B O 1
ATOM 5161 N N . ARG B 1 177 ? -29.016 11.109 6.258 1 98.31 177 ARG B N 1
ATOM 5162 C CA . ARG B 1 177 ? -29.156 9.711 6.656 1 98.31 177 ARG B CA 1
ATOM 5163 C C . ARG B 1 177 ? -27.953 8.891 6.184 1 98.31 177 ARG B C 1
ATOM 5165 O O . ARG B 1 177 ? -28.109 7.926 5.434 1 98.31 177 ARG B O 1
ATOM 5172 N N . PRO B 1 178 ? -26.812 9.203 6.707 1 98.75 178 PRO B N 1
ATOM 5173 C CA . PRO B 1 178 ? -25.625 8.438 6.32 1 98.75 178 PRO B CA 1
ATOM 5174 C C . PRO B 1 178 ? -25.641 7.012 6.859 1 98.75 178 PRO B C 1
ATOM 5176 O O . PRO B 1 178 ? -26.281 6.742 7.883 1 98.75 178 PRO B O 1
ATOM 5179 N N . ARG B 1 179 ? -24.938 6.148 6.117 1 98.69 179 ARG B N 1
ATOM 5180 C CA . ARG B 1 179 ? -24.703 4.801 6.621 1 98.69 179 ARG B CA 1
ATOM 5181 C C . ARG B 1 179 ? -23.562 4.789 7.645 1 98.69 179 ARG B C 1
ATOM 5183 O O . ARG B 1 179 ? -23.531 3.924 8.523 1 98.69 179 ARG B O 1
ATOM 5190 N N . LEU B 1 180 ? -22.688 5.75 7.555 1 98.88 180 LEU B N 1
ATOM 5191 C CA . LEU B 1 180 ? -21.484 5.797 8.391 1 98.88 180 LEU B CA 1
ATOM 5192 C C . LEU B 1 180 ? -21.047 7.234 8.633 1 98.88 180 LEU B C 1
ATOM 5194 O O . LEU B 1 180 ? -21.047 8.055 7.711 1 98.88 180 LEU B O 1
ATOM 5198 N N . ILE B 1 181 ? -20.75 7.555 9.852 1 98.94 181 ILE B N 1
ATOM 5199 C CA . ILE B 1 181 ? -20.172 8.844 10.242 1 98.94 181 ILE B CA 1
ATOM 5200 C C . ILE B 1 181 ? -18.734 8.648 10.711 1 98.94 181 ILE B C 1
ATOM 5202 O O . ILE B 1 181 ? -18.469 7.809 11.578 1 98.94 181 ILE B O 1
ATOM 5206 N N . VAL B 1 182 ? -17.828 9.422 10.148 1 98.88 182 VAL B N 1
ATOM 5207 C CA . VAL B 1 182 ? -16.406 9.328 10.477 1 98.88 182 VAL B CA 1
ATOM 5208 C C . VAL B 1 182 ? -16.047 10.398 11.5 1 98.88 182 VAL B C 1
ATOM 5210 O O . VAL B 1 182 ? -16.219 11.594 11.25 1 98.88 182 VAL B O 1
ATOM 5213 N N . ALA B 1 183 ? -15.602 9.969 12.633 1 98.81 183 ALA B N 1
ATOM 5214 C CA . ALA B 1 183 ? -14.961 10.852 13.609 1 98.81 183 ALA B CA 1
ATOM 5215 C C . ALA B 1 183 ? -13.445 10.82 13.477 1 98.81 183 ALA B C 1
ATOM 5217 O O . ALA B 1 183 ? -12.789 9.898 13.977 1 98.81 183 ALA B O 1
ATOM 5218 N N . GLY B 1 184 ? -12.883 11.758 12.828 1 98.19 184 GLY B N 1
ATOM 5219 C CA . GLY B 1 184 ? -11.445 11.836 12.602 1 98.19 184 GLY B CA 1
ATOM 5220 C C . GLY B 1 184 ? -11.008 13.156 12 1 98.19 184 GLY B C 1
ATOM 5221 O O . GLY B 1 184 ? -11.797 13.828 11.328 1 98.19 184 GLY B O 1
ATOM 5222 N N . ALA B 1 185 ? -9.797 13.461 12.188 1 97.88 185 ALA B N 1
ATOM 5223 C CA . ALA B 1 185 ? -9.281 14.734 11.688 1 97.88 185 ALA B CA 1
ATOM 5224 C C . ALA B 1 185 ? -7.77 14.672 11.492 1 97.88 185 ALA B C 1
ATOM 5226 O O . ALA B 1 185 ? -7.07 13.953 12.211 1 97.88 185 ALA B O 1
ATOM 5227 N N . SER B 1 186 ? -7.281 15.5 10.555 1 96.56 186 SER B N 1
ATOM 5228 C CA . SER B 1 186 ? -5.852 15.648 10.32 1 96.56 186 SER B CA 1
ATOM 5229 C C . SER B 1 186 ? -5.328 16.953 10.906 1 96.56 186 SER B C 1
ATOM 5231 O O . SER B 1 186 ? -4.125 17.094 11.141 1 96.56 186 SER B O 1
ATOM 5233 N N . ALA B 1 187 ? -6.23 17.906 11.062 1 97.31 187 ALA B N 1
ATOM 5234 C CA . ALA B 1 187 ? -5.848 19.234 11.547 1 97.31 187 ALA B CA 1
ATOM 5235 C C . ALA B 1 187 ? -6.875 19.766 12.547 1 97.31 187 ALA B C 1
ATOM 5237 O O . ALA B 1 187 ? -7.512 20.797 12.297 1 97.31 187 ALA B O 1
ATOM 5238 N N . TYR B 1 188 ? -7.035 19.094 13.625 1 97.81 188 TYR B N 1
ATOM 5239 C CA . TYR B 1 188 ? -7.922 19.438 14.734 1 97.81 188 TYR B CA 1
ATOM 5240 C C . TYR B 1 188 ? -7.195 19.344 16.062 1 97.81 188 TYR B C 1
ATOM 5242 O O . TYR B 1 188 ? -6.914 18.234 16.547 1 97.81 188 TYR B O 1
ATOM 5250 N N . PRO B 1 189 ? -6.922 20.422 16.703 1 98.12 189 PRO B N 1
ATOM 5251 C CA . PRO B 1 189 ? -5.996 20.422 17.844 1 98.12 189 PRO B CA 1
ATOM 5252 C C . PRO B 1 189 ? -6.688 20.125 19.172 1 98.12 189 PRO B C 1
ATOM 5254 O O . PRO B 1 189 ? -6.125 20.391 20.234 1 98.12 189 PRO B O 1
ATOM 5257 N N . ARG B 1 190 ? -7.934 19.609 19.156 1 98.31 190 ARG B N 1
ATOM 5258 C CA . ARG B 1 190 ? -8.695 19.359 20.375 1 98.31 190 ARG B CA 1
ATOM 5259 C C . ARG B 1 190 ? -9.172 17.906 20.438 1 98.31 190 ARG B C 1
ATOM 5261 O O . ARG B 1 190 ? -9.117 17.188 19.438 1 98.31 190 ARG B O 1
ATOM 5268 N N . GLN B 1 191 ? -9.555 17.516 21.609 1 97.69 191 GLN B N 1
ATOM 5269 C CA . GLN B 1 191 ? -10.078 16.172 21.781 1 97.69 191 GLN B CA 1
ATOM 5270 C C . GLN B 1 191 ? -11.422 16 21.078 1 97.69 191 GLN B C 1
ATOM 5272 O O . GLN B 1 191 ? -12.211 16.953 21.016 1 97.69 191 GLN B O 1
ATOM 5277 N N . LEU B 1 192 ? -11.688 14.852 20.547 1 97.25 192 LEU B N 1
ATOM 5278 C CA . LEU B 1 192 ? -12.945 14.539 19.891 1 97.25 192 LEU B CA 1
ATOM 5279 C C . LEU B 1 192 ? -13.977 14.031 20.891 1 97.25 192 LEU B C 1
ATOM 5281 O O . LEU B 1 192 ? -13.633 13.273 21.812 1 97.25 192 LEU B O 1
ATOM 5285 N N . ASP B 1 193 ? -15.172 14.516 20.812 1 97.69 193 ASP B N 1
ATOM 5286 C CA . ASP B 1 193 ? -16.266 14.102 21.672 1 97.69 193 ASP B CA 1
ATOM 5287 C C . ASP B 1 193 ? -16.969 12.859 21.125 1 97.69 193 ASP B C 1
ATOM 5289 O O . ASP B 1 193 ? -18.047 12.961 20.547 1 97.69 193 ASP B O 1
ATOM 5293 N N . TYR B 1 194 ? -16.453 11.695 21.453 1 98.5 194 TYR B N 1
ATOM 5294 C CA . TYR B 1 194 ? -16.953 10.445 20.891 1 98.5 194 TYR B CA 1
ATOM 5295 C C . TYR B 1 194 ? -18.375 10.156 21.359 1 98.5 194 TYR B C 1
ATOM 5297 O O . TYR B 1 194 ? -19.156 9.547 20.641 1 98.5 194 TYR B O 1
ATOM 5305 N N . SER B 1 195 ? -18.688 10.586 22.562 1 98.25 195 SER B N 1
ATOM 5306 C CA . SER B 1 195 ? -20.031 10.383 23.094 1 98.25 195 SER B CA 1
ATOM 5307 C C . SER B 1 195 ? -21.078 11.094 22.234 1 98.25 195 SER B C 1
ATOM 5309 O O . SER B 1 195 ? -22.125 10.531 21.922 1 98.25 195 SER B O 1
ATOM 5311 N N . ARG B 1 196 ? -20.797 12.289 21.891 1 98.38 196 ARG B N 1
ATOM 5312 C CA . ARG B 1 196 ? -21.719 13.055 21.047 1 98.38 196 ARG B CA 1
ATOM 5313 C C . ARG B 1 196 ? -21.828 12.453 19.656 1 98.38 196 ARG B C 1
ATOM 5315 O O . ARG B 1 196 ? -22.906 12.383 19.078 1 98.38 196 ARG B O 1
ATOM 5322 N N . PHE B 1 197 ? -20.734 12.023 19.109 1 98.81 197 PHE B N 1
ATOM 5323 C CA . PHE B 1 197 ? -20.766 11.344 17.812 1 98.81 197 PHE B CA 1
ATOM 5324 C C . PHE B 1 197 ? -21.641 10.102 17.875 1 98.81 197 PHE B C 1
ATOM 5326 O O . PHE B 1 197 ? -22.438 9.859 16.969 1 98.81 197 PHE B O 1
ATOM 5333 N N . ARG B 1 198 ? -21.469 9.344 18.922 1 98.44 198 ARG B N 1
ATOM 5334 C CA . ARG B 1 198 ? -22.25 8.117 19.078 1 98.44 198 ARG B CA 1
ATOM 5335 C C . ARG B 1 198 ? -23.734 8.414 19.156 1 98.44 198 ARG B C 1
ATOM 5337 O O . ARG B 1 198 ? -24.547 7.727 18.516 1 98.44 198 ARG B O 1
ATOM 5344 N N . GLN B 1 199 ? -24.094 9.43 19.875 1 98.5 199 GLN B N 1
ATOM 5345 C CA . GLN B 1 199 ? -25.5 9.836 20 1 98.5 199 GLN B CA 1
ATOM 5346 C C . GLN B 1 199 ? -26.078 10.188 18.625 1 98.5 199 GLN B C 1
ATOM 5348 O O . GLN B 1 199 ? -27.188 9.773 18.297 1 98.5 199 GLN B O 1
ATOM 5353 N N . ILE B 1 200 ? -25.375 10.922 17.875 1 98.81 200 ILE B N 1
ATOM 5354 C CA . ILE B 1 200 ? -25.828 11.344 16.562 1 98.81 200 ILE B CA 1
ATOM 5355 C C . ILE B 1 200 ? -25.938 10.133 15.641 1 98.81 200 ILE B C 1
ATOM 5357 O O . ILE B 1 200 ? -26.938 9.969 14.938 1 98.81 200 ILE B O 1
ATOM 5361 N N . ALA B 1 201 ? -24.922 9.289 15.648 1 98.75 201 ALA B N 1
ATOM 5362 C CA . ALA B 1 201 ? -24.938 8.094 14.812 1 98.75 201 ALA B CA 1
ATOM 5363 C C . ALA B 1 201 ? -26.141 7.215 15.148 1 98.75 201 ALA B C 1
ATOM 5365 O O . ALA B 1 201 ? -26.859 6.758 14.25 1 98.75 201 ALA B O 1
ATOM 5366 N N . ASP B 1 202 ? -26.438 6.996 16.422 1 97.75 202 ASP B N 1
ATOM 5367 C CA . ASP B 1 202 ? -27.547 6.164 16.859 1 97.75 202 ASP B CA 1
ATOM 5368 C C . ASP B 1 202 ? -28.891 6.773 16.438 1 97.75 202 ASP B C 1
ATOM 5370 O O . ASP B 1 202 ? -29.812 6.047 16.078 1 97.75 202 ASP B O 1
ATOM 5374 N N . SER B 1 203 ? -28.953 8.031 16.453 1 98.25 203 SER B N 1
ATOM 5375 C CA . SER B 1 203 ? -30.219 8.711 16.172 1 98.25 203 SER B CA 1
ATOM 5376 C C . SER B 1 203 ? -30.641 8.477 14.727 1 98.25 203 SER B C 1
ATOM 5378 O O . SER B 1 203 ? -31.828 8.57 14.398 1 98.25 203 SER B O 1
ATOM 5380 N N . VAL B 1 204 ? -29.719 8.164 13.867 1 98.31 204 VAL B N 1
ATOM 5381 C CA . VAL B 1 204 ? -30.078 7.988 12.461 1 98.31 204 VAL B CA 1
ATOM 5382 C C . VAL B 1 204 ? -29.734 6.57 12.016 1 98.31 204 VAL B C 1
ATOM 5384 O O . VAL B 1 204 ? -29.766 6.266 10.82 1 98.31 204 VAL B O 1
ATOM 5387 N N . GLY B 1 205 ? -29.266 5.727 12.898 1 97.38 205 GLY B N 1
ATOM 5388 C CA . GLY B 1 205 ? -28.938 4.344 12.594 1 97.38 205 GLY B CA 1
ATOM 5389 C C . GLY B 1 205 ? -27.641 4.191 11.82 1 97.38 205 GLY B C 1
ATOM 5390 O O . GLY B 1 205 ? -27.469 3.236 11.062 1 97.38 205 GLY B O 1
ATOM 5391 N N . ALA B 1 206 ? -26.703 5.125 11.984 1 98.69 206 ALA B N 1
ATOM 5392 C CA . ALA B 1 206 ? -25.438 5.102 11.266 1 98.69 206 ALA B CA 1
ATOM 5393 C C . ALA B 1 206 ? -24.375 4.348 12.062 1 98.69 206 ALA B C 1
ATOM 5395 O O . ALA B 1 206 ? -24.391 4.355 13.297 1 98.69 206 ALA B O 1
ATOM 5396 N N . LEU B 1 207 ? -23.453 3.713 11.344 1 98.69 207 LEU B N 1
ATOM 5397 C CA . LEU B 1 207 ? -22.219 3.227 11.969 1 98.69 207 LEU B CA 1
ATOM 5398 C C . LEU B 1 207 ? -21.312 4.387 12.359 1 98.69 207 LEU B C 1
ATOM 5400 O O . LEU B 1 207 ? -21.328 5.438 11.711 1 98.69 207 LEU B O 1
ATOM 5404 N N . MET B 1 208 ? -20.578 4.207 13.43 1 98.75 208 MET B N 1
ATOM 5405 C CA . MET B 1 208 ? -19.562 5.18 13.828 1 98.75 208 MET B CA 1
ATOM 5406 C C . MET B 1 208 ? -18.156 4.648 13.578 1 98.75 208 MET B C 1
ATOM 5408 O O . MET B 1 208 ? -17.75 3.639 14.156 1 98.75 208 MET B O 1
ATOM 5412 N N . MET B 1 209 ? -17.453 5.285 12.727 1 98.94 209 MET B N 1
ATOM 5413 C CA . MET B 1 209 ? -16.047 5.012 12.461 1 98.94 209 MET B CA 1
ATOM 5414 C C . MET B 1 209 ? -15.156 6.09 13.078 1 98.94 209 MET B C 1
ATOM 5416 O O . MET B 1 209 ? -15.484 7.277 13.016 1 98.94 209 MET B O 1
ATOM 5420 N N . VAL B 1 210 ? -14.125 5.672 13.711 1 98.94 210 VAL B N 1
ATOM 5421 C CA . VAL B 1 210 ? -13.133 6.633 14.18 1 98.94 210 VAL B CA 1
ATOM 5422 C C . VAL B 1 210 ? -11.82 6.441 13.422 1 98.94 210 VAL B C 1
ATOM 5424 O O . VAL B 1 210 ? -11.281 5.332 13.367 1 98.94 210 VAL B O 1
ATOM 5427 N N . ASP B 1 211 ? -11.352 7.473 12.781 1 98.81 211 ASP B N 1
ATOM 5428 C CA . ASP B 1 211 ? -10 7.539 12.219 1 98.81 211 ASP B CA 1
ATOM 5429 C C . ASP B 1 211 ? -9.031 8.188 13.211 1 98.81 211 ASP B C 1
ATOM 5431 O O . ASP B 1 211 ? -9.016 9.414 13.352 1 98.81 211 ASP B O 1
ATOM 5435 N N . MET B 1 212 ? -8.203 7.379 13.805 1 98.69 212 MET B N 1
ATOM 5436 C CA . MET B 1 212 ? -7.336 7.922 14.844 1 98.69 212 MET B CA 1
ATOM 5437 C C . MET B 1 212 ? -5.891 7.992 14.359 1 98.69 212 MET B C 1
ATOM 5439 O O . MET B 1 212 ? -4.957 7.949 15.164 1 98.69 212 MET B O 1
ATOM 5443 N N . ALA B 1 213 ? -5.637 8.102 13.062 1 98.44 213 ALA B N 1
ATOM 5444 C CA . ALA B 1 213 ? -4.32 8.062 12.438 1 98.44 213 ALA B CA 1
ATOM 5445 C C . ALA B 1 213 ? -3.35 9.008 13.148 1 98.44 213 ALA B C 1
ATOM 5447 O O . ALA B 1 213 ? -2.217 8.633 13.453 1 98.44 213 ALA B O 1
ATOM 5448 N N . HIS B 1 214 ? -3.824 10.203 13.445 1 98.31 214 HIS B N 1
ATOM 5449 C CA . HIS B 1 214 ? -2.953 11.219 14.023 1 98.31 214 HIS B CA 1
ATOM 5450 C C . HIS B 1 214 ? -2.785 11.023 15.523 1 98.31 214 HIS B C 1
ATOM 5452 O O . HIS B 1 214 ? -1.74 11.359 16.078 1 98.31 214 HIS B O 1
ATOM 5458 N N . ILE B 1 215 ? -3.807 10.438 16.219 1 98.5 215 ILE B N 1
ATOM 5459 C CA . ILE B 1 215 ? -3.811 10.555 17.672 1 98.5 215 ILE B CA 1
ATOM 5460 C C . ILE B 1 215 ? -3.711 9.172 18.297 1 98.5 215 ILE B C 1
ATOM 5462 O O . ILE B 1 215 ? -3.924 9.016 19.5 1 98.5 215 ILE B O 1
ATOM 5466 N N . SER B 1 216 ? -3.383 8.156 17.531 1 98.62 216 SER B N 1
ATOM 5467 C CA . SER B 1 216 ? -3.338 6.793 18.047 1 98.62 216 SER B CA 1
ATOM 5468 C C . SER B 1 216 ? -2.336 6.668 19.188 1 98.62 216 SER B C 1
ATOM 5470 O O . SER B 1 216 ? -2.592 5.977 20.188 1 98.62 216 SER B O 1
ATOM 5472 N N . GLY B 1 217 ? -1.176 7.336 19.062 1 98.62 217 GLY B N 1
ATOM 5473 C CA . GLY B 1 217 ? -0.225 7.32 20.172 1 98.62 217 GLY B CA 1
ATOM 5474 C C . GLY B 1 217 ? -0.777 7.926 21.438 1 98.62 217 GLY B C 1
ATOM 5475 O O . GLY B 1 217 ? -0.55 7.402 22.531 1 98.62 217 GLY B O 1
ATOM 5476 N N . LEU B 1 218 ? -1.5 9.008 21.312 1 98.69 218 LEU B N 1
ATOM 5477 C CA . LEU B 1 218 ? -2.092 9.672 22.469 1 98.69 218 LEU B CA 1
ATOM 5478 C C . LEU B 1 218 ? -3.143 8.789 23.125 1 98.69 218 LEU B C 1
ATOM 5480 O O . LEU B 1 218 ? -3.229 8.734 24.359 1 98.69 218 LEU B O 1
ATOM 5484 N N . ILE B 1 219 ? -3.918 8.125 22.328 1 98.62 219 ILE B N 1
ATOM 5485 C CA . ILE B 1 219 ? -4.949 7.227 22.828 1 98.62 219 ILE B CA 1
ATOM 5486 C C . ILE B 1 219 ? -4.293 6.047 23.547 1 98.62 219 ILE B C 1
ATOM 5488 O O . ILE B 1 219 ? -4.723 5.66 24.641 1 98.62 219 ILE B O 1
ATOM 5492 N N . ALA B 1 220 ? -3.244 5.484 22.969 1 98.44 220 ALA B N 1
ATOM 5493 C CA . ALA B 1 220 ? -2.539 4.348 23.547 1 98.44 220 ALA B CA 1
ATOM 5494 C C . ALA B 1 220 ? -1.957 4.707 24.922 1 98.44 220 ALA B C 1
ATOM 5496 O O . ALA B 1 220 ? -1.862 3.852 25.797 1 98.44 220 ALA B O 1
ATOM 5497 N N . SER B 1 221 ? -1.623 5.992 25.109 1 97.62 221 SER B N 1
ATOM 5498 C CA . SER B 1 221 ? -0.973 6.43 26.344 1 97.62 221 SER B CA 1
ATOM 5499 C C . SER B 1 221 ? -1.982 7.023 27.328 1 97.62 221 SER B C 1
ATOM 5501 O O . SER B 1 221 ? -1.613 7.465 28.406 1 97.62 221 SER B O 1
ATOM 5503 N N . GLY B 1 222 ? -3.211 7.094 26.922 1 96.94 222 GLY B N 1
ATOM 5504 C CA . GLY B 1 222 ? -4.258 7.566 27.812 1 96.94 222 GLY B CA 1
ATOM 5505 C C . GLY B 1 222 ? -4.371 9.078 27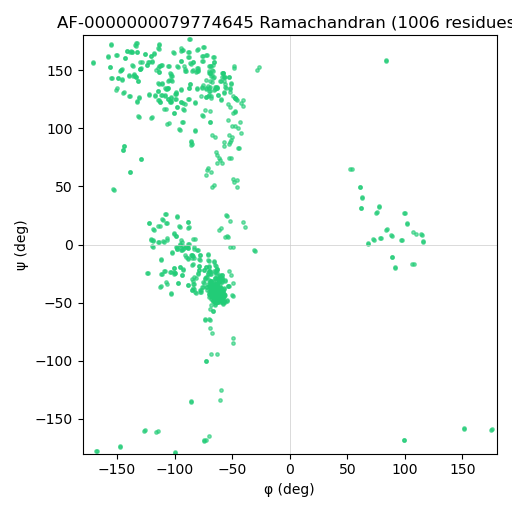.844 1 96.94 222 GLY B C 1
ATOM 5506 O O . GLY B 1 222 ? -5.062 9.633 28.703 1 96.94 222 GLY B O 1
ATOM 5507 N N . LEU B 1 223 ? -3.746 9.789 26.922 1 97.5 223 LEU B N 1
ATOM 5508 C CA . LEU B 1 223 ? -3.746 11.242 26.922 1 97.5 223 LEU B CA 1
ATOM 5509 C C . LEU B 1 223 ? -4.855 11.789 26.031 1 97.5 223 LEU B C 1
ATOM 5511 O O . LEU B 1 223 ? -5.07 13 25.969 1 97.5 223 LEU B O 1
ATOM 5515 N N . HIS B 1 224 ? -5.551 10.953 25.359 1 97.56 224 HIS B N 1
ATOM 5516 C CA . HIS B 1 224 ? -6.738 11.234 24.562 1 97.56 224 HIS B CA 1
ATOM 5517 C C . HIS B 1 224 ? -7.844 10.227 24.844 1 97.56 224 HIS B C 1
ATOM 5519 O O . HIS B 1 224 ? -7.566 9.047 25.078 1 97.56 224 HIS B O 1
ATOM 5525 N N . PRO B 1 225 ? -9.125 10.695 24.828 1 97.75 225 PRO B N 1
ATOM 5526 C CA . PRO B 1 225 ? -10.188 9.734 25.094 1 97.75 225 PRO B CA 1
ATOM 5527 C C . PRO B 1 225 ? -10.156 8.547 24.125 1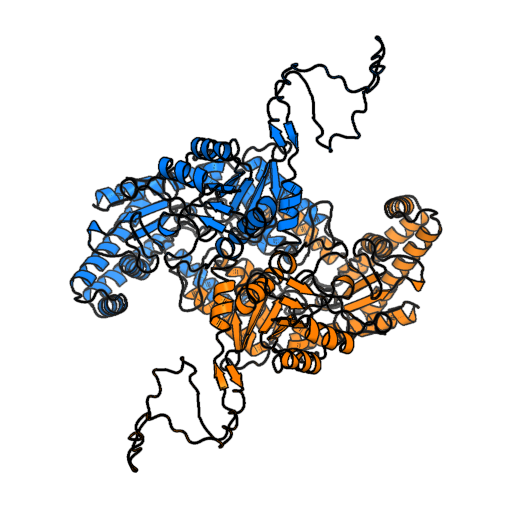 97.75 225 PRO B C 1
ATOM 5529 O O . PRO B 1 225 ? -9.859 8.711 22.938 1 97.75 225 PRO B O 1
ATOM 5532 N N . SER B 1 226 ? -10.5 7.391 24.688 1 98.19 226 SER B N 1
ATOM 5533 C CA . SER B 1 226 ? -10.539 6.188 23.875 1 98.19 226 SER B CA 1
ATOM 5534 C C . SER B 1 226 ? -11.836 6.109 23.062 1 98.19 226 SER B C 1
ATOM 5536 O O . SER B 1 226 ? -12.922 6.309 23.609 1 98.19 226 SER B O 1
ATOM 5538 N N . PRO B 1 227 ? -11.719 5.801 21.828 1 98.44 227 PRO B N 1
ATOM 5539 C CA . PRO B 1 227 ? -12.922 5.684 21 1 98.44 227 PRO B CA 1
ATOM 5540 C C . PRO B 1 227 ? -13.586 4.316 21.125 1 98.44 227 PRO B C 1
ATOM 5542 O O . PRO B 1 227 ? -14.719 4.133 20.672 1 98.44 227 PRO B O 1
ATOM 5545 N N . PHE B 1 228 ? -12.992 3.328 21.703 1 98.19 228 PHE B N 1
ATOM 5546 C CA . PHE B 1 228 ? -13.352 1.923 21.547 1 98.19 228 PHE B CA 1
ATOM 5547 C C . PHE B 1 228 ? -14.641 1.605 22.281 1 98.19 228 PHE B C 1
ATOM 5549 O O . PHE B 1 228 ? -15.312 0.613 21.984 1 98.19 228 PHE B O 1
ATOM 5556 N N . GLU B 1 229 ? -15.047 2.426 23.219 1 95.88 229 GLU B N 1
ATOM 5557 C CA . GLU B 1 229 ? -16.328 2.252 23.875 1 95.88 229 GLU B CA 1
ATOM 5558 C C . GLU B 1 229 ? -17.484 2.674 22.969 1 95.88 229 GLU B C 1
ATOM 5560 O O . GLU B 1 229 ? -18.609 2.197 23.125 1 95.88 229 GLU B O 1
ATOM 5565 N N . TYR B 1 230 ? -17.219 3.5 22 1 97.69 230 TYR B N 1
ATOM 5566 C CA . TYR B 1 230 ? -18.266 4.148 21.234 1 97.69 230 TYR B CA 1
ATOM 5567 C C . TYR B 1 230 ? -18.281 3.639 19.797 1 97.69 230 TYR B C 1
ATOM 5569 O O . TYR B 1 230 ? -19.359 3.471 19.203 1 97.69 230 TYR B O 1
ATOM 5577 N N . ALA B 1 231 ? -17.156 3.361 19.234 1 98.56 231 ALA B N 1
ATOM 5578 C CA . ALA B 1 231 ? -16.984 3.15 17.797 1 98.56 231 ALA B CA 1
ATOM 5579 C C . ALA B 1 231 ? -17.406 1.74 17.406 1 98.56 231 ALA B C 1
ATOM 5581 O O . ALA B 1 231 ? -17.328 0.808 18.203 1 98.56 231 ALA B O 1
ATOM 5582 N N . ASP B 1 232 ? -17.844 1.598 16.156 1 98.5 232 ASP B N 1
ATOM 5583 C CA . ASP B 1 232 ? -18.047 0.287 15.547 1 98.5 232 ASP B CA 1
ATOM 5584 C C . ASP B 1 232 ? -16.766 -0.218 14.883 1 98.5 232 ASP B C 1
ATOM 5586 O O . ASP B 1 232 ? -16.531 -1.425 14.828 1 98.5 232 ASP B O 1
ATOM 5590 N N . VAL B 1 233 ? -16.062 0.684 14.359 1 98.88 233 VAL B N 1
ATOM 5591 C CA . VAL B 1 233 ? -14.812 0.411 13.664 1 98.88 233 VAL B CA 1
ATOM 5592 C C . VAL B 1 233 ? -13.828 1.557 13.898 1 98.88 233 VAL B C 1
ATOM 5594 O O . VAL B 1 233 ? -14.234 2.719 13.984 1 98.88 233 VAL B O 1
ATOM 5597 N N . VAL B 1 234 ? -12.539 1.238 14.062 1 98.94 234 VAL B N 1
ATOM 5598 C CA . VAL B 1 234 ? -11.484 2.221 14.273 1 98.94 234 VAL B CA 1
ATOM 5599 C C . VAL B 1 234 ? -10.328 1.942 13.312 1 98.94 234 VAL B C 1
ATOM 5601 O O . VAL B 1 234 ? -9.852 0.808 13.211 1 98.94 234 VAL B O 1
ATOM 5604 N N . THR B 1 235 ? -9.922 2.92 12.555 1 98.94 235 THR B N 1
ATOM 5605 C CA . THR B 1 235 ? -8.758 2.795 11.68 1 98.94 235 THR B CA 1
ATOM 5606 C C . THR B 1 235 ? -7.613 3.67 12.18 1 98.94 235 THR B C 1
ATOM 5608 O O . THR B 1 235 ? -7.836 4.66 12.883 1 98.94 235 THR B O 1
ATOM 5611 N N . THR B 1 236 ? -6.418 3.283 11.836 1 98.81 236 THR B N 1
ATOM 5612 C CA . THR B 1 236 ? -5.258 4.105 12.164 1 98.81 236 THR B CA 1
ATOM 5613 C C . THR B 1 236 ? -4.109 3.824 11.195 1 98.81 236 THR B C 1
ATOM 5615 O O . THR B 1 236 ? -3.938 2.691 10.742 1 98.81 236 THR B O 1
ATOM 5618 N N . THR B 1 237 ? -3.377 4.867 10.859 1 98.19 237 THR B N 1
ATOM 5619 C CA . THR B 1 237 ? -2.023 4.641 10.367 1 98.19 237 THR B CA 1
ATOM 5620 C C . THR B 1 237 ? -1.081 4.281 11.508 1 98.19 237 THR B C 1
ATOM 5622 O O . THR B 1 237 ? -1.432 4.434 12.68 1 98.19 237 THR B O 1
ATOM 5625 N N . THR B 1 238 ? 0.128 3.854 11.18 1 98.12 238 THR B N 1
ATOM 5626 C CA . THR B 1 238 ? 0.958 3.305 12.25 1 98.12 238 THR B CA 1
ATOM 5627 C C . THR B 1 238 ? 2.24 4.117 12.406 1 98.12 238 THR B C 1
ATOM 5629 O O . THR B 1 238 ? 3.02 3.881 13.336 1 98.12 238 THR B O 1
ATOM 5632 N N . HIS B 1 239 ? 2.488 5.16 11.602 1 95.81 239 HIS B N 1
ATOM 5633 C CA . HIS B 1 239 ? 3.816 5.762 11.586 1 95.81 239 HIS B CA 1
ATOM 5634 C C . HIS B 1 239 ? 3.791 7.168 12.172 1 95.81 239 HIS B C 1
ATOM 5636 O O . HIS B 1 239 ? 4.844 7.781 12.375 1 95.81 239 HIS B O 1
ATOM 5642 N N . LYS B 1 240 ? 2.648 7.789 12.367 1 97.56 240 LYS B N 1
ATOM 5643 C CA . LYS B 1 240 ? 2.605 9.164 12.867 1 97.56 240 LYS B CA 1
ATOM 5644 C C . LYS B 1 240 ? 2.98 9.227 14.344 1 97.56 240 LYS B C 1
ATOM 5646 O O . LYS B 1 240 ? 4.133 8.984 14.703 1 97.56 240 LYS B O 1
ATOM 5651 N N . THR B 1 241 ? 1.997 9.328 15.227 1 98.31 241 THR B N 1
ATOM 5652 C CA . THR B 1 241 ? 2.316 9.406 16.641 1 98.31 241 THR B CA 1
ATOM 5653 C C . THR B 1 241 ? 2.648 8.031 17.203 1 98.31 241 THR B C 1
ATOM 5655 O O . THR B 1 241 ? 3.322 7.918 18.234 1 98.31 241 THR B O 1
ATOM 5658 N N . LEU B 1 242 ? 2.244 6.953 16.484 1 97.44 242 LEU B N 1
ATOM 5659 C CA . LEU B 1 242 ? 2.539 5.598 16.938 1 97.44 242 LEU B CA 1
ATOM 5660 C C . LEU B 1 242 ? 3.979 5.215 16.609 1 97.44 242 LEU B C 1
ATOM 5662 O O . LEU B 1 242 ? 4.516 4.262 17.172 1 97.44 242 LEU B O 1
ATOM 5666 N N . ARG B 1 243 ? 4.586 5.848 15.664 1 96.62 243 ARG B N 1
ATOM 5667 C CA . ARG B 1 243 ? 6.008 5.777 15.359 1 96.62 243 ARG B CA 1
ATOM 5668 C C . ARG B 1 243 ? 6.414 4.359 14.969 1 96.62 243 ARG B C 1
ATOM 5670 O O . ARG B 1 243 ? 7.426 3.842 15.445 1 96.62 243 ARG B O 1
ATOM 5677 N N . ALA B 1 244 ? 5.578 3.596 14.375 1 97.69 244 ALA B N 1
ATOM 5678 C CA . ALA B 1 244 ? 5.887 2.291 13.789 1 97.69 244 ALA B CA 1
ATOM 5679 C C . ALA B 1 244 ? 6.07 2.398 12.281 1 97.69 244 ALA B C 1
ATOM 5681 O O . ALA B 1 244 ? 6.109 3.5 11.727 1 97.69 244 ALA B O 1
ATOM 5682 N N . ALA B 1 245 ? 6.328 1.225 11.664 1 97.62 245 ALA B N 1
ATOM 5683 C CA . ALA B 1 245 ? 6.484 1.219 10.211 1 97.62 245 ALA B CA 1
ATOM 5684 C C . ALA B 1 245 ? 5.227 1.749 9.523 1 97.62 245 ALA B C 1
ATOM 5686 O O . ALA B 1 245 ? 4.117 1.583 10.031 1 97.62 245 ALA B O 1
ATOM 5687 N N . ARG B 1 246 ? 5.418 2.396 8.406 1 97 246 ARG B N 1
ATOM 5688 C CA . ARG B 1 246 ? 4.289 2.943 7.66 1 97 246 ARG B CA 1
ATOM 5689 C C . ARG B 1 246 ? 3.316 1.841 7.254 1 97 246 ARG B C 1
ATOM 5691 O O . ARG B 1 246 ? 3.721 0.839 6.66 1 97 246 ARG B O 1
ATOM 5698 N N . GLY B 1 247 ? 2.15 1.872 7.539 1 97.62 247 GLY B N 1
ATOM 5699 C CA . GLY B 1 247 ? 1.043 0.953 7.324 1 97.62 247 GLY B CA 1
ATOM 5700 C C . GLY B 1 247 ? -0.248 1.412 7.973 1 97.62 247 GLY B C 1
ATOM 5701 O O . GLY B 1 247 ? -0.488 2.613 8.109 1 97.62 247 GLY B O 1
ATOM 5702 N N . ALA B 1 248 ? -1.143 0.488 8.203 1 98.81 248 ALA B N 1
ATOM 5703 C CA . ALA B 1 248 ? -2.414 0.82 8.836 1 98.81 248 ALA B CA 1
ATOM 5704 C C . ALA B 1 248 ? -3.043 -0.411 9.484 1 98.81 248 ALA B C 1
ATOM 5706 O O . ALA B 1 248 ? -2.615 -1.54 9.227 1 98.81 248 ALA B O 1
ATOM 5707 N N . MET B 1 249 ? -3.926 -0.188 10.336 1 98.94 249 MET B N 1
ATOM 5708 C CA . MET B 1 249 ? -4.707 -1.227 11.008 1 98.94 249 MET B CA 1
ATOM 5709 C C . MET B 1 249 ? -6.184 -0.852 11.055 1 98.94 249 MET B C 1
ATOM 5711 O O . MET B 1 249 ? -6.527 0.33 11.102 1 98.94 249 MET B O 1
ATOM 5715 N N . ILE B 1 250 ? -7.012 -1.827 10.977 1 98.94 250 ILE B N 1
ATOM 5716 C CA . ILE B 1 250 ? -8.453 -1.653 11.102 1 98.94 250 ILE B CA 1
ATOM 5717 C C . ILE B 1 250 ? -8.969 -2.48 12.281 1 98.94 250 ILE B C 1
ATOM 5719 O O . ILE B 1 250 ? -9.008 -3.711 12.211 1 98.94 250 ILE B O 1
ATOM 5723 N N . PHE B 1 251 ? -9.367 -1.79 13.352 1 98.94 251 PHE B N 1
ATOM 5724 C CA . PHE B 1 251 ? -10.047 -2.441 14.469 1 98.94 251 PHE B CA 1
ATOM 5725 C C . PHE B 1 251 ? -11.547 -2.508 14.219 1 98.94 251 PHE B C 1
ATOM 5727 O O . PHE B 1 251 ? -12.141 -1.554 13.711 1 98.94 251 PHE B O 1
ATOM 5734 N N . PHE B 1 252 ? -12.164 -3.643 14.539 1 98.88 252 PHE B N 1
ATOM 5735 C CA . PHE B 1 252 ? -13.602 -3.793 14.328 1 98.88 252 PHE B CA 1
ATOM 5736 C C . PHE B 1 252 ? -14.25 -4.535 15.492 1 98.88 252 PHE B C 1
ATOM 5738 O O . PHE B 1 252 ? -13.641 -5.441 16.078 1 98.88 252 PHE B O 1
ATOM 5745 N N . ARG B 1 253 ? -15.445 -4.172 15.828 1 97.94 253 ARG B N 1
ATOM 5746 C CA . ARG B 1 253 ? -16.203 -4.859 16.859 1 97.94 253 ARG B CA 1
ATOM 5747 C C . ARG B 1 253 ? -16.625 -6.254 16.406 1 97.94 253 ARG B C 1
ATOM 5749 O O . ARG B 1 253 ? -17.125 -6.422 15.297 1 97.94 253 ARG B O 1
ATOM 5756 N N . ARG B 1 254 ? -16.453 -7.164 17.266 1 96.94 254 ARG B N 1
ATOM 5757 C CA . ARG B 1 254 ? -16.844 -8.531 16.953 1 96.94 254 ARG B CA 1
ATOM 5758 C C . ARG B 1 254 ? -18.266 -8.82 17.453 1 96.94 254 ARG B C 1
ATOM 5760 O O . ARG B 1 254 ? -18.938 -9.703 16.938 1 96.94 254 ARG B O 1
ATOM 5767 N N . ARG B 1 255 ? -18.688 -8.102 18.469 1 92.88 255 ARG B N 1
ATOM 5768 C CA . ARG B 1 255 ? -20.031 -8.25 19.016 1 92.88 255 ARG B CA 1
ATOM 5769 C C . ARG B 1 255 ? -20.562 -6.918 19.531 1 92.88 255 ARG B C 1
ATOM 5771 O O . ARG B 1 255 ? -19.797 -5.996 19.797 1 92.88 255 ARG B O 1
ATOM 5778 N N . LYS B 1 256 ? -21.859 -6.781 19.469 1 86.69 256 LYS B N 1
ATOM 5779 C CA . LYS B 1 256 ? -22.547 -5.598 19.984 1 86.69 256 LYS B CA 1
ATOM 5780 C C . LYS B 1 256 ? -23.688 -5.98 20.922 1 86.69 256 LYS B C 1
ATOM 5782 O O . LYS B 1 256 ? -24.141 -7.125 20.922 1 86.69 256 LYS B O 1
ATOM 5787 N N . LEU B 1 257 ? -24.031 -4.977 21.797 1 79.62 257 LEU B N 1
ATOM 5788 C CA . LEU B 1 257 ? -25.141 -5.211 22.719 1 79.62 257 LEU B CA 1
ATOM 5789 C C . LEU B 1 257 ? -26.438 -5.438 21.938 1 79.62 257 LEU B C 1
ATOM 5791 O O . LEU B 1 257 ? -26.703 -4.742 20.969 1 79.62 257 LEU B O 1
ATOM 5795 N N . ALA B 1 258 ? -27.078 -6.543 22.312 1 73.69 258 ALA B N 1
ATOM 5796 C CA . ALA B 1 258 ? -28.359 -6.84 21.688 1 73.69 258 ALA B CA 1
ATOM 5797 C C . ALA B 1 258 ? -29.391 -5.77 22.016 1 73.69 258 ALA B C 1
ATOM 5799 O O . ALA B 1 258 ? -29.406 -5.227 23.125 1 73.69 258 ALA B O 1
ATOM 5800 N N . PRO B 1 259 ? -30.078 -5.391 20.984 1 65.62 259 PRO B N 1
ATOM 5801 C CA . PRO B 1 259 ? -31.156 -4.457 21.312 1 65.62 259 PRO B CA 1
ATOM 5802 C C . PRO B 1 259 ? -32.125 -5.012 22.359 1 65.62 259 PRO B C 1
ATOM 5804 O O . PRO B 1 259 ? -32.25 -6.23 22.469 1 65.62 259 PRO B O 1
ATOM 5807 N N . PRO B 1 260 ? -32.5 -4.199 23.266 1 61.03 260 PRO B N 1
ATOM 5808 C CA . PRO B 1 260 ? -33.469 -4.699 24.234 1 61.03 260 PRO B CA 1
ATOM 5809 C C . PRO B 1 260 ? -34.688 -5.387 23.578 1 61.03 260 PRO B C 1
ATOM 5811 O O . PRO B 1 260 ? -35.094 -5.016 22.484 1 61.03 260 PRO B O 1
ATOM 5814 N N . PRO B 1 261 ? -34.969 -6.609 24.031 1 51.38 261 PRO B N 1
ATOM 5815 C CA . PRO B 1 261 ? -36.156 -7.27 23.438 1 51.38 261 PRO B CA 1
ATOM 5816 C C . PRO B 1 261 ? -37.344 -6.332 23.281 1 51.38 261 PRO B C 1
ATOM 5818 O O . PRO B 1 261 ? -37.531 -5.441 24.109 1 51.38 261 PRO B O 1
ATOM 5821 N N . LYS B 1 262 ? -37.812 -6.191 22.062 1 44 262 LYS B N 1
ATOM 5822 C CA . LYS B 1 262 ? -39.031 -5.441 21.906 1 44 262 LYS B CA 1
ATOM 5823 C C . LYS B 1 262 ? -40.125 -5.965 22.844 1 44 262 LYS B C 1
ATOM 5825 O O . LYS B 1 262 ? -40.312 -7.176 22.969 1 44 262 LYS B O 1
ATOM 5830 N N . LYS B 1 263 ? -40.625 -5.238 23.719 1 33.91 263 LYS B N 1
ATOM 5831 C CA . LYS B 1 263 ? -41.812 -5.625 24.484 1 33.91 263 LYS B CA 1
ATOM 5832 C C . LYS B 1 263 ? -42.938 -6.078 23.562 1 33.91 263 LYS B C 1
ATOM 5834 O O . LYS B 1 263 ? -43.344 -5.344 22.656 1 33.91 263 LYS B O 1
ATOM 5839 N N . MET B 1 264 ? -43.094 -7.34 23.188 1 31.55 264 MET B N 1
ATOM 5840 C CA . MET B 1 264 ? -44.312 -7.797 22.5 1 31.55 264 MET B CA 1
ATOM 5841 C C . MET B 1 264 ? -45.562 -7.195 23.141 1 31.55 264 MET B C 1
ATOM 5843 O O . MET B 1 264 ? -45.781 -7.352 24.344 1 31.55 264 MET B O 1
ATOM 5847 N N . VAL B 1 265 ? -46.062 -6.109 22.609 1 31.42 265 VAL B N 1
ATOM 5848 C CA . VAL B 1 265 ? -47.375 -5.66 23.016 1 31.42 265 VAL B CA 1
ATOM 5849 C C . VAL B 1 265 ? -48.344 -6.84 23 1 31.42 265 VAL B C 1
ATOM 5851 O O . VAL B 1 265 ? -48.406 -7.605 22.047 1 31.42 265 VAL B O 1
ATOM 5854 N N . LYS B 1 266 ? -48.875 -7.277 24.062 1 31.52 266 LYS B N 1
ATOM 5855 C CA . LYS B 1 266 ? -49.875 -8.297 24.422 1 31.52 266 LYS B CA 1
ATOM 5856 C C . LYS B 1 266 ? -51.125 -8.156 23.578 1 31.52 266 LYS B C 1
ATOM 5858 O O . LYS B 1 266 ? -52.156 -8.789 23.875 1 31.52 266 LYS B O 1
ATOM 5863 N N . ASN B 1 267 ? -51.344 -7.18 22.625 1 29.06 267 ASN B N 1
ATOM 5864 C CA . ASN B 1 267 ? -52.781 -7.145 22.406 1 29.06 267 ASN B CA 1
ATOM 5865 C C . ASN B 1 267 ? -53.281 -8.414 21.719 1 29.06 267 ASN B C 1
ATOM 5867 O O . ASN B 1 267 ? -54.25 -9.023 22.172 1 29.06 267 ASN B O 1
ATOM 5871 N N . GLY B 1 268 ? -53.438 -8.484 20.297 1 29.44 268 GLY B N 1
ATOM 5872 C CA . GLY B 1 268 ? -54.562 -9.156 19.672 1 29.44 268 GLY B CA 1
ATOM 5873 C C . GLY B 1 268 ? -54.406 -10.664 19.625 1 29.44 268 GLY B C 1
ATOM 5874 O O . GLY B 1 268 ? -53.312 -11.188 19.797 1 29.44 268 GLY B O 1
ATOM 5875 N N . PRO B 1 269 ? -55.562 -11.477 19.688 1 27.86 269 PRO B N 1
ATOM 5876 C CA . PRO B 1 269 ? -55.719 -12.93 19.656 1 27.86 269 PRO B CA 1
ATOM 5877 C C . PRO B 1 269 ? -54.844 -13.586 18.594 1 27.86 269 PRO B C 1
ATOM 5879 O O . PRO B 1 269 ? -54.625 -13.008 17.531 1 27.86 269 PRO B O 1
ATOM 5882 N N . ILE B 1 270 ? -53.812 -14.203 19.016 1 28.84 270 ILE B N 1
ATOM 5883 C CA . ILE B 1 270 ? -53 -15.008 18.125 1 28.84 270 ILE B CA 1
ATOM 5884 C C . ILE B 1 270 ? -53.875 -15.93 17.297 1 28.84 270 ILE B C 1
ATOM 5886 O O . ILE B 1 270 ? -54.469 -16.875 17.828 1 28.84 270 ILE B O 1
ATOM 5890 N N . VAL B 1 271 ? -54.812 -15.492 16.641 1 25.25 271 VAL B N 1
ATOM 5891 C CA . VAL B 1 271 ? -55.719 -16.438 15.969 1 25.25 271 VAL B CA 1
ATOM 5892 C C . VAL B 1 271 ? -54.875 -17.391 15.117 1 25.25 271 VAL B C 1
ATOM 5894 O O . VAL B 1 271 ? -55.406 -18.359 14.562 1 25.25 271 VAL B O 1
ATOM 5897 N N . GLY B 1 272 ? -53.812 -16.984 14.508 1 24.88 272 GLY B N 1
ATOM 5898 C CA . GLY B 1 272 ? -53.469 -18 13.523 1 24.88 272 GLY B CA 1
ATOM 5899 C C . GLY B 1 272 ? -52.938 -19.281 14.133 1 24.88 272 GLY B C 1
ATOM 5900 O O . GLY B 1 272 ? -52.469 -19.297 15.273 1 24.88 272 GLY B O 1
ATOM 5901 N N . GLY B 1 273 ? -53.312 -20.531 13.742 1 23.62 273 GLY B N 1
ATOM 5902 C CA . GLY B 1 273 ? -53.344 -21.953 13.984 1 23.62 273 GLY B CA 1
ATOM 5903 C C . GLY B 1 273 ? -52 -22.547 14.273 1 23.62 273 GLY B C 1
ATOM 5904 O O . GLY B 1 273 ? -51.812 -23.766 14.297 1 23.62 273 GLY B O 1
ATOM 5905 N N . VAL B 1 274 ? -50.875 -21.969 14.297 1 23.08 274 VAL B N 1
ATOM 5906 C CA . VAL B 1 274 ? -49.812 -22.969 14.383 1 23.08 274 VAL B CA 1
ATOM 5907 C C . VAL B 1 274 ? -49.844 -23.641 15.758 1 23.08 274 VAL B C 1
ATOM 5909 O O . VAL B 1 274 ? -50 -22.969 16.781 1 23.08 274 VAL B O 1
ATOM 5912 N N . SER B 1 275 ? -50.125 -24.906 15.898 1 23.36 275 SER B N 1
ATOM 5913 C CA . SER B 1 275 ? -50.219 -25.906 16.953 1 23.36 275 SER B CA 1
ATOM 5914 C C . SER B 1 275 ? -49.094 -25.75 17.953 1 23.36 275 SER B C 1
ATOM 5916 O O . SER B 1 275 ? -47.969 -25.344 17.594 1 23.36 275 SER B O 1
ATOM 5918 N N . ASP B 1 276 ? -49.344 -25.578 19.312 1 25 276 ASP B N 1
ATOM 5919 C CA . ASP B 1 276 ? -48.812 -25.391 20.656 1 25 276 ASP B CA 1
ATOM 5920 C C . ASP B 1 276 ? -47.781 -26.469 21 1 25 276 ASP B C 1
ATOM 5922 O O . ASP B 1 276 ? -47.344 -26.578 22.156 1 25 276 ASP B O 1
ATOM 5926 N N . LYS B 1 277 ? -47.812 -27.656 20.328 1 23.59 277 LYS B N 1
ATOM 5927 C CA . LYS B 1 277 ? -47.375 -28.812 21.094 1 23.59 277 LYS B CA 1
ATOM 5928 C C . LYS B 1 277 ? -45.938 -28.641 21.562 1 23.59 277 LYS B C 1
ATOM 5930 O O . LYS B 1 277 ? -45.25 -29.625 21.891 1 23.59 277 LYS B O 1
ATOM 5935 N N . LEU B 1 278 ? -45.25 -27.453 21.547 1 23.2 278 LEU B N 1
ATOM 5936 C CA . LEU B 1 278 ? -43.906 -27.656 22.062 1 23.2 278 LEU B CA 1
ATOM 5937 C C . LEU B 1 278 ? -43.938 -27.891 23.562 1 23.2 278 LEU B C 1
ATOM 5939 O O . LEU B 1 278 ? -44.125 -26.969 24.344 1 23.2 278 LEU B O 1
ATOM 5943 N N . LEU B 1 279 ? -44.5 -28.891 24.078 1 22.59 279 LEU B N 1
ATOM 5944 C CA . LEU B 1 279 ? -44.531 -29.312 25.484 1 22.59 279 LEU B CA 1
ATOM 5945 C C . LEU B 1 279 ? -43.125 -29.375 26.047 1 22.59 279 LEU B C 1
ATOM 5947 O O . LEU B 1 279 ? -42.281 -30.125 25.547 1 22.59 279 LEU B O 1
ATOM 5951 N N . ILE B 1 280 ? -42.594 -28.344 26.562 1 24.02 280 ILE B N 1
ATOM 5952 C CA . ILE B 1 280 ? -41.344 -28.328 27.344 1 24.02 280 ILE B CA 1
ATOM 5953 C C . ILE B 1 280 ? -41.531 -29.156 28.609 1 24.02 280 ILE B C 1
ATOM 5955 O O . ILE B 1 280 ? -42.312 -28.797 29.5 1 24.02 280 ILE B O 1
ATOM 5959 N N . ASN B 1 281 ? -41.625 -30.453 28.453 1 23.62 281 ASN B N 1
ATOM 5960 C CA . ASN B 1 281 ? -41.688 -31.281 29.656 1 23.62 281 ASN B CA 1
ATOM 5961 C C . ASN B 1 281 ? -40.594 -30.906 30.641 1 23.62 281 ASN B C 1
ATOM 5963 O O . ASN B 1 281 ? -39.562 -30.328 30.25 1 23.62 281 ASN B O 1
ATOM 5967 N N . GLY B 1 282 ? -40.688 -31.062 31.984 1 24.33 282 GLY B N 1
ATOM 5968 C CA . GLY B 1 282 ? -40.094 -30.734 33.25 1 24.33 282 GLY B CA 1
ATOM 5969 C C . GLY B 1 282 ? -38.594 -30.984 33.312 1 24.33 282 GLY B C 1
ATOM 5970 O O . GLY B 1 282 ? -37.844 -30.141 33.781 1 24.33 282 GLY B O 1
ATOM 5971 N N . SER B 1 283 ? -38.125 -32.25 33.531 1 23.97 283 SER B N 1
ATOM 5972 C CA . SER B 1 283 ? -36.906 -32.594 34.219 1 23.97 283 SER B CA 1
ATOM 5973 C C . SER B 1 283 ? -35.656 -32.219 33.438 1 23.97 283 SER B C 1
ATOM 5975 O O . SER B 1 283 ? -34.656 -31.734 34 1 23.97 283 SER B O 1
ATOM 5977 N N . THR B 1 284 ? -35.312 -32.969 32.281 1 24.08 284 THR B N 1
ATOM 5978 C CA . THR B 1 284 ? -34.031 -33.188 31.656 1 24.08 284 THR B CA 1
ATOM 5979 C C . THR B 1 284 ? -33.594 -31.953 30.844 1 24.08 284 THR B C 1
ATOM 5981 O O . THR B 1 284 ? -34.438 -31.312 30.219 1 24.08 284 THR B O 1
ATOM 5984 N N . SER B 1 285 ? -32.281 -31.297 31 1 25.59 285 SER B N 1
ATOM 5985 C CA . SER B 1 285 ? -31.672 -30.078 30.469 1 25.59 285 SER B CA 1
ATOM 5986 C C . SER B 1 285 ? -31.906 -29.938 28.969 1 25.59 285 SER B C 1
ATOM 5988 O O . SER B 1 285 ? -31.219 -30.562 28.172 1 25.59 285 SER B O 1
ATOM 5990 N N . ALA B 1 286 ? -33.094 -29.953 28.391 1 23.95 286 ALA B N 1
ATOM 5991 C CA . ALA B 1 286 ? -33.406 -30 26.969 1 23.95 286 ALA B CA 1
ATOM 5992 C C . ALA B 1 286 ? -32.938 -28.734 26.266 1 23.95 286 ALA B C 1
ATOM 5994 O O . ALA B 1 286 ? -33.438 -27.641 26.547 1 23.95 286 ALA B O 1
ATOM 5995 N N . SER B 1 287 ? -31.641 -28.641 25.656 1 27.19 287 SER B N 1
ATOM 5996 C CA . SER B 1 287 ? -31.047 -27.672 24.75 1 27.19 287 SER B CA 1
ATOM 5997 C C . SER B 1 287 ? -31.938 -27.406 23.547 1 27.19 287 SER B C 1
ATOM 5999 O O . SER B 1 287 ? -32.281 -28.344 22.797 1 27.19 287 SER B O 1
ATOM 6001 N N . ILE B 1 288 ? -33.031 -26.688 23.625 1 27.03 288 ILE B N 1
ATOM 6002 C CA . ILE B 1 288 ? -33.875 -26.344 22.484 1 27.03 288 ILE B CA 1
ATOM 6003 C C . ILE B 1 288 ? -33 -25.828 21.344 1 27.03 288 ILE B C 1
ATOM 6005 O O . ILE B 1 288 ? -32.25 -24.859 21.516 1 27.03 288 ILE B O 1
ATOM 6009 N N . ASP B 1 289 ? -32.75 -26.688 20.359 1 26.86 289 ASP B N 1
ATOM 6010 C CA . ASP B 1 289 ? -32 -26.438 19.125 1 26.86 289 ASP B CA 1
ATOM 6011 C C . ASP B 1 289 ? -32.75 -25.453 18.219 1 26.86 289 ASP B C 1
ATOM 6013 O O . ASP B 1 289 ? -33.656 -25.844 17.484 1 26.86 289 ASP B O 1
ATOM 6017 N N . LEU B 1 290 ? -33.219 -24.312 18.672 1 27.81 290 LEU B N 1
ATOM 6018 C CA . LEU B 1 290 ? -33.781 -23.281 17.812 1 27.81 290 LEU B CA 1
ATOM 6019 C C . LEU B 1 290 ? -32.812 -22.891 16.719 1 27.81 290 LEU B C 1
ATOM 6021 O O . LEU B 1 290 ? -32.844 -21.75 16.234 1 27.81 290 LEU B O 1
ATOM 6025 N N . SER B 1 291 ? -31.891 -23.75 16.328 1 28.69 291 SER B N 1
ATOM 6026 C CA . SER B 1 291 ? -30.812 -23.469 15.383 1 28.69 291 SER B CA 1
ATOM 6027 C C . SER B 1 291 ? -31.359 -23.047 14.023 1 28.69 291 SER B C 1
ATOM 6029 O O . SER B 1 291 ? -30.641 -22.484 13.203 1 28.69 291 SER B O 1
ATOM 6031 N N . HIS B 1 292 ? -32.469 -23.516 13.57 1 28.92 292 HIS B N 1
ATOM 6032 C CA . HIS B 1 292 ? -32.656 -23.484 12.125 1 28.92 292 HIS B CA 1
ATOM 6033 C C . HIS B 1 292 ? -32.938 -22.078 11.633 1 28.92 292 HIS B C 1
ATOM 6035 O O . HIS B 1 292 ? -32.562 -21.719 10.508 1 28.92 292 HIS B O 1
ATOM 6041 N N . GLN B 1 293 ? -34.062 -21.5 12.055 1 28.36 293 GLN B N 1
ATOM 6042 C CA . GLN B 1 293 ? -34.5 -20.312 11.32 1 28.36 293 GLN B CA 1
ATOM 6043 C C . GLN B 1 293 ? -33.531 -19.141 11.578 1 28.36 293 GLN B C 1
ATOM 6045 O O . GLN B 1 293 ? -33.5 -18.203 10.789 1 28.36 293 GLN B O 1
ATOM 6050 N N . PHE B 1 294 ? -33.312 -18.797 12.836 1 28.03 294 PHE B N 1
ATOM 6051 C CA . PHE B 1 294 ? -32.562 -17.594 13.18 1 28.03 294 PHE B CA 1
ATOM 6052 C C . PHE B 1 294 ? -31.094 -17.75 12.805 1 28.03 294 PHE B C 1
ATOM 6054 O O . PHE B 1 294 ? -30.469 -18.781 13.102 1 28.03 294 PHE B O 1
ATOM 6061 N N . CYS B 1 295 ? -30.609 -17.078 11.695 1 29.12 295 CYS B N 1
ATOM 6062 C CA . CYS B 1 295 ? -29.188 -16.953 11.43 1 29.12 295 CYS B CA 1
ATOM 6063 C C . CYS B 1 295 ? -28.391 -17.016 12.727 1 29.12 295 CYS B C 1
ATOM 6065 O O . CYS B 1 295 ? -28.906 -16.75 13.805 1 29.12 295 CYS B O 1
ATOM 6067 N N . GLY B 1 296 ? -27.047 -17.516 12.602 1 31.11 296 GLY B N 1
ATOM 6068 C CA . GLY B 1 296 ? -25.969 -17.797 13.539 1 31.11 296 GLY B CA 1
ATOM 6069 C C . GLY B 1 296 ? -25.844 -16.734 14.617 1 31.11 296 GLY B C 1
ATOM 6070 O O . GLY B 1 296 ? -24.812 -16.078 14.719 1 31.11 296 GLY B O 1
ATOM 6071 N N . ILE B 1 297 ? -26.906 -16 14.773 1 33.62 297 ILE B N 1
ATOM 6072 C CA . ILE B 1 297 ? -26.703 -15.133 15.93 1 33.62 297 ILE B CA 1
ATOM 6073 C C . ILE B 1 297 ? -26.5 -15.992 17.188 1 33.62 297 ILE B C 1
ATOM 6075 O O . ILE B 1 297 ? -27.391 -16.766 17.562 1 33.62 297 ILE B O 1
ATOM 6079 N N . LEU B 1 298 ? -25.391 -16.625 17.391 1 32.59 298 LEU B N 1
ATOM 6080 C CA . LEU B 1 298 ? -25.078 -17.203 18.688 1 32.59 298 LEU B CA 1
ATOM 6081 C C . LEU B 1 298 ? -25.406 -16.234 19.812 1 32.59 298 LEU B C 1
ATOM 6083 O O . LEU B 1 298 ? -24.797 -15.164 19.922 1 32.59 298 LEU B O 1
ATOM 6087 N N . LEU B 1 299 ? -26.656 -16.234 20.172 1 35.38 299 LEU B N 1
ATOM 6088 C CA . LEU B 1 299 ? -26.953 -15.602 21.453 1 35.38 299 LEU B CA 1
ATOM 6089 C C . LEU B 1 299 ? -26.156 -16.25 22.578 1 35.38 299 LEU B C 1
ATOM 6091 O O . LEU B 1 299 ? -26.266 -17.469 22.797 1 35.38 299 LEU B O 1
ATOM 6095 N N . VAL B 1 300 ? -25 -15.875 22.812 1 35.19 300 VAL B N 1
ATOM 6096 C CA . VAL B 1 300 ? -24.297 -16.359 24 1 35.19 300 VAL B CA 1
ATOM 6097 C C . VAL B 1 300 ? -25.031 -15.898 25.25 1 35.19 300 VAL B C 1
ATOM 6099 O O . VAL B 1 300 ? -25.109 -14.703 25.531 1 35.19 300 VAL B O 1
ATOM 6102 N N . TYR B 1 301 ? -26.109 -16.578 25.516 1 36.78 301 TYR B N 1
ATOM 6103 C CA . TYR B 1 301 ? -26.844 -16.266 26.734 1 36.78 301 TYR B CA 1
ATOM 6104 C C . TYR B 1 301 ? -26.094 -16.75 27.969 1 36.78 301 TYR B C 1
ATOM 6106 O O . TYR B 1 301 ? -26.047 -17.953 28.25 1 36.78 301 TYR B O 1
ATOM 6114 N N . GLU B 1 302 ? -24.938 -16.359 28.281 1 39.47 302 GLU B N 1
ATOM 6115 C CA . GLU B 1 302 ? -24.594 -16.891 29.594 1 39.47 302 GLU B CA 1
ATOM 6116 C C . GLU B 1 302 ? -25.578 -16.422 30.656 1 39.47 302 GLU B C 1
ATOM 6118 O O . GLU B 1 302 ? -26.172 -17.234 31.375 1 39.47 302 GLU B O 1
ATOM 6123 N N . GLY B 1 303 ? -25.172 -15.758 31.844 1 42.47 303 GLY B N 1
ATOM 6124 C CA . GLY B 1 303 ? -25.781 -15.289 33.062 1 42.47 303 GLY B CA 1
ATOM 6125 C C . GLY B 1 303 ? -26.641 -14.047 32.875 1 42.47 303 GLY B C 1
ATOM 6126 O O . GLY B 1 303 ? -26.844 -13.602 31.75 1 42.47 303 GLY B O 1
ATOM 6127 N N . ASP B 1 304 ? -27.078 -13.359 34.062 1 51.5 304 ASP B N 1
ATOM 6128 C CA . ASP B 1 304 ? -27.844 -12.133 34.281 1 51.5 304 ASP B CA 1
ATOM 6129 C C . ASP B 1 304 ? -27.219 -10.961 33.531 1 51.5 304 ASP B C 1
ATOM 6131 O O . ASP B 1 304 ? -27.641 -9.812 33.688 1 51.5 304 ASP B O 1
ATOM 6135 N N . GLY B 1 305 ? -26.172 -11.18 32.688 1 59.03 305 GLY B N 1
ATOM 6136 C CA . GLY B 1 305 ? -25.484 -10.062 32.062 1 59.03 305 GLY B CA 1
ATOM 6137 C C . GLY B 1 305 ? -26.016 -9.719 30.672 1 59.03 305 GLY B C 1
ATOM 6138 O O . GLY B 1 305 ? -26.922 -10.383 30.172 1 59.03 305 GLY B O 1
ATOM 6139 N N . PRO B 1 306 ? -25.594 -8.57 30.141 1 69.56 306 PRO B N 1
ATOM 6140 C CA . PRO B 1 306 ? -26.016 -8.094 28.812 1 69.56 306 PRO B CA 1
ATOM 6141 C C . PRO B 1 306 ? -25.812 -9.148 27.719 1 69.56 306 PRO B C 1
ATOM 6143 O O . PRO B 1 306 ? -24.906 -9.969 27.812 1 69.56 306 PRO B O 1
ATOM 6146 N N . ILE B 1 307 ? -26.844 -9.297 26.891 1 76 307 ILE B N 1
ATOM 6147 C CA . ILE B 1 307 ? -26.812 -10.211 25.75 1 76 307 ILE B CA 1
ATOM 6148 C C . ILE B 1 307 ? -26.125 -9.539 24.578 1 76 307 ILE B C 1
ATOM 6150 O O . ILE B 1 307 ? -26.422 -8.398 24.234 1 76 307 ILE B O 1
ATOM 6154 N N . TYR B 1 308 ? -25 -10.188 24.047 1 84.12 308 TYR B N 1
ATOM 6155 C CA . TYR B 1 308 ? -24.25 -9.68 22.891 1 84.12 308 TYR B CA 1
ATOM 6156 C C . TYR B 1 308 ? -24.578 -10.469 21.641 1 84.12 308 TYR B C 1
ATOM 6158 O O . TYR B 1 308 ? -24.859 -11.672 21.703 1 84.12 308 TYR B O 1
ATOM 6166 N N . VAL B 1 309 ? -24.672 -9.758 20.531 1 86.69 309 VAL B N 1
ATOM 6167 C CA . VAL B 1 309 ? -24.844 -10.383 19.234 1 86.69 309 VAL B CA 1
ATOM 6168 C C . VAL B 1 309 ? -23.578 -10.195 18.391 1 86.69 309 VAL B C 1
ATOM 6170 O O . VAL B 1 309 ? -22.969 -9.125 18.406 1 86.69 309 VAL B O 1
ATOM 6173 N N . ALA B 1 310 ? -23.203 -11.203 17.719 1 91.62 310 ALA B N 1
ATOM 6174 C CA . ALA B 1 310 ? -22.016 -11.156 16.875 1 91.62 310 ALA B CA 1
ATOM 6175 C C . ALA B 1 310 ? -22.203 -10.227 15.688 1 91.62 310 ALA B C 1
ATOM 6177 O O . ALA B 1 310 ? -23.297 -10.188 15.094 1 91.62 310 ALA B O 1
ATOM 6178 N N . THR B 1 311 ? -21.125 -9.461 15.367 1 95.81 311 THR B N 1
ATOM 6179 C CA . THR B 1 311 ? -21.141 -8.695 14.133 1 95.81 311 THR B CA 1
ATOM 6180 C C . THR B 1 311 ? -20.5 -9.484 12.992 1 95.81 311 THR B C 1
ATOM 6182 O O . THR B 1 311 ? -19.875 -10.523 13.227 1 95.81 311 THR B O 1
ATOM 6185 N N . ASP B 1 312 ? -20.672 -9.031 11.766 1 97.12 312 ASP B N 1
ATOM 6186 C CA . ASP B 1 312 ? -20.016 -9.641 10.617 1 97.12 312 ASP B CA 1
ATOM 6187 C C . ASP B 1 312 ? -18.906 -8.75 10.086 1 97.12 312 ASP B C 1
ATOM 6189 O O . ASP B 1 312 ? -18.5 -8.875 8.922 1 97.12 312 ASP B O 1
ATOM 6193 N N . PHE B 1 313 ? -18.469 -7.797 10.961 1 98.25 313 PHE B N 1
ATOM 6194 C CA . PHE B 1 313 ? -17.5 -6.789 10.531 1 98.25 313 PHE B CA 1
ATOM 6195 C C . PHE B 1 313 ? -16.172 -7.441 10.148 1 98.25 313 PHE B C 1
ATOM 6197 O O . PHE B 1 313 ? -15.523 -7.012 9.195 1 98.25 313 PHE B O 1
ATOM 6204 N N . GLU B 1 314 ? -15.766 -8.43 10.859 1 98 314 GLU B N 1
ATOM 6205 C CA . GLU B 1 314 ? -14.492 -9.086 10.609 1 98 314 GLU B CA 1
ATOM 6206 C C . GLU B 1 314 ? -14.422 -9.633 9.188 1 98 314 GLU B C 1
ATOM 6208 O O . GLU B 1 314 ? -13.453 -9.383 8.461 1 98 314 GLU B O 1
ATOM 6213 N N . GLN B 1 315 ? -15.406 -10.352 8.828 1 97.44 315 GLN B N 1
ATOM 6214 C CA . GLN B 1 315 ? -15.438 -10.945 7.496 1 97.44 315 GLN B CA 1
ATOM 6215 C C . GLN B 1 315 ? -15.516 -9.867 6.414 1 97.44 315 GLN B C 1
ATOM 6217 O O . GLN B 1 315 ? -14.766 -9.906 5.438 1 97.44 315 GLN B O 1
ATOM 6222 N N . ARG B 1 316 ? -16.375 -8.914 6.59 1 98 316 ARG B N 1
ATOM 6223 C CA . ARG B 1 316 ? -16.609 -7.883 5.582 1 98 316 ARG B CA 1
ATOM 6224 C C . ARG B 1 316 ? -15.367 -7.023 5.387 1 98 316 ARG B C 1
ATOM 6226 O O . ARG B 1 316 ? -15.016 -6.676 4.254 1 98 316 ARG B O 1
ATOM 6233 N N . ILE B 1 317 ? -14.734 -6.68 6.48 1 98.5 317 ILE B N 1
ATOM 6234 C CA . ILE B 1 317 ? -13.531 -5.852 6.414 1 98.5 317 ILE B CA 1
ATOM 6235 C C . ILE B 1 317 ? -12.383 -6.652 5.805 1 98.5 317 ILE B C 1
ATOM 6237 O O . ILE B 1 317 ? -11.656 -6.152 4.945 1 98.5 317 ILE B O 1
ATOM 6241 N N . SER B 1 318 ? -12.195 -7.852 6.211 1 98.12 318 SER B N 1
ATOM 6242 C CA . SER B 1 318 ? -11.125 -8.695 5.672 1 98.12 318 SER B CA 1
ATOM 6243 C C . SER B 1 318 ? -11.305 -8.922 4.176 1 98.12 318 SER B C 1
ATOM 6245 O O . SER B 1 318 ? -10.336 -8.898 3.418 1 98.12 318 SER B O 1
ATOM 6247 N N . ASP B 1 319 ? -12.578 -9.133 3.76 1 97.56 319 ASP B N 1
ATOM 6248 C CA . ASP B 1 319 ? -12.875 -9.312 2.342 1 97.56 319 ASP B CA 1
ATOM 6249 C C . ASP B 1 319 ? -12.594 -8.039 1.555 1 97.56 319 ASP B C 1
ATOM 6251 O O . ASP B 1 319 ? -12.188 -8.094 0.394 1 97.56 319 ASP B O 1
ATOM 6255 N N . ALA B 1 320 ? -12.859 -6.914 2.213 1 98.44 320 ALA B N 1
ATOM 6256 C CA . ALA B 1 320 ? -12.617 -5.633 1.559 1 98.44 320 ALA B CA 1
ATOM 6257 C C . ALA B 1 320 ? -11.125 -5.391 1.373 1 98.44 320 ALA B C 1
ATOM 6259 O O . ALA B 1 320 ? -10.695 -4.84 0.353 1 98.44 320 ALA B O 1
ATOM 6260 N N . VAL B 1 321 ? -10.359 -5.777 2.398 1 98.5 321 VAL B N 1
ATOM 6261 C CA . VAL B 1 321 ? -8.906 -5.641 2.293 1 98.5 321 VAL B CA 1
ATOM 6262 C C . VAL B 1 321 ? -8.375 -6.594 1.227 1 98.5 321 VAL B C 1
ATOM 6264 O O . VAL B 1 321 ? -7.797 -6.16 0.228 1 98.5 321 VAL B O 1
ATOM 6267 N N . PHE B 1 322 ? -8.609 -7.812 1.335 1 97.75 322 PHE B N 1
ATOM 6268 C CA . PHE B 1 322 ? -8.32 -8.836 0.338 1 97.75 322 PHE B CA 1
ATOM 6269 C C . PHE B 1 322 ? -9.461 -9.844 0.248 1 97.75 322 PHE B C 1
ATOM 6271 O O . PHE B 1 322 ? -9.891 -10.398 1.263 1 97.75 322 PHE B O 1
ATOM 6278 N N . PRO B 1 323 ? -9.891 -10.031 -0.875 1 95.56 323 PRO B N 1
ATOM 6279 C CA . PRO B 1 323 ? -9.383 -9.758 -2.221 1 95.56 323 PRO B CA 1
ATOM 6280 C C . PRO B 1 323 ? -9.922 -8.453 -2.801 1 95.56 323 PRO B C 1
ATOM 6282 O O . PRO B 1 323 ? -9.797 -8.211 -4.004 1 95.56 323 PRO B O 1
ATOM 6285 N N . GLY B 1 324 ? -10.461 -7.621 -2.021 1 96.94 324 GLY B N 1
ATOM 6286 C CA . GLY B 1 324 ? -11.141 -6.434 -2.508 1 96.94 324 GLY B CA 1
ATOM 6287 C C . GLY B 1 324 ? -10.195 -5.402 -3.098 1 96.94 324 GLY B C 1
ATOM 6288 O O . GLY B 1 324 ? -10.148 -5.215 -4.316 1 96.94 324 GLY B O 1
ATOM 6289 N N . LEU B 1 325 ? -9.344 -4.883 -2.246 1 97.69 325 LEU B N 1
ATOM 6290 C CA . LEU B 1 325 ? -8.625 -3.674 -2.637 1 97.69 325 LEU B CA 1
ATOM 6291 C C . LEU B 1 325 ? -7.152 -3.979 -2.908 1 97.69 325 LEU B C 1
ATOM 6293 O O . LEU B 1 325 ? -6.457 -3.184 -3.543 1 97.69 325 LEU B O 1
ATOM 6297 N N . GLN B 1 326 ? -6.676 -5.027 -2.346 1 97.69 326 GLN B N 1
ATOM 6298 C CA . GLN B 1 326 ? -5.258 -5.328 -2.514 1 97.69 326 GLN B CA 1
ATOM 6299 C C . GLN B 1 326 ? -5.027 -6.828 -2.684 1 97.69 326 GLN B C 1
ATOM 6301 O O . GLN B 1 326 ? -5.965 -7.621 -2.578 1 97.69 326 GLN B O 1
ATOM 6306 N N . GLY B 1 327 ? -3.807 -7.18 -3.127 1 95.06 327 GLY B N 1
ATOM 6307 C CA . GLY B 1 327 ? -3.344 -8.555 -3.08 1 95.06 327 GLY B CA 1
ATOM 6308 C C . GLY B 1 327 ? -2.717 -8.93 -1.75 1 95.06 327 GLY B C 1
ATOM 6309 O O . GLY B 1 327 ? -3.279 -8.648 -0.691 1 95.06 327 GLY B O 1
ATOM 6310 N N . GLY B 1 328 ? -1.623 -9.594 -1.798 1 93.81 328 GLY B N 1
ATOM 6311 C CA . GLY B 1 328 ? -0.974 -10 -0.562 1 93.81 328 GLY B CA 1
ATOM 6312 C C . GLY B 1 328 ? -0.458 -8.828 0.254 1 93.81 328 GLY B C 1
ATOM 6313 O O . GLY B 1 328 ? -0.015 -7.82 -0.305 1 93.81 328 GLY B O 1
ATOM 6314 N N . PRO B 1 329 ? -0.55 -8.953 1.567 1 97.31 329 PRO B N 1
ATOM 6315 C CA . PRO B 1 329 ? 0.04 -7.914 2.41 1 97.31 329 PRO B CA 1
ATOM 6316 C C . PRO B 1 329 ? 1.562 -7.855 2.295 1 97.31 329 PRO B C 1
ATOM 6318 O O . PRO B 1 329 ? 2.18 -8.766 1.746 1 97.31 329 PRO B O 1
ATOM 6321 N N . HIS B 1 330 ? 2.115 -6.707 2.625 1 97.88 330 HIS B N 1
ATOM 6322 C CA . HIS B 1 330 ? 3.562 -6.582 2.754 1 97.88 330 HIS B CA 1
ATOM 6323 C C . HIS B 1 330 ? 4.039 -7.059 4.121 1 97.88 330 HIS B C 1
ATOM 6325 O O . HIS B 1 330 ? 4.051 -6.289 5.082 1 97.88 330 HIS B O 1
ATOM 6331 N N . ASN B 1 331 ? 4.504 -8.297 4.133 1 98.5 331 ASN B N 1
ATOM 6332 C CA . ASN B 1 331 ? 4.785 -8.977 5.395 1 98.5 331 ASN B CA 1
ATOM 6333 C C . ASN B 1 331 ? 5.922 -8.297 6.152 1 98.5 331 ASN B C 1
ATOM 6335 O O . ASN B 1 331 ? 5.918 -8.266 7.383 1 98.5 331 ASN B O 1
ATOM 6339 N N . ASN B 1 332 ? 6.914 -7.82 5.457 1 98.38 332 ASN B N 1
ATOM 6340 C CA . ASN B 1 332 ? 8.008 -7.117 6.121 1 98.38 332 ASN B CA 1
ATOM 6341 C C . ASN B 1 332 ? 7.508 -5.867 6.844 1 98.38 332 ASN B C 1
ATOM 6343 O O . ASN B 1 332 ? 7.992 -5.535 7.926 1 98.38 332 ASN B O 1
ATOM 6347 N N . ASN B 1 333 ? 6.578 -5.172 6.254 1 98.06 333 ASN B N 1
ATOM 6348 C CA . ASN B 1 333 ? 5.992 -4 6.898 1 98.06 333 ASN B CA 1
ATOM 6349 C C . ASN B 1 333 ? 5.207 -4.387 8.148 1 98.06 333 ASN B C 1
ATOM 6351 O O . ASN B 1 333 ? 5.246 -3.674 9.156 1 98.06 333 ASN B O 1
ATOM 6355 N N . ILE B 1 334 ? 4.441 -5.473 8.031 1 98.81 334 ILE B N 1
ATOM 6356 C CA . ILE B 1 334 ? 3.707 -5.945 9.195 1 98.81 334 ILE B CA 1
ATOM 6357 C C . ILE B 1 334 ? 4.684 -6.277 10.32 1 98.81 334 ILE B C 1
ATOM 6359 O O . ILE B 1 334 ? 4.414 -5.984 11.492 1 98.81 334 ILE B O 1
ATOM 6363 N N . ALA B 1 335 ? 5.801 -6.879 9.977 1 98.88 335 ALA B N 1
ATOM 6364 C CA . ALA B 1 335 ? 6.836 -7.129 10.977 1 98.88 335 ALA B CA 1
ATOM 6365 C C . ALA B 1 335 ? 7.312 -5.828 11.609 1 98.88 335 ALA B C 1
ATOM 6367 O O . ALA B 1 335 ? 7.496 -5.754 12.828 1 98.88 335 ALA B O 1
ATOM 6368 N N . GLY B 1 336 ? 7.531 -4.809 10.773 1 98.62 336 GLY B N 1
ATOM 6369 C CA . GLY B 1 336 ? 7.91 -3.504 11.289 1 98.62 336 GLY B CA 1
ATOM 6370 C C . GLY B 1 336 ? 6.863 -2.895 12.203 1 98.62 336 GLY B C 1
ATOM 6371 O O . GLY B 1 336 ? 7.203 -2.262 13.203 1 98.62 336 GLY B O 1
ATOM 6372 N N . ILE B 1 337 ? 5.625 -3.057 11.867 1 98.88 337 ILE B N 1
ATOM 6373 C CA . ILE B 1 337 ? 4.531 -2.572 12.703 1 98.88 337 ILE B CA 1
ATOM 6374 C C . ILE B 1 337 ? 4.547 -3.305 14.047 1 98.88 337 ILE B C 1
ATOM 6376 O O . ILE B 1 337 ? 4.383 -2.688 15.102 1 98.88 337 ILE B O 1
ATOM 6380 N N . ALA B 1 338 ? 4.785 -4.602 13.992 1 98.94 338 ALA B N 1
ATOM 6381 C CA . ALA B 1 338 ? 4.82 -5.406 15.211 1 98.94 338 ALA B CA 1
ATOM 6382 C C . ALA B 1 338 ? 5.906 -4.91 16.156 1 98.94 338 ALA B C 1
ATOM 6384 O O . ALA B 1 338 ? 5.695 -4.852 17.375 1 98.94 338 ALA B O 1
ATOM 6385 N N . VAL B 1 339 ? 7.062 -4.57 15.633 1 98.81 339 VAL B N 1
ATOM 6386 C CA . VAL B 1 339 ? 8.156 -4.047 16.453 1 98.81 339 VAL B CA 1
ATOM 6387 C C . VAL B 1 339 ? 7.754 -2.707 17.047 1 98.81 339 VAL B C 1
ATOM 6389 O O . VAL B 1 339 ? 7.969 -2.469 18.25 1 98.81 339 VAL B O 1
ATOM 6392 N N . GLY B 1 340 ? 7.156 -1.829 16.234 1 98.44 340 GLY B N 1
ATOM 6393 C CA . GLY B 1 340 ? 6.703 -0.543 16.734 1 98.44 340 GLY B CA 1
ATOM 6394 C C . GLY B 1 340 ? 5.668 -0.667 17.828 1 98.44 340 GLY B C 1
ATOM 6395 O O . GLY B 1 340 ? 5.676 0.111 18.797 1 98.44 340 GLY B O 1
ATOM 6396 N N . LEU B 1 341 ? 4.77 -1.618 17.656 1 98.88 341 LEU B N 1
ATOM 6397 C CA . LEU B 1 341 ? 3.762 -1.852 18.688 1 98.88 341 LEU B CA 1
ATOM 6398 C C . LEU B 1 341 ? 4.402 -2.357 19.969 1 98.88 341 LEU B C 1
ATOM 6400 O O . LEU B 1 341 ? 3.961 -2.01 21.062 1 98.88 341 LEU B O 1
ATOM 6404 N N . HIS B 1 342 ? 5.414 -3.207 19.859 1 98.69 342 HIS B N 1
ATOM 6405 C CA . HIS B 1 342 ? 6.168 -3.652 21.016 1 98.69 342 HIS B CA 1
ATOM 6406 C C . HIS B 1 342 ? 6.797 -2.471 21.75 1 98.69 342 HIS B C 1
ATOM 6408 O O . HIS B 1 342 ? 6.742 -2.396 22.984 1 98.69 342 HIS B O 1
ATOM 6414 N N . GLU B 1 343 ? 7.379 -1.571 21 1 97.94 343 GLU B N 1
ATOM 6415 C CA . GLU B 1 343 ? 7.957 -0.366 21.594 1 97.94 343 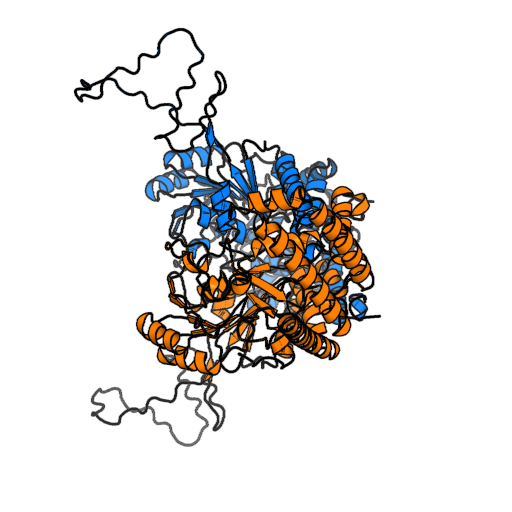GLU B CA 1
ATOM 6416 C C . GLU B 1 343 ? 6.891 0.48 22.281 1 97.94 343 GLU B C 1
ATOM 6418 O O . GLU B 1 343 ? 7.121 1.019 23.359 1 97.94 343 GLU B O 1
ATOM 6423 N N . ALA B 1 344 ? 5.723 0.57 21.688 1 98.44 344 ALA B N 1
ATOM 6424 C CA . ALA B 1 344 ? 4.637 1.396 22.203 1 98.44 344 ALA B CA 1
ATOM 6425 C C . ALA B 1 344 ? 4.066 0.804 23.5 1 98.44 344 ALA B C 1
ATOM 6427 O O . ALA B 1 344 ? 3.406 1.503 24.266 1 98.44 344 ALA B O 1
ATOM 6428 N N . LEU B 1 345 ? 4.324 -0.45 23.719 1 98.38 345 LEU B N 1
ATOM 6429 C CA . LEU B 1 345 ? 3.844 -1.135 24.906 1 98.38 345 LEU B CA 1
ATOM 6430 C C . LEU B 1 345 ? 4.793 -0.914 26.078 1 98.38 345 LEU B C 1
ATOM 6432 O O . LEU B 1 345 ? 4.465 -1.244 27.219 1 98.38 345 LEU B O 1
ATOM 6436 N N . GLN B 1 346 ? 5.992 -0.304 25.797 1 97.44 346 GLN B N 1
ATOM 6437 C CA . GLN B 1 346 ? 6.973 -0.075 26.859 1 97.44 346 GLN B CA 1
ATOM 6438 C C . GLN B 1 346 ? 6.703 1.238 27.578 1 97.44 346 GLN B C 1
ATOM 6440 O O . GLN B 1 346 ? 6.141 2.17 27 1 97.44 346 GLN B O 1
ATOM 6445 N N . PRO B 1 347 ? 7.125 1.426 28.812 1 97.19 347 PRO B N 1
ATOM 6446 C CA . PRO B 1 347 ? 6.914 2.656 29.578 1 97.19 347 PRO B CA 1
ATOM 6447 C C . PRO B 1 347 ? 7.57 3.875 28.938 1 97.19 347 PRO B C 1
ATOM 6449 O O . PRO B 1 347 ? 7.062 4.992 29.047 1 97.19 347 PRO B O 1
ATOM 6452 N N . GLU B 1 348 ? 8.672 3.613 28.25 1 96.31 348 GLU B N 1
ATOM 6453 C CA . GLU B 1 348 ? 9.383 4.707 27.609 1 96.31 348 GLU B CA 1
ATOM 6454 C C . GLU B 1 348 ? 8.508 5.379 26.547 1 96.31 348 GLU B C 1
ATOM 6456 O O . GLU B 1 348 ? 8.633 6.586 26.312 1 96.31 348 GLU B O 1
ATOM 6461 N N . PHE B 1 349 ? 7.641 4.602 26 1 97.44 349 PHE B N 1
ATOM 6462 C CA . PHE B 1 349 ? 6.75 5.164 25 1 97.44 349 PHE B CA 1
ATOM 6463 C C . PHE B 1 349 ? 5.746 6.117 25.625 1 97.44 349 PHE B C 1
ATOM 6465 O O . PHE B 1 349 ? 5.445 7.172 25.078 1 97.44 349 PHE B O 1
ATOM 6472 N N . ASP B 1 350 ? 5.223 5.785 26.688 1 97.5 350 ASP B N 1
ATOM 6473 C CA . ASP B 1 350 ? 4.309 6.656 27.422 1 97.5 350 ASP B CA 1
ATOM 6474 C C . ASP B 1 350 ? 4.977 7.984 27.766 1 97.5 350 ASP B C 1
ATOM 6476 O O . ASP B 1 350 ? 4.363 9.047 27.625 1 97.5 350 ASP B O 1
ATOM 6480 N N . GLN B 1 351 ? 6.176 7.918 28.188 1 97.88 351 GLN B N 1
ATOM 6481 C CA . GLN B 1 351 ? 6.934 9.125 28.484 1 97.88 351 GLN B CA 1
ATOM 6482 C C . GLN B 1 351 ? 7.129 9.977 27.234 1 97.88 351 GLN B C 1
ATOM 6484 O O . GLN B 1 351 ? 6.996 11.203 27.281 1 97.88 351 GLN B O 1
ATOM 6489 N N . TYR B 1 352 ? 7.492 9.312 26.219 1 97.75 352 TYR B N 1
ATOM 6490 C CA . TYR B 1 352 ? 7.668 9.977 24.938 1 97.75 352 TYR B CA 1
ATOM 6491 C C . TYR B 1 352 ? 6.41 10.742 24.531 1 97.75 352 TYR B C 1
ATOM 6493 O O . TYR B 1 352 ? 6.477 11.914 24.156 1 97.75 352 TYR B O 1
ATOM 6501 N N . ILE B 1 353 ? 5.207 10.109 24.609 1 98.69 353 ILE B N 1
ATOM 6502 C CA . ILE B 1 353 ? 3.953 10.727 24.188 1 98.69 353 ILE B CA 1
ATOM 6503 C C . ILE B 1 353 ? 3.615 11.898 25.109 1 98.69 353 ILE B C 1
ATOM 6505 O O . ILE B 1 353 ? 3.115 12.93 24.641 1 98.69 353 ILE B O 1
ATOM 6509 N N . HIS B 1 354 ? 3.822 11.781 26.359 1 98.5 354 HIS B N 1
ATOM 6510 C CA . HIS B 1 354 ? 3.607 12.891 27.266 1 98.5 354 HIS B CA 1
ATOM 6511 C C . HIS B 1 354 ? 4.441 14.109 26.875 1 98.5 354 HIS B C 1
ATOM 6513 O O . HIS B 1 354 ? 3.941 15.234 26.875 1 98.5 354 HIS B O 1
ATOM 6519 N N . ARG B 1 355 ? 5.668 13.844 26.516 1 98.69 355 ARG B N 1
ATOM 6520 C CA . ARG B 1 355 ? 6.543 14.922 26.078 1 98.69 355 ARG B CA 1
ATOM 6521 C C . ARG B 1 355 ? 6.051 15.531 24.781 1 98.69 355 ARG B C 1
ATOM 6523 O O . ARG B 1 355 ? 6.172 16.75 24.562 1 98.69 355 ARG B O 1
ATOM 6530 N N . VAL B 1 356 ? 5.527 14.703 23.875 1 98.81 356 VAL B N 1
ATOM 6531 C CA . VAL B 1 356 ? 4.984 15.18 22.594 1 98.81 356 VAL B CA 1
ATOM 6532 C C . VAL B 1 356 ? 3.9 16.219 22.859 1 98.81 356 VAL B C 1
ATOM 6534 O O . VAL B 1 356 ? 3.918 17.312 22.281 1 98.81 356 VAL B O 1
ATOM 6537 N N . VAL B 1 357 ? 2.971 15.914 23.719 1 98.81 357 VAL B N 1
ATOM 6538 C CA . VAL B 1 357 ? 1.841 16.781 24.016 1 98.81 357 VAL B CA 1
ATOM 6539 C C . VAL B 1 357 ? 2.318 18.016 24.797 1 98.81 357 VAL B C 1
ATOM 6541 O O . VAL B 1 357 ? 1.879 19.141 24.531 1 98.81 357 VAL B O 1
ATOM 6544 N N . GLU B 1 358 ? 3.23 17.828 25.719 1 98.75 358 GLU B N 1
ATOM 6545 C CA . GLU B 1 358 ? 3.795 18.938 26.484 1 98.75 358 GLU B CA 1
ATOM 6546 C C . GLU B 1 358 ? 4.512 19.938 25.562 1 98.75 358 GLU B C 1
ATOM 6548 O O . GLU B 1 358 ? 4.348 21.141 25.703 1 98.75 358 GLU B O 1
ATOM 6553 N N . ASN B 1 359 ? 5.328 19.359 24.688 1 98.88 359 ASN B N 1
ATOM 6554 C CA . ASN B 1 359 ? 6.031 20.203 23.719 1 98.88 359 ASN B CA 1
ATOM 6555 C C . ASN B 1 359 ? 5.055 21 22.859 1 98.88 359 ASN B C 1
ATOM 6557 O O . ASN B 1 359 ? 5.285 22.188 22.594 1 98.88 359 ASN B O 1
ATOM 6561 N N . SER B 1 360 ? 4.012 20.359 22.422 1 98.88 360 SER B N 1
ATOM 6562 C CA . SER B 1 360 ? 3.018 21.016 21.578 1 98.88 360 SER B CA 1
ATOM 6563 C C . SER B 1 360 ? 2.32 22.141 22.328 1 98.88 360 SER B C 1
ATOM 6565 O O . SER B 1 360 ? 2.188 23.25 21.797 1 98.88 360 SER B O 1
ATOM 6567 N N . LYS B 1 361 ? 1.891 21.938 23.5 1 98.75 361 LYS B N 1
ATOM 6568 C CA . LYS B 1 361 ? 1.227 22.938 24.328 1 98.75 361 LYS B CA 1
ATOM 6569 C C . LYS B 1 361 ? 2.154 24.125 24.609 1 98.75 361 LYS B C 1
ATOM 6571 O O . LYS B 1 361 ? 1.744 25.281 24.5 1 98.75 361 LYS B O 1
ATOM 6576 N N . TYR B 1 362 ? 3.359 23.797 24.938 1 98.81 362 TYR B N 1
ATOM 6577 C CA . TYR B 1 362 ? 4.328 24.828 25.25 1 98.81 362 TYR B CA 1
ATOM 6578 C C . TYR B 1 362 ? 4.633 25.688 24.031 1 98.81 362 TYR B C 1
ATOM 6580 O O . TYR B 1 362 ? 4.656 26.922 24.125 1 98.81 362 TYR B O 1
ATOM 6588 N N . LEU B 1 363 ? 4.922 25.047 22.922 1 98.88 363 LEU B N 1
ATOM 6589 C CA . LEU B 1 363 ? 5.246 25.766 21.703 1 98.88 363 LEU B CA 1
ATOM 6590 C C . LEU B 1 363 ? 4.098 26.672 21.281 1 98.88 363 LEU B C 1
ATOM 6592 O O . LEU B 1 363 ? 4.316 27.828 20.906 1 98.88 363 LEU B O 1
ATOM 6596 N N . ALA B 1 364 ? 2.867 26.172 21.344 1 98.88 364 ALA B N 1
ATOM 6597 C CA . ALA B 1 364 ? 1.687 26.969 21.016 1 98.88 364 ALA B CA 1
ATOM 6598 C C . ALA B 1 364 ? 1.58 28.188 21.922 1 98.88 364 ALA B C 1
ATOM 6600 O O . ALA B 1 364 ? 1.343 29.297 21.453 1 98.88 364 ALA B O 1
ATOM 6601 N N . ALA B 1 365 ? 1.779 27.984 23.172 1 98.75 365 ALA B N 1
ATOM 6602 C CA . ALA B 1 365 ? 1.689 29.062 24.156 1 98.75 365 ALA B CA 1
ATOM 6603 C C . ALA B 1 365 ? 2.779 30.109 23.922 1 98.75 365 ALA B C 1
ATOM 6605 O O . ALA B 1 365 ? 2.525 31.312 24 1 98.75 365 ALA B O 1
ATOM 6606 N N . ARG B 1 366 ? 3.941 29.641 23.703 1 98.69 366 ARG B N 1
ATOM 6607 C CA . ARG B 1 366 ? 5.062 30.531 23.469 1 98.69 366 ARG B CA 1
ATOM 6608 C C . ARG B 1 366 ? 4.816 31.406 22.234 1 98.69 366 ARG B C 1
ATOM 6610 O O . ARG B 1 366 ? 5.172 32.594 22.203 1 98.69 366 ARG B O 1
ATOM 6617 N N . LEU B 1 367 ? 4.301 30.828 21.219 1 98.81 367 LEU B N 1
ATOM 6618 C CA . LEU B 1 367 ? 4.004 31.562 20 1 98.81 367 LEU B CA 1
ATOM 6619 C C . LEU B 1 367 ? 2.859 32.562 20.219 1 98.81 367 LEU B C 1
ATOM 6621 O O . LEU B 1 367 ? 2.838 33.625 19.625 1 98.81 367 LEU B O 1
ATOM 6625 N N . GLN B 1 368 ? 1.927 32.219 21.047 1 98.56 368 GLN B N 1
ATOM 6626 C CA . GLN B 1 368 ? 0.89 33.156 21.438 1 98.56 368 GLN B CA 1
ATOM 6627 C C . GLN B 1 368 ? 1.488 34.344 22.188 1 98.56 368 GLN B C 1
ATOM 6629 O O . GLN B 1 368 ? 1.082 35.5 21.969 1 98.56 368 GLN B O 1
ATOM 6634 N N . ASP B 1 369 ? 2.424 34.062 23.031 1 98.38 369 ASP B N 1
ATOM 6635 C CA . ASP B 1 369 ? 3.107 35.094 23.766 1 98.38 369 ASP B CA 1
ATOM 6636 C C . ASP B 1 369 ? 3.797 36.094 22.812 1 98.38 369 ASP B C 1
ATOM 6638 O O . ASP B 1 369 ? 3.947 37.25 23.125 1 98.38 369 ASP B O 1
ATOM 6642 N N . LEU B 1 370 ? 4.184 35.5 21.75 1 98.38 370 LEU B N 1
ATOM 6643 C CA . LEU B 1 370 ? 4.863 36.344 20.75 1 98.38 370 LEU B CA 1
ATOM 6644 C C . LEU B 1 370 ? 3.852 37.062 19.875 1 98.38 370 LEU B C 1
ATOM 6646 O O . LEU B 1 370 ? 4.234 37.781 18.953 1 98.38 370 LEU B O 1
ATOM 6650 N N . GLY B 1 371 ? 2.555 36.844 20.062 1 97.94 371 GLY B N 1
ATOM 6651 C CA . GLY B 1 371 ? 1.519 37.625 19.422 1 97.94 371 GLY B CA 1
ATOM 6652 C C . GLY B 1 371 ? 0.792 36.906 18.312 1 97.94 371 GLY B C 1
ATOM 6653 O O . GLY B 1 371 ? -0.044 37.469 17.625 1 97.94 371 GLY B O 1
ATOM 6654 N N . TYR B 1 372 ? 1.012 35.656 18.203 1 98.56 372 TYR B N 1
ATOM 6655 C CA . TYR B 1 372 ? 0.394 34.906 17.109 1 98.56 372 TYR B CA 1
ATOM 6656 C C . TYR B 1 372 ? -0.939 34.312 17.547 1 98.56 372 TYR B C 1
ATOM 6658 O O . TYR B 1 372 ? -1.155 34.031 18.734 1 98.56 372 TYR B O 1
ATOM 6666 N N . THR B 1 373 ? -1.789 34.125 16.547 1 98.06 373 THR B N 1
ATOM 6667 C CA . THR B 1 373 ? -3.092 33.531 16.797 1 98.06 373 THR B CA 1
ATOM 6668 C C . THR B 1 373 ? -3.033 32.031 16.594 1 98.06 373 THR B C 1
ATOM 6670 O O . THR B 1 373 ? -2.672 31.547 15.508 1 98.06 373 THR B O 1
ATOM 6673 N N . ILE B 1 374 ? -3.365 31.297 17.625 1 98.19 374 ILE B N 1
ATOM 6674 C CA . ILE B 1 374 ? -3.502 29.844 17.562 1 98.19 374 ILE B CA 1
ATOM 6675 C C . ILE B 1 374 ? -4.98 29.469 17.547 1 98.19 374 ILE B C 1
ATOM 6677 O O . ILE B 1 374 ? -5.742 29.859 18.438 1 98.19 374 ILE B O 1
ATOM 6681 N N . THR B 1 375 ? -5.363 28.734 16.484 1 97.06 375 THR B N 1
ATOM 6682 C CA . THR B 1 375 ? -6.766 28.359 16.375 1 97.06 375 THR B CA 1
ATOM 6683 C C . THR B 1 375 ? -7.207 27.562 17.594 1 97.06 375 THR B C 1
ATOM 6685 O O . THR B 1 375 ? -6.418 26.844 18.203 1 97.06 375 THR B O 1
ATOM 6688 N N . THR B 1 376 ? -8.445 27.75 18.031 1 97.44 376 THR B N 1
ATOM 6689 C CA . THR B 1 376 ? -9.117 27.094 19.156 1 97.44 376 THR B CA 1
ATOM 6690 C C . THR B 1 376 ? -8.492 27.516 20.484 1 97.44 376 THR B C 1
ATOM 6692 O O . THR B 1 376 ? -8.797 26.938 21.531 1 97.44 376 THR B O 1
ATOM 6695 N N . GLY B 1 377 ? -7.512 28.375 20.516 1 97.12 377 GLY B N 1
ATOM 6696 C CA . GLY B 1 377 ? -6.922 28.953 21.703 1 97.12 377 GLY B CA 1
ATOM 6697 C C . GLY B 1 377 ? -5.793 28.109 22.281 1 97.12 377 GLY B C 1
ATOM 6698 O O . GLY B 1 377 ? -5.293 28.406 23.375 1 97.12 377 GLY B O 1
ATOM 6699 N N . GLY B 1 378 ? -5.434 27.156 21.609 1 97.81 378 GLY B N 1
ATOM 6700 C CA . GLY B 1 378 ? -4.402 26.234 22.062 1 97.81 378 GLY B CA 1
ATOM 6701 C C . GLY B 1 378 ? -4.566 24.828 21.5 1 97.81 378 GLY B C 1
ATOM 6702 O O . GLY B 1 378 ? -5.105 24.641 20.406 1 97.81 378 GLY B O 1
ATOM 6703 N N . THR B 1 379 ? -3.971 23.859 22.219 1 98.56 379 THR B N 1
ATOM 6704 C CA . THR B 1 379 ? -4.062 22.484 21.734 1 98.56 379 THR B CA 1
ATOM 6705 C C . THR B 1 379 ? -4.102 21.516 22.906 1 98.56 379 THR B C 1
ATOM 6707 O O . THR B 1 379 ? -3.607 21.828 24 1 98.56 379 THR B O 1
ATOM 6710 N N . ASP B 1 380 ? -4.797 20.391 22.672 1 97.38 380 ASP B N 1
ATOM 6711 C CA . ASP B 1 380 ? -4.785 19.234 23.578 1 97.38 380 ASP B CA 1
ATOM 6712 C C . ASP B 1 380 ? -4.027 18.062 22.969 1 97.38 380 ASP B C 1
ATOM 6714 O O . ASP B 1 380 ? -3.975 16.984 23.547 1 97.38 380 ASP B O 1
ATOM 6718 N N . THR B 1 381 ? -3.482 18.234 21.812 1 98.44 381 THR B N 1
ATOM 6719 C CA . THR B 1 381 ? -2.938 17.125 21.062 1 98.44 381 THR B CA 1
ATOM 6720 C C . THR B 1 381 ? -1.485 17.375 20.672 1 98.44 381 THR B C 1
ATOM 6722 O O . THR B 1 381 ? -0.799 18.172 21.328 1 98.44 381 THR B O 1
ATOM 6725 N N . HIS B 1 382 ? -1.014 16.656 19.656 1 98.75 382 HIS B N 1
ATOM 6726 C CA . HIS B 1 382 ? 0.374 16.719 19.219 1 98.75 382 HIS B CA 1
ATOM 6727 C C . HIS B 1 382 ? 0.566 17.828 18.172 1 98.75 382 HIS B C 1
ATOM 6729 O O . HIS B 1 382 ? 1.676 18.031 17.672 1 98.75 382 HIS B O 1
ATOM 6735 N N . LEU B 1 383 ? -0.516 18.562 17.828 1 98.75 383 LEU B N 1
ATOM 6736 C CA . LEU B 1 383 ? -0.42 19.547 16.75 1 98.75 383 LEU B CA 1
ATOM 6737 C C . LEU B 1 383 ? -1.262 20.781 17.062 1 98.75 383 LEU B C 1
ATOM 6739 O O . LEU B 1 383 ? -2.094 20.75 17.984 1 98.75 383 LEU B O 1
ATOM 6743 N N . PHE B 1 384 ? -0.964 21.875 16.406 1 98.69 384 PHE B N 1
ATOM 6744 C CA . PHE B 1 384 ? -1.77 23.094 16.469 1 98.69 384 PHE B CA 1
ATOM 6745 C C . PHE B 1 384 ? -1.678 23.875 15.156 1 98.69 384 PHE B C 1
ATOM 6747 O O . PHE B 1 384 ? -0.843 23.562 14.305 1 98.69 384 PHE B O 1
ATOM 6754 N N . LEU B 1 385 ? -2.629 24.781 15 1 98.38 385 LEU B N 1
ATOM 6755 C CA . LEU B 1 385 ? -2.693 25.594 13.789 1 98.38 385 LEU B CA 1
ATOM 6756 C C . LEU B 1 385 ? -2.436 27.062 14.094 1 98.38 385 LEU B C 1
ATOM 6758 O O . LEU B 1 385 ? -2.979 27.609 15.062 1 98.38 385 LEU B O 1
ATOM 6762 N N . MET B 1 386 ? -1.587 27.656 13.32 1 98.62 386 MET B N 1
ATOM 6763 C CA . MET B 1 386 ? -1.365 29.109 13.391 1 98.62 386 MET B CA 1
ATOM 6764 C C . MET B 1 386 ? -2.143 29.828 12.297 1 98.62 386 MET B C 1
ATOM 6766 O O . MET B 1 386 ? -2.068 29.453 11.125 1 98.62 386 MET B O 1
ATOM 6770 N N . ASP B 1 387 ? -2.834 30.828 12.672 1 97.69 387 ASP B N 1
ATOM 6771 C CA . ASP B 1 387 ? -3.619 31.656 11.766 1 97.69 387 ASP B CA 1
ATOM 6772 C C . ASP B 1 387 ? -2.92 32.969 11.492 1 97.69 387 ASP B C 1
ATOM 6774 O O . ASP B 1 387 ? -2.725 33.781 12.398 1 97.69 387 ASP B O 1
ATOM 6778 N N . PHE B 1 388 ? -2.656 33.281 10.227 1 97.38 388 PHE B N 1
ATOM 6779 C CA . PHE B 1 388 ? -1.854 34.438 9.891 1 97.38 388 PHE B CA 1
ATOM 6780 C C . PHE B 1 388 ? -2.727 35.562 9.32 1 97.38 388 PHE B C 1
ATOM 6782 O O . PHE B 1 388 ? -2.221 36.594 8.93 1 97.38 388 PHE B O 1
ATOM 6789 N N . ARG B 1 389 ? -4.004 35.438 9.266 1 93.69 389 ARG B N 1
ATOM 6790 C CA . ARG B 1 389 ? -4.906 36.438 8.742 1 93.69 389 ARG B CA 1
ATOM 6791 C C . ARG B 1 389 ? -4.738 37.781 9.484 1 93.69 389 ARG B C 1
ATOM 6793 O O . ARG B 1 389 ? -4.777 38.844 8.883 1 93.69 389 ARG B O 1
ATOM 6800 N N . PRO B 1 390 ? -4.504 37.688 10.781 1 95.94 390 PRO B N 1
ATOM 6801 C CA . PRO B 1 390 ? -4.289 38.969 11.508 1 95.94 390 PRO B CA 1
ATOM 6802 C C . PRO B 1 390 ? -3.039 39.688 11.039 1 95.94 390 PRO B C 1
ATOM 6804 O O . PRO B 1 390 ? -2.936 40.906 11.211 1 95.94 390 PRO B O 1
ATOM 6807 N N . LEU B 1 391 ? -2.104 39 10.516 1 96.25 391 LEU B N 1
ATOM 6808 C CA . LEU B 1 391 ? -0.862 39.594 10.031 1 96.25 391 LEU B CA 1
ATOM 6809 C C . LEU B 1 391 ? -0.952 39.938 8.547 1 96.25 391 LEU B C 1
ATOM 6811 O O . LEU B 1 391 ? 0.014 40.406 7.949 1 96.25 391 LEU B O 1
ATOM 6815 N N . LYS B 1 392 ? -2.066 39.594 7.906 1 93.56 392 LYS B N 1
ATOM 6816 C CA . LYS B 1 392 ? -2.34 39.844 6.496 1 93.56 392 LYS B CA 1
ATOM 6817 C C . LYS B 1 392 ? -1.342 39.094 5.602 1 93.56 392 LYS B C 1
ATOM 6819 O O . LYS B 1 392 ? -0.815 39.688 4.648 1 93.56 392 LYS B O 1
ATOM 6824 N N . ILE B 1 393 ? -1.039 37.938 5.949 1 94.69 393 ILE B N 1
ATOM 6825 C CA . ILE B 1 393 ? -0.185 37.062 5.148 1 94.69 393 ILE B CA 1
ATOM 6826 C C . ILE B 1 393 ? -0.769 35.656 5.121 1 94.69 393 ILE B C 1
ATOM 6828 O O . ILE B 1 393 ? -1.771 35.375 5.785 1 94.69 393 ILE B O 1
ATOM 6832 N N . ASP B 1 394 ? -0.276 34.812 4.207 1 94.38 394 ASP B N 1
ATOM 6833 C CA . ASP B 1 394 ? -0.827 33.469 4.082 1 94.38 394 ASP B CA 1
ATOM 6834 C C . ASP B 1 394 ? 0.205 32.438 4.477 1 94.38 394 ASP B C 1
ATOM 6836 O O . ASP B 1 394 ? 1.364 32.75 4.742 1 94.38 394 ASP B O 1
ATOM 6840 N N . GLY B 1 395 ? -0.283 31.203 4.543 1 95.88 395 GLY B N 1
ATOM 6841 C CA . GLY B 1 395 ? 0.547 30.094 4.988 1 95.88 395 GLY B CA 1
ATOM 6842 C C . GLY B 1 395 ? 1.613 29.703 3.98 1 95.88 395 GLY B C 1
ATOM 6843 O O . GLY B 1 395 ? 2.652 29.156 4.352 1 95.88 395 GLY B O 1
ATOM 6844 N N . VAL B 1 396 ? 1.398 29.984 2.727 1 95.19 396 VAL B N 1
ATOM 6845 C CA . VAL B 1 396 ? 2.344 29.609 1.682 1 95.19 396 VAL B CA 1
ATOM 6846 C C . VAL B 1 396 ? 3.631 30.422 1.833 1 95.19 396 VAL B C 1
ATOM 6848 O O . VAL B 1 396 ? 4.73 29.859 1.795 1 95.19 396 VAL B O 1
ATOM 6851 N N . ARG B 1 397 ? 3.52 31.719 2.027 1 96.06 397 ARG B N 1
ATOM 6852 C CA . ARG B 1 397 ? 4.68 32.594 2.156 1 96.06 397 ARG B CA 1
ATOM 6853 C C . ARG B 1 397 ? 5.473 32.281 3.418 1 96.06 397 ARG B C 1
ATOM 6855 O O . ARG B 1 397 ? 6.703 32.219 3.385 1 96.06 397 ARG B O 1
ATOM 6862 N N . VAL B 1 398 ? 4.727 32.062 4.461 1 97.75 398 VAL B N 1
ATOM 6863 C CA . VAL B 1 398 ? 5.387 31.75 5.727 1 97.75 398 VAL B CA 1
ATOM 6864 C C . VAL B 1 398 ? 6.121 30.406 5.617 1 97.75 398 VAL B C 1
ATOM 6866 O O . VAL B 1 398 ? 7.289 30.297 6.008 1 97.75 398 VAL B O 1
ATOM 6869 N N . SER B 1 399 ? 5.43 29.391 5.117 1 97.06 399 SER B N 1
ATOM 6870 C CA . SER B 1 399 ? 6.047 28.062 5.004 1 97.06 399 SER B CA 1
ATOM 6871 C C . SER B 1 399 ? 7.254 28.094 4.074 1 97.06 399 SER B C 1
ATOM 6873 O O . SER B 1 399 ? 8.227 27.375 4.285 1 97.06 399 SER B O 1
ATOM 6875 N N . THR B 1 400 ? 7.238 28.938 3.07 1 96.19 400 THR B N 1
ATOM 6876 C CA . THR B 1 400 ? 8.352 29.078 2.139 1 96.19 400 THR B CA 1
ATOM 6877 C C . THR B 1 400 ? 9.594 29.594 2.855 1 96.19 400 THR B C 1
ATOM 6879 O O . THR B 1 400 ? 10.695 29.062 2.666 1 96.19 400 THR B O 1
ATOM 6882 N N . VAL B 1 401 ? 9.43 30.594 3.631 1 98.19 401 VAL B N 1
ATOM 6883 C CA . VAL B 1 401 ? 10.562 31.172 4.355 1 98.19 401 VAL B CA 1
ATOM 6884 C C . VAL B 1 401 ? 11.062 30.172 5.398 1 98.19 401 VAL B C 1
ATOM 6886 O O . VAL B 1 401 ? 12.273 30 5.57 1 98.19 401 VAL B O 1
ATOM 6889 N N . LEU B 1 402 ? 10.125 29.531 6.094 1 98.62 402 LEU B N 1
ATOM 6890 C CA . LEU B 1 402 ? 10.523 28.547 7.09 1 98.62 402 LEU B CA 1
ATOM 6891 C C . LEU B 1 402 ? 11.32 27.422 6.445 1 98.62 402 LEU B C 1
ATOM 6893 O O . LEU B 1 402 ? 12.328 26.969 7.004 1 98.62 402 LEU B O 1
ATOM 6897 N N . GLU B 1 403 ? 10.914 26.984 5.344 1 97.31 403 GLU B N 1
ATOM 6898 C CA . GLU B 1 403 ? 11.648 25.938 4.625 1 97.31 403 GLU B CA 1
ATOM 6899 C C . GLU B 1 403 ? 13.055 26.422 4.262 1 97.31 403 GLU B C 1
ATOM 6901 O O . GLU B 1 403 ? 14.016 25.641 4.328 1 97.31 403 GLU B O 1
ATOM 6906 N N . ALA B 1 404 ? 13.141 27.625 3.84 1 97.44 404 ALA B N 1
ATOM 6907 C CA . ALA B 1 404 ? 14.422 28.188 3.453 1 97.44 404 ALA B CA 1
ATOM 6908 C C . ALA B 1 404 ? 15.391 28.219 4.633 1 97.44 404 ALA B C 1
ATOM 6910 O O . ALA B 1 404 ? 16.609 28.109 4.453 1 97.44 404 ALA B O 1
ATOM 6911 N N . ILE B 1 405 ? 14.891 28.359 5.82 1 98.31 405 ILE B N 1
ATOM 6912 C CA . ILE B 1 405 ? 15.789 28.438 6.969 1 98.31 405 ILE B CA 1
ATOM 6913 C C . ILE B 1 405 ? 15.953 27.062 7.598 1 98.31 405 ILE B C 1
ATOM 6915 O O . ILE B 1 405 ? 16.578 26.922 8.641 1 98.31 405 ILE B O 1
ATOM 6919 N N . GLY B 1 406 ? 15.258 26 7.02 1 98.25 406 GLY B N 1
ATOM 6920 C CA . GLY B 1 406 ? 15.492 24.625 7.445 1 98.25 406 GLY B CA 1
ATOM 6921 C C . GLY B 1 406 ? 14.414 24.094 8.375 1 98.25 406 GLY B C 1
ATOM 6922 O O . GLY B 1 406 ? 14.641 23.141 9.117 1 98.25 406 GLY B O 1
ATOM 6923 N N . ILE B 1 407 ? 13.266 24.719 8.398 1 98.62 407 ILE B N 1
ATOM 6924 C CA . ILE B 1 407 ? 12.125 24.25 9.18 1 98.62 407 ILE B CA 1
ATOM 6925 C C . ILE B 1 407 ? 10.992 23.844 8.242 1 98.62 407 ILE B C 1
ATOM 6927 O O . ILE B 1 407 ? 10.547 24.625 7.41 1 98.62 407 ILE B O 1
ATOM 6931 N N . THR B 1 408 ? 10.578 22.594 8.43 1 97.75 408 THR B N 1
ATOM 6932 C CA . THR B 1 408 ? 9.516 22.109 7.559 1 97.75 408 THR B CA 1
ATOM 6933 C C . THR B 1 408 ? 8.188 22.031 8.312 1 97.75 408 THR B C 1
ATOM 6935 O O . THR B 1 408 ? 8.102 21.422 9.375 1 97.75 408 THR B O 1
ATOM 6938 N N . VAL B 1 409 ? 7.16 22.703 7.758 1 97.56 409 VAL B N 1
ATOM 6939 C CA . VAL B 1 409 ? 5.793 22.688 8.266 1 97.56 409 VAL B CA 1
ATOM 6940 C C . VAL B 1 409 ? 4.812 22.453 7.121 1 97.56 409 VAL B C 1
ATOM 6942 O O . VAL B 1 409 ? 5.211 22.422 5.953 1 97.56 409 VAL B O 1
ATOM 6945 N N . ASN B 1 410 ? 3.584 22.281 7.488 1 94.94 410 ASN B N 1
ATOM 6946 C CA . ASN B 1 410 ? 2.531 22.203 6.484 1 94.94 410 ASN B CA 1
ATOM 6947 C C . ASN B 1 410 ? 1.8 23.531 6.34 1 94.94 410 ASN B C 1
ATOM 6949 O O . ASN B 1 410 ? 1.301 24.078 7.32 1 94.94 410 ASN B O 1
ATOM 6953 N N . LYS B 1 411 ? 1.762 24.031 5.055 1 94.94 411 LYS B N 1
ATOM 6954 C CA . LYS B 1 411 ? 0.708 25.016 4.844 1 94.94 411 LYS B CA 1
ATOM 6955 C C . LYS B 1 411 ? -0.673 24.391 5.039 1 94.94 411 LYS B C 1
ATOM 6957 O O . LYS B 1 411 ? -0.906 23.25 4.648 1 94.94 411 LYS B O 1
ATOM 6962 N N . ASN B 1 412 ? -1.513 25.094 5.734 1 95.81 412 ASN B N 1
ATOM 6963 C CA . ASN B 1 412 ? -2.762 24.469 6.145 1 95.81 412 ASN B CA 1
ATOM 6964 C C . ASN B 1 412 ? -3.896 25.484 6.246 1 95.81 412 ASN B C 1
ATOM 6966 O O . ASN B 1 412 ? -3.68 26.609 6.672 1 95.81 412 ASN B O 1
ATOM 6970 N N . THR B 1 413 ? -5.027 25.016 5.875 1 94.94 413 THR B N 1
ATOM 6971 C CA . THR B 1 413 ? -6.223 25.844 6.074 1 94.94 413 THR B CA 1
ATOM 6972 C C . THR B 1 413 ? -6.523 26 7.562 1 94.94 413 THR B C 1
ATOM 6974 O O . THR B 1 413 ? -6.16 25.141 8.367 1 94.94 413 THR B O 1
ATOM 6977 N N . VAL B 1 414 ? -7.098 27.109 7.859 1 95.56 414 VAL B N 1
ATOM 6978 C CA . VAL B 1 414 ? -7.668 27.359 9.18 1 95.56 414 VAL B CA 1
ATOM 6979 C C . VAL B 1 414 ? -9.164 27.625 9.047 1 95.56 414 VAL B C 1
ATOM 6981 O O . VAL B 1 414 ? -9.664 27.906 7.953 1 95.56 414 VAL B O 1
ATOM 6984 N N . PRO B 1 415 ? -9.875 27.406 10.148 1 92.38 415 PRO B N 1
ATOM 6985 C CA . PRO B 1 415 ? -11.32 27.625 10.062 1 92.38 415 PRO B CA 1
ATOM 6986 C C . PRO B 1 415 ? -11.688 28.938 9.375 1 92.38 415 PRO B C 1
ATOM 6988 O O . PRO B 1 415 ? -11.18 30 9.75 1 92.38 415 PRO B O 1
ATOM 6991 N N . GLY B 1 416 ? -12.547 28.828 8.312 1 89.88 416 GLY B N 1
ATOM 6992 C CA . GLY B 1 416 ? -12.953 30 7.566 1 89.88 416 GLY B CA 1
ATOM 6993 C C . GLY B 1 416 ? -12.305 30.094 6.199 1 89.88 416 GLY B C 1
ATOM 6994 O O . GLY B 1 416 ? -12.773 30.828 5.332 1 89.88 416 GLY B O 1
ATOM 6995 N N . ASP B 1 417 ? -11.266 29.344 6.008 1 91 417 ASP B N 1
ATOM 6996 C CA . ASP B 1 417 ? -10.633 29.297 4.691 1 91 417 ASP B CA 1
ATOM 6997 C C . ASP B 1 417 ? -11.531 28.594 3.676 1 91 417 ASP B C 1
ATOM 6999 O O . ASP B 1 417 ? -12.25 27.656 4.02 1 91 417 ASP B O 1
ATOM 7003 N N . VAL B 1 418 ? -11.414 29.062 2.463 1 77.31 418 VAL B N 1
ATOM 7004 C CA . VAL B 1 418 ? -12.219 28.438 1.418 1 77.31 418 VAL B CA 1
ATOM 7005 C C . VAL B 1 418 ? -11.328 27.594 0.514 1 77.31 418 VAL B C 1
ATOM 7007 O O . VAL B 1 418 ? -11.781 26.594 -0.053 1 77.31 418 VAL B O 1
ATOM 7010 N N . SER B 1 419 ? -10.125 28.047 0.359 1 75 419 SER B N 1
ATOM 7011 C CA . SER B 1 419 ? -9.266 27.359 -0.591 1 75 419 SER B CA 1
ATOM 7012 C C . SER B 1 419 ? -8.086 26.688 0.114 1 75 419 SER B C 1
ATOM 7014 O O . SER B 1 419 ? -7.445 27.312 0.972 1 75 419 SER B O 1
ATOM 7016 N N . ALA B 1 420 ? -7.766 25.422 -0.352 1 76.19 420 ALA B N 1
ATOM 7017 C CA . ALA B 1 420 ? -6.617 24.688 0.174 1 76.19 420 ALA B CA 1
ATOM 7018 C C . ALA B 1 420 ? -5.336 25.078 -0.552 1 76.19 420 ALA B C 1
ATOM 7020 O O . ALA B 1 420 ? -4.234 24.812 -0.069 1 76.19 420 ALA B O 1
ATOM 7021 N N . PHE B 1 421 ? -5.395 25.812 -1.593 1 78 421 PHE B N 1
ATOM 7022 C CA . PHE B 1 421 ? -4.23 26.172 -2.393 1 78 421 PHE B CA 1
ATOM 7023 C C . PHE B 1 421 ? -3.512 27.375 -1.789 1 78 421 PHE B C 1
ATOM 7025 O O . PHE B 1 421 ? -2.285 27.469 -1.87 1 78 421 PHE B O 1
ATOM 7032 N N . ARG B 1 422 ? -4.258 28.266 -1.209 1 85.94 422 ARG B N 1
ATOM 7033 C CA . ARG B 1 422 ? -3.678 29.406 -0.513 1 85.94 422 ARG B CA 1
ATOM 7034 C C . ARG B 1 422 ? -4.254 29.547 0.894 1 85.94 422 ARG B C 1
ATOM 7036 O O . ARG B 1 422 ? -4.934 30.531 1.2 1 85.94 422 ARG B O 1
ATOM 7043 N N . PRO B 1 423 ? -3.775 28.641 1.671 1 94.06 423 PRO B N 1
ATOM 7044 C CA . PRO B 1 423 ? -4.332 28.641 3.025 1 94.06 423 PRO B CA 1
ATOM 7045 C C . PRO B 1 423 ? -3.768 29.766 3.895 1 94.06 423 PRO B C 1
ATOM 7047 O O . PRO B 1 423 ? -2.648 30.219 3.662 1 94.06 423 PRO B O 1
ATOM 7050 N N . SER B 1 424 ? -4.484 30.109 4.898 1 95.75 424 SER B N 1
ATOM 7051 C CA . SER B 1 424 ? -4.168 31.266 5.734 1 95.75 424 SER B CA 1
ATOM 7052 C C . SER B 1 424 ? -3.24 30.875 6.883 1 95.75 424 SER B C 1
ATOM 7054 O O . SER B 1 424 ? -2.807 31.734 7.652 1 95.75 424 SER B O 1
ATOM 7056 N N . GLY B 1 425 ? -2.947 29.609 6.934 1 97.38 425 GLY B N 1
ATOM 7057 C CA . GLY B 1 425 ? -2.178 29.234 8.109 1 97.38 425 GLY B CA 1
ATOM 7058 C C . GLY B 1 425 ? -1.203 28.094 7.84 1 97.38 425 GLY B C 1
ATOM 7059 O O . GLY B 1 425 ? -0.911 27.781 6.684 1 97.38 425 GLY B O 1
ATOM 7060 N N . ILE B 1 426 ? -0.568 27.656 8.984 1 98.06 426 ILE B N 1
ATOM 7061 C CA . ILE B 1 426 ? 0.286 26.469 8.953 1 98.06 426 ILE B CA 1
ATOM 7062 C C . ILE B 1 426 ? -0.117 25.516 10.078 1 98.06 426 ILE B C 1
ATOM 7064 O O . ILE B 1 426 ? -0.746 25.922 11.055 1 98.06 426 ILE B O 1
ATOM 7068 N N . ARG B 1 427 ? 0.117 24.25 9.852 1 98.25 427 ARG B N 1
ATOM 7069 C CA . ARG B 1 427 ? -0.026 23.203 10.852 1 98.25 427 ARG B CA 1
ATOM 7070 C C . ARG B 1 427 ? 1.335 22.766 11.383 1 98.25 427 ARG B C 1
ATOM 7072 O O . ARG B 1 427 ? 2.242 22.453 10.609 1 98.25 427 ARG B O 1
ATOM 7079 N N . VAL B 1 428 ? 1.476 22.797 12.703 1 98.75 428 VAL B N 1
ATOM 7080 C CA . VAL B 1 428 ? 2.73 22.469 13.367 1 98.75 428 VAL B CA 1
ATOM 7081 C C . VAL B 1 428 ? 2.535 21.234 14.258 1 98.75 428 VAL B C 1
ATOM 7083 O O . VAL B 1 428 ? 1.599 21.188 15.062 1 98.75 428 VAL B O 1
ATOM 7086 N N . GLY B 1 429 ? 3.398 20.234 14.094 1 98.62 429 GLY B N 1
ATOM 7087 C CA . GLY B 1 429 ? 3.367 19.031 14.914 1 98.62 429 GLY B CA 1
ATOM 7088 C C . GLY B 1 429 ? 4.688 18.75 15.602 1 98.62 429 GLY B C 1
ATOM 7089 O O . GLY B 1 429 ? 5.754 19.094 15.078 1 98.62 429 GLY B O 1
ATOM 7090 N N . THR B 1 430 ? 4.656 18.031 16.75 1 98.81 430 THR B N 1
ATOM 7091 C CA . THR B 1 430 ? 5.855 17.969 17.578 1 98.81 430 THR B CA 1
ATOM 7092 C C . THR B 1 430 ? 6.344 16.531 17.703 1 98.81 430 THR B C 1
ATOM 7094 O O . THR B 1 430 ? 7.297 16.25 18.438 1 98.81 430 THR B O 1
ATOM 7097 N N . PRO B 1 431 ? 5.688 15.539 17.016 1 98.62 431 PRO B N 1
ATOM 7098 C CA . PRO B 1 431 ? 6.137 14.164 17.203 1 98.62 431 PRO B CA 1
ATOM 7099 C C . PRO B 1 431 ? 7.578 13.938 16.766 1 98.62 431 PRO B C 1
ATOM 7101 O O . PRO B 1 431 ? 8.375 13.352 17.5 1 98.62 431 PRO B O 1
ATOM 7104 N N . ALA B 1 432 ? 7.977 14.398 15.656 1 98.31 432 ALA B N 1
ATOM 7105 C CA . ALA B 1 432 ? 9.289 14.133 15.078 1 98.31 432 ALA B CA 1
ATOM 7106 C C . ALA B 1 432 ? 10.398 14.742 15.93 1 98.31 432 ALA B C 1
ATOM 7108 O O . ALA B 1 432 ? 11.391 14.086 16.234 1 98.31 432 ALA B O 1
ATOM 7109 N N . VAL B 1 433 ? 10.242 16 16.328 1 98.56 433 VAL B N 1
ATOM 7110 C CA . VAL B 1 433 ? 11.289 16.688 17.094 1 98.56 433 VAL B CA 1
ATOM 7111 C C . VAL B 1 433 ? 11.391 16.062 18.484 1 98.56 433 VAL B C 1
ATOM 7113 O O . VAL B 1 433 ? 12.477 16.031 19.062 1 98.56 433 VAL B O 1
ATOM 7116 N N . THR B 1 434 ? 10.25 15.633 19.031 1 98.56 434 THR B N 1
ATOM 7117 C CA . THR B 1 434 ? 10.289 14.961 20.328 1 98.56 434 THR B CA 1
ATOM 7118 C C . THR B 1 434 ? 11.047 13.641 20.234 1 98.56 434 THR B C 1
ATOM 7120 O O . THR B 1 434 ? 11.789 13.273 21.141 1 98.56 434 THR B O 1
ATOM 7123 N N . SER B 1 435 ? 10.883 12.914 19.125 1 97.62 435 SER B N 1
ATOM 7124 C CA . SER B 1 435 ? 11.609 11.672 18.891 1 97.62 435 SER B CA 1
ATOM 7125 C C . SER B 1 435 ? 13.117 11.906 18.875 1 97.62 435 SER B C 1
ATOM 7127 O O . SER B 1 435 ? 13.891 11.016 19.234 1 97.62 435 SER B O 1
ATOM 7129 N N . ARG B 1 436 ? 13.516 13.141 18.5 1 97.19 436 ARG B N 1
ATOM 7130 C CA . ARG B 1 436 ? 14.93 13.484 18.422 1 97.19 436 ARG B CA 1
ATOM 7131 C C . ARG B 1 436 ? 15.469 13.898 19.797 1 97.19 436 ARG B C 1
ATOM 7133 O O . ARG B 1 436 ? 16.672 14.047 19.969 1 97.19 436 ARG B O 1
ATOM 7140 N N . GLY B 1 437 ? 14.555 14.219 20.703 1 97.06 437 GLY B N 1
ATOM 7141 C CA . GLY B 1 437 ? 14.984 14.539 22.062 1 97.06 437 GLY B CA 1
ATOM 7142 C C . GLY B 1 437 ? 14.727 15.977 22.453 1 97.06 437 GLY B C 1
ATOM 7143 O O . GLY B 1 437 ? 15.148 16.422 23.516 1 97.06 437 GLY B O 1
ATOM 7144 N N . PHE B 1 438 ? 13.977 16.719 21.609 1 98.31 438 PHE B N 1
ATOM 7145 C CA . PHE B 1 438 ? 13.664 18.109 21.938 1 98.31 438 PHE B CA 1
ATOM 7146 C C . PHE B 1 438 ? 12.773 18.188 23.172 1 98.31 438 PHE B C 1
ATOM 7148 O O . PHE B 1 438 ? 11.805 17.422 23.297 1 98.31 438 PHE B O 1
ATOM 7155 N N . GLY B 1 439 ? 13.102 19.047 24.109 1 98.12 439 GLY B N 1
ATOM 7156 C CA . GLY B 1 439 ? 12.273 19.375 25.25 1 98.12 439 GLY B CA 1
ATOM 7157 C C . GLY B 1 439 ? 11.781 20.812 25.25 1 98.12 439 GLY B C 1
ATOM 7158 O O . GLY B 1 439 ? 11.742 21.453 24.203 1 98.12 439 GLY B O 1
ATOM 7159 N N . LEU B 1 440 ? 11.375 21.297 26.359 1 98.5 440 LEU B N 1
ATOM 7160 C CA . LEU B 1 440 ? 10.758 22.609 26.469 1 98.5 440 LEU B CA 1
ATOM 7161 C C . LEU B 1 440 ? 11.766 23.719 26.125 1 98.5 440 LEU B C 1
ATOM 7163 O O . LEU B 1 440 ? 11.406 24.703 25.5 1 98.5 440 LEU B O 1
ATOM 7167 N N . ALA B 1 441 ? 12.992 23.531 26.516 1 98.44 441 ALA B N 1
ATOM 7168 C CA . ALA B 1 441 ? 14.016 24.516 26.188 1 98.44 441 ALA B CA 1
ATOM 7169 C C . ALA B 1 441 ? 14.219 24.594 24.672 1 98.44 441 ALA B C 1
ATOM 7171 O O . ALA B 1 441 ? 14.406 25.688 24.125 1 98.44 441 ALA B O 1
ATOM 7172 N N . GLU B 1 442 ? 14.258 23.422 24.109 1 98.56 442 GLU B N 1
ATOM 7173 C CA . GLU B 1 442 ? 14.398 23.359 22.656 1 98.56 442 GLU B CA 1
ATOM 7174 C C . GLU B 1 442 ? 13.18 23.969 21.969 1 98.56 442 GLU B C 1
ATOM 7176 O O . GLU B 1 442 ? 13.305 24.609 20.922 1 98.56 442 GLU B O 1
ATOM 7181 N N . MET B 1 443 ? 11.961 23.797 22.531 1 98.75 443 MET B N 1
ATOM 7182 C CA . MET B 1 443 ? 10.758 24.391 21.953 1 98.75 443 MET B CA 1
ATOM 7183 C C . MET B 1 443 ? 10.828 25.906 22 1 98.75 443 MET B C 1
ATOM 7185 O O . MET B 1 443 ? 10.305 26.594 21.109 1 98.75 443 MET B O 1
ATOM 7189 N N . ASP B 1 444 ? 11.453 26.422 23.016 1 98.56 444 ASP B N 1
ATOM 7190 C CA . ASP B 1 444 ? 11.656 27.859 23.078 1 98.56 444 ASP B CA 1
ATOM 7191 C C . ASP B 1 444 ? 12.492 28.359 21.906 1 98.56 444 ASP B C 1
ATOM 7193 O O . ASP B 1 444 ? 12.172 29.375 21.297 1 98.56 444 ASP B O 1
ATOM 7197 N N . ARG B 1 445 ? 13.555 27.641 21.625 1 98.56 445 ARG B N 1
ATOM 7198 C CA . ARG B 1 445 ? 14.398 27.969 20.484 1 98.56 445 ARG B CA 1
ATOM 7199 C C . ARG B 1 445 ? 13.617 27.859 19.172 1 98.56 445 ARG B C 1
ATOM 7201 O O . ARG B 1 445 ? 13.742 28.719 18.297 1 98.56 445 ARG B O 1
ATOM 7208 N N . VAL B 1 446 ? 12.852 26.812 19.078 1 98.88 446 VAL B N 1
ATOM 7209 C CA . VAL B 1 446 ? 12.047 26.594 17.891 1 98.88 446 VAL B CA 1
ATOM 7210 C C . VAL B 1 446 ? 11.062 27.734 17.703 1 98.88 446 VAL B C 1
ATOM 7212 O O . VAL B 1 446 ? 10.875 28.234 16.578 1 98.88 446 VAL B O 1
ATOM 7215 N N . ALA B 1 447 ? 10.43 28.188 18.766 1 98.88 447 ALA B N 1
ATOM 7216 C CA . ALA B 1 447 ? 9.523 29.328 18.703 1 98.88 447 ALA B CA 1
ATOM 7217 C C . ALA B 1 447 ? 10.234 30.578 18.188 1 98.88 447 ALA B C 1
ATOM 7219 O O . ALA B 1 447 ? 9.664 31.328 17.391 1 98.88 447 ALA B O 1
ATOM 7220 N N . GLY B 1 448 ? 11.414 30.75 18.656 1 98.75 448 GLY B N 1
ATOM 7221 C CA . GLY B 1 448 ? 12.219 31.859 18.172 1 98.75 448 GLY B CA 1
ATOM 7222 C C . GLY B 1 448 ? 12.508 31.797 16.688 1 98.75 448 GLY B C 1
ATOM 7223 O O . GLY B 1 448 ? 12.445 32.812 15.992 1 98.75 448 GLY B O 1
ATOM 7224 N N . PHE B 1 449 ? 12.883 30.609 16.234 1 98.81 449 PHE B N 1
ATOM 7225 C CA . PHE B 1 449 ? 13.148 30.406 14.812 1 98.81 449 PHE B CA 1
ATOM 7226 C C . PHE B 1 449 ? 11.898 30.688 13.984 1 98.81 449 PHE B C 1
ATOM 7228 O O . PHE B 1 449 ? 11.969 31.344 12.945 1 98.81 449 PHE B O 1
ATOM 7235 N N . ILE B 1 450 ? 10.75 30.156 14.43 1 98.88 450 ILE B N 1
ATOM 7236 C CA . ILE B 1 450 ? 9.5 30.375 13.711 1 98.88 450 ILE B CA 1
ATOM 7237 C C . ILE B 1 450 ? 9.172 31.859 13.672 1 98.88 450 ILE B C 1
ATOM 7239 O O . ILE B 1 450 ? 8.812 32.406 12.617 1 98.88 450 ILE B O 1
ATOM 7243 N N . HIS B 1 451 ? 9.32 32.531 14.789 1 98.81 451 HIS B N 1
ATOM 7244 C CA . HIS B 1 451 ? 9.07 33.969 14.875 1 98.81 451 HIS B CA 1
ATOM 7245 C C . HIS B 1 451 ? 9.93 34.75 13.883 1 98.81 451 HIS B C 1
ATOM 7247 O O . HIS B 1 451 ? 9.43 35.594 13.148 1 98.81 451 HIS B O 1
ATOM 7253 N N . ALA B 1 452 ? 11.219 34.438 13.875 1 98.69 452 ALA B N 1
ATOM 7254 C CA . ALA B 1 452 ? 12.133 35.094 12.953 1 98.69 452 ALA B CA 1
ATOM 7255 C C . ALA B 1 452 ? 11.719 34.875 11.5 1 98.69 452 ALA B C 1
ATOM 7257 O O . ALA B 1 452 ? 11.75 35.812 10.688 1 98.69 452 ALA B O 1
ATOM 7258 N N . GLY B 1 453 ? 11.367 33.625 11.203 1 98.62 453 GLY B N 1
ATOM 7259 C CA . GLY B 1 453 ? 10.914 33.312 9.859 1 98.62 453 GLY B CA 1
ATOM 7260 C C . GLY B 1 453 ? 9.656 34.062 9.461 1 98.62 453 GLY B C 1
ATOM 7261 O O . GLY B 1 453 ? 9.562 34.594 8.344 1 98.62 453 GLY B O 1
ATOM 7262 N N . VAL B 1 454 ? 8.688 34.156 10.344 1 98.62 454 VAL B N 1
ATOM 7263 C CA . VAL B 1 454 ? 7.441 34.875 10.078 1 98.62 454 VAL B CA 1
ATOM 7264 C C . VAL B 1 454 ? 7.727 36.344 9.852 1 98.62 454 VAL B C 1
ATOM 7266 O O . VAL B 1 454 ? 7.148 36.969 8.953 1 98.62 454 VAL B O 1
ATOM 7269 N N . GLN B 1 455 ? 8.609 36.906 10.602 1 98.12 455 GLN B N 1
ATOM 7270 C CA . GLN B 1 455 ? 8.945 38.312 10.477 1 98.12 455 GLN B CA 1
ATOM 7271 C C . GLN B 1 455 ? 9.57 38.625 9.117 1 98.12 455 GLN B C 1
ATOM 7273 O O . GLN B 1 455 ? 9.281 39.656 8.5 1 98.12 455 GLN B O 1
ATOM 7278 N N . ILE B 1 456 ? 10.422 37.719 8.688 1 98.25 456 ILE B N 1
ATOM 7279 C CA . ILE B 1 456 ? 11.016 37.875 7.367 1 98.25 456 ILE B CA 1
ATOM 7280 C C . ILE B 1 456 ? 9.93 37.844 6.297 1 98.25 456 ILE B C 1
ATOM 7282 O O . ILE B 1 456 ? 9.914 38.688 5.387 1 98.25 456 ILE B O 1
ATOM 7286 N N . ALA B 1 457 ? 9.016 36.906 6.422 1 97.94 457 ALA B N 1
ATOM 7287 C CA . ALA B 1 457 ? 7.934 36.75 5.453 1 97.94 457 ALA B CA 1
ATOM 7288 C C . ALA B 1 457 ? 7.07 38.031 5.41 1 97.94 457 ALA B C 1
ATOM 7290 O O . ALA B 1 457 ? 6.727 38.5 4.332 1 97.94 457 ALA B O 1
ATOM 7291 N N . VAL B 1 458 ? 6.758 38.531 6.566 1 97.12 458 VAL B N 1
ATOM 7292 C CA . VAL B 1 458 ? 5.91 39.719 6.676 1 97.12 458 VAL B CA 1
ATOM 7293 C C . VAL B 1 458 ? 6.613 40.938 6.039 1 97.12 458 VAL B C 1
ATOM 7295 O O . VAL B 1 458 ? 6 41.688 5.285 1 97.12 458 VAL B O 1
ATOM 7298 N N . LYS B 1 459 ? 7.832 41.062 6.312 1 96.5 459 LYS B N 1
ATOM 7299 C CA . LYS B 1 459 ? 8.602 42.188 5.801 1 96.5 459 LYS B CA 1
ATOM 7300 C C . LYS B 1 459 ? 8.688 42.156 4.277 1 96.5 459 LYS B C 1
ATOM 7302 O O . LYS B 1 459 ? 8.492 43.156 3.613 1 96.5 459 LYS B O 1
ATOM 7307 N N . VAL B 1 460 ? 9.016 41 3.748 1 96.38 460 VAL B N 1
ATOM 7308 C CA . VAL B 1 460 ? 9.156 40.875 2.303 1 96.38 460 VAL B CA 1
ATOM 7309 C C . VAL B 1 460 ? 7.805 41.062 1.629 1 96.38 460 VAL B C 1
ATOM 7311 O O . VAL B 1 460 ? 7.711 41.719 0.583 1 96.38 460 VAL B O 1
ATOM 7314 N N . ALA B 1 461 ? 6.781 40.531 2.195 1 95.12 461 ALA B N 1
ATOM 7315 C CA . ALA B 1 461 ? 5.434 40.625 1.635 1 95.12 461 ALA B CA 1
ATOM 7316 C C . ALA B 1 461 ? 4.941 42.062 1.642 1 95.12 461 ALA B C 1
ATOM 7318 O O . ALA B 1 461 ? 4.215 42.5 0.737 1 95.12 461 ALA B O 1
ATOM 7319 N N . ALA B 1 462 ? 5.281 42.812 2.619 1 92.06 462 ALA B N 1
ATOM 7320 C CA . ALA B 1 462 ? 4.836 44.188 2.775 1 92.06 462 ALA B CA 1
ATOM 7321 C C . ALA B 1 462 ? 5.355 45.062 1.636 1 92.06 462 ALA B C 1
ATOM 7323 O O . ALA B 1 462 ? 4.727 46.062 1.275 1 92.06 462 ALA B O 1
ATOM 7324 N N . GLY B 1 463 ? 6.379 44.625 1.024 1 88.12 463 GLY B N 1
ATOM 7325 C CA . GLY B 1 463 ? 6.98 45.406 -0.044 1 88.12 463 GLY B CA 1
ATOM 7326 C C . GLY B 1 463 ? 6.395 45.094 -1.409 1 88.12 463 GLY B C 1
ATOM 7327 O O . GLY B 1 463 ? 6.738 45.75 -2.398 1 88.12 463 GLY B O 1
ATOM 7328 N N . LEU B 1 464 ? 5.484 44.156 -1.38 1 89.81 464 LEU B N 1
ATOM 7329 C CA . LEU B 1 464 ? 4.969 43.719 -2.67 1 89.81 464 LEU B CA 1
ATOM 7330 C C . LEU B 1 464 ? 3.592 44.312 -2.938 1 89.81 464 LEU B C 1
ATOM 7332 O O . LEU B 1 464 ? 2.791 44.5 -2.012 1 89.81 464 LEU B O 1
ATOM 7336 N N . LYS B 1 465 ? 3.342 44.625 -4.219 1 84.31 465 LYS B N 1
ATOM 7337 C CA . LYS B 1 465 ? 2.045 45.156 -4.641 1 84.31 465 LYS B CA 1
ATOM 7338 C C . LYS B 1 465 ? 1.118 44.031 -5.094 1 84.31 465 LYS B C 1
ATOM 7340 O O . LYS B 1 465 ? -0.104 44.188 -5.098 1 84.31 465 LYS B O 1
ATOM 7345 N N . SER B 1 466 ? 1.745 42.938 -5.434 1 81.88 466 SER B N 1
ATOM 7346 C CA . SER B 1 466 ? 0.978 41.812 -5.973 1 81.88 466 SER B CA 1
ATOM 7347 C C . SER B 1 466 ? 0.838 40.688 -4.949 1 81.88 466 SER B C 1
ATOM 7349 O O . SER B 1 466 ? 1.775 40.406 -4.199 1 81.88 466 SER B O 1
ATOM 7351 N N . PRO B 1 467 ? -0.315 40.156 -4.984 1 82.5 467 PRO B N 1
ATOM 7352 C CA . PRO B 1 467 ? -0.501 39 -4.078 1 82.5 467 PRO B CA 1
ATOM 7353 C C . PRO B 1 467 ? 0.019 37.688 -4.66 1 82.5 467 PRO B C 1
ATOM 7355 O O . PRO B 1 467 ? -0.076 36.656 -4.016 1 82.5 467 PRO B O 1
ATOM 7358 N N . ALA B 1 468 ? 0.595 37.75 -5.738 1 88.81 468 ALA B N 1
ATOM 7359 C CA . ALA B 1 468 ? 1.04 36.531 -6.41 1 88.81 468 ALA B CA 1
ATOM 7360 C C . ALA B 1 468 ? 2.203 35.875 -5.664 1 88.81 468 ALA B C 1
ATOM 7362 O O . ALA B 1 468 ? 3.176 36.562 -5.316 1 88.81 468 ALA B O 1
ATOM 7363 N N . ILE B 1 469 ? 2.09 34.594 -5.453 1 90.38 469 ILE B N 1
ATOM 7364 C CA . ILE B 1 469 ? 3.096 33.844 -4.719 1 90.38 469 ILE B CA 1
ATOM 7365 C C . ILE B 1 469 ? 4.426 33.875 -5.469 1 90.38 469 ILE B C 1
ATOM 7367 O O . ILE B 1 469 ? 5.488 33.969 -4.852 1 90.38 469 ILE B O 1
ATOM 7371 N N . LYS B 1 470 ? 4.375 33.844 -6.789 1 91.12 470 LYS B N 1
ATOM 7372 C CA . LYS B 1 470 ? 5.582 33.875 -7.609 1 91.12 470 LYS B CA 1
ATOM 7373 C C . LYS B 1 470 ? 6.367 35.156 -7.402 1 91.12 470 LYS B C 1
ATOM 7375 O O . LYS B 1 470 ? 7.598 35.156 -7.414 1 91.12 470 LYS B O 1
ATOM 7380 N N . GLU B 1 471 ? 5.629 36.219 -7.27 1 93.19 471 GLU B N 1
ATOM 7381 C CA . GLU B 1 471 ? 6.277 37.5 -7.027 1 93.19 471 GLU B CA 1
ATOM 7382 C C . GLU B 1 471 ? 6.938 37.531 -5.652 1 93.19 471 GLU B C 1
ATOM 7384 O O . GLU B 1 471 ? 8 38.125 -5.484 1 93.19 471 GLU B O 1
ATOM 7389 N N . PHE B 1 472 ? 6.277 37 -4.75 1 95.19 472 PHE B N 1
ATOM 7390 C CA . PHE B 1 472 ? 6.852 36.906 -3.414 1 95.19 472 PHE B CA 1
ATOM 7391 C C . PHE B 1 472 ? 8.156 36.125 -3.445 1 95.19 472 PHE B C 1
ATOM 7393 O O . PHE B 1 472 ? 9.148 36.531 -2.848 1 95.19 472 PHE B O 1
ATOM 7400 N N . GLU B 1 473 ? 8.164 34.938 -4.078 1 94.12 473 GLU B N 1
ATOM 7401 C CA . GLU B 1 473 ? 9.352 34.094 -4.18 1 94.12 473 GLU B CA 1
ATOM 7402 C C . GLU B 1 473 ? 10.5 34.844 -4.859 1 94.12 473 GLU B C 1
ATOM 7404 O O . GLU B 1 473 ? 11.648 34.719 -4.434 1 94.12 473 GLU B O 1
ATOM 7409 N N . ALA B 1 474 ? 10.156 35.594 -5.879 1 94.5 474 ALA B N 1
ATOM 7410 C CA . ALA B 1 474 ? 11.156 36.375 -6.574 1 94.5 474 ALA B CA 1
ATOM 7411 C C . ALA B 1 474 ? 11.703 37.469 -5.664 1 94.5 474 ALA B C 1
ATOM 7413 O O . ALA B 1 474 ? 12.914 37.719 -5.625 1 94.5 474 ALA B O 1
ATOM 7414 N N . ALA B 1 475 ? 10.828 38.094 -4.98 1 94.81 475 ALA B N 1
ATOM 7415 C CA . ALA B 1 475 ? 11.234 39.156 -4.062 1 94.81 475 ALA B CA 1
ATOM 7416 C C . ALA B 1 475 ? 12.117 38.625 -2.947 1 94.81 475 ALA B C 1
ATOM 7418 O O . ALA B 1 475 ? 13.078 39.281 -2.529 1 94.81 475 ALA B O 1
ATOM 7419 N N . LEU B 1 476 ? 11.75 37.5 -2.484 1 95.62 476 LEU B N 1
ATOM 7420 C CA . LEU B 1 476 ? 12.531 36.875 -1.434 1 95.62 476 LEU B CA 1
ATOM 7421 C C . LEU B 1 476 ? 13.953 36.562 -1.911 1 95.62 476 LEU B C 1
ATOM 7423 O O . LEU B 1 476 ? 14.914 36.781 -1.173 1 95.62 476 LEU B O 1
ATOM 7427 N N . SER B 1 477 ? 14.055 36.125 -3.094 1 94.81 477 SER B N 1
ATOM 7428 C CA . SER B 1 477 ? 15.344 35.75 -3.652 1 94.81 477 SER B CA 1
ATOM 7429 C C . SER B 1 477 ? 16.188 37 -3.963 1 94.81 477 SER B C 1
ATOM 7431 O O . SER B 1 477 ? 17.422 36.938 -3.896 1 94.81 477 SER B O 1
ATOM 7433 N N . LEU B 1 478 ? 15.594 38.094 -4.242 1 94 478 LEU B N 1
ATOM 7434 C CA . LEU B 1 478 ? 16.297 39.312 -4.699 1 94 478 LEU B CA 1
ATOM 7435 C C . LEU B 1 478 ? 16.578 40.25 -3.531 1 94 478 LEU B C 1
ATOM 7437 O O . LEU B 1 478 ? 17.422 41.125 -3.639 1 94 478 LEU B O 1
ATOM 7441 N N . ASN B 1 479 ? 15.898 40.094 -2.5 1 95 479 ASN B N 1
ATOM 7442 C CA . ASN B 1 479 ? 16.094 40.938 -1.325 1 95 479 ASN B CA 1
ATOM 7443 C C . ASN B 1 479 ? 17.359 40.531 -0.563 1 95 479 ASN B C 1
ATOM 7445 O O . ASN B 1 479 ? 17.375 39.531 0.158 1 95 479 ASN B O 1
ATOM 7449 N N . ALA B 1 480 ? 18.344 41.375 -0.581 1 95.81 480 ALA B N 1
ATOM 7450 C CA . ALA B 1 480 ? 19.656 41.031 -0.009 1 95.81 480 ALA B CA 1
ATOM 7451 C C . ALA B 1 480 ? 19.562 40.906 1.509 1 95.81 480 ALA B C 1
ATOM 7453 O O . ALA B 1 480 ? 20.234 40.062 2.1 1 95.81 480 ALA B O 1
ATOM 7454 N N . GLU B 1 481 ? 18.844 41.719 2.086 1 95.94 481 GLU B N 1
ATOM 7455 C CA . GLU B 1 481 ? 18.688 41.688 3.537 1 95.94 481 GLU B CA 1
ATOM 7456 C C . GLU B 1 481 ? 18 40.406 3.98 1 95.94 481 GLU B C 1
ATOM 7458 O O . GLU B 1 481 ? 18.438 39.75 4.941 1 95.94 481 GLU B O 1
ATOM 7463 N N . ALA B 1 482 ? 16.953 40.094 3.273 1 96.81 482 ALA B N 1
ATOM 7464 C CA . ALA B 1 482 ? 16.219 38.844 3.584 1 96.81 482 ALA B CA 1
ATOM 7465 C C . ALA B 1 482 ? 17.109 37.625 3.377 1 96.81 482 ALA B C 1
ATOM 7467 O O . ALA B 1 482 ? 17.109 36.719 4.199 1 96.81 482 ALA B O 1
ATOM 7468 N N . GLN B 1 483 ? 17.875 37.688 2.367 1 97.69 483 GLN B N 1
ATOM 7469 C CA . GLN B 1 483 ? 18.75 36.562 2.059 1 97.69 483 GLN B CA 1
ATOM 7470 C C . GLN B 1 483 ? 19.844 36.406 3.111 1 97.69 483 GLN B C 1
ATOM 7472 O O . GLN B 1 483 ? 20.203 35.281 3.482 1 97.69 483 GLN B O 1
ATOM 7477 N N . ALA B 1 484 ? 20.344 37.5 3.553 1 98 484 ALA B N 1
ATOM 7478 C CA . ALA B 1 484 ? 21.359 37.438 4.602 1 98 484 ALA B CA 1
ATOM 7479 C C . ALA B 1 484 ? 20.781 36.875 5.898 1 98 484 ALA B C 1
ATOM 7481 O O . ALA B 1 484 ? 21.438 36.062 6.574 1 98 484 ALA B O 1
ATOM 7482 N N . ALA B 1 485 ? 19.625 37.344 6.23 1 98.19 485 ALA B N 1
ATOM 7483 C CA . ALA B 1 485 ? 18.969 36.875 7.441 1 98.19 485 ALA B CA 1
ATOM 7484 C C . ALA B 1 485 ? 18.656 35.375 7.336 1 98.19 485 ALA B C 1
ATOM 7486 O O . ALA B 1 485 ? 18.844 34.625 8.297 1 98.19 485 ALA B O 1
ATOM 7487 N N . ILE B 1 486 ? 18.172 34.938 6.184 1 98.44 486 ILE B N 1
ATOM 7488 C CA . ILE B 1 486 ? 17.828 33.531 5.945 1 98.44 486 ILE B CA 1
ATOM 7489 C C . ILE B 1 486 ? 19.062 32.656 6.051 1 98.44 486 ILE B C 1
ATOM 7491 O O . ILE B 1 486 ? 19.047 31.609 6.691 1 98.44 486 ILE B O 1
ATOM 7495 N N . SER B 1 487 ? 20.141 33.094 5.465 1 98.31 487 SER B N 1
ATOM 7496 C CA . SER B 1 487 ? 21.391 32.312 5.504 1 98.31 487 SER B CA 1
ATOM 7497 C C . SER B 1 487 ? 21.891 32.156 6.934 1 98.31 487 SER B C 1
ATOM 7499 O O . SER B 1 487 ? 22.375 31.094 7.312 1 98.31 487 SER B O 1
ATOM 7501 N N . SER B 1 488 ? 21.797 33.219 7.66 1 98.5 488 SER B N 1
ATOM 7502 C CA . SER B 1 488 ? 22.234 33.188 9.055 1 98.5 488 SER B CA 1
ATOM 7503 C C . SER B 1 488 ? 21.359 32.25 9.883 1 98.5 488 SER B C 1
ATOM 7505 O O . SER B 1 488 ? 21.875 31.422 10.648 1 98.5 488 SER B O 1
ATOM 7507 N N . LEU B 1 489 ? 20.094 32.375 9.719 1 98.69 489 LEU B N 1
ATOM 7508 C CA . LEU B 1 489 ? 19.156 31.531 10.461 1 98.69 489 LEU B CA 1
ATOM 7509 C C . LEU B 1 489 ? 19.297 30.062 10.062 1 98.69 489 LEU B C 1
ATOM 7511 O O . LEU B 1 489 ? 19.172 29.172 10.898 1 98.69 489 LEU B O 1
ATOM 7515 N N . ARG B 1 490 ? 19.5 29.812 8.758 1 98.56 490 ARG B N 1
ATOM 7516 C CA . ARG B 1 490 ? 19.703 28.453 8.273 1 98.56 490 ARG B CA 1
ATOM 7517 C C . ARG B 1 490 ? 20.906 27.812 8.953 1 98.56 490 ARG B C 1
ATOM 7519 O O . ARG B 1 490 ? 20.844 26.641 9.344 1 98.56 490 ARG B O 1
ATOM 7526 N N . ARG B 1 491 ? 21.938 28.531 9.094 1 98.56 491 ARG B N 1
ATOM 7527 C CA . ARG B 1 491 ? 23.125 28.047 9.781 1 98.56 491 ARG B CA 1
ATOM 7528 C C . ARG B 1 491 ? 22.828 27.75 11.242 1 98.56 491 ARG B C 1
ATOM 7530 O O . ARG B 1 491 ? 23.234 26.703 11.773 1 98.56 491 ARG B O 1
ATOM 7537 N N . GLU B 1 492 ? 22.125 28.625 11.859 1 98.62 492 GLU B N 1
ATOM 7538 C CA . GLU B 1 492 ? 21.781 28.453 13.266 1 98.62 492 GLU B CA 1
ATOM 7539 C C . GLU B 1 492 ? 20.891 27.219 13.461 1 98.62 492 GLU B C 1
ATOM 7541 O O . GLU B 1 492 ? 21.078 26.453 14.398 1 98.62 492 GLU B O 1
ATOM 7546 N N . VAL B 1 493 ? 19.922 27.062 12.594 1 98.75 493 VAL B N 1
ATOM 7547 C CA . VAL B 1 493 ? 19 25.938 12.664 1 98.75 493 VAL B CA 1
ATOM 7548 C C . VAL B 1 493 ? 19.766 24.625 12.469 1 98.75 493 VAL B C 1
ATOM 7550 O O . VAL B 1 493 ? 19.562 23.656 13.203 1 98.75 493 VAL B O 1
ATOM 7553 N N . THR B 1 494 ? 20.656 24.594 11.516 1 98.69 494 THR B N 1
ATOM 7554 C CA . THR B 1 494 ? 21.453 23.406 11.234 1 98.69 494 THR B CA 1
ATOM 7555 C C . THR B 1 494 ? 22.328 23.047 12.43 1 98.69 494 THR B C 1
ATOM 7557 O O . THR B 1 494 ? 22.359 21.875 12.836 1 98.69 494 THR B O 1
ATOM 7560 N N . GLU B 1 495 ? 22.969 24.047 13.008 1 98.5 495 GLU B N 1
ATOM 7561 C CA . GLU B 1 495 ? 23.828 23.828 14.164 1 98.5 495 GLU B CA 1
ATOM 7562 C C . GLU B 1 495 ? 23.031 23.312 15.359 1 98.5 495 GLU B C 1
ATOM 7564 O O . GLU B 1 495 ? 23.484 22.422 16.078 1 98.5 495 GLU B O 1
ATOM 7569 N N . PHE B 1 496 ? 21.953 23.891 15.539 1 98.44 496 PHE B N 1
ATOM 7570 C CA . PHE B 1 496 ? 21.078 23.5 16.641 1 98.44 496 PHE B CA 1
ATOM 7571 C C . PHE B 1 496 ? 20.562 22.078 16.453 1 98.44 496 PHE B C 1
ATOM 7573 O O . PHE B 1 496 ? 20.734 21.219 17.312 1 98.44 496 PHE B O 1
ATOM 7580 N N . ALA B 1 497 ? 20 21.781 15.266 1 98.44 497 ALA B N 1
ATOM 7581 C CA . ALA B 1 497 ? 19.375 20.484 14.969 1 98.44 497 ALA B CA 1
ATOM 7582 C C . ALA B 1 497 ? 20.391 19.359 15 1 98.44 497 ALA B C 1
ATOM 7584 O O . ALA B 1 497 ? 20.109 18.25 15.461 1 98.44 497 ALA B O 1
ATOM 7585 N N . ALA B 1 498 ? 21.594 19.609 14.562 1 97.62 498 ALA B N 1
ATOM 7586 C CA . ALA B 1 498 ? 22.625 18.594 14.391 1 97.62 498 ALA B CA 1
ATOM 7587 C C . ALA B 1 498 ? 23.125 18.094 15.742 1 97.62 498 ALA B C 1
ATOM 7589 O O . ALA B 1 498 ? 23.797 17.047 15.82 1 97.62 498 ALA B O 1
ATOM 7590 N N . THR B 1 499 ? 22.812 18.781 16.812 1 96.81 499 THR B N 1
ATOM 7591 C CA . THR B 1 499 ? 23.281 18.375 18.141 1 96.81 499 THR B CA 1
ATOM 7592 C C . THR B 1 499 ? 22.438 17.219 18.672 1 96.81 499 THR B C 1
ATOM 7594 O O . THR B 1 499 ? 22.828 16.562 19.641 1 96.81 499 THR B O 1
ATOM 7597 N N . PHE B 1 500 ? 21.344 16.953 18.078 1 97.06 500 PHE B N 1
ATOM 7598 C CA . PHE B 1 500 ? 20.438 15.906 18.547 1 97.06 500 PHE B CA 1
ATOM 7599 C C . PHE B 1 500 ? 20.547 14.656 17.688 1 97.06 500 PHE B C 1
ATOM 7601 O O . PHE B 1 500 ? 20.828 14.75 16.484 1 97.06 500 PHE B O 1
ATOM 7608 N N . PRO B 1 501 ? 20.375 13.531 18.266 1 94.94 501 PRO B N 1
ATOM 7609 C CA . PRO B 1 501 ? 20.438 12.289 17.5 1 94.94 501 PRO B CA 1
ATOM 7610 C C . PRO B 1 501 ? 19.297 12.148 16.484 1 94.94 501 PRO B C 1
ATOM 7612 O O . PRO B 1 501 ? 18.25 12.781 16.656 1 94.94 501 PRO B O 1
ATOM 7615 N N . LEU B 1 502 ? 19.547 11.406 15.469 1 95 502 LEU B N 1
ATOM 7616 C CA . LEU B 1 502 ? 18.516 11.023 14.508 1 95 502 LEU B CA 1
ATOM 7617 C C . LEU B 1 502 ? 18.125 9.562 14.688 1 95 502 LEU B C 1
ATOM 7619 O O . LEU B 1 502 ? 18.828 8.664 14.234 1 95 502 LEU B O 1
ATOM 7623 N N . PRO B 1 503 ? 16.953 9.328 15.305 1 93.38 503 PRO B N 1
ATOM 7624 C CA . PRO B 1 503 ? 16.562 7.926 15.492 1 93.38 503 PRO B CA 1
ATOM 7625 C C . PRO B 1 503 ? 16.641 7.109 14.203 1 93.38 503 PRO B C 1
ATOM 7627 O O . PRO B 1 503 ? 16.266 7.598 13.133 1 93.38 503 PRO B O 1
ATOM 7630 N N . GLY B 1 504 ? 17.156 5.875 14.406 1 91.12 504 GLY B N 1
ATOM 7631 C CA . GLY B 1 504 ? 17.281 4.984 13.266 1 91.12 504 GLY B CA 1
ATOM 7632 C C . GLY B 1 504 ? 18.625 5.09 12.57 1 91.12 504 GLY B C 1
ATOM 7633 O O . GLY B 1 504 ? 19.016 4.195 11.82 1 91.12 504 GLY B O 1
ATOM 7634 N N . PHE B 1 505 ? 19.328 6.227 12.805 1 91.25 505 PHE B N 1
ATOM 7635 C CA . PHE B 1 505 ? 20.547 6.473 12.062 1 91.25 505 PHE B CA 1
ATOM 7636 C C . PHE B 1 505 ? 21.609 7.113 12.953 1 91.25 505 PHE B C 1
ATOM 7638 O O . PHE B 1 505 ? 21.266 7.789 13.93 1 91.25 505 PHE B O 1
#

Secondary structure (DSSP, 8-state):
--GGGS-HHHH-HHHHHHHHHHHHHHHHSEE--TT-----HHHHHHHTSGGGG----EETTEESSSS-HHHHHHHHHHHHHHHHHTT--TTTEEEE---SSHHHHHHHHIIIII-TT-EEE-B-GGGT--GGGT-B-TT--B-SHHHHSSEE--B-B-TTT-SB-HHHHHHHHHHH--SEEEEE-SS--S---HHHHHHHHHHTT-EEEEE-TTTHHHHHTTSS--STTT-SEEEEESSSTT-SSS-EEEEEESEEEPPPPP-----S---S---------SSS------TTTS-S---B--SSSPPEEE-SHHHHHHHIIIIII-SS--HHHHHHHHHHHHHHTSHHHHHHHHHHHHHHHHHHHHHHHTTPEEGGGS-SSSEEEEE-GGGT--HHHHHHHHHHTTEE-EEE--TT---SSS-SEEEEE-HHHHHTT--HHHHHHHHHHHHHHHHHHHHHHHT-S---HHHHHHHHHH-HHHHHHHHHHHHHHHHHHTTS--TT-/--GGGS-HHHH-HHHHHHHHHHHHHHHHSEE--TT-----HHHHHHHTSGGGG----EETTEESSSS-HHHHHHHHHHHHHHHHHTT--TTTEEEE---SSHHHHHHHHIIIII-TT-EEE-B-GGGT--GGGT-B-TT--B-SHHHHSSEE--B-B-TTT-SB-HHHHHHHHHHH--SEEEEE-SS--S---HHHHHHHHHHTT-EEEEE-TTTHHHHHTTSS--STTT-SEEEEESSSTT-SSS-EEEEEESEEEPPP-------S---S---------SSS------TTTS-S---B--SSSPPEEE-SHHHHHHHIIIIII-SS--HHHHHHHHHHHHHHTSHHHHHHHHHHHHHHHHHHHHHHHTT-EEGGGS-SSSEEEEE-GGGT--HHHHHHHHHHTTEE-EEE--TT---SSS-SEEEEE-HHHHHTT--HHHHHHHHHHHHHHHHHHHHHHHT-S---HHHHHHHHHH-HHHHHHHHHHHHHHHHHHTTS--TT-